Protein AF-A0A8J5QBY0-F1 (afdb_monomer)

Foldseek 3Di:
DDDDDDDDDDDDDDDDPALFDQALAWDKDWDDLDFQKDFLPLADDPVLVVLLVLLLVFLQVLLLVLCVLLPQPPDDSVVLVVLDDDGAAEEEWFFAQACLRQLLVLLQQLQCDLPNPPHFSNHSNQQNHQAYEYFANGLLNLLQCQQQLNDRSCCQQPPPAFHFAFFAFLQQLQAFDFLVVLVVQVVVVVVVCCVVDDDDDDDDDDDDFVLVVLVVSLPVDDDDDDDDDDDDDDDDDDDDPVVVSVLVVSVVRSVDDPDDPPPPDDDPVVVVVSVVVSLVLLVVLLVRNVNNVVSPDDAFLLSSSLLSSLVGRHTPSLNRSLRALQSSCVRRPCSVSSRGRWYKYKWWFDDPVDDDDALLLIFIWIDTSFWTDGCWLLQSMIGGLQQFQAQDAQSHGPAADVPNSIGMGIGSVRRSSSSSSQQNLSCLSVLLVVVVNLCPDPDPVVVSVQVSCVSNVNHPPLVPPPPVPDDSSFSKRAQQSLANHDRPPDDHVSNPDRIITIHHSCSSPLRMPPPVQLRLSSVHAEYEYEAQDCGPLSWDLCPNVVSVLVSQQDCPDPNTHHDWDAQFPDRWIWGLRWDDDHSCLCVVVVVALAKAKACLDVVPGTGTHDDPPDDDPPDDGARRYIYTYHIQDDDQADSSRHSSNRHDDSVRSVRSSVSSSCRSCVNSDSLVSSQVSLSSCSSVVVCCVRPDPVSVVVVVVDDDDDDRSVSNVLSNLARYPPPPPDDPDSNLVVLPVVPVPPPDDDDDDDDDDDDDDDDDDDDDDDDDDDDDDDDDDDDDDDPPVVVVVVVVVVVVVPPDDDDDDDDDDDDDDDDDPPDDDLVVVVVVQCVVALKEWEAAPPDVQRVLQVVVCVQKDKVVDYHYHHLNPDPCSVVNLVVLCVQAVDSDPGFMHHAPHSHTCDTRVSLVVCVVVVNNQVVRCVSNSSVMHMGGDDDPPDD

InterPro domains:
  IPR002109 Glutaredoxin [PF00462] (836-897)
  IPR002642 Lysophospholipase, catalytic domain [PF01735] (90-172)
  IPR002642 Lysophospholipase, catalytic domain [PF01735] (248-698)
  IPR002642 Lysophospholipase, catalytic domain [PS51210] (30-726)
  IPR002642 Lysophospholipase, catalytic domain [SM00022] (11-720)

pLDDT: mean 74.06, std 25.49, range [21.33, 98.94]

Secondary structure (DSSP, 8-state):
----SSS-SS--S-----SSBS-S--EEEEPPSS-S-EE-SS---HHHHHHHHHHHHHHHHHHHHHHHHH--TT--HHHHHHH--S---EEEEE---HHHHHHHHHHHHHHH-TTSTT--TTTTHHHHEEEEEE-THHHHHHHHHHHTTT--HHHHHH-TTTS---SS-SSTTPPP--HHHHHHHHHHHHHHHHTT----PPPP-----HHHHHHHHH-TT---------S---------THHHHHHHHHHHHTT---S-TT-----HHHHHHHHHHHHHHHHHHHHHHHHHHHTT----HHHHHHHHHHHHHS-TTTTSTB-BHHHHHHH-HHHHTT-SPEEEEEEEE--TTSPPPPTTT--EEEE-SSEEEE-STTT-EEEEGGGTT--EETTEES-B-SSTT-BEEEES--BHHHHHHHHTGGGHHHHHHHHHHHTT--STHHHHHHHHHHHHT--S-TTTSS-TT--TTSEEESS-TTTT--BTTB--HHHH-SSEEEE-TTTTS--S--HHHH-GGG--SEEEEEE----BTTB--SHHHHHHHHHHT-TT-SS-PPPEEEPTTSS-EEEEEEP---HHHHHHTT-TTS-EEE--STTTSEEE------SPPPS--PPPPEEEEEE---SSS-----TT-----HHHHHHHHHHHHHHHHTTT-SSHHHHHHHHHTHHHHHHHHH--HHHHHHHTTT-S-----HHHHHHHHHHBS-TTSS-S-HHHHTTTTTTTT-S---------------------------------------TTHHHHHHHHHHHHTTSS-----------PPPP------HHHHHHHHHHS-SEEEEE-TT-HHHHHHHHHHHTEEEESPPEEEETTTSTTHHHHHHHHHHHHS--SSSEEEESS--SB---HHHHHHHHHHSTHHHHHHHHTTTS-EEEEPPPPS--

Structure (mmCIF, N/CA/C/O backbone):
data_AF-A0A8J5QBY0-F1
#
_entry.id   AF-A0A8J5QBY0-F1
#
loop_
_atom_site.group_PDB
_atom_site.id
_atom_site.type_symbol
_atom_site.label_atom_id
_atom_site.label_alt_id
_atom_site.label_comp_id
_atom_site.label_asym_id
_atom_site.label_entity_id
_atom_site.label_seq_id
_atom_site.pdbx_PDB_ins_code
_atom_site.Cartn_x
_atom_site.Cartn_y
_atom_site.Cartn_z
_atom_site.occupancy
_atom_site.B_iso_or_equiv
_atom_site.auth_seq_id
_atom_site.auth_comp_id
_atom_site.auth_asym_id
_atom_site.auth_atom_id
_atom_site.pdbx_PDB_model_num
ATOM 1 N N . MET A 1 1 ? 16.305 -6.462 -42.717 1.00 32.78 1 MET A N 1
ATOM 2 C CA . MET A 1 1 ? 15.071 -7.269 -42.782 1.00 32.78 1 MET A CA 1
ATOM 3 C C . MET A 1 1 ? 15.470 -8.733 -42.757 1.00 32.78 1 MET A C 1
ATOM 5 O O . MET A 1 1 ? 16.159 -9.149 -43.674 1.00 32.78 1 MET A O 1
ATOM 9 N N . ASP A 1 2 ? 15.058 -9.485 -41.743 1.00 26.70 2 ASP A N 1
ATOM 10 C CA . ASP A 1 2 ? 14.794 -10.922 -41.882 1.00 26.70 2 ASP A CA 1
ATOM 11 C C . ASP A 1 2 ? 13.621 -11.232 -40.949 1.00 26.70 2 ASP A C 1
ATOM 13 O O . ASP A 1 2 ? 13.721 -11.092 -39.730 1.00 26.70 2 ASP A O 1
ATOM 17 N N . SER A 1 3 ? 12.453 -11.460 -41.541 1.00 28.11 3 SER A N 1
ATOM 18 C CA . SER A 1 3 ? 11.158 -11.377 -40.865 1.00 28.11 3 SER A CA 1
ATOM 19 C C . SER A 1 3 ? 10.381 -12.679 -41.019 1.00 28.11 3 SER A C 1
ATOM 21 O O . SER A 1 3 ? 9.292 -12.692 -41.590 1.00 28.11 3 SER A O 1
ATOM 23 N N . ASN A 1 4 ? 10.955 -13.784 -40.539 1.00 34.72 4 ASN A N 1
ATOM 24 C CA . ASN A 1 4 ? 10.260 -15.056 -40.333 1.00 34.72 4 ASN A CA 1
ATOM 25 C C . ASN A 1 4 ? 11.012 -15.951 -39.329 1.00 34.72 4 ASN A C 1
ATOM 27 O O . ASN A 1 4 ? 12.237 -15.954 -39.311 1.00 34.72 4 ASN A O 1
ATOM 31 N N . LYS A 1 5 ? 10.262 -16.783 -38.582 1.00 30.09 5 LYS A N 1
ATOM 32 C CA . LYS A 1 5 ? 10.716 -17.683 -37.486 1.00 30.09 5 LYS A CA 1
ATOM 33 C C . LYS A 1 5 ? 11.131 -16.930 -36.196 1.00 30.09 5 LYS A C 1
ATOM 35 O O . LYS A 1 5 ? 12.073 -16.155 -36.205 1.00 30.09 5 LYS A O 1
ATOM 40 N N . LEU A 1 6 ? 10.518 -17.140 -35.026 1.00 28.95 6 LEU A N 1
ATOM 41 C CA . LEU A 1 6 ? 9.356 -17.969 -34.678 1.00 28.95 6 LEU A CA 1
ATOM 42 C C . LEU A 1 6 ? 8.364 -17.170 -33.824 1.00 28.95 6 LEU A C 1
ATOM 44 O O . LEU A 1 6 ? 8.704 -16.761 -32.720 1.00 28.95 6 LEU A O 1
ATOM 48 N N . LEU A 1 7 ? 7.128 -17.046 -34.305 1.00 31.98 7 LEU A N 1
ATOM 49 C CA . LEU A 1 7 ? 5.912 -16.831 -33.517 1.00 31.98 7 LEU A CA 1
ATOM 50 C C . LEU A 1 7 ? 4.707 -17.233 -34.393 1.00 31.98 7 LEU A C 1
ATOM 52 O O . LEU A 1 7 ? 4.798 -17.168 -35.615 1.00 31.98 7 LEU A O 1
ATOM 56 N N . TYR A 1 8 ? 3.607 -17.648 -33.760 1.00 32.75 8 TYR A N 1
ATOM 57 C CA . TYR A 1 8 ? 2.308 -18.007 -34.358 1.00 32.75 8 TYR A CA 1
ATOM 58 C C . TYR A 1 8 ? 2.266 -19.082 -35.469 1.00 32.75 8 TYR A C 1
ATOM 60 O O . TYR A 1 8 ? 2.533 -18.844 -36.645 1.00 32.75 8 TYR A O 1
ATOM 68 N N . LYS A 1 9 ? 1.680 -20.231 -35.115 1.00 27.77 9 LYS A N 1
ATOM 69 C CA . LYS A 1 9 ? 0.646 -20.871 -35.943 1.00 27.77 9 LYS A CA 1
ATOM 70 C C . LYS A 1 9 ? -0.600 -21.101 -35.083 1.00 27.77 9 LYS A C 1
ATOM 72 O O . LYS A 1 9 ? -0.477 -21.296 -33.880 1.00 27.77 9 LYS A O 1
ATOM 77 N N . ASN A 1 10 ? -1.765 -21.087 -35.726 1.00 29.48 10 ASN A N 1
ATOM 78 C CA . ASN A 1 10 ? -3.080 -21.416 -35.163 1.00 29.48 10 ASN A CA 1
ATOM 79 C C . ASN A 1 10 ? -3.596 -20.497 -34.033 1.00 29.48 10 ASN A C 1
ATOM 81 O O . ASN A 1 10 ? -3.929 -20.966 -32.953 1.00 29.48 10 ASN A O 1
ATOM 85 N N . PHE A 1 11 ? -3.773 -19.207 -34.334 1.00 30.73 11 PHE A N 1
ATOM 86 C CA . PHE A 1 11 ? -4.904 -18.424 -33.807 1.00 30.73 11 PHE A CA 1
ATOM 87 C C . PHE A 1 11 ? -5.360 -17.446 -34.894 1.00 30.73 11 PHE A C 1
ATOM 89 O O . PHE A 1 11 ? -4.693 -16.449 -35.159 1.00 30.73 11 PHE A O 1
ATOM 96 N N . SER A 1 12 ? -6.446 -17.783 -35.594 1.00 30.92 12 SER A N 1
ATOM 97 C CA . SER A 1 12 ? -6.879 -17.058 -36.796 1.00 30.92 12 SER A CA 1
ATOM 98 C C . SER A 1 12 ? -8.390 -17.139 -37.039 1.00 30.92 12 SER A C 1
ATOM 100 O O . SER A 1 12 ? -8.824 -17.632 -38.077 1.00 30.92 12 SER A O 1
ATOM 102 N N . GLN A 1 13 ? -9.178 -16.652 -36.080 1.00 31.64 13 GLN A N 1
ATOM 103 C CA . GLN A 1 13 ? -10.506 -16.050 -36.272 1.00 31.64 13 GLN A CA 1
ATOM 104 C C . GLN A 1 13 ? -10.929 -15.373 -34.957 1.00 31.64 13 GLN A C 1
ATOM 106 O O . GLN A 1 13 ? -10.466 -15.782 -33.898 1.00 31.64 13 GLN A O 1
ATOM 111 N N . GLN A 1 14 ? -11.749 -14.318 -35.052 1.00 29.19 14 GLN A N 1
ATOM 112 C CA . GLN A 1 14 ? -12.166 -13.444 -33.939 1.00 29.19 14 GLN A CA 1
ATOM 113 C C . GLN A 1 14 ? -10.996 -12.829 -33.142 1.00 29.19 14 GLN A C 1
ATOM 115 O O . GLN A 1 14 ? -10.608 -13.294 -32.075 1.00 29.19 14 GLN A O 1
ATOM 120 N N . ILE A 1 15 ? -10.451 -11.725 -33.667 1.00 35.03 15 ILE A N 1
ATOM 121 C CA . ILE A 1 15 ? -9.625 -10.798 -32.884 1.00 35.03 15 ILE A CA 1
ATOM 122 C C . ILE A 1 15 ? -10.565 -9.743 -32.298 1.00 35.03 15 ILE A C 1
ATOM 124 O O . ILE A 1 15 ? -10.946 -8.804 -32.995 1.00 35.03 15 ILE A O 1
ATOM 128 N N . GLU A 1 16 ? -10.935 -9.895 -31.029 1.00 35.34 16 GLU A N 1
ATOM 129 C CA . GLU A 1 16 ? -11.402 -8.751 -30.241 1.00 35.34 16 GLU A CA 1
ATOM 130 C C . GLU A 1 16 ? -10.248 -7.747 -30.056 1.00 35.34 16 GLU A C 1
ATOM 132 O O . GLU A 1 16 ? -9.076 -8.156 -30.038 1.00 35.34 16 GLU A O 1
ATOM 137 N N . PRO A 1 17 ? -10.528 -6.433 -29.946 1.00 43.00 17 PRO A N 1
ATOM 138 C CA . PRO A 1 17 ? -9.491 -5.438 -29.696 1.00 43.00 17 PRO A CA 1
ATOM 139 C C . PRO A 1 17 ? -8.785 -5.757 -28.373 1.00 43.00 17 PRO A C 1
ATOM 141 O O . PRO A 1 17 ? -9.388 -5.722 -27.303 1.00 43.00 17 PRO A O 1
ATOM 144 N N . ARG A 1 18 ? -7.496 -6.107 -28.446 1.00 57.19 18 ARG A N 1
ATOM 145 C CA . ARG A 1 18 ? -6.724 -6.502 -27.263 1.00 57.19 18 ARG A CA 1
ATOM 146 C C . ARG A 1 18 ? -6.590 -5.324 -26.302 1.00 57.19 18 ARG A C 1
ATOM 148 O O . ARG A 1 18 ? -5.951 -4.333 -26.638 1.00 57.19 18 ARG A O 1
ATOM 155 N N . MET A 1 19 ? -7.117 -5.508 -25.093 1.00 67.88 19 MET A N 1
ATOM 156 C CA . MET A 1 19 ? -7.011 -4.588 -23.953 1.00 67.88 19 MET A CA 1
ATOM 157 C C . MET A 1 19 ? -5.556 -4.206 -23.615 1.00 67.88 19 MET A C 1
ATOM 159 O O . MET A 1 19 ? -5.296 -3.104 -23.146 1.00 67.88 19 MET A O 1
ATOM 163 N N . TRP A 1 20 ? -4.600 -5.103 -23.890 1.00 81.50 20 TRP A N 1
ATOM 164 C CA . TRP A 1 20 ? -3.197 -4.972 -23.493 1.00 81.50 20 TRP A CA 1
ATOM 165 C C . TRP A 1 20 ? -2.232 -5.091 -24.679 1.00 81.50 20 TRP A C 1
ATOM 167 O O . TRP A 1 20 ? -2.435 -5.904 -25.588 1.00 81.50 20 TRP A O 1
ATOM 177 N N . ASN A 1 21 ? -1.123 -4.343 -24.631 1.00 79.12 21 ASN A N 1
ATOM 178 C CA . ASN A 1 21 ? 0.013 -4.560 -25.528 1.00 79.12 21 ASN A CA 1
ATOM 179 C C . ASN A 1 21 ? 0.681 -5.909 -25.194 1.00 79.12 21 ASN A C 1
ATOM 181 O O . ASN A 1 21 ? 0.800 -6.284 -24.029 1.00 79.12 21 ASN A O 1
ATOM 185 N N . LEU A 1 22 ? 1.133 -6.652 -26.209 1.00 84.31 22 LEU A N 1
ATOM 186 C CA . LEU A 1 22 ? 1.823 -7.929 -26.003 1.00 84.31 22 LEU A CA 1
ATOM 187 C C . LEU A 1 22 ? 3.312 -7.784 -25.661 1.00 84.31 22 LEU A C 1
ATOM 189 O O . LEU A 1 22 ? 3.857 -8.689 -25.034 1.00 84.31 22 LEU A O 1
ATOM 193 N N . SER A 1 23 ? 3.982 -6.715 -26.099 1.00 90.44 23 SER A N 1
ATOM 194 C CA . SER A 1 23 ? 5.431 -6.561 -25.907 1.00 90.44 23 SER A CA 1
ATOM 195 C C . SER A 1 23 ? 5.757 -5.775 -24.638 1.00 90.44 23 SER A C 1
ATOM 197 O O . SER A 1 23 ? 5.051 -4.838 -24.279 1.00 90.44 23 SER A O 1
ATOM 199 N N . TYR A 1 24 ? 6.861 -6.145 -23.988 1.00 92.81 24 TYR A N 1
ATOM 200 C CA . TYR A 1 24 ? 7.440 -5.428 -22.847 1.00 92.81 24 TYR A CA 1
ATOM 201 C C . TYR A 1 24 ? 8.222 -4.163 -23.268 1.00 92.81 24 TYR A C 1
ATOM 203 O O . TYR A 1 24 ? 8.752 -3.452 -22.420 1.00 92.81 24 TYR A O 1
ATOM 211 N N . ALA A 1 25 ? 8.342 -3.889 -24.574 1.00 93.88 25 ALA A N 1
ATOM 212 C CA . ALA A 1 25 ? 8.976 -2.676 -25.081 1.00 93.88 25 ALA A CA 1
ATOM 213 C C . ALA A 1 25 ? 8.123 -1.419 -24.808 1.00 93.88 25 ALA A C 1
ATOM 215 O O . ALA A 1 25 ? 6.973 -1.362 -25.259 1.00 93.88 25 ALA A O 1
ATOM 216 N N . PRO A 1 26 ? 8.697 -0.374 -24.181 1.00 94.81 26 PRO A N 1
ATOM 217 C CA . PRO A 1 26 ? 8.164 0.979 -24.279 1.00 94.81 26 PRO A CA 1
ATOM 218 C C . PRO A 1 26 ? 8.187 1.461 -25.738 1.00 94.81 26 PRO A C 1
ATOM 220 O O . PRO A 1 26 ? 8.983 0.988 -26.554 1.00 94.81 26 PRO A O 1
ATOM 223 N N . TYR A 1 27 ? 7.312 2.405 -26.074 1.00 93.44 27 TYR A N 1
ATOM 224 C CA . TYR A 1 27 ? 7.093 2.889 -27.437 1.00 93.44 27 TYR A CA 1
ATOM 225 C C . TYR A 1 27 ? 6.978 4.416 -27.486 1.00 93.44 27 TYR A C 1
ATOM 227 O O . TYR A 1 27 ? 6.645 5.062 -26.495 1.00 93.44 27 TYR A O 1
ATOM 235 N N . SER A 1 28 ? 7.263 5.009 -28.646 1.00 94.62 28 SER A N 1
ATOM 236 C CA . SER A 1 28 ? 7.215 6.463 -28.825 1.00 94.62 28 SER A CA 1
ATOM 237 C C . SER A 1 28 ? 5.786 6.976 -29.030 1.00 94.62 28 SER A C 1
ATOM 239 O O . SER A 1 28 ? 5.012 6.412 -29.802 1.00 94.62 28 SER A O 1
ATOM 241 N N . VAL A 1 29 ? 5.472 8.098 -28.387 1.00 95.31 29 VAL A N 1
ATOM 242 C CA . VAL A 1 29 ? 4.241 8.885 -28.541 1.00 95.31 29 VAL A CA 1
ATOM 243 C C . VAL A 1 29 ? 4.592 10.359 -28.764 1.00 95.31 29 VAL A C 1
ATOM 245 O O . VAL A 1 29 ? 5.715 10.781 -28.485 1.00 95.31 29 VAL A O 1
ATOM 248 N N . LEU A 1 30 ? 3.651 11.170 -29.255 1.00 95.38 30 LEU A N 1
ATOM 249 C CA . LEU A 1 30 ? 3.826 12.627 -29.252 1.00 95.38 30 LEU A CA 1
ATOM 250 C C . LEU A 1 30 ? 3.775 13.149 -27.813 1.00 95.38 30 LEU A C 1
ATOM 252 O O . LEU A 1 30 ? 2.886 12.781 -27.046 1.00 95.38 30 LEU A O 1
ATOM 256 N N . CYS A 1 31 ? 4.722 14.011 -27.456 1.00 94.88 31 CYS A N 1
ATOM 257 C CA . CYS A 1 31 ? 4.795 14.609 -26.133 1.00 94.88 31 CYS A CA 1
ATOM 258 C C . CYS A 1 31 ? 3.935 15.885 -26.040 1.00 94.88 31 CYS A C 1
ATOM 260 O O . CYS A 1 31 ? 3.844 16.635 -27.020 1.00 94.88 31 CYS A O 1
ATOM 262 N N . PRO A 1 32 ? 3.334 16.184 -24.873 1.00 93.12 32 PRO A N 1
ATOM 263 C CA . PRO A 1 32 ? 2.763 17.495 -24.582 1.00 93.12 32 PRO A CA 1
ATOM 264 C C . PRO A 1 32 ? 3.751 18.653 -24.804 1.00 93.12 32 PRO A C 1
ATOM 266 O O . PRO A 1 32 ? 4.959 18.513 -24.638 1.00 93.12 32 PRO A O 1
ATOM 269 N N . SER A 1 33 ? 3.221 19.830 -25.144 1.00 87.75 33 SER A N 1
ATOM 270 C CA . SER A 1 33 ? 4.009 21.047 -25.409 1.00 87.75 33 SER A CA 1
ATOM 271 C C . SER A 1 33 ? 4.456 21.810 -24.151 1.00 87.75 33 SER A C 1
ATOM 273 O O . SER A 1 33 ? 5.240 22.757 -24.247 1.00 87.75 33 SER A O 1
ATOM 275 N N . HIS A 1 34 ? 3.958 21.424 -22.975 1.00 90.12 34 HIS A N 1
ATOM 276 C CA . HIS A 1 34 ? 4.326 21.982 -21.671 1.00 90.12 34 HIS A CA 1
ATOM 277 C C . HIS A 1 34 ? 5.367 21.103 -20.954 1.00 90.12 34 HIS A C 1
ATOM 279 O O . HIS A 1 34 ? 5.698 20.016 -21.422 1.00 90.12 34 HIS A O 1
ATOM 285 N N . SER A 1 35 ? 5.913 21.580 -19.829 1.00 93.31 35 SER A N 1
ATOM 286 C CA . SER A 1 35 ? 6.755 20.731 -18.971 1.00 93.31 35 SER A CA 1
ATOM 287 C C . SER A 1 35 ? 5.921 19.591 -18.393 1.00 93.31 35 SER A C 1
ATOM 289 O O . SER A 1 35 ? 4.808 19.827 -17.927 1.00 93.31 35 SER A O 1
ATOM 291 N N . LEU A 1 36 ? 6.473 18.381 -18.392 1.00 95.81 36 LEU A N 1
ATOM 292 C CA . LEU A 1 36 ? 5.872 17.217 -17.751 1.00 95.81 36 LEU A CA 1
ATOM 293 C C . LEU A 1 36 ? 6.058 17.202 -16.231 1.00 95.81 36 LEU A C 1
ATOM 295 O O . LEU A 1 36 ? 5.431 16.380 -15.577 1.00 95.81 36 LEU A O 1
ATOM 299 N N . ILE A 1 37 ? 6.901 18.068 -15.657 1.00 95.19 37 ILE A N 1
ATOM 300 C CA . ILE A 1 37 ? 7.111 18.088 -14.204 1.00 95.19 37 ILE A CA 1
ATOM 301 C C . ILE A 1 37 ? 6.149 19.073 -13.534 1.00 95.19 37 ILE A C 1
ATOM 303 O O . ILE A 1 37 ? 6.124 20.265 -13.853 1.00 95.19 37 ILE A O 1
ATOM 307 N N . ARG A 1 38 ? 5.397 18.562 -12.557 1.00 93.88 38 ARG A N 1
ATOM 308 C CA . ARG A 1 38 ? 4.517 19.303 -11.650 1.00 93.88 38 ARG A CA 1
ATOM 309 C C . ARG A 1 38 ? 5.172 19.393 -10.271 1.00 93.88 38 ARG A C 1
ATOM 311 O O . ARG A 1 38 ? 5.549 18.372 -9.709 1.00 93.88 38 ARG A O 1
ATOM 318 N N . GLN A 1 39 ? 5.263 20.589 -9.690 1.00 91.25 39 GLN A N 1
ATOM 319 C CA . GLN A 1 39 ? 5.693 20.740 -8.291 1.00 91.25 39 GLN A CA 1
ATOM 320 C C . GLN A 1 39 ? 4.625 20.214 -7.315 1.00 91.25 39 GLN A C 1
ATOM 322 O O . GLN A 1 39 ? 3.424 20.405 -7.522 1.00 91.25 39 GLN A O 1
ATOM 327 N N . ALA A 1 40 ? 5.065 19.589 -6.224 1.00 88.00 40 ALA A N 1
ATOM 328 C CA . ALA A 1 40 ? 4.232 18.931 -5.217 1.00 88.00 40 ALA A CA 1
ATOM 329 C C . ALA A 1 40 ? 3.704 19.896 -4.132 1.00 88.00 40 ALA A C 1
ATOM 331 O O . ALA A 1 40 ? 3.562 19.530 -2.968 1.00 88.00 40 ALA A O 1
ATOM 332 N N . ASN A 1 41 ? 3.386 21.136 -4.520 1.00 84.38 41 ASN A N 1
ATOM 333 C CA . ASN A 1 41 ? 3.007 22.236 -3.625 1.00 84.38 41 ASN A CA 1
ATOM 334 C C . ASN A 1 41 ? 1.569 22.057 -3.082 1.00 84.38 41 ASN A C 1
ATOM 336 O O . ASN A 1 41 ? 0.650 22.749 -3.519 1.00 84.38 41 ASN A O 1
ATOM 340 N N . GLU A 1 42 ? 1.360 21.070 -2.203 1.00 83.19 42 GLU A N 1
ATOM 341 C CA . GLU A 1 42 ? 0.080 20.678 -1.576 1.00 83.19 42 GLU A CA 1
ATOM 342 C C . GLU A 1 42 ? -1.126 20.571 -2.525 1.00 83.19 42 GLU A C 1
ATOM 344 O O . GLU A 1 42 ? -2.277 20.799 -2.153 1.00 83.19 42 GLU A O 1
ATOM 349 N N . THR A 1 43 ? -0.871 20.171 -3.769 1.00 89.50 43 THR A N 1
ATOM 350 C CA . THR A 1 43 ? -1.888 20.002 -4.811 1.00 89.50 43 THR A CA 1
ATOM 351 C C . THR A 1 43 ? -1.720 18.657 -5.509 1.00 89.50 43 THR A C 1
ATOM 353 O O . THR A 1 43 ? -0.603 18.224 -5.785 1.00 89.50 43 THR A O 1
ATOM 356 N N . LEU A 1 44 ? -2.840 17.985 -5.782 1.00 95.38 44 LEU A N 1
ATOM 357 C CA . LEU A 1 44 ? -2.902 16.752 -6.578 1.00 95.38 44 LEU A CA 1
ATOM 358 C C . LEU A 1 44 ? -2.990 17.101 -8.074 1.00 95.38 44 LEU A C 1
ATOM 360 O O . LEU A 1 44 ? -3.446 18.198 -8.413 1.00 95.38 44 LEU A O 1
ATOM 364 N N . CYS A 1 45 ? -2.647 16.179 -8.978 1.00 96.50 45 CYS A N 1
ATOM 365 C CA . CYS A 1 45 ? -2.993 16.337 -10.396 1.00 96.50 45 CYS A CA 1
ATOM 366 C C . CYS A 1 45 ? -4.512 16.415 -10.612 1.00 96.50 45 CYS A C 1
ATOM 368 O O . CYS A 1 45 ? -5.315 15.958 -9.793 1.00 96.50 45 CYS A O 1
ATOM 370 N N . LYS A 1 46 ? -4.923 17.008 -11.736 1.00 96.75 46 LYS A N 1
ATOM 371 C CA . LYS A 1 46 ? -6.338 17.211 -12.076 1.00 96.75 46 LYS A CA 1
ATOM 372 C C . LYS A 1 46 ? -7.073 15.877 -12.235 1.00 96.75 46 LYS A C 1
ATOM 374 O O . LYS A 1 46 ? -8.258 15.773 -11.926 1.00 96.75 46 LYS A O 1
ATOM 379 N N . GLU A 1 47 ? -6.357 14.869 -12.702 1.00 98.12 47 GLU A N 1
ATOM 380 C CA . GLU A 1 47 ? -6.803 13.512 -12.964 1.00 98.12 47 GLU A CA 1
ATOM 381 C C . GLU A 1 47 ? -7.151 12.807 -11.642 1.00 98.12 47 GLU A C 1
ATOM 383 O O . GLU A 1 47 ? -8.264 12.297 -11.498 1.00 98.12 47 GLU A O 1
ATOM 388 N N . GLU A 1 48 ? -6.274 12.889 -10.630 1.00 98.44 48 GLU A N 1
ATOM 389 C CA . GLU A 1 48 ? -6.560 12.409 -9.270 1.00 98.44 48 GLU A CA 1
ATOM 390 C C . GLU A 1 48 ? -7.705 13.215 -8.635 1.00 98.44 48 GLU A C 1
ATOM 392 O O . GLU A 1 48 ? -8.679 12.617 -8.183 1.00 98.44 48 GLU A O 1
ATOM 397 N N . GLN A 1 49 ? -7.685 14.556 -8.697 1.00 97.75 49 GLN A N 1
ATOM 398 C CA . GLN A 1 49 ? -8.800 15.385 -8.200 1.00 97.75 49 GLN A CA 1
ATOM 399 C C . GLN A 1 49 ? -10.150 14.971 -8.811 1.00 97.75 49 GLN A C 1
ATOM 401 O O . GLN A 1 49 ? -11.153 14.890 -8.099 1.00 97.75 49 GLN A O 1
ATOM 406 N N . THR A 1 50 ? -10.186 14.679 -10.114 1.00 98.50 50 THR A N 1
ATOM 407 C CA . THR A 1 50 ? -11.409 14.287 -10.833 1.00 98.50 50 THR A CA 1
ATOM 408 C C . THR A 1 50 ? -11.858 12.880 -10.437 1.00 98.50 50 THR A C 1
ATOM 410 O O . THR A 1 50 ? -13.034 12.679 -10.130 1.00 98.50 50 THR A O 1
ATOM 413 N N . TYR A 1 51 ? -10.930 11.917 -10.383 1.00 98.69 51 TYR A N 1
ATOM 414 C CA . TYR A 1 51 ? -11.218 10.544 -9.964 1.00 98.69 51 TYR A CA 1
ATOM 415 C C . TYR A 1 51 ? -11.772 10.502 -8.539 1.00 98.69 51 TYR A C 1
ATOM 417 O O . TYR A 1 51 ? -12.823 9.914 -8.303 1.00 98.69 51 TYR A O 1
ATOM 425 N N . ILE A 1 52 ? -11.104 11.176 -7.600 1.00 98.44 52 ILE A N 1
ATOM 426 C CA . ILE A 1 52 ? -11.490 11.231 -6.188 1.00 98.44 52 ILE A CA 1
ATOM 427 C C . ILE A 1 52 ? -12.835 11.947 -6.009 1.00 98.44 52 ILE A C 1
ATOM 429 O O . ILE A 1 52 ? -13.680 11.472 -5.251 1.00 98.44 52 ILE A O 1
ATOM 433 N N . SER A 1 53 ? -13.093 13.029 -6.754 1.00 97.81 53 SER A N 1
ATOM 434 C CA . SER A 1 53 ? -14.396 13.714 -6.725 1.00 97.81 53 SER A CA 1
ATOM 435 C C . SER A 1 53 ? -15.541 12.796 -7.157 1.00 97.81 53 SER A C 1
ATOM 437 O O . SER A 1 53 ? -16.549 12.709 -6.456 1.00 97.81 53 SER A O 1
ATOM 439 N N . ASN A 1 54 ? -15.377 12.067 -8.266 1.00 98.50 54 ASN A N 1
ATOM 440 C CA . ASN A 1 54 ? -16.400 11.146 -8.767 1.00 98.50 54 ASN A CA 1
ATOM 441 C C . ASN A 1 54 ? -16.525 9.886 -7.896 1.00 98.50 54 ASN A C 1
ATOM 443 O O . ASN A 1 54 ? -17.638 9.436 -7.620 1.00 98.50 54 ASN A O 1
ATOM 447 N N . ARG A 1 55 ? -15.407 9.350 -7.391 1.00 98.19 55 ARG A N 1
ATOM 448 C CA . ARG A 1 55 ? -15.399 8.235 -6.437 1.00 98.19 55 ARG A CA 1
ATOM 449 C C . ARG A 1 55 ? -16.140 8.585 -5.152 1.00 98.19 55 ARG A C 1
ATOM 451 O O . ARG A 1 55 ? -16.881 7.749 -4.642 1.00 98.19 55 ARG A O 1
ATOM 458 N N . ASN A 1 56 ? -16.000 9.802 -4.637 1.00 97.56 56 ASN A N 1
ATOM 459 C CA . ASN A 1 56 ? -16.670 10.180 -3.396 1.00 97.56 56 ASN A CA 1
ATOM 460 C C . ASN A 1 56 ? -18.211 10.227 -3.519 1.00 97.56 56 ASN A C 1
ATOM 462 O O . ASN A 1 56 ? -18.909 10.108 -2.515 1.00 97.56 56 ASN A O 1
ATOM 466 N N . LEU A 1 57 ? -18.761 10.291 -4.742 1.00 97.19 57 LEU A N 1
ATOM 467 C CA . LEU A 1 57 ? -20.195 10.079 -4.998 1.00 97.19 57 LEU A CA 1
ATOM 468 C C . LEU A 1 57 ? -20.623 8.607 -4.824 1.00 97.19 57 LEU A C 1
ATOM 470 O O . LEU A 1 57 ? -21.803 8.335 -4.605 1.00 97.19 57 LEU A O 1
ATOM 474 N N . LYS A 1 58 ? -19.680 7.658 -4.917 1.00 97.56 58 LYS A N 1
ATOM 475 C CA . LYS A 1 58 ? -19.875 6.225 -4.644 1.00 97.56 58 LYS A CA 1
ATOM 476 C C . LYS A 1 58 ? -19.623 5.899 -3.166 1.00 97.56 58 LYS A C 1
ATOM 478 O O . LYS A 1 58 ? -20.425 5.180 -2.579 1.00 97.56 58 LYS A O 1
ATOM 483 N N . THR A 1 59 ? -18.550 6.421 -2.556 1.00 98.38 59 THR A N 1
ATOM 484 C CA . THR A 1 59 ? -18.150 6.051 -1.180 1.00 98.38 59 THR A CA 1
ATOM 485 C C . THR A 1 59 ? -19.175 6.469 -0.125 1.00 98.38 59 THR A C 1
ATOM 487 O O . THR A 1 59 ? -19.486 5.681 0.767 1.00 98.38 59 THR A O 1
ATOM 490 N N . GLU A 1 60 ? -19.746 7.672 -0.237 1.00 96.19 60 GLU A N 1
ATOM 491 C CA . GLU A 1 60 ? -20.693 8.224 0.740 1.00 96.19 60 GLU A CA 1
ATOM 492 C C . GLU A 1 60 ? -21.968 7.365 0.918 1.00 96.19 60 GLU A C 1
ATOM 494 O O . GLU A 1 60 ? -22.307 7.055 2.065 1.00 96.19 60 GLU A O 1
ATOM 499 N N . PRO A 1 61 ? -22.647 6.890 -0.150 1.00 97.12 61 PRO A N 1
ATOM 500 C CA . PRO A 1 61 ? -23.702 5.877 -0.043 1.00 97.12 61 PRO A CA 1
ATOM 501 C C . PRO A 1 61 ? -23.298 4.598 0.707 1.00 97.12 61 PRO A C 1
ATOM 503 O O . PRO A 1 61 ? -24.059 4.128 1.557 1.00 97.12 61 PRO A O 1
ATOM 506 N N . PHE A 1 62 ? -22.110 4.041 0.440 1.00 97.94 62 PHE A N 1
ATOM 507 C CA . PHE A 1 62 ? -21.640 2.830 1.126 1.00 97.94 62 PHE A CA 1
ATOM 508 C C . PHE A 1 62 ? -21.323 3.090 2.602 1.00 97.94 62 PHE A C 1
ATOM 510 O O . PHE A 1 62 ? -21.732 2.300 3.453 1.00 97.94 62 PHE A O 1
ATOM 517 N N . LEU A 1 63 ? -20.704 4.228 2.932 1.00 97.75 63 LEU A N 1
ATOM 518 C CA . LEU A 1 63 ? -20.488 4.657 4.315 1.00 97.75 63 LEU A CA 1
ATOM 519 C C . LEU A 1 63 ? -21.820 4.835 5.063 1.00 97.75 63 LEU A C 1
ATOM 521 O O . LEU A 1 63 ? -21.960 4.372 6.195 1.00 97.75 63 LEU A O 1
ATOM 525 N N . LYS A 1 64 ? -22.833 5.441 4.428 1.00 96.81 64 LYS A N 1
ATOM 526 C CA . LYS A 1 64 ? -24.176 5.576 5.015 1.00 96.81 64 LYS A CA 1
ATOM 527 C C . LYS A 1 64 ? -24.821 4.210 5.273 1.00 96.81 64 LYS A C 1
ATOM 529 O O . LYS A 1 64 ? -25.400 4.001 6.338 1.00 96.81 64 LYS A O 1
ATOM 534 N N . SER A 1 65 ? -24.677 3.267 4.340 1.00 96.31 65 SER A N 1
ATOM 535 C CA . SER A 1 65 ? -25.168 1.890 4.490 1.00 96.31 65 SER A CA 1
ATOM 536 C C . SER A 1 65 ? -24.472 1.139 5.634 1.00 96.31 65 SER A C 1
ATOM 538 O O . SER A 1 65 ? -25.141 0.508 6.450 1.00 96.31 65 SER A O 1
ATOM 540 N N . LEU A 1 66 ? -23.145 1.252 5.748 1.00 95.75 66 LEU A N 1
ATOM 541 C CA . LEU A 1 66 ? -22.346 0.669 6.834 1.00 95.75 66 LEU A CA 1
ATOM 542 C C . LEU A 1 66 ? -22.756 1.225 8.211 1.00 95.75 66 LEU A C 1
ATOM 544 O O . LEU A 1 66 ? -22.871 0.483 9.190 1.00 95.75 66 LEU A O 1
ATOM 548 N N . LEU A 1 67 ? -23.024 2.532 8.287 1.00 95.38 67 LEU A N 1
ATOM 549 C CA . LEU A 1 67 ? -23.514 3.190 9.501 1.00 95.38 67 LEU A CA 1
ATOM 550 C C . LEU A 1 67 ? -24.914 2.696 9.895 1.00 95.38 67 LEU A C 1
ATOM 552 O O . LEU A 1 67 ? -25.158 2.451 11.079 1.00 95.38 67 LEU A O 1
ATOM 556 N N . TYR A 1 68 ? -25.797 2.460 8.919 1.00 94.81 68 TYR A N 1
ATOM 557 C CA . TYR A 1 68 ? -27.110 1.847 9.149 1.00 94.81 68 TYR A CA 1
ATOM 558 C C . TYR A 1 68 ? -27.062 0.368 9.537 1.00 94.81 68 TYR A C 1
ATOM 560 O O . TYR A 1 68 ? -27.963 -0.094 10.243 1.00 94.81 68 TYR A O 1
ATOM 568 N N . HIS A 1 69 ? -26.045 -0.370 9.089 1.00 92.75 69 HIS A N 1
ATOM 569 C CA . HIS A 1 69 ? -25.876 -1.780 9.423 1.00 92.75 69 HIS A CA 1
ATOM 570 C C . HIS A 1 69 ? -25.483 -1.950 10.899 1.00 92.75 69 HIS A C 1
ATOM 572 O O . HIS A 1 69 ? -26.231 -2.563 11.662 1.00 92.75 69 HIS A O 1
ATOM 578 N N . ASN A 1 70 ? -24.380 -1.318 11.323 1.00 93.12 70 ASN A N 1
ATOM 579 C CA . ASN A 1 70 ? -23.818 -1.512 12.669 1.00 93.12 70 ASN A CA 1
ATOM 580 C C . ASN A 1 70 ? -24.475 -0.646 13.760 1.00 93.12 70 ASN A C 1
ATOM 582 O O . ASN A 1 70 ? -24.400 -1.002 14.928 1.00 93.12 70 ASN A O 1
ATOM 586 N N . LYS A 1 71 ? -25.143 0.462 13.395 1.00 91.06 71 LYS A N 1
ATOM 587 C CA . LYS A 1 71 ? -25.979 1.312 14.274 1.00 91.06 71 LYS A CA 1
ATOM 588 C C . LYS A 1 71 ? -25.283 1.823 15.544 1.00 91.06 71 LYS A C 1
ATOM 590 O O . LYS A 1 71 ? -25.438 1.267 16.629 1.00 91.06 71 LYS A O 1
ATOM 595 N N . ILE A 1 72 ? -24.619 2.975 15.438 1.00 93.31 72 ILE A N 1
ATOM 596 C CA . ILE A 1 72 ? -24.142 3.715 16.619 1.00 93.31 72 ILE A CA 1
ATOM 597 C C . ILE A 1 72 ? -25.354 4.094 17.507 1.00 93.31 72 ILE A C 1
ATOM 599 O O . ILE A 1 72 ? -26.266 4.778 17.027 1.00 93.31 72 ILE A O 1
ATOM 603 N N . PRO A 1 73 ? -25.406 3.688 18.792 1.00 91.31 73 PRO A N 1
ATOM 604 C CA . PRO A 1 73 ? -26.533 4.001 19.669 1.00 91.31 73 PRO A CA 1
ATOM 605 C C . PRO A 1 73 ? -26.729 5.510 19.868 1.00 91.31 73 PRO A C 1
ATOM 607 O O . PRO A 1 73 ? -25.777 6.246 20.118 1.00 91.31 73 PRO A O 1
ATOM 610 N N . LYS A 1 74 ? -27.991 5.961 19.808 1.00 87.12 74 LYS A N 1
ATOM 611 C CA . LYS A 1 74 ? -28.408 7.373 19.955 1.00 87.12 74 LYS A CA 1
ATOM 612 C C . LYS A 1 74 ? -27.788 8.346 18.927 1.00 87.12 74 LYS A C 1
ATOM 614 O O . LYS A 1 74 ? -27.758 9.546 19.179 1.00 87.12 74 LYS A O 1
ATOM 619 N N . PHE A 1 75 ? -27.333 7.855 17.773 1.00 90.19 75 PHE A N 1
ATOM 620 C CA . PHE A 1 75 ? -26.793 8.674 16.685 1.00 90.19 75 PHE A CA 1
ATOM 621 C C . PHE A 1 75 ? -27.785 8.791 15.515 1.00 90.19 75 PHE A C 1
ATOM 623 O O . PHE A 1 75 ? -28.274 7.780 15.012 1.00 90.19 75 PHE A O 1
ATOM 630 N N . ASP A 1 76 ? -28.076 10.018 15.071 1.00 89.94 76 ASP A N 1
ATOM 631 C CA . ASP A 1 76 ? -28.957 10.286 13.926 1.00 89.94 76 ASP A CA 1
ATOM 632 C C . ASP A 1 76 ? -28.148 10.386 12.624 1.00 89.94 76 ASP A C 1
ATOM 634 O O . ASP A 1 76 ? -27.491 11.391 12.339 1.00 89.94 76 ASP A O 1
ATOM 638 N N . ILE A 1 77 ? -28.221 9.320 11.826 1.00 91.69 77 ILE A N 1
ATOM 639 C CA . ILE A 1 77 ? -27.520 9.190 10.545 1.00 91.69 77 ILE A CA 1
ATOM 640 C C . ILE A 1 77 ? -28.114 10.132 9.481 1.00 91.69 77 ILE A C 1
ATOM 642 O O . ILE A 1 77 ? -27.355 10.691 8.690 1.00 91.69 77 ILE A O 1
ATOM 646 N N . GLU A 1 78 ? -29.431 10.370 9.450 1.00 91.31 78 GLU A N 1
ATOM 647 C CA . GLU A 1 78 ? -30.014 11.297 8.467 1.00 91.31 78 GLU A CA 1
ATOM 648 C C . GLU A 1 78 ? -29.637 12.743 8.779 1.00 91.31 78 GLU A C 1
ATOM 650 O O . GLU A 1 78 ? -29.200 13.465 7.880 1.00 91.31 78 GLU A O 1
ATOM 655 N N . SER A 1 79 ? -29.733 13.168 10.043 1.00 87.00 79 SER A N 1
ATOM 656 C CA . SER A 1 79 ? -29.310 14.515 10.438 1.00 87.00 79 SER A CA 1
ATOM 657 C C . SER A 1 79 ? -27.810 14.723 10.222 1.00 87.00 79 SER A C 1
ATOM 659 O O . SER A 1 79 ? -27.415 15.817 9.824 1.00 87.00 79 SER A O 1
ATOM 661 N N . PHE A 1 80 ? -26.976 13.704 10.459 1.00 86.75 80 PHE A N 1
ATOM 662 C CA . PHE A 1 80 ? -25.539 13.787 10.207 1.00 86.75 80 PHE A CA 1
ATOM 663 C C . PHE A 1 80 ? -25.233 13.992 8.715 1.00 86.75 80 PHE A C 1
ATOM 665 O O . PHE A 1 80 ? -24.635 15.004 8.352 1.00 86.75 80 PHE A O 1
ATOM 672 N N . PHE A 1 81 ? -25.707 13.102 7.833 1.00 88.69 81 PHE A N 1
ATOM 673 C CA . PHE A 1 81 ? -25.462 13.230 6.388 1.00 88.69 81 PHE A CA 1
ATOM 674 C C . PHE A 1 81 ? -26.134 14.466 5.766 1.00 88.69 81 PHE A C 1
ATOM 676 O O . PHE A 1 81 ? -25.624 14.990 4.782 1.00 88.69 81 PHE A O 1
ATOM 683 N N . SER A 1 82 ? -27.229 14.974 6.344 1.00 86.50 82 SER A N 1
ATOM 684 C CA . SER A 1 82 ? -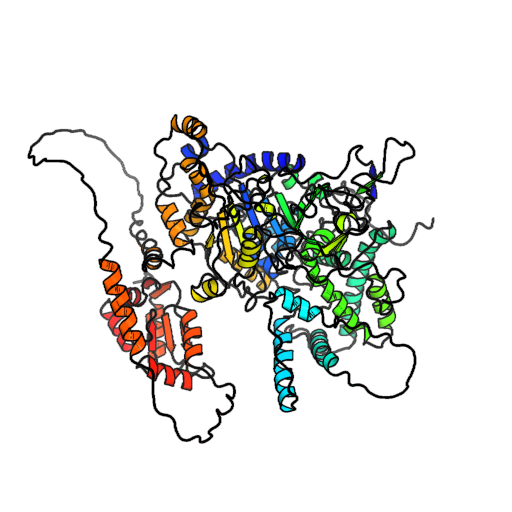27.880 16.215 5.888 1.00 86.50 82 SER A CA 1
ATOM 685 C C . SER A 1 82 ? -27.089 17.489 6.214 1.00 86.50 82 SER A C 1
ATOM 687 O O . SER A 1 82 ? -27.271 18.502 5.540 1.00 86.50 82 SER A O 1
ATOM 689 N N . ASN A 1 83 ? -26.240 17.458 7.248 1.00 77.81 83 ASN A N 1
ATOM 690 C CA . ASN A 1 83 ? -25.452 18.610 7.706 1.00 77.81 83 ASN A CA 1
ATOM 691 C C . ASN A 1 83 ? -23.968 18.530 7.287 1.00 77.81 83 ASN A C 1
ATOM 693 O O . ASN A 1 83 ? -23.256 19.533 7.353 1.00 77.81 83 ASN A O 1
ATOM 697 N N . LYS A 1 84 ? -23.503 17.350 6.861 1.00 81.94 84 LYS A N 1
ATOM 698 C CA . LYS A 1 84 ? -22.131 17.062 6.428 1.00 81.94 84 LYS A CA 1
ATOM 699 C C . LYS A 1 84 ? -21.722 17.916 5.219 1.00 81.94 84 LYS A C 1
ATOM 701 O O . LYS A 1 84 ? -22.426 17.966 4.213 1.00 81.94 84 LYS A O 1
ATOM 706 N N . SER A 1 85 ? -20.581 18.601 5.319 1.00 79.25 85 SER A N 1
ATOM 707 C CA . SER A 1 85 ? -20.140 19.608 4.337 1.00 79.25 85 SER A CA 1
ATOM 708 C C . SER A 1 85 ? -19.144 19.097 3.291 1.00 79.25 85 SER A C 1
ATOM 710 O O . SER A 1 85 ? -19.000 19.726 2.242 1.00 79.25 85 SER A O 1
ATOM 712 N N . LYS A 1 86 ? -18.469 17.972 3.555 1.00 88.62 86 LYS A N 1
ATOM 713 C CA . LYS A 1 86 ? -17.548 17.289 2.633 1.00 88.62 86 LYS A CA 1
ATOM 714 C C . LYS A 1 86 ? -17.633 15.761 2.805 1.00 88.62 86 LYS A C 1
ATOM 716 O O . LYS A 1 86 ? -18.055 15.319 3.871 1.00 88.62 86 LYS A O 1
ATOM 721 N N . PRO A 1 87 ? -17.230 14.947 1.813 1.00 93.88 87 PRO A N 1
ATOM 722 C CA . PRO A 1 87 ? -17.101 13.497 1.979 1.00 93.88 87 PRO A CA 1
ATOM 723 C C . PRO A 1 87 ? -16.106 13.114 3.084 1.00 93.88 87 PRO A C 1
ATOM 725 O O . PRO A 1 87 ? -15.164 13.862 3.348 1.00 93.88 87 PRO A O 1
ATOM 728 N N . THR A 1 88 ? -16.291 11.938 3.690 1.00 95.62 88 THR A N 1
ATOM 729 C CA . THR A 1 88 ? -15.324 11.357 4.635 1.00 95.62 88 THR A CA 1
ATOM 730 C C . THR A 1 88 ? -14.301 10.539 3.862 1.00 95.62 88 THR A C 1
ATOM 732 O O . THR A 1 88 ? -14.654 9.604 3.145 1.00 95.62 88 THR A O 1
ATOM 735 N N . ILE A 1 89 ? -13.028 10.883 4.018 1.00 97.94 89 ILE A N 1
ATOM 736 C CA . ILE A 1 89 ? -11.932 10.316 3.238 1.00 97.94 89 ILE A CA 1
ATOM 737 C C . ILE A 1 89 ? -11.258 9.195 4.033 1.00 97.94 89 ILE A C 1
ATOM 739 O O . ILE A 1 89 ? -10.437 9.444 4.920 1.00 97.94 89 ILE A O 1
ATOM 743 N N . ILE A 1 90 ? -11.608 7.954 3.699 1.00 98.81 90 ILE A N 1
ATOM 744 C CA . ILE A 1 90 ? -11.023 6.739 4.281 1.00 98.81 90 ILE A CA 1
ATOM 745 C C . ILE A 1 90 ? -9.866 6.258 3.392 1.00 98.81 90 ILE A C 1
ATOM 747 O O . ILE A 1 90 ? -10.029 6.125 2.176 1.00 98.81 90 ILE A O 1
ATOM 751 N N . ALA A 1 91 ? -8.713 5.966 3.997 1.00 98.81 91 ALA A N 1
ATOM 752 C CA . ALA A 1 91 ? -7.568 5.335 3.343 1.00 98.81 91 ALA A CA 1
ATOM 753 C C . ALA A 1 91 ? -7.246 3.979 3.991 1.00 98.81 91 ALA A C 1
ATOM 755 O O . ALA A 1 91 ? -7.211 3.870 5.216 1.00 98.81 91 ALA A O 1
ATOM 756 N N . LEU A 1 92 ? -6.974 2.955 3.179 1.00 98.94 92 LEU A N 1
ATOM 757 C CA . LEU A 1 92 ? -6.460 1.658 3.641 1.00 98.94 92 LEU A CA 1
ATOM 758 C C . LEU A 1 92 ? -4.952 1.574 3.365 1.00 98.94 92 LEU A C 1
ATOM 760 O O . LEU A 1 92 ? -4.531 1.910 2.261 1.00 98.94 92 LEU A O 1
ATOM 764 N N . ALA A 1 93 ? -4.141 1.102 4.314 1.00 98.81 93 ALA A N 1
ATOM 765 C CA . ALA A 1 93 ? -2.687 0.983 4.163 1.00 98.81 93 ALA A CA 1
ATOM 766 C C . ALA A 1 93 ? -2.197 -0.435 4.504 1.00 98.81 93 ALA A C 1
ATOM 768 O O . ALA A 1 93 ? -2.429 -0.919 5.610 1.00 98.81 93 ALA A O 1
ATOM 769 N N . PHE A 1 94 ? -1.491 -1.085 3.575 1.00 98.75 94 PHE A N 1
ATOM 770 C CA . PHE A 1 94 ? -0.963 -2.447 3.722 1.00 98.75 94 PHE A CA 1
ATOM 771 C C . PHE A 1 94 ? 0.571 -2.454 3.719 1.00 98.75 94 PHE A C 1
ATOM 773 O O . PHE A 1 94 ? 1.204 -1.923 2.800 1.00 98.75 94 PHE A O 1
ATOM 780 N N . SER A 1 95 ? 1.168 -3.071 4.741 1.00 98.12 95 SER A N 1
ATOM 781 C CA . SER A 1 95 ? 2.622 -3.120 4.922 1.00 98.12 95 SER A CA 1
ATOM 782 C C . SER A 1 95 ? 3.358 -3.986 3.893 1.00 98.12 95 SER A C 1
ATOM 784 O O . SER A 1 95 ? 2.772 -4.837 3.218 1.00 98.12 95 SER A O 1
ATOM 786 N N . GLY A 1 96 ? 4.688 -3.893 3.873 1.00 95.44 96 GLY A N 1
ATOM 787 C CA . GLY A 1 96 ? 5.528 -4.930 3.273 1.00 95.44 96 GLY A CA 1
ATOM 788 C C . GLY A 1 96 ? 5.527 -6.243 4.064 1.00 95.44 96 GLY A C 1
ATOM 789 O O . GLY A 1 96 ? 5.095 -6.286 5.217 1.00 95.44 96 GLY A O 1
ATOM 790 N N . GLY A 1 97 ? 6.017 -7.324 3.444 1.00 91.88 97 GLY A N 1
ATOM 791 C CA . GLY A 1 97 ? 6.039 -8.667 4.051 1.00 91.88 97 GLY A CA 1
ATOM 792 C C . GLY A 1 97 ? 5.822 -9.850 3.096 1.00 91.88 97 GLY A C 1
ATOM 793 O O . GLY A 1 97 ? 5.356 -10.898 3.536 1.00 91.88 97 GLY A O 1
ATOM 794 N N . GLY A 1 98 ? 6.104 -9.702 1.796 1.00 93.69 98 GLY A N 1
ATOM 795 C CA . GLY A 1 98 ? 5.904 -10.760 0.794 1.00 93.69 98 GLY A CA 1
ATOM 796 C C . GLY A 1 98 ? 4.482 -11.347 0.774 1.00 93.69 98 GLY A C 1
ATOM 797 O O . GLY A 1 98 ? 3.501 -10.645 1.038 1.00 93.69 98 GLY A O 1
ATOM 798 N N . TYR A 1 99 ? 4.363 -12.654 0.516 1.00 96.19 99 TYR A N 1
ATOM 799 C CA . TYR A 1 99 ? 3.063 -13.338 0.493 1.00 96.19 99 TYR A CA 1
ATOM 800 C C . TYR A 1 99 ? 2.335 -13.339 1.847 1.00 96.19 99 TYR A C 1
ATOM 802 O O . TYR A 1 99 ? 1.108 -13.393 1.841 1.00 96.19 99 TYR A O 1
ATOM 810 N N . ARG A 1 100 ? 3.035 -13.211 2.988 1.00 96.50 100 ARG A N 1
ATOM 811 C CA . ARG A 1 100 ? 2.386 -13.046 4.305 1.00 96.50 100 ARG A CA 1
ATOM 812 C C . ARG A 1 100 ? 1.510 -11.792 4.313 1.00 96.50 100 ARG A C 1
ATOM 814 O O . ARG A 1 100 ? 0.336 -11.870 4.664 1.00 96.50 100 ARG A O 1
ATOM 821 N N . SER A 1 101 ? 2.058 -10.661 3.856 1.00 97.75 101 SER A N 1
ATOM 822 C CA . SER A 1 101 ? 1.289 -9.419 3.709 1.00 97.75 101 SER A CA 1
ATOM 823 C C . SER A 1 101 ? 0.168 -9.563 2.680 1.00 97.75 101 SER A C 1
ATOM 825 O O . SER A 1 101 ? -0.981 -9.237 2.975 1.00 97.75 101 SER A O 1
ATOM 827 N N . MET A 1 102 ? 0.464 -10.145 1.511 1.00 98.12 102 MET A N 1
ATOM 828 C CA . MET A 1 102 ? -0.534 -10.316 0.453 1.00 98.12 102 MET A CA 1
ATOM 829 C C . MET A 1 102 ? -1.736 -11.166 0.901 1.00 98.12 102 MET A C 1
ATOM 831 O O . MET A 1 102 ? -2.872 -10.802 0.615 1.00 98.12 102 MET A O 1
ATOM 835 N N . LEU A 1 103 ? -1.511 -12.280 1.607 1.00 98.31 103 LEU A N 1
ATOM 836 C CA . LEU A 1 103 ? -2.564 -13.227 1.993 1.00 98.31 103 LEU A CA 1
ATOM 837 C C . LEU A 1 103 ? -3.339 -12.799 3.247 1.00 98.31 103 LEU A C 1
ATOM 839 O O . LEU A 1 103 ? -4.569 -12.860 3.229 1.00 98.31 103 LEU A O 1
ATOM 843 N N . SER A 1 104 ? -2.669 -12.299 4.295 1.00 98.19 104 SER A N 1
ATOM 844 C CA . SER A 1 104 ? -3.376 -11.680 5.430 1.00 98.19 104 SER A CA 1
ATOM 845 C C . SER A 1 104 ? -4.180 -10.462 4.951 1.00 98.19 104 SER A C 1
ATOM 847 O O . SER A 1 104 ? -5.357 -10.324 5.278 1.00 98.19 104 SER A O 1
ATOM 849 N N . GLY A 1 105 ? -3.593 -9.622 4.091 1.00 98.31 105 GLY A N 1
ATOM 850 C CA . GLY A 1 105 ? -4.273 -8.486 3.469 1.00 98.31 105 GLY A CA 1
ATOM 851 C C . GLY A 1 105 ? -5.447 -8.887 2.567 1.00 98.31 105 GLY A C 1
ATOM 852 O O . GLY A 1 105 ? -6.465 -8.202 2.551 1.00 98.31 105 GLY A O 1
ATOM 853 N N . ALA A 1 106 ? -5.365 -10.019 1.866 1.00 98.31 106 ALA A N 1
ATOM 854 C CA . ALA A 1 106 ? -6.481 -10.567 1.096 1.00 98.31 106 ALA A CA 1
ATOM 855 C C . ALA A 1 106 ? -7.651 -10.995 2.000 1.00 98.31 106 ALA A C 1
ATOM 857 O O . ALA A 1 106 ? -8.807 -10.716 1.687 1.00 98.31 106 ALA A O 1
ATOM 858 N N . GLY A 1 107 ? -7.354 -11.603 3.152 1.00 98.19 107 GLY A N 1
ATOM 859 C CA . GLY A 1 107 ? -8.338 -11.875 4.201 1.00 98.19 107 GLY A CA 1
ATOM 860 C C . GLY A 1 107 ? -9.031 -10.613 4.708 1.00 98.19 107 GLY A C 1
ATOM 861 O O . GLY A 1 107 ? -10.260 -10.547 4.731 1.00 98.19 107 GLY A O 1
ATOM 862 N N . ILE A 1 108 ? -8.232 -9.591 5.030 1.00 98.44 108 ILE A N 1
ATOM 863 C CA . ILE A 1 108 ? -8.702 -8.259 5.428 1.00 98.44 108 ILE A CA 1
ATOM 864 C C . ILE A 1 108 ? -9.629 -7.676 4.348 1.00 98.44 108 ILE A C 1
ATOM 866 O O . ILE A 1 108 ? -10.782 -7.366 4.628 1.00 98.44 108 ILE A O 1
ATOM 870 N N . LEU A 1 109 ? -9.187 -7.575 3.088 1.00 98.19 109 LEU A N 1
ATOM 871 C CA . LEU A 1 109 ? -10.019 -7.027 2.009 1.00 98.19 109 LEU A CA 1
ATOM 872 C C . LEU A 1 109 ? -11.322 -7.816 1.819 1.00 98.19 109 LEU A C 1
ATOM 874 O O . LEU A 1 109 ? -12.364 -7.202 1.605 1.00 98.19 109 LEU A O 1
ATOM 878 N N . SER A 1 110 ? -11.302 -9.145 1.965 1.00 97.81 110 SER A N 1
ATOM 879 C CA . SER A 1 110 ? -12.513 -9.968 1.860 1.00 97.81 110 SER A CA 1
ATOM 880 C C . SER A 1 110 ? -13.507 -9.755 3.011 1.00 97.81 110 SER A C 1
ATOM 882 O O . SER A 1 110 ? -14.692 -10.024 2.824 1.00 97.81 110 SER A O 1
ATOM 884 N N . SER A 1 111 ? -13.085 -9.259 4.181 1.00 97.56 111 SER A N 1
ATOM 885 C CA . SER A 1 111 ? -14.023 -8.868 5.246 1.00 97.56 111 SER A CA 1
ATOM 886 C C . SER A 1 111 ? -14.596 -7.463 5.040 1.00 97.56 111 SER A C 1
ATOM 888 O O . SER A 1 111 ? -15.721 -7.202 5.466 1.00 97.56 111 SER A O 1
ATOM 890 N N . LEU A 1 112 ? -13.837 -6.561 4.405 1.00 98.38 112 LEU A N 1
ATOM 891 C CA . LEU A 1 112 ? -14.230 -5.172 4.128 1.00 98.38 112 LEU A CA 1
ATOM 892 C C . LEU A 1 112 ? -15.080 -5.018 2.848 1.00 98.38 112 LEU A C 1
ATOM 894 O O . LEU A 1 112 ? -15.683 -3.963 2.641 1.00 98.38 112 LEU A O 1
ATOM 898 N N . ASP A 1 113 ? -15.129 -6.034 1.983 1.00 98.00 113 ASP A N 1
ATOM 899 C CA . ASP A 1 113 ? -15.840 -6.034 0.697 1.00 98.00 113 ASP A CA 1
ATOM 900 C C . ASP A 1 113 ? -17.291 -6.540 0.833 1.00 98.00 113 ASP A C 1
ATOM 902 O O . ASP A 1 113 ? -17.521 -7.729 1.055 1.00 98.00 113 ASP A O 1
ATOM 906 N N . CYS A 1 114 ? -18.290 -5.669 0.630 1.00 96.44 114 CYS A N 1
ATOM 907 C CA . CYS A 1 114 ? -19.711 -6.064 0.677 1.00 96.44 114 CYS A CA 1
ATOM 908 C C . CYS A 1 114 ? -20.164 -6.975 -0.483 1.00 96.44 114 CYS A C 1
ATOM 910 O O . CYS A 1 114 ? -21.317 -7.402 -0.512 1.00 96.44 114 CYS A O 1
ATOM 912 N N . ARG A 1 115 ? -19.284 -7.265 -1.451 1.00 96.06 115 ARG A N 1
ATOM 913 C CA . ARG A 1 115 ? -19.527 -8.208 -2.556 1.00 96.06 115 ARG A CA 1
ATOM 914 C C . ARG A 1 115 ? -19.114 -9.639 -2.199 1.00 96.06 115 ARG A C 1
ATOM 916 O O . ARG A 1 115 ? -19.307 -10.541 -3.011 1.00 96.06 115 ARG A O 1
ATOM 923 N N . ASN A 1 116 ? -18.517 -9.859 -1.027 1.00 93.88 116 ASN A N 1
ATOM 924 C CA . ASN A 1 116 ? -18.254 -11.195 -0.503 1.00 93.88 116 ASN A CA 1
ATOM 925 C C . ASN A 1 116 ? -19.591 -11.879 -0.127 1.00 93.88 116 ASN A C 1
ATOM 927 O O . ASN A 1 116 ? -20.362 -11.262 0.607 1.00 93.88 116 ASN A O 1
ATOM 931 N N . PRO A 1 117 ? -19.894 -13.114 -0.588 1.00 88.00 117 PRO A N 1
ATOM 932 C CA . PRO A 1 117 ? -21.094 -13.844 -0.169 1.00 88.00 117 PRO A CA 1
ATOM 933 C C . PRO A 1 117 ? -21.227 -13.946 1.354 1.00 88.00 117 PRO A C 1
ATOM 935 O O . PRO A 1 117 ? -22.294 -13.678 1.899 1.00 88.00 117 PRO A O 1
ATOM 938 N N . ASP A 1 118 ? -20.112 -14.223 2.031 1.00 85.44 118 ASP A N 1
ATOM 939 C CA . ASP A 1 118 ? -19.993 -14.224 3.489 1.00 85.44 118 ASP A CA 1
ATOM 940 C C . ASP A 1 118 ? -19.549 -12.830 3.981 1.00 85.44 118 ASP A C 1
ATOM 942 O O . ASP A 1 118 ? -18.482 -12.652 4.574 1.00 85.44 118 ASP A O 1
ATOM 946 N N . SER A 1 119 ? -20.332 -11.796 3.647 1.00 83.19 119 SER A N 1
ATOM 947 C CA . SER A 1 119 ? -20.030 -10.404 4.010 1.00 83.19 119 SER A CA 1
ATOM 948 C C . SER A 1 119 ? -20.042 -10.214 5.527 1.00 83.19 119 SER A C 1
ATOM 950 O O . SER A 1 119 ? -21.062 -10.422 6.184 1.00 83.19 119 SER A O 1
ATOM 952 N N . SER A 1 120 ? -18.931 -9.719 6.074 1.00 92.75 120 SER A N 1
ATOM 953 C CA . SER A 1 120 ? -18.844 -9.357 7.491 1.00 92.75 120 SER A CA 1
ATOM 954 C C . SER A 1 120 ? -19.653 -8.084 7.814 1.00 92.75 120 SER A C 1
ATOM 956 O O . SER A 1 120 ? -20.010 -7.339 6.895 1.00 92.75 120 SER A O 1
ATOM 958 N N . PRO A 1 121 ? -19.859 -7.738 9.103 1.00 92.44 121 PRO A N 1
ATOM 959 C CA . PRO A 1 121 ? -20.395 -6.432 9.514 1.00 92.44 121 PRO A CA 1
ATOM 960 C C . PRO A 1 121 ? -19.509 -5.225 9.133 1.00 92.44 121 PRO A C 1
ATOM 962 O O . PRO A 1 121 ? -19.925 -4.074 9.261 1.00 92.44 121 PRO A O 1
ATOM 965 N N . LEU A 1 122 ? -18.274 -5.468 8.676 1.00 96.56 122 LEU A N 1
ATOM 966 C CA . LEU A 1 122 ? -17.370 -4.463 8.104 1.00 96.56 122 LEU A CA 1
ATOM 967 C C . LEU A 1 122 ? -17.496 -4.355 6.570 1.00 96.56 122 LEU A C 1
ATOM 969 O O . LEU A 1 122 ? -16.845 -3.511 5.949 1.00 96.56 122 LEU A O 1
ATOM 973 N N . GLY A 1 123 ? -18.321 -5.207 5.954 1.00 96.75 123 GLY A N 1
ATOM 974 C CA . GLY A 1 123 ? -18.566 -5.237 4.519 1.00 96.75 123 GLY A CA 1
ATOM 975 C C . GLY A 1 123 ? -19.127 -3.907 4.025 1.00 96.75 123 GLY A C 1
ATOM 976 O O . GLY A 1 123 ? -20.168 -3.436 4.480 1.00 96.75 123 GLY A O 1
ATOM 977 N N . GLY A 1 124 ? -18.425 -3.293 3.076 1.00 97.19 124 GLY A N 1
ATOM 978 C CA . GLY A 1 124 ? -18.720 -1.959 2.560 1.00 97.19 124 GLY A CA 1
ATOM 979 C C . GLY A 1 124 ? -17.654 -0.926 2.918 1.00 97.19 124 GLY A C 1
ATOM 980 O O . GLY A 1 124 ? -17.607 0.112 2.264 1.00 97.19 124 GLY A O 1
ATOM 981 N N . ILE A 1 125 ? -16.750 -1.202 3.872 1.00 98.44 125 ILE A N 1
ATOM 982 C CA . ILE A 1 125 ? -15.589 -0.331 4.132 1.00 98.44 125 ILE A CA 1
ATOM 983 C C . ILE A 1 125 ? -14.697 -0.235 2.892 1.00 98.44 125 ILE A C 1
ATOM 985 O O . ILE A 1 125 ? -14.231 0.857 2.578 1.00 98.44 125 ILE A O 1
ATOM 989 N N . LEU A 1 126 ? -14.499 -1.316 2.129 1.00 98.50 126 LEU A N 1
ATOM 990 C CA . LEU A 1 126 ? -13.703 -1.261 0.899 1.00 98.50 126 LEU A CA 1
ATOM 991 C C . LEU A 1 126 ? -14.364 -0.356 -0.156 1.00 98.50 126 LEU A C 1
ATOM 993 O O . LEU A 1 126 ? -13.703 0.469 -0.785 1.00 98.50 126 LEU A O 1
ATOM 997 N N . GLN A 1 127 ? -15.685 -0.448 -0.300 1.00 98.31 127 GLN A N 1
ATOM 998 C CA . GLN A 1 127 ? -16.461 0.413 -1.190 1.00 98.31 127 GLN A CA 1
ATOM 999 C C . GLN A 1 127 ? -16.536 1.873 -0.706 1.00 98.31 127 GLN A C 1
ATOM 1001 O O . GLN A 1 127 ? -16.599 2.777 -1.535 1.00 98.31 127 GLN A O 1
ATOM 1006 N N . ALA A 1 128 ? -16.481 2.111 0.607 1.00 98.50 128 ALA A N 1
ATOM 1007 C CA . ALA A 1 128 ? -16.398 3.436 1.222 1.00 98.50 128 ALA A CA 1
ATOM 1008 C C . ALA A 1 128 ? -14.967 4.020 1.245 1.00 98.50 128 ALA A C 1
ATOM 1010 O O . ALA A 1 128 ? -14.792 5.200 1.537 1.00 98.50 128 ALA A O 1
ATOM 1011 N N . SER A 1 129 ? -13.940 3.222 0.935 1.00 98.75 129 SER A N 1
ATOM 1012 C CA . SER A 1 129 ? -12.539 3.652 0.987 1.00 98.75 129 SER A CA 1
ATOM 1013 C C . SER A 1 129 ? -12.168 4.482 -0.237 1.00 98.75 129 SER A C 1
ATOM 1015 O O . SER A 1 129 ? -12.200 3.987 -1.364 1.00 98.75 129 SER A O 1
ATOM 1017 N N . THR A 1 130 ? -11.801 5.746 -0.038 1.00 98.81 130 THR A N 1
ATOM 1018 C CA . THR A 1 130 ? -11.373 6.661 -1.105 1.00 98.81 130 THR A CA 1
ATOM 1019 C C . THR A 1 130 ? -10.028 6.225 -1.699 1.00 98.81 130 THR A C 1
ATOM 1021 O O . THR A 1 130 ? -9.902 6.170 -2.922 1.00 98.81 130 THR A O 1
ATOM 1024 N N . TYR A 1 131 ? -9.066 5.839 -0.852 1.00 98.88 131 TYR A N 1
ATOM 1025 C CA . TYR A 1 131 ? -7.714 5.425 -1.250 1.00 98.88 131 TYR A CA 1
ATOM 1026 C C . TYR A 1 131 ? -7.338 4.027 -0.733 1.00 98.88 131 TYR A C 1
ATOM 1028 O O . TYR A 1 131 ? -7.825 3.587 0.311 1.00 98.88 131 TYR A O 1
ATOM 1036 N N . ILE A 1 132 ? -6.406 3.363 -1.422 1.00 98.94 132 ILE A N 1
ATOM 1037 C CA . ILE A 1 132 ? -5.733 2.142 -0.957 1.00 98.94 132 ILE A CA 1
ATOM 1038 C C . ILE A 1 132 ? -4.227 2.221 -1.249 1.00 98.94 132 ILE A C 1
ATOM 1040 O O . ILE A 1 132 ? -3.819 2.571 -2.350 1.00 98.94 132 ILE A O 1
ATOM 1044 N N . GLY A 1 133 ? -3.391 1.912 -0.261 1.00 98.81 133 GLY A N 1
ATOM 1045 C CA . GLY A 1 133 ? -1.936 2.030 -0.334 1.00 98.81 133 GLY A CA 1
ATOM 1046 C C . GLY A 1 133 ? -1.243 0.720 0.004 1.00 98.81 133 GLY A C 1
ATOM 1047 O O . GLY A 1 133 ? -1.641 0.037 0.948 1.00 98.81 133 GLY A O 1
ATOM 1048 N N . GLY A 1 134 ? -0.194 0.373 -0.738 1.00 98.56 134 GLY A N 1
ATOM 1049 C CA . GLY A 1 134 ? 0.586 -0.838 -0.493 1.00 98.56 134 GLY A CA 1
ATOM 1050 C C . GLY A 1 134 ? 2.064 -0.664 -0.815 1.00 98.56 134 GLY A C 1
ATOM 1051 O O . GLY A 1 134 ? 2.420 0.002 -1.786 1.00 98.56 134 GLY A O 1
ATOM 1052 N N . ILE A 1 135 ? 2.923 -1.304 -0.023 1.00 96.94 135 ILE A N 1
ATOM 1053 C CA . ILE A 1 135 ? 4.356 -1.437 -0.324 1.00 96.94 135 ILE A CA 1
ATOM 1054 C C . ILE A 1 135 ? 4.792 -2.896 -0.253 1.00 96.94 135 ILE A C 1
ATOM 1056 O O . ILE A 1 135 ? 4.183 -3.685 0.467 1.00 96.94 135 ILE A O 1
ATOM 1060 N N . SER A 1 136 ? 5.829 -3.274 -0.999 1.00 96.06 136 SER A N 1
ATOM 1061 C CA . SER A 1 136 ? 6.390 -4.629 -1.017 1.00 96.06 136 SER A CA 1
ATOM 1062 C C . SER A 1 136 ? 5.296 -5.705 -1.134 1.00 96.06 136 SER A C 1
ATOM 1064 O O . SER A 1 136 ? 4.484 -5.632 -2.053 1.00 96.06 136 SER A O 1
ATOM 1066 N N . GLY A 1 137 ? 5.187 -6.658 -0.206 1.00 97.06 137 GLY A N 1
ATOM 1067 C CA . GLY A 1 137 ? 4.092 -7.647 -0.185 1.00 97.06 137 GLY A CA 1
ATOM 1068 C C . GLY A 1 137 ? 2.663 -7.067 -0.196 1.00 97.06 137 GLY A C 1
ATOM 1069 O O . GLY A 1 137 ? 1.765 -7.658 -0.793 1.00 97.06 137 GLY A O 1
ATOM 1070 N N . GLY A 1 138 ? 2.446 -5.888 0.393 1.00 98.38 138 GLY A N 1
ATOM 1071 C CA . GLY A 1 138 ? 1.182 -5.152 0.308 1.00 98.38 138 GLY A CA 1
ATOM 1072 C C . GLY A 1 138 ? 0.947 -4.539 -1.077 1.00 98.38 138 GLY A C 1
ATOM 1073 O O . GLY A 1 138 ? -0.186 -4.518 -1.552 1.00 98.38 138 GLY A O 1
ATOM 1074 N N . SER A 1 139 ? 2.005 -4.122 -1.785 1.00 98.38 139 SER A N 1
ATOM 1075 C CA . SER A 1 139 ? 1.893 -3.653 -3.179 1.00 98.38 139 SER A CA 1
ATOM 1076 C C . SER A 1 139 ? 1.397 -4.754 -4.120 1.00 98.38 139 SER A C 1
ATOM 1078 O O . SER A 1 139 ? 0.661 -4.464 -5.061 1.00 98.38 139 SER A O 1
ATOM 1080 N N . TRP A 1 140 ? 1.726 -6.022 -3.837 1.00 98.00 140 TRP A N 1
ATOM 1081 C CA . TRP A 1 140 ? 1.265 -7.176 -4.616 1.00 98.00 140 TRP A CA 1
ATOM 1082 C C . TRP A 1 140 ? -0.258 -7.295 -4.549 1.00 98.00 140 TRP A C 1
ATOM 1084 O O . TRP A 1 140 ? -0.915 -7.461 -5.576 1.00 98.00 140 TRP A O 1
ATOM 1094 N N . LEU A 1 141 ? -0.824 -7.141 -3.347 1.00 98.38 141 LEU A N 1
ATOM 1095 C CA . LEU A 1 141 ? -2.266 -7.149 -3.123 1.00 98.38 141 LEU A CA 1
ATOM 1096 C C . LEU A 1 141 ? -2.947 -5.952 -3.792 1.00 98.38 141 LEU A C 1
ATOM 1098 O O . LEU A 1 141 ? -3.938 -6.136 -4.495 1.00 98.38 141 LEU A O 1
ATOM 1102 N N . VAL A 1 142 ? -2.411 -4.743 -3.599 1.00 98.56 142 VAL A N 1
ATOM 1103 C CA . VAL A 1 142 ? -3.002 -3.509 -4.138 1.00 98.56 142 VAL A CA 1
ATOM 1104 C C . VAL A 1 142 ? -2.961 -3.491 -5.665 1.00 98.56 142 VAL A C 1
ATOM 1106 O O . VAL A 1 142 ? -3.992 -3.245 -6.290 1.00 98.56 142 VAL A O 1
ATOM 1109 N N . MET A 1 143 ? -1.831 -3.848 -6.285 1.00 98.06 143 MET A N 1
ATOM 1110 C CA . MET A 1 143 ? -1.760 -3.976 -7.742 1.00 98.06 143 MET A CA 1
ATOM 1111 C C . MET A 1 143 ? -2.668 -5.102 -8.244 1.00 98.06 143 MET A C 1
ATOM 1113 O O . MET A 1 143 ? -3.380 -4.907 -9.221 1.00 98.06 143 MET A O 1
ATOM 1117 N N . SER A 1 144 ? -2.710 -6.258 -7.569 1.00 96.50 144 SER A N 1
ATOM 1118 C CA . SER A 1 144 ? -3.609 -7.360 -7.941 1.00 96.50 144 SER A CA 1
ATOM 1119 C C . SER A 1 144 ? -5.090 -6.987 -7.810 1.00 96.50 144 SER A C 1
ATOM 1121 O O . SER A 1 144 ? -5.912 -7.514 -8.555 1.00 96.50 144 SER A O 1
ATOM 1123 N N . ASN A 1 145 ? -5.464 -6.108 -6.881 1.00 95.56 145 ASN A N 1
ATOM 1124 C CA . ASN A 1 145 ? -6.829 -5.597 -6.780 1.00 95.56 145 ASN A CA 1
ATOM 1125 C C . ASN A 1 145 ? -7.126 -4.572 -7.891 1.00 95.56 145 ASN A C 1
ATOM 1127 O O . ASN A 1 145 ? -8.208 -4.622 -8.469 1.00 95.56 145 ASN A O 1
ATOM 1131 N N . PHE A 1 146 ? -6.150 -3.730 -8.251 1.00 97.56 146 PHE A N 1
ATOM 1132 C CA . PHE A 1 146 ? -6.258 -2.775 -9.358 1.00 97.56 146 PHE A CA 1
ATOM 1133 C C . PHE A 1 146 ? -6.374 -3.467 -10.726 1.00 97.56 146 PHE A C 1
ATOM 1135 O O . PHE A 1 146 ? -7.407 -3.352 -11.383 1.00 97.56 146 PHE A O 1
ATOM 1142 N N . VAL A 1 147 ? -5.350 -4.223 -11.148 1.00 95.50 147 VAL A N 1
ATOM 1143 C CA . VAL A 1 147 ? -5.205 -4.703 -12.541 1.00 95.50 147 VAL A CA 1
ATOM 1144 C C . VAL A 1 147 ? -6.130 -5.858 -12.920 1.00 95.50 147 VAL A C 1
ATOM 1146 O O . VAL A 1 147 ? -6.324 -6.119 -14.103 1.00 95.50 147 VAL A O 1
ATOM 1149 N N . ASN A 1 148 ? -6.717 -6.546 -11.938 1.00 94.00 148 ASN A N 1
ATOM 1150 C CA . ASN A 1 148 ? -7.714 -7.597 -12.162 1.00 94.00 148 ASN A CA 1
ATOM 1151 C C . ASN A 1 148 ? -9.149 -7.038 -12.059 1.00 94.00 148 ASN A C 1
ATOM 1153 O O . ASN A 1 148 ? -10.013 -7.665 -11.450 1.00 94.00 148 ASN A O 1
ATOM 1157 N N . ASP A 1 149 ? -9.366 -5.828 -12.587 1.00 94.50 149 ASP A N 1
ATOM 1158 C CA . ASP A 1 149 ? -10.637 -5.081 -12.627 1.00 94.50 149 ASP A CA 1
ATOM 1159 C C . ASP A 1 149 ? -11.468 -5.145 -11.325 1.00 94.50 149 ASP A C 1
ATOM 1161 O O . ASP A 1 149 ? -12.678 -5.374 -11.339 1.00 94.50 149 ASP A O 1
ATOM 1165 N N . PHE A 1 150 ? -10.803 -4.980 -10.172 1.00 95.50 150 PHE A N 1
ATOM 1166 C CA . PHE A 1 150 ? -11.425 -4.955 -8.841 1.00 95.50 150 PHE A CA 1
ATOM 1167 C C . PHE A 1 150 ? -12.231 -6.213 -8.466 1.00 95.50 150 PHE A C 1
ATOM 1169 O O . PHE A 1 150 ? -13.100 -6.155 -7.588 1.00 95.50 150 PHE A O 1
ATOM 1176 N N . VAL A 1 151 ? -11.945 -7.364 -9.087 1.00 94.12 151 VAL A N 1
ATOM 1177 C CA . VAL A 1 151 ? -12.578 -8.656 -8.771 1.00 94.12 151 VAL A CA 1
ATOM 1178 C C . VAL A 1 151 ? -12.406 -9.000 -7.275 1.00 94.12 151 VAL A C 1
ATOM 1180 O O . VAL A 1 151 ? -11.291 -8.897 -6.752 1.00 94.12 151 VAL A O 1
ATOM 1183 N N . PRO A 1 152 ? -13.478 -9.417 -6.565 1.00 95.75 152 PRO A N 1
ATOM 1184 C CA . PRO A 1 152 ? -13.396 -9.839 -5.167 1.00 95.75 152 PRO A CA 1
ATOM 1185 C C . PRO A 1 152 ? -12.392 -10.974 -4.927 1.00 95.75 152 PRO A C 1
ATOM 1187 O O . PRO A 1 152 ? -12.233 -11.875 -5.754 1.00 95.75 152 PRO A O 1
ATOM 1190 N N . ILE A 1 153 ? -11.775 -10.984 -3.742 1.00 95.75 153 ILE A N 1
ATOM 1191 C CA . ILE A 1 153 ? -10.720 -11.939 -3.357 1.00 95.75 153 ILE A CA 1
ATOM 1192 C C . ILE A 1 153 ? -11.148 -13.403 -3.552 1.00 95.75 153 ILE A C 1
ATOM 1194 O O . ILE A 1 153 ? -10.395 -14.194 -4.120 1.00 95.75 153 ILE A O 1
ATOM 1198 N N . HIS A 1 154 ? -12.376 -13.768 -3.170 1.00 93.19 154 HIS A N 1
ATOM 1199 C CA . HIS A 1 154 ? -12.886 -15.131 -3.362 1.00 93.19 154 HIS A CA 1
ATOM 1200 C C . HIS A 1 154 ? -12.949 -15.548 -4.847 1.00 93.19 154 HIS A C 1
ATOM 1202 O O . HIS A 1 154 ? -12.833 -16.734 -5.148 1.00 93.19 154 HIS A O 1
ATOM 1208 N N . GLY A 1 155 ? -13.095 -14.605 -5.786 1.00 92.75 155 GLY A N 1
ATOM 1209 C CA . GLY A 1 155 ? -13.036 -14.869 -7.227 1.00 92.75 155 GLY A CA 1
ATOM 1210 C C . GLY A 1 155 ? -11.609 -15.150 -7.704 1.00 92.75 155 GLY A C 1
ATOM 1211 O O . GLY A 1 155 ? -11.379 -16.118 -8.432 1.00 92.75 155 GLY A O 1
ATOM 1212 N N . LEU A 1 156 ? -10.639 -14.362 -7.225 1.00 92.44 156 LEU A N 1
ATOM 1213 C CA . LEU A 1 156 ? -9.211 -14.538 -7.525 1.00 92.44 156 LEU A CA 1
ATOM 1214 C C . LEU A 1 156 ? -8.635 -15.843 -6.949 1.00 92.44 156 LEU A C 1
ATOM 1216 O O . LEU A 1 156 ? -7.740 -16.428 -7.553 1.00 92.44 156 LEU A O 1
ATOM 1220 N N . VAL A 1 157 ? -9.154 -16.322 -5.814 1.00 91.75 157 VAL A N 1
ATOM 1221 C CA . VAL A 1 157 ? -8.691 -17.559 -5.156 1.00 91.75 157 VAL A CA 1
ATOM 1222 C C . VAL A 1 157 ? -9.363 -18.814 -5.725 1.00 91.75 157 VAL A C 1
ATOM 1224 O O . VAL A 1 157 ? -8.699 -19.831 -5.922 1.00 91.75 157 VAL A O 1
ATOM 1227 N N . ASN A 1 158 ? -10.667 -18.770 -6.028 1.00 86.56 158 ASN A N 1
ATOM 1228 C CA . ASN A 1 158 ? -11.402 -19.952 -6.501 1.00 86.56 158 ASN A CA 1
ATOM 1229 C C . ASN A 1 158 ? -11.288 -20.204 -8.019 1.00 86.56 158 ASN A C 1
ATOM 1231 O O . ASN A 1 158 ? -11.621 -21.299 -8.487 1.00 86.56 158 ASN A O 1
ATOM 1235 N N . SER A 1 159 ? -10.816 -19.231 -8.808 1.00 83.31 159 SER A N 1
ATOM 1236 C CA . SER A 1 159 ? -10.656 -19.391 -10.258 1.00 83.31 159 SER A CA 1
ATOM 1237 C C . SER A 1 159 ? -9.497 -20.334 -10.612 1.00 83.31 159 SER A C 1
ATOM 1239 O O . SER A 1 159 ? -8.324 -19.968 -10.566 1.00 83.31 159 SER A O 1
ATOM 1241 N N . ARG A 1 160 ? -9.837 -21.563 -11.027 1.00 68.25 160 ARG A N 1
ATOM 1242 C CA . ARG A 1 160 ? -8.875 -22.656 -11.284 1.00 68.25 160 ARG A CA 1
ATOM 1243 C C . ARG A 1 160 ? -7.801 -22.353 -12.337 1.00 68.25 160 ARG A C 1
ATOM 1245 O O . ARG A 1 160 ? -6.720 -22.922 -12.245 1.00 68.25 160 ARG A O 1
ATOM 1252 N N . ASN A 1 161 ? -8.117 -21.517 -13.329 1.00 71.25 161 ASN A N 1
ATOM 1253 C CA . ASN A 1 161 ? -7.255 -21.264 -14.493 1.00 71.25 161 ASN A CA 1
ATOM 1254 C C . ASN A 1 161 ? -6.869 -19.783 -14.660 1.00 71.25 161 ASN A C 1
ATOM 1256 O O . ASN A 1 161 ? -5.884 -19.491 -15.335 1.00 71.25 161 ASN A O 1
ATOM 1260 N N . ASP A 1 162 ? -7.638 -18.863 -14.070 1.00 82.50 162 ASP A N 1
ATOM 1261 C CA . ASP A 1 162 ? -7.503 -17.411 -14.267 1.00 82.50 162 ASP A CA 1
ATOM 1262 C C . ASP A 1 162 ? -7.250 -16.652 -12.948 1.00 82.50 162 ASP A C 1
ATOM 1264 O O . ASP A 1 162 ? -7.070 -15.441 -12.945 1.00 82.50 162 ASP A O 1
ATOM 1268 N N . GLY A 1 163 ? -7.225 -17.364 -11.818 1.00 86.38 163 GLY A N 1
ATOM 1269 C CA . GLY A 1 163 ? -6.926 -16.827 -10.492 1.00 86.38 163 GLY A CA 1
ATOM 1270 C C . GLY A 1 163 ? -5.437 -16.834 -10.144 1.00 86.38 163 GLY A C 1
ATOM 1271 O O . GLY A 1 163 ? -4.574 -17.096 -10.990 1.00 86.38 163 GLY A O 1
ATOM 1272 N N . TRP A 1 164 ? -5.131 -16.574 -8.873 1.00 93.06 164 TRP A N 1
ATOM 1273 C CA . TRP A 1 164 ? -3.770 -16.631 -8.335 1.00 93.06 164 TRP A CA 1
ATOM 1274 C C . TRP A 1 164 ? -3.179 -18.046 -8.414 1.00 93.06 164 TRP A C 1
ATOM 1276 O O . TRP A 1 164 ? -3.780 -19.012 -7.949 1.00 93.06 164 TRP A O 1
ATOM 1286 N N . ASN A 1 165 ? -1.957 -18.165 -8.938 1.00 91.44 165 ASN A N 1
ATOM 1287 C CA . ASN A 1 165 ? -1.169 -19.396 -8.868 1.00 91.44 165 ASN A CA 1
ATOM 1288 C C . ASN A 1 165 ? -0.081 -19.222 -7.804 1.00 91.44 165 ASN A C 1
ATOM 1290 O O . ASN A 1 165 ? 0.953 -18.618 -8.076 1.00 91.44 165 ASN A O 1
ATOM 1294 N N . LEU A 1 166 ? -0.338 -19.743 -6.602 1.00 92.56 166 LEU A N 1
ATOM 1295 C CA . LEU A 1 166 ? 0.557 -19.625 -5.440 1.00 92.56 166 LEU A CA 1
ATOM 1296 C C . LEU A 1 166 ? 1.203 -20.962 -5.042 1.00 92.56 166 LEU A C 1
ATOM 1298 O O . LEU A 1 166 ? 2.074 -20.990 -4.177 1.00 92.56 166 LEU A O 1
ATOM 1302 N N . GLN A 1 167 ? 0.768 -22.066 -5.659 1.00 89.44 167 GLN A N 1
ATOM 1303 C CA . GLN A 1 167 ? 1.263 -23.415 -5.371 1.00 89.44 167 GLN A CA 1
ATOM 1304 C C . GLN A 1 167 ? 2.608 -23.675 -6.057 1.00 89.44 167 GLN A C 1
ATOM 1306 O O . GLN A 1 167 ? 3.477 -24.330 -5.483 1.00 89.44 167 GLN A O 1
ATOM 1311 N N . ASP A 1 168 ? 2.801 -23.132 -7.260 1.00 88.06 168 ASP A N 1
ATOM 1312 C CA . ASP A 1 168 ? 4.122 -23.055 -7.870 1.00 88.06 168 ASP A CA 1
ATOM 1313 C C . ASP A 1 168 ? 4.985 -22.006 -7.148 1.00 88.06 168 ASP A C 1
ATOM 1315 O O . ASP A 1 168 ? 4.507 -20.913 -6.837 1.00 88.06 168 ASP A O 1
ATOM 1319 N N . SER A 1 169 ? 6.288 -22.268 -6.989 1.00 86.88 169 SER A N 1
ATOM 1320 C CA . SER A 1 169 ? 7.213 -21.251 -6.468 1.00 86.88 169 SER A CA 1
ATOM 1321 C C . SER A 1 169 ? 7.255 -20.005 -7.358 1.00 86.88 169 SER A C 1
ATOM 1323 O O . SER A 1 169 ? 7.337 -20.076 -8.593 1.00 86.88 169 SER A O 1
ATOM 1325 N N . LEU A 1 170 ? 7.238 -18.845 -6.702 1.00 87.75 170 LEU A N 1
ATOM 1326 C CA . LEU A 1 170 ? 7.420 -17.523 -7.292 1.00 87.75 170 LEU A CA 1
ATOM 1327 C C . LEU A 1 170 ? 8.742 -17.415 -8.076 1.00 87.75 170 LEU A C 1
ATOM 1329 O O . LEU A 1 170 ? 8.782 -16.762 -9.116 1.00 87.75 170 LEU A O 1
ATOM 1333 N N . LEU A 1 171 ? 9.786 -18.134 -7.645 1.00 83.44 171 LEU A N 1
ATOM 1334 C CA . LEU A 1 171 ? 11.046 -18.299 -8.374 1.00 83.44 171 LEU A CA 1
ATOM 1335 C C . LEU A 1 171 ? 11.336 -19.795 -8.560 1.00 83.44 171 LEU A C 1
ATOM 1337 O O . LEU A 1 171 ? 11.685 -20.500 -7.614 1.00 83.44 171 LEU A O 1
ATOM 1341 N N . SER A 1 172 ? 11.168 -20.296 -9.786 1.00 81.06 172 SER A N 1
ATOM 1342 C CA . SER A 1 172 ? 11.226 -21.737 -10.075 1.00 81.06 172 SER A CA 1
ATOM 1343 C C . SER A 1 172 ? 12.580 -22.355 -9.714 1.00 81.06 172 SER A C 1
ATOM 1345 O O . SER A 1 172 ? 13.609 -21.994 -10.278 1.00 81.06 172 SER A O 1
ATOM 1347 N N . GLY A 1 173 ? 12.562 -23.315 -8.787 1.00 70.06 173 GLY A N 1
ATOM 1348 C CA . GLY A 1 173 ? 13.754 -23.979 -8.256 1.00 70.06 173 GLY A CA 1
ATOM 1349 C C . GLY A 1 173 ? 14.315 -23.365 -6.971 1.00 70.06 173 GLY A C 1
ATOM 1350 O O . GLY A 1 173 ? 15.124 -24.020 -6.319 1.00 70.06 173 GLY A O 1
ATOM 1351 N N . VAL A 1 174 ? 13.862 -22.174 -6.562 1.00 73.25 174 VAL A N 1
ATOM 1352 C CA . VAL A 1 174 ? 14.177 -21.593 -5.248 1.00 73.25 174 VAL A CA 1
ATOM 1353 C C . VAL A 1 174 ? 13.176 -22.123 -4.207 1.00 73.25 174 VAL A C 1
ATOM 1355 O O . VAL A 1 174 ? 11.965 -21.977 -4.414 1.00 73.25 174 VAL A O 1
ATOM 1358 N N . PRO A 1 175 ? 13.643 -22.747 -3.108 1.00 69.00 175 PRO A N 1
ATOM 1359 C CA . PRO A 1 175 ? 12.780 -23.222 -2.030 1.00 69.00 175 PRO A CA 1
ATOM 1360 C C . PRO A 1 175 ? 12.358 -22.087 -1.085 1.00 69.00 175 PRO A C 1
ATOM 1362 O O . PRO A 1 175 ? 12.990 -21.034 -1.031 1.00 69.00 175 PRO A O 1
ATOM 1365 N N . ASN A 1 176 ? 11.314 -22.339 -0.294 1.00 79.38 176 ASN A N 1
ATOM 1366 C CA . ASN A 1 176 ? 10.937 -21.492 0.841 1.00 79.38 176 ASN A CA 1
ATOM 1367 C C . ASN A 1 176 ? 12.048 -21.532 1.912 1.00 79.38 176 ASN A C 1
ATOM 1369 O O . ASN A 1 176 ? 12.598 -22.604 2.175 1.00 79.38 176 ASN A O 1
ATOM 1373 N N . PHE A 1 177 ? 12.359 -20.400 2.550 1.00 71.62 177 PHE A N 1
ATOM 1374 C CA . PHE A 1 177 ? 13.331 -20.329 3.651 1.00 71.62 177 PHE A CA 1
ATOM 1375 C C . PHE A 1 177 ? 13.012 -19.204 4.646 1.00 71.62 177 PHE A C 1
ATOM 1377 O O . PHE A 1 177 ? 12.212 -18.322 4.337 1.00 71.62 177 PHE A O 1
ATOM 1384 N N . ASP A 1 178 ? 13.667 -19.217 5.812 1.00 71.69 178 ASP A N 1
ATOM 1385 C CA . ASP A 1 178 ? 13.636 -18.121 6.787 1.00 71.69 178 ASP A CA 1
ATOM 1386 C C . ASP A 1 178 ? 15.063 -17.605 7.095 1.00 71.69 178 ASP A C 1
ATOM 1388 O O . ASP A 1 178 ? 15.939 -18.415 7.415 1.00 71.69 178 ASP A O 1
ATOM 1392 N N . PRO A 1 179 ? 15.344 -16.287 6.998 1.00 61.81 179 PRO A N 1
ATOM 1393 C CA . PRO A 1 179 ? 16.645 -15.708 7.356 1.00 61.81 179 PRO A CA 1
ATOM 1394 C C . PRO A 1 179 ? 17.038 -15.902 8.833 1.00 61.81 179 PRO A C 1
ATOM 1396 O O . PRO A 1 179 ? 18.222 -16.025 9.151 1.00 61.81 179 PRO A O 1
ATOM 1399 N N . GLY A 1 180 ? 16.061 -15.951 9.741 1.00 60.47 180 GLY A N 1
ATOM 1400 C CA . GLY A 1 180 ? 16.263 -16.151 11.174 1.00 60.47 180 GLY A CA 1
ATOM 1401 C C . GLY A 1 180 ? 16.819 -17.535 11.506 1.00 60.47 180 GLY A C 1
ATOM 1402 O O . GLY A 1 180 ? 17.687 -17.645 12.370 1.00 60.47 180 GLY A O 1
ATOM 1403 N N . ASP A 1 181 ? 16.414 -18.575 10.771 1.00 56.94 181 ASP A N 1
ATOM 1404 C CA . ASP A 1 181 ? 16.990 -19.923 10.902 1.00 56.94 181 ASP A CA 1
ATOM 1405 C C . ASP A 1 181 ? 18.491 -19.931 10.579 1.00 56.94 181 ASP A C 1
ATOM 1407 O O . ASP A 1 181 ? 19.269 -20.638 11.221 1.00 56.94 181 ASP A O 1
ATOM 1411 N N . VAL A 1 182 ? 18.921 -19.109 9.618 1.00 49.97 182 VAL A N 1
ATOM 1412 C CA . VAL A 1 182 ? 20.339 -18.984 9.246 1.00 49.97 182 VAL A CA 1
ATOM 1413 C C . VAL A 1 182 ? 21.108 -18.186 10.279 1.00 49.97 182 VAL A C 1
ATOM 1415 O O . VAL A 1 182 ? 22.220 -18.568 10.629 1.00 49.97 182 VAL A O 1
ATOM 1418 N N . GLN A 1 183 ? 20.515 -17.109 10.800 1.00 50.16 183 GLN A N 1
ATOM 1419 C CA . GLN A 1 183 ? 21.131 -16.325 11.863 1.00 50.16 183 GLN A CA 1
ATOM 1420 C C . GLN A 1 183 ? 21.325 -17.172 13.128 1.00 50.16 183 GLN A C 1
ATOM 1422 O O . GLN A 1 183 ? 22.407 -17.122 13.709 1.00 50.16 183 GLN A O 1
ATOM 1427 N N . ARG A 1 184 ? 20.346 -18.014 13.501 1.00 55.03 184 ARG A N 1
ATOM 1428 C CA . ARG A 1 184 ? 20.513 -19.014 14.571 1.00 55.03 184 ARG A CA 1
ATOM 1429 C C . ARG A 1 184 ? 21.631 -20.002 14.234 1.00 55.03 184 ARG A C 1
ATOM 1431 O O . ARG A 1 184 ? 22.554 -20.132 15.028 1.00 55.03 184 ARG A O 1
ATOM 1438 N N . HIS A 1 185 ? 21.649 -20.584 13.032 1.00 49.06 185 HIS A N 1
ATOM 1439 C CA . HIS A 1 185 ? 22.684 -21.552 12.643 1.00 49.06 185 HIS A CA 1
ATOM 1440 C C . HIS A 1 185 ? 24.115 -20.976 12.586 1.00 49.06 185 HIS A C 1
ATOM 1442 O O . HIS A 1 185 ? 25.089 -21.688 12.846 1.00 49.06 185 HIS A O 1
ATOM 1448 N N . ILE A 1 186 ? 24.256 -19.690 12.251 1.00 46.09 186 ILE A N 1
ATOM 1449 C CA . ILE A 1 186 ? 25.524 -18.952 12.314 1.00 46.09 186 ILE A CA 1
ATOM 1450 C C . ILE A 1 186 ? 25.900 -18.691 13.777 1.00 46.09 186 ILE A C 1
ATOM 1452 O O . ILE A 1 186 ? 27.029 -18.981 14.167 1.00 46.09 186 ILE A O 1
ATOM 1456 N N . SER A 1 187 ? 24.965 -18.210 14.602 1.00 45.62 187 SER A N 1
ATOM 1457 C CA . SER A 1 187 ? 25.201 -17.960 16.027 1.00 45.62 187 SER A CA 1
ATOM 1458 C C . SER A 1 187 ? 25.590 -19.235 16.785 1.00 45.62 187 SER A C 1
ATOM 1460 O O . SER A 1 187 ? 26.640 -19.242 17.421 1.00 45.62 187 SER A O 1
ATOM 1462 N N . GLU A 1 188 ? 24.836 -20.329 16.638 1.00 47.94 188 GLU A N 1
ATOM 1463 C CA . GLU A 1 188 ? 25.128 -21.663 17.193 1.00 47.94 188 GLU A CA 1
ATOM 1464 C C . GLU A 1 188 ? 26.570 -22.104 16.900 1.00 47.94 188 GLU A C 1
ATOM 1466 O O . GLU A 1 188 ? 27.307 -22.505 17.801 1.00 47.94 188 GLU A O 1
ATOM 1471 N N . LYS A 1 189 ? 27.007 -21.983 15.641 1.00 47.19 189 LYS A N 1
ATOM 1472 C CA . LYS A 1 189 ? 28.363 -22.372 15.235 1.00 47.19 189 LYS A CA 1
ATOM 1473 C C . LYS A 1 189 ? 29.440 -21.388 15.667 1.00 47.19 189 LYS A C 1
ATOM 1475 O O . LYS A 1 189 ? 30.535 -21.833 15.988 1.00 47.19 189 LYS A O 1
ATOM 1480 N N . SER A 1 190 ? 29.134 -20.094 15.740 1.00 42.16 190 SER A N 1
ATOM 1481 C CA . SER A 1 190 ? 30.056 -19.106 16.306 1.00 42.16 190 SER A CA 1
ATOM 1482 C C . SER A 1 190 ? 30.281 -19.326 17.807 1.00 42.16 190 SER A C 1
ATOM 1484 O O . SER A 1 190 ? 31.374 -19.074 18.306 1.00 42.16 190 SER A O 1
ATOM 1486 N N . THR A 1 191 ? 29.294 -19.863 18.533 1.00 39.88 191 THR A N 1
ATOM 1487 C CA . THR A 1 191 ? 29.478 -20.313 19.920 1.00 39.88 191 THR A CA 1
ATOM 1488 C C . THR A 1 191 ? 30.415 -21.522 19.975 1.00 39.88 191 THR A C 1
ATOM 1490 O O . THR A 1 191 ? 31.362 -21.507 20.755 1.00 39.88 191 THR A O 1
ATOM 1493 N N . ILE A 1 192 ? 30.233 -22.510 19.088 1.00 41.22 192 ILE A N 1
ATOM 1494 C CA . ILE A 1 192 ? 31.105 -23.698 18.995 1.00 41.22 192 ILE A CA 1
ATOM 1495 C C . ILE A 1 192 ? 32.560 -23.322 18.644 1.00 41.22 192 ILE A C 1
ATOM 1497 O O . ILE A 1 192 ? 33.488 -23.854 19.244 1.00 41.22 192 ILE A O 1
ATOM 1501 N N . SER A 1 193 ? 32.797 -22.380 17.724 1.00 35.44 193 SER A N 1
ATOM 1502 C CA . SER A 1 193 ? 34.164 -21.949 17.372 1.00 35.44 193 SER A CA 1
ATOM 1503 C C . SER A 1 193 ? 34.839 -21.089 18.450 1.00 35.44 193 SER A C 1
ATOM 1505 O O . SER A 1 193 ? 36.068 -20.992 18.485 1.00 35.44 193 SER A O 1
ATOM 1507 N N . ASN A 1 194 ? 34.066 -20.458 19.342 1.00 34.75 194 ASN A N 1
ATOM 1508 C CA . ASN A 1 194 ? 34.603 -19.604 20.404 1.00 34.75 194 ASN A CA 1
ATOM 1509 C C . ASN A 1 194 ? 35.209 -20.384 21.585 1.00 34.75 194 ASN A C 1
ATOM 1511 O O . ASN A 1 194 ? 36.001 -19.801 22.330 1.00 34.75 194 ASN A O 1
ATOM 1515 N N . GLU A 1 195 ? 34.959 -21.693 21.717 1.00 39.28 195 GLU A N 1
ATOM 1516 C CA . GLU A 1 195 ? 35.721 -22.547 22.649 1.00 39.28 195 GLU A CA 1
ATOM 1517 C C . GLU A 1 195 ? 37.214 -22.642 22.267 1.00 39.28 195 GLU A C 1
ATOM 1519 O O . GLU A 1 195 ? 38.063 -22.883 23.124 1.00 39.28 195 GLU A O 1
ATOM 1524 N N . THR A 1 196 ? 37.561 -22.346 21.006 1.00 35.94 196 THR A N 1
ATOM 1525 C CA . THR A 1 196 ? 38.944 -22.235 20.500 1.00 35.94 196 THR A CA 1
ATOM 1526 C C . THR A 1 196 ? 39.443 -20.789 20.323 1.00 35.94 196 THR A C 1
ATOM 1528 O O . THR A 1 196 ? 40.350 -20.528 19.542 1.00 35.94 196 THR A O 1
ATOM 1531 N N . GLY A 1 197 ? 38.880 -19.853 21.094 1.00 34.31 197 GLY A N 1
ATOM 1532 C CA . GLY A 1 197 ? 39.528 -18.651 21.640 1.00 34.31 197 GLY A CA 1
ATOM 1533 C C . GLY A 1 197 ? 40.376 -17.717 20.753 1.00 34.31 197 GLY A C 1
ATOM 1534 O O . GLY A 1 197 ? 41.552 -17.965 20.519 1.00 34.31 197 GLY A O 1
ATOM 1535 N N . ILE A 1 198 ? 39.873 -16.493 20.536 1.00 32.34 198 ILE A N 1
ATOM 1536 C CA . ILE A 1 198 ? 40.658 -15.240 20.631 1.00 32.34 198 ILE A CA 1
ATOM 1537 C C . ILE A 1 198 ? 39.722 -14.079 21.014 1.00 32.34 198 ILE A C 1
ATOM 1539 O O . ILE A 1 198 ? 38.619 -13.948 20.491 1.00 32.34 198 ILE A O 1
ATOM 1543 N N . LYS A 1 199 ? 40.153 -13.199 21.929 1.00 35.62 199 LYS A N 1
ATOM 1544 C CA . LYS A 1 199 ? 39.346 -12.040 22.360 1.00 35.62 199 LYS A CA 1
ATOM 1545 C C . LYS A 1 199 ? 39.352 -10.929 21.301 1.00 35.62 199 LYS A C 1
ATOM 1547 O O . LYS A 1 199 ? 40.415 -10.405 20.968 1.00 35.62 199 LYS A O 1
ATOM 1552 N N . ARG A 1 200 ? 38.172 -10.470 20.868 1.00 29.03 200 ARG A N 1
ATOM 1553 C CA . ARG A 1 200 ? 37.984 -9.181 20.171 1.00 29.03 200 ARG A CA 1
ATOM 1554 C C . ARG A 1 200 ? 37.023 -8.263 20.932 1.00 29.03 200 ARG A C 1
ATOM 1556 O O . ARG A 1 200 ? 36.285 -8.706 21.804 1.00 29.03 200 ARG A O 1
ATOM 1563 N N . LYS A 1 201 ? 37.142 -6.959 20.666 1.00 27.83 201 LYS A N 1
ATOM 1564 C CA . LYS A 1 201 ? 36.495 -5.883 21.432 1.00 27.83 201 LYS A CA 1
ATOM 1565 C C . LYS A 1 201 ? 35.016 -5.732 21.085 1.00 27.83 201 LYS A C 1
ATOM 1567 O O . LYS A 1 201 ? 34.625 -5.928 19.938 1.00 27.83 201 LYS A O 1
ATOM 1572 N N . GLU A 1 202 ? 34.252 -5.268 22.066 1.00 27.84 202 GLU A N 1
ATOM 1573 C CA . GLU A 1 202 ? 32.870 -4.818 21.913 1.00 27.84 202 GLU A CA 1
ATOM 1574 C C . GLU A 1 202 ? 32.753 -3.752 20.810 1.00 27.84 202 GLU A C 1
ATOM 1576 O O . GLU A 1 202 ? 33.412 -2.709 20.856 1.00 27.84 202 GLU A O 1
ATOM 1581 N N . GLN A 1 203 ? 31.874 -3.986 19.836 1.00 25.17 203 GLN A N 1
ATOM 1582 C CA . GLN A 1 203 ? 31.305 -2.920 19.015 1.00 25.17 203 GLN A CA 1
ATOM 1583 C C . GLN A 1 203 ? 29.933 -2.562 19.584 1.00 25.17 203 GLN A C 1
ATOM 1585 O O . GLN A 1 203 ? 29.110 -3.442 19.832 1.00 25.17 203 GLN A O 1
ATOM 1590 N N . LYS A 1 204 ? 29.675 -1.265 19.784 1.00 25.55 204 LYS A N 1
ATOM 1591 C CA . LYS A 1 204 ? 28.358 -0.785 20.218 1.00 25.55 204 LYS A CA 1
ATOM 1592 C C . LYS A 1 204 ? 27.314 -1.143 19.161 1.00 25.55 204 LYS A C 1
ATOM 1594 O O . LYS A 1 204 ? 27.400 -0.667 18.030 1.00 25.55 204 LYS A O 1
ATOM 1599 N N . GLN A 1 205 ? 26.313 -1.934 19.538 1.00 28.52 205 GLN A N 1
ATOM 1600 C CA . GLN A 1 205 ? 25.161 -2.197 18.682 1.00 28.52 205 GLN A CA 1
ATOM 1601 C C . GLN A 1 205 ? 24.345 -0.909 18.505 1.00 28.52 205 GLN A C 1
ATOM 1603 O O . GLN A 1 205 ? 23.607 -0.501 19.398 1.00 28.52 205 GLN A O 1
ATOM 1608 N N . GLN A 1 206 ? 24.446 -0.277 17.336 1.00 27.59 206 GLN A N 1
ATOM 1609 C CA . GLN A 1 206 ? 23.365 0.583 16.857 1.00 27.59 206 GLN A CA 1
ATOM 1610 C C . GLN A 1 206 ? 22.194 -0.312 16.435 1.00 27.59 206 GLN A C 1
ATOM 1612 O O . GLN A 1 206 ? 22.382 -1.272 15.678 1.00 27.59 206 GLN A O 1
ATOM 1617 N N . GLN A 1 207 ? 20.995 0.002 16.932 1.00 30.89 207 GLN A N 1
ATOM 1618 C CA . GLN A 1 207 ? 19.757 -0.730 16.657 1.00 30.89 207 GLN A CA 1
ATOM 1619 C C . GLN A 1 207 ? 19.291 -0.505 15.208 1.00 30.89 207 GLN A C 1
ATOM 1621 O O . GLN A 1 207 ? 18.385 0.275 14.926 1.00 30.89 207 GLN A O 1
ATOM 1626 N N . GLY A 1 208 ? 19.919 -1.214 14.270 1.00 31.92 208 GLY A N 1
ATOM 1627 C CA . GLY A 1 208 ? 19.355 -1.420 12.941 1.00 31.92 208 GLY A CA 1
ATOM 1628 C C . GLY A 1 208 ? 18.082 -2.262 13.049 1.00 31.92 208 GLY A C 1
ATOM 1629 O O . GLY A 1 208 ? 18.098 -3.324 13.674 1.00 31.92 208 GLY A O 1
ATOM 1630 N N . GLY A 1 209 ? 16.987 -1.788 12.446 1.00 34.31 209 GLY A N 1
ATOM 1631 C CA . GLY A 1 209 ? 15.725 -2.535 12.383 1.00 34.31 209 GLY A CA 1
ATOM 1632 C C . GLY A 1 209 ? 15.885 -3.874 11.652 1.00 34.31 209 GLY A C 1
ATOM 1633 O O . GLY A 1 209 ? 16.862 -4.087 10.938 1.00 34.31 209 GLY A O 1
ATOM 1634 N N . ILE A 1 210 ? 14.925 -4.788 11.805 1.00 38.91 210 ILE A N 1
ATOM 1635 C CA . ILE A 1 210 ? 15.113 -6.189 11.384 1.00 38.91 210 ILE A CA 1
ATOM 1636 C C . ILE A 1 210 ? 15.221 -6.352 9.855 1.00 38.91 210 ILE A C 1
ATOM 1638 O O . ILE A 1 210 ? 16.011 -7.178 9.405 1.00 38.91 210 ILE A O 1
ATOM 1642 N N . PHE A 1 211 ? 14.606 -5.473 9.054 1.00 38.19 211 PHE A N 1
ATOM 1643 C CA . PHE A 1 211 ? 14.918 -5.351 7.618 1.00 38.19 211 PHE A CA 1
ATOM 1644 C C . PHE A 1 211 ? 16.401 -5.034 7.355 1.00 38.19 211 PHE A C 1
ATOM 1646 O O . PHE A 1 211 ? 17.005 -5.658 6.493 1.00 38.19 211 PHE A O 1
ATOM 1653 N N . GLY A 1 212 ? 17.030 -4.176 8.162 1.00 40.84 212 GLY A N 1
ATOM 1654 C CA . GLY A 1 212 ? 18.477 -3.925 8.141 1.00 40.84 212 GLY A CA 1
ATOM 1655 C C . GLY A 1 212 ? 19.322 -5.146 8.531 1.00 40.84 212 GLY A C 1
ATOM 1656 O O . GLY A 1 212 ? 20.445 -5.295 8.059 1.00 40.84 212 GLY A O 1
ATOM 1657 N N . ASN A 1 213 ? 18.792 -6.068 9.341 1.00 39.72 213 ASN A N 1
ATOM 1658 C CA . ASN A 1 213 ? 19.463 -7.340 9.638 1.00 39.72 213 ASN A CA 1
ATOM 1659 C C . ASN A 1 213 ? 19.265 -8.380 8.517 1.00 39.72 213 ASN A C 1
ATOM 1661 O O . ASN A 1 213 ? 20.184 -9.145 8.236 1.00 39.72 213 ASN A O 1
ATOM 1665 N N . ILE A 1 214 ? 18.131 -8.354 7.807 1.00 40.88 214 ILE A N 1
ATOM 1666 C CA . ILE A 1 214 ? 17.914 -9.112 6.561 1.00 40.88 214 ILE A CA 1
ATOM 1667 C C . ILE A 1 214 ? 18.816 -8.566 5.435 1.00 40.88 214 ILE A C 1
ATOM 1669 O O . ILE A 1 214 ? 19.441 -9.340 4.715 1.00 40.88 214 ILE A O 1
ATOM 1673 N N . LEU A 1 215 ? 18.976 -7.245 5.333 1.00 39.41 215 LEU A N 1
ATOM 1674 C CA . LEU A 1 215 ? 19.945 -6.597 4.447 1.00 39.41 215 LEU A CA 1
ATOM 1675 C C . LEU A 1 215 ? 21.382 -6.978 4.814 1.00 39.41 215 LEU A C 1
ATOM 1677 O O . LEU A 1 215 ? 22.125 -7.359 3.921 1.00 39.41 215 LEU A O 1
ATOM 1681 N N . ARG A 1 216 ? 21.771 -6.985 6.101 1.00 41.69 216 ARG A N 1
ATOM 1682 C CA . ARG A 1 216 ? 23.079 -7.513 6.558 1.00 41.69 216 ARG A CA 1
ATOM 1683 C C . ARG A 1 216 ? 23.291 -8.972 6.160 1.00 41.69 216 ARG A C 1
ATOM 1685 O O . ARG A 1 216 ? 24.360 -9.316 5.665 1.00 41.69 216 ARG A O 1
ATOM 1692 N N . PHE A 1 217 ? 22.271 -9.815 6.312 1.00 42.19 217 PHE A N 1
ATOM 1693 C CA . PHE A 1 217 ? 22.298 -11.203 5.851 1.00 42.19 217 PHE A CA 1
ATOM 1694 C C . PHE A 1 217 ? 22.529 -11.314 4.328 1.00 42.19 217 PHE A C 1
ATOM 1696 O O . PHE A 1 217 ? 23.258 -12.199 3.874 1.00 42.19 217 PHE A O 1
ATOM 1703 N N . PHE A 1 218 ? 21.997 -10.374 3.540 1.00 39.31 218 PHE A N 1
ATOM 1704 C CA . PHE A 1 218 ? 22.208 -10.294 2.091 1.00 39.31 218 PHE A CA 1
ATOM 1705 C C . PHE A 1 218 ? 23.398 -9.416 1.634 1.00 39.31 218 PHE A C 1
ATOM 1707 O O . PHE A 1 218 ? 23.707 -9.403 0.440 1.00 39.31 218 PHE A O 1
ATOM 1714 N N . SER A 1 219 ? 24.101 -8.719 2.540 1.00 35.84 219 SER A N 1
ATOM 1715 C CA . SER A 1 219 ? 25.181 -7.761 2.225 1.00 35.84 219 SER A CA 1
ATOM 1716 C C . SER A 1 219 ? 26.583 -8.190 2.684 1.00 35.84 219 SER A C 1
ATOM 1718 O O . SER A 1 219 ? 27.527 -7.393 2.642 1.00 35.84 219 SER A O 1
ATOM 1720 N N . PHE A 1 220 ? 26.761 -9.477 3.013 1.00 31.19 220 PHE A N 1
ATOM 1721 C CA . PHE A 1 220 ? 28.070 -10.137 3.136 1.00 31.19 220 PHE A CA 1
ATOM 1722 C C . PHE A 1 220 ? 28.899 -9.957 1.843 1.00 31.19 220 PHE A C 1
ATOM 1724 O O . PHE A 1 220 ? 28.791 -10.730 0.883 1.00 31.19 220 PHE A O 1
ATOM 1731 N N . GLY A 1 221 ? 29.705 -8.889 1.816 1.00 29.31 221 GLY A N 1
ATOM 1732 C CA . GLY A 1 221 ? 30.470 -8.445 0.646 1.00 29.31 221 GLY A CA 1
ATOM 1733 C C . GLY A 1 221 ? 30.970 -6.988 0.653 1.00 29.31 221 GLY A C 1
ATOM 1734 O O . GLY A 1 221 ? 31.780 -6.655 -0.207 1.00 29.31 221 GLY A O 1
ATOM 1735 N N . LYS A 1 222 ? 30.546 -6.117 1.588 1.00 28.92 222 LYS A N 1
ATOM 1736 C CA . LYS A 1 222 ? 31.025 -4.715 1.689 1.00 28.92 222 LYS A CA 1
ATOM 1737 C C . LYS A 1 222 ? 31.806 -4.410 2.983 1.00 28.92 222 LYS A C 1
ATOM 1739 O O . LYS A 1 222 ? 31.370 -3.625 3.820 1.00 28.92 222 LYS A O 1
ATOM 1744 N N . THR A 1 223 ? 33.006 -4.973 3.131 1.00 24.17 223 THR A N 1
ATOM 1745 C CA . THR A 1 223 ? 34.016 -4.435 4.067 1.00 24.17 223 THR A CA 1
ATOM 1746 C C . THR A 1 223 ? 34.836 -3.346 3.374 1.00 24.17 223 THR A C 1
ATOM 1748 O O . THR A 1 223 ? 35.661 -3.647 2.510 1.00 24.17 223 THR A O 1
ATOM 1751 N N . ASN A 1 224 ? 34.635 -2.080 3.749 1.00 25.89 224 ASN A N 1
ATOM 1752 C CA . ASN A 1 224 ? 35.358 -0.949 3.159 1.00 25.89 224 ASN A CA 1
ATOM 1753 C C . ASN A 1 224 ? 36.864 -0.994 3.475 1.00 25.89 224 ASN A C 1
ATOM 1755 O O . ASN A 1 224 ? 37.291 -0.590 4.554 1.00 25.89 224 ASN A O 1
ATOM 1759 N N . SER A 1 225 ? 37.679 -1.407 2.502 1.00 23.67 225 SER A N 1
ATOM 1760 C CA . SER A 1 225 ? 39.100 -1.047 2.448 1.00 23.67 225 SER A CA 1
ATOM 1761 C C . SER A 1 225 ? 39.611 -1.017 1.004 1.00 23.67 225 SER A C 1
ATOM 1763 O O . SER A 1 225 ? 39.733 -2.038 0.332 1.00 23.67 225 SER A O 1
ATOM 1765 N N . THR A 1 226 ? 39.924 0.181 0.511 1.00 26.02 226 THR A N 1
ATOM 1766 C CA . THR A 1 226 ? 40.684 0.363 -0.730 1.00 26.02 226 THR A CA 1
ATOM 1767 C C . THR A 1 226 ? 42.150 0.026 -0.473 1.00 26.02 226 THR A C 1
ATOM 1769 O O . THR A 1 226 ? 42.908 0.877 -0.008 1.00 26.02 226 THR A O 1
ATOM 1772 N N . ILE A 1 227 ? 42.556 -1.207 -0.778 1.00 21.33 227 ILE A N 1
ATOM 1773 C CA . ILE A 1 227 ? 43.967 -1.609 -0.807 1.00 21.33 227 ILE A CA 1
ATOM 1774 C C . ILE A 1 227 ? 44.405 -1.712 -2.277 1.00 21.33 227 ILE A C 1
ATOM 1776 O O . ILE A 1 227 ? 43.858 -2.540 -3.010 1.00 21.33 227 ILE A O 1
ATOM 1780 N N . PRO A 1 228 ? 45.365 -0.892 -2.745 1.00 23.48 228 PRO A N 1
ATOM 1781 C CA . PRO A 1 228 ? 45.900 -1.011 -4.094 1.00 23.48 228 PRO A CA 1
ATOM 1782 C C . PRO A 1 228 ? 46.851 -2.211 -4.166 1.00 23.48 228 PRO A C 1
ATOM 1784 O O . PRO A 1 228 ? 47.997 -2.133 -3.730 1.00 23.48 228 PRO A O 1
ATOM 1787 N N . ILE A 1 229 ? 46.383 -3.327 -4.727 1.00 23.39 229 ILE A N 1
ATOM 1788 C CA . ILE A 1 229 ? 47.236 -4.493 -4.992 1.00 23.39 229 ILE A CA 1
ATOM 1789 C C . ILE A 1 229 ? 47.882 -4.326 -6.370 1.00 23.39 229 ILE A C 1
ATOM 1791 O O . ILE A 1 229 ? 47.331 -4.720 -7.399 1.00 23.39 229 ILE A O 1
ATOM 1795 N N . SER A 1 230 ? 49.064 -3.711 -6.368 1.00 24.05 230 SER A N 1
ATOM 1796 C CA . SER A 1 230 ? 50.082 -3.937 -7.394 1.00 24.05 230 SER A CA 1
ATOM 1797 C C . SER A 1 230 ? 50.601 -5.379 -7.326 1.00 24.05 230 SER A C 1
ATOM 1799 O O . SER A 1 230 ? 50.443 -6.060 -6.315 1.00 24.05 230 SER A O 1
ATOM 1801 N N . GLU A 1 231 ? 51.250 -5.838 -8.392 1.00 28.33 231 GLU A N 1
ATOM 1802 C CA . GLU A 1 231 ? 51.806 -7.190 -8.510 1.00 28.33 231 GLU A CA 1
ATOM 1803 C C . GLU A 1 231 ? 52.739 -7.577 -7.343 1.00 28.33 231 GLU A C 1
ATOM 1805 O O . GLU A 1 231 ? 53.647 -6.814 -7.013 1.00 28.33 231 GLU A O 1
ATOM 1810 N N . GLN A 1 232 ? 52.585 -8.793 -6.796 1.00 24.27 232 GLN A N 1
ATOM 1811 C CA . GLN A 1 232 ? 53.590 -9.885 -6.763 1.00 24.27 232 GLN A CA 1
ATOM 1812 C C . GLN A 1 232 ? 53.229 -10.979 -5.729 1.00 24.27 232 GLN A C 1
ATOM 1814 O O . GLN A 1 232 ? 52.344 -10.781 -4.906 1.00 24.27 232 GLN A O 1
ATOM 1819 N N . VAL A 1 233 ? 53.976 -12.102 -5.761 1.00 23.05 233 VAL A N 1
ATOM 1820 C CA . VAL A 1 233 ? 53.894 -13.286 -4.862 1.00 23.05 233 VAL A CA 1
ATOM 1821 C C . VAL A 1 233 ? 52.624 -14.131 -5.122 1.00 23.05 233 VAL A C 1
ATOM 1823 O O . VAL A 1 233 ? 51.516 -13.655 -4.934 1.00 23.05 233 VAL A O 1
ATOM 1826 N N . LYS A 1 234 ? 52.691 -15.295 -5.794 1.00 24.70 234 LYS A N 1
ATOM 1827 C CA . LYS A 1 234 ? 53.311 -16.609 -5.456 1.00 24.70 234 LYS A CA 1
ATOM 1828 C C . LYS A 1 234 ? 52.573 -17.389 -4.359 1.00 24.70 234 LYS A C 1
ATOM 1830 O O . LYS A 1 234 ? 51.973 -16.797 -3.475 1.00 24.70 234 LYS A O 1
ATOM 1835 N N . ASP A 1 235 ? 52.663 -18.719 -4.444 1.00 34.41 235 ASP A N 1
ATOM 1836 C CA . ASP A 1 235 ? 51.984 -19.681 -3.571 1.00 34.41 235 ASP A CA 1
ATOM 1837 C C . ASP A 1 235 ? 52.153 -19.389 -2.072 1.00 34.41 235 ASP A C 1
ATOM 1839 O O . ASP A 1 235 ? 53.267 -19.291 -1.554 1.00 34.41 235 ASP A O 1
ATOM 1843 N N . GLY A 1 236 ? 51.020 -19.310 -1.377 1.00 25.81 236 GLY A N 1
ATOM 1844 C CA . GLY A 1 236 ? 50.918 -19.127 0.066 1.00 25.81 236 GLY A CA 1
ATOM 1845 C C . GLY A 1 236 ? 49.444 -19.075 0.456 1.00 25.81 236 GLY A C 1
ATOM 1846 O O . GLY A 1 236 ? 48.726 -18.177 0.026 1.00 25.81 236 GLY A O 1
ATOM 1847 N N . GLY A 1 237 ? 48.972 -20.069 1.210 1.00 35.91 237 GLY A N 1
ATOM 1848 C CA . GLY A 1 237 ? 47.565 -20.157 1.599 1.00 35.91 237 GLY A CA 1
ATOM 1849 C C . GLY A 1 237 ? 47.163 -19.063 2.590 1.00 35.91 237 GLY A C 1
ATOM 1850 O O . GLY A 1 237 ? 47.896 -18.781 3.535 1.00 35.91 237 GLY A O 1
ATOM 1851 N N . ILE A 1 238 ? 45.977 -18.491 2.385 1.00 24.88 238 ILE A N 1
ATOM 1852 C CA . ILE A 1 238 ? 45.237 -17.690 3.366 1.00 24.88 238 ILE A CA 1
ATOM 1853 C C . ILE A 1 238 ? 43.840 -18.315 3.445 1.00 24.88 238 ILE A C 1
ATOM 1855 O O . ILE A 1 238 ? 43.267 -18.666 2.414 1.00 24.88 238 ILE A O 1
ATOM 1859 N N . GLU A 1 239 ? 43.337 -18.535 4.656 1.00 27.22 239 GLU A N 1
ATOM 1860 C CA . GLU A 1 239 ? 42.188 -19.412 4.910 1.00 27.22 239 GLU A CA 1
ATOM 1861 C C . GLU A 1 239 ? 40.837 -18.754 4.557 1.00 27.22 239 GLU A C 1
ATOM 1863 O O . GLU A 1 239 ? 40.633 -17.556 4.750 1.00 27.22 239 GLU A O 1
ATOM 1868 N N . GLU A 1 240 ? 39.908 -19.550 4.014 1.00 31.95 240 GLU A N 1
ATOM 1869 C CA . GLU A 1 240 ? 38.666 -19.089 3.357 1.00 31.95 240 GLU A CA 1
ATOM 1870 C C . GLU A 1 240 ? 37.390 -19.395 4.188 1.00 31.95 240 GLU A C 1
ATOM 1872 O O . GLU A 1 240 ? 36.285 -19.525 3.651 1.00 31.95 240 GLU A O 1
ATOM 1877 N N . GLU A 1 241 ? 37.529 -19.560 5.511 1.00 32.44 241 GLU A N 1
ATOM 1878 C CA . GLU A 1 241 ? 36.537 -20.248 6.359 1.00 32.44 241 GLU A CA 1
ATOM 1879 C C . GLU A 1 241 ? 35.141 -19.599 6.413 1.00 32.44 241 GLU A C 1
ATOM 1881 O O . GLU A 1 241 ? 34.143 -20.309 6.244 1.00 32.44 241 GLU A O 1
ATOM 1886 N N . ASP A 1 242 ? 35.034 -18.275 6.581 1.00 34.31 242 ASP A N 1
ATOM 1887 C CA . ASP A 1 242 ? 33.739 -17.575 6.741 1.00 34.31 242 ASP A CA 1
ATOM 1888 C C . ASP A 1 242 ? 32.795 -17.739 5.529 1.00 34.31 242 ASP A C 1
ATOM 1890 O O . ASP A 1 242 ? 31.571 -17.649 5.655 1.00 34.31 242 ASP A O 1
ATOM 1894 N N . SER A 1 243 ? 33.336 -18.036 4.342 1.00 40.00 243 SER A N 1
ATOM 1895 C CA . SER A 1 243 ? 32.535 -18.282 3.135 1.00 40.00 243 SER A CA 1
ATOM 1896 C C . SER A 1 243 ? 31.715 -19.582 3.209 1.00 40.00 243 SER A C 1
ATOM 1898 O O . SER A 1 243 ? 30.660 -19.714 2.575 1.00 40.00 243 SER A O 1
ATOM 1900 N N . THR A 1 244 ? 32.187 -20.556 3.993 1.00 47.19 244 THR A N 1
ATOM 1901 C CA . THR A 1 244 ? 31.763 -21.957 3.899 1.00 47.19 244 THR A CA 1
ATOM 1902 C C . THR A 1 244 ? 30.405 -22.228 4.542 1.00 47.19 244 THR A C 1
ATOM 1904 O O . THR A 1 244 ? 29.663 -23.095 4.069 1.00 47.19 244 THR A O 1
ATOM 1907 N N . LEU A 1 245 ? 30.043 -21.494 5.600 1.00 41.66 245 LEU A N 1
ATOM 1908 C CA . LEU A 1 245 ? 28.866 -21.787 6.424 1.00 41.66 245 LEU A CA 1
ATOM 1909 C C . LEU A 1 245 ? 27.554 -21.430 5.723 1.00 41.66 245 LEU A C 1
ATOM 1911 O O . LEU A 1 245 ? 26.683 -22.294 5.575 1.00 41.66 245 LEU A O 1
ATOM 1915 N N . LEU A 1 246 ? 27.439 -20.194 5.230 1.00 42.09 246 LEU A N 1
ATOM 1916 C CA . LEU A 1 246 ? 26.278 -19.753 4.455 1.00 42.09 246 LEU A CA 1
ATOM 1917 C C . LEU A 1 246 ? 26.146 -20.580 3.169 1.00 42.09 246 LEU A C 1
ATOM 1919 O O . LEU A 1 246 ? 25.064 -21.077 2.862 1.00 42.09 246 LEU A O 1
ATOM 1923 N N . TYR A 1 247 ? 27.259 -20.811 2.465 1.00 48.56 247 TYR A N 1
ATOM 1924 C CA . TYR A 1 247 ? 27.298 -21.666 1.277 1.00 48.56 247 TYR A CA 1
ATOM 1925 C C . TYR A 1 247 ? 26.802 -23.091 1.567 1.00 48.56 247 TYR A C 1
ATOM 1927 O O . TYR A 1 247 ? 25.990 -23.622 0.810 1.00 48.56 247 TYR A O 1
ATOM 1935 N N . THR A 1 248 ? 27.211 -23.694 2.687 1.00 48.03 248 THR A N 1
ATOM 1936 C CA . THR A 1 248 ? 26.760 -25.032 3.099 1.00 48.03 248 THR A CA 1
ATOM 1937 C C . THR A 1 248 ? 25.270 -25.056 3.439 1.00 48.03 248 THR A C 1
ATOM 1939 O O . THR A 1 248 ? 24.571 -25.986 3.032 1.00 48.03 248 THR A O 1
ATOM 1942 N N . TRP A 1 249 ? 24.746 -24.046 4.140 1.00 47.84 249 TRP A N 1
ATOM 1943 C CA . TRP A 1 249 ? 23.315 -23.962 4.450 1.00 47.84 249 TRP A CA 1
ATOM 1944 C C . TRP A 1 249 ? 22.460 -23.768 3.184 1.00 47.84 249 TRP A C 1
ATOM 1946 O O . TRP A 1 249 ? 21.532 -24.546 2.956 1.00 47.84 249 TRP A O 1
ATOM 1956 N N . VAL A 1 250 ? 22.826 -22.838 2.291 1.00 45.78 250 VAL A N 1
ATOM 1957 C CA . VAL A 1 250 ? 22.104 -22.637 1.020 1.00 45.78 250 VAL A CA 1
ATOM 1958 C C . VAL A 1 250 ? 22.221 -23.882 0.124 1.00 45.78 250 VAL A C 1
ATOM 1960 O O . VAL A 1 250 ? 21.223 -24.347 -0.422 1.00 45.78 250 VAL A O 1
ATOM 1963 N N . ARG A 1 251 ? 23.394 -24.523 0.031 1.00 51.00 251 ARG A N 1
ATOM 1964 C CA . ARG A 1 251 ? 23.561 -25.808 -0.679 1.00 51.00 251 ARG A CA 1
ATOM 1965 C C . ARG A 1 251 ? 22.641 -26.902 -0.122 1.00 51.00 251 ARG A C 1
ATOM 1967 O O . ARG A 1 251 ? 22.134 -27.716 -0.895 1.00 51.00 251 ARG A O 1
ATOM 1974 N N . ASN A 1 252 ? 22.401 -26.924 1.190 1.00 49.34 252 ASN A N 1
ATOM 1975 C CA . ASN A 1 252 ? 21.477 -27.865 1.828 1.00 49.34 252 ASN A CA 1
ATOM 1976 C C . ASN A 1 252 ? 19.999 -27.566 1.511 1.00 49.34 252 ASN A C 1
ATOM 1978 O O . ASN A 1 252 ? 19.243 -28.520 1.333 1.00 49.34 252 ASN A O 1
ATOM 1982 N N . LEU A 1 253 ? 19.594 -26.296 1.362 1.00 46.06 253 LEU A N 1
ATOM 1983 C CA . LEU A 1 253 ? 18.250 -25.932 0.883 1.00 46.06 253 LEU A CA 1
ATOM 1984 C C . LEU A 1 253 ? 17.975 -26.505 -0.516 1.00 46.06 253 LEU A C 1
ATOM 1986 O O . LEU A 1 253 ? 17.030 -27.269 -0.707 1.00 46.06 253 LEU A O 1
ATOM 1990 N N . PHE A 1 254 ? 18.839 -26.203 -1.491 1.00 48.28 254 PHE A N 1
ATOM 1991 C CA . PHE A 1 254 ? 18.666 -26.644 -2.884 1.00 48.28 254 PHE A CA 1
ATOM 1992 C C . PHE A 1 254 ? 18.875 -28.161 -3.092 1.00 48.28 254 PHE A C 1
ATOM 1994 O O . PHE A 1 254 ? 18.690 -28.660 -4.202 1.00 48.28 254 PHE A O 1
ATOM 2001 N N . SER A 1 255 ? 19.241 -28.917 -2.047 1.00 42.03 255 SER A N 1
ATOM 2002 C CA . SER A 1 255 ? 19.424 -30.376 -2.105 1.00 42.03 255 SER A CA 1
ATOM 2003 C C . SER A 1 255 ? 18.474 -31.192 -1.214 1.00 42.03 255 SER A C 1
ATOM 2005 O O . SER A 1 255 ? 18.569 -32.422 -1.220 1.00 42.03 255 SER A O 1
ATOM 2007 N N . LYS A 1 256 ? 17.523 -30.565 -0.496 1.00 33.41 256 LYS A N 1
ATOM 2008 C CA . LYS A 1 256 ? 16.540 -31.267 0.356 1.00 33.41 256 LYS A CA 1
ATOM 2009 C C . LYS A 1 256 ? 15.112 -30.696 0.278 1.00 33.41 256 LYS A C 1
ATOM 2011 O O . LYS A 1 256 ? 14.762 -29.827 1.076 1.00 33.41 256 LYS A O 1
ATOM 2016 N N . PRO A 1 257 ? 14.219 -31.278 -0.541 1.00 35.91 257 PRO A N 1
ATOM 2017 C CA . PRO A 1 257 ? 12.781 -31.119 -0.352 1.00 35.91 257 PRO A CA 1
ATOM 2018 C C . PRO A 1 257 ? 12.298 -32.021 0.799 1.00 35.91 257 PRO A C 1
ATOM 2020 O O . PRO A 1 257 ? 11.933 -33.179 0.592 1.00 35.91 257 PRO A O 1
ATOM 2023 N N . LYS A 1 258 ? 12.279 -31.505 2.036 1.00 33.00 258 LYS A N 1
ATOM 2024 C CA . LYS A 1 258 ? 11.486 -32.118 3.118 1.00 33.00 258 LYS A CA 1
ATOM 2025 C C . LYS A 1 258 ? 10.008 -31.766 2.900 1.00 33.00 258 LYS A C 1
ATOM 2027 O O . LYS A 1 258 ? 9.677 -30.589 2.875 1.00 33.00 258 LYS A O 1
ATOM 2032 N N . GLY A 1 259 ? 9.132 -32.767 2.789 1.00 31.75 259 GLY A N 1
ATOM 2033 C CA . GLY A 1 259 ? 7.674 -32.580 2.896 1.00 31.75 259 GLY A CA 1
ATOM 2034 C C . GLY A 1 259 ? 6.829 -33.147 1.752 1.00 31.75 259 GLY A C 1
ATOM 2035 O O . GLY A 1 259 ? 5.704 -33.568 1.999 1.00 31.75 259 GLY A O 1
ATOM 2036 N N . SER A 1 260 ? 7.340 -33.247 0.517 1.00 30.80 260 SER A N 1
ATOM 2037 C CA . SER A 1 260 ? 6.552 -33.854 -0.569 1.00 30.80 260 SER A CA 1
ATOM 2038 C C . SER A 1 260 ? 6.640 -35.384 -0.529 1.00 30.80 260 SER A C 1
ATOM 2040 O O . SER A 1 260 ? 7.724 -35.944 -0.712 1.00 30.80 260 SER A O 1
ATOM 2042 N N . ALA A 1 261 ? 5.501 -36.069 -0.395 1.00 31.80 261 ALA A N 1
ATOM 2043 C CA . ALA A 1 261 ? 5.409 -37.536 -0.397 1.00 31.80 261 ALA A CA 1
ATOM 2044 C C . ALA A 1 261 ? 5.761 -38.206 -1.752 1.00 31.80 261 ALA A C 1
ATOM 2046 O O . ALA A 1 261 ? 5.664 -39.423 -1.887 1.00 31.80 261 ALA A O 1
ATOM 2047 N N . ALA A 1 262 ? 6.184 -37.424 -2.752 1.00 32.94 262 ALA A N 1
ATOM 2048 C CA . ALA A 1 262 ? 6.593 -37.885 -4.079 1.00 32.94 262 ALA A CA 1
ATOM 2049 C C . ALA A 1 262 ? 8.125 -37.955 -4.282 1.00 32.94 262 ALA A C 1
ATOM 2051 O O . ALA A 1 262 ? 8.574 -38.474 -5.301 1.00 32.94 262 ALA A O 1
ATOM 2052 N N . TRP A 1 263 ? 8.945 -37.463 -3.342 1.00 34.50 263 TRP A N 1
ATOM 2053 C CA . TRP A 1 263 ? 10.412 -37.378 -3.499 1.00 34.50 263 TRP A CA 1
ATOM 2054 C C . TRP A 1 263 ? 11.192 -38.594 -2.964 1.00 34.50 263 TRP A C 1
ATOM 2056 O O . TRP A 1 263 ? 12.290 -38.464 -2.421 1.00 34.50 263 TRP A O 1
ATOM 2066 N N . ASN A 1 264 ? 10.665 -39.805 -3.173 1.00 33.00 264 ASN A N 1
ATOM 2067 C CA . ASN A 1 264 ? 11.460 -41.025 -3.002 1.00 33.00 264 ASN A CA 1
ATOM 2068 C C . ASN A 1 264 ? 12.494 -41.127 -4.135 1.00 33.00 264 ASN A C 1
ATOM 2070 O O . ASN A 1 264 ? 12.155 -41.322 -5.303 1.00 33.00 264 ASN A O 1
ATOM 2074 N N . ALA A 1 265 ? 13.768 -40.952 -3.785 1.00 45.25 265 ALA A N 1
ATOM 2075 C CA . ALA A 1 265 ? 14.847 -40.724 -4.739 1.00 45.25 265 ALA A CA 1
ATOM 2076 C C . ALA A 1 265 ? 15.193 -41.967 -5.582 1.00 45.25 265 ALA A C 1
ATOM 2078 O O . ALA A 1 265 ? 16.014 -42.794 -5.193 1.00 45.25 265 ALA A O 1
ATOM 2079 N N . THR A 1 266 ? 14.635 -42.038 -6.792 1.00 37.84 266 THR A N 1
ATOM 2080 C CA . THR A 1 266 ? 15.114 -42.905 -7.879 1.00 37.84 266 THR A CA 1
ATOM 2081 C C . THR A 1 266 ? 15.195 -42.121 -9.195 1.00 37.84 266 THR A C 1
ATOM 2083 O O . THR A 1 266 ? 14.393 -41.225 -9.449 1.00 37.84 266 THR A O 1
ATOM 2086 N N . ASN A 1 267 ? 16.187 -42.478 -10.018 1.00 46.69 267 ASN A N 1
ATOM 2087 C CA . ASN A 1 267 ? 16.489 -41.975 -11.368 1.00 46.69 267 ASN A CA 1
ATOM 2088 C C . ASN A 1 267 ? 16.944 -40.502 -11.509 1.00 46.69 267 ASN A C 1
ATOM 2090 O O . ASN A 1 267 ? 16.241 -39.546 -11.181 1.00 46.69 267 ASN A O 1
ATOM 2094 N N . ASN A 1 268 ? 18.119 -40.315 -12.130 1.00 53.62 268 ASN A N 1
ATOM 2095 C CA . ASN A 1 268 ? 18.670 -38.995 -12.479 1.00 53.62 268 ASN A CA 1
ATOM 2096 C C . ASN A 1 268 ? 17.793 -38.214 -13.476 1.00 53.62 268 ASN A C 1
ATOM 2098 O O . ASN A 1 268 ? 17.793 -36.984 -13.438 1.00 53.62 268 ASN A O 1
ATOM 2102 N N . SER A 1 269 ? 17.000 -38.910 -14.301 1.00 51.28 269 SER A N 1
ATOM 2103 C CA . SER A 1 269 ? 16.047 -38.315 -15.251 1.00 51.28 269 SER A CA 1
ATOM 2104 C C . SER A 1 269 ? 15.136 -37.274 -14.603 1.00 51.28 269 SER A C 1
ATOM 2106 O O . SER A 1 269 ? 14.869 -36.231 -15.189 1.00 51.28 269 SER A O 1
ATOM 2108 N N . ASN A 1 270 ? 14.689 -37.519 -13.371 1.00 54.41 270 ASN A N 1
ATOM 2109 C CA . ASN A 1 270 ? 13.717 -36.657 -12.701 1.00 54.41 270 ASN A CA 1
ATOM 2110 C C . ASN A 1 270 ? 14.360 -35.332 -12.252 1.00 54.41 270 ASN A C 1
ATOM 2112 O O . ASN A 1 270 ? 13.720 -34.283 -12.308 1.00 54.41 270 ASN A O 1
ATOM 2116 N N . LYS A 1 271 ? 15.653 -35.358 -11.893 1.00 56.44 271 LYS A N 1
ATOM 2117 C CA . LYS A 1 271 ? 16.445 -34.149 -11.615 1.00 56.44 271 LYS A CA 1
ATOM 2118 C C . LYS A 1 271 ? 16.720 -33.357 -12.893 1.00 56.44 271 LYS A C 1
ATOM 2120 O O . LYS A 1 271 ? 16.630 -32.134 -12.886 1.00 56.44 271 LYS A O 1
ATOM 2125 N N . GLU A 1 272 ? 17.012 -34.051 -13.991 1.00 59.25 272 GLU A N 1
ATOM 2126 C CA . GLU A 1 272 ? 17.245 -33.440 -15.303 1.00 59.25 272 GLU A CA 1
ATOM 2127 C C . GLU A 1 272 ? 15.976 -32.766 -15.860 1.00 59.25 272 GLU A C 1
ATOM 2129 O O . GLU A 1 272 ? 16.045 -31.658 -16.387 1.00 59.25 272 GLU A O 1
ATOM 2134 N N . ILE A 1 273 ? 14.806 -33.394 -15.691 1.00 62.12 273 ILE A N 1
ATOM 2135 C CA . ILE A 1 273 ? 13.496 -32.827 -16.055 1.00 62.12 273 ILE A CA 1
ATOM 2136 C C . ILE A 1 273 ? 13.188 -31.579 -15.215 1.00 62.12 273 ILE A C 1
ATOM 2138 O O . ILE A 1 273 ? 12.845 -30.543 -15.783 1.00 62.12 273 ILE A O 1
ATOM 2142 N N . ALA A 1 274 ? 13.367 -31.638 -13.890 1.00 65.56 274 ALA A N 1
ATOM 2143 C CA . ALA A 1 274 ? 13.157 -30.480 -13.018 1.00 65.56 274 ALA A CA 1
ATOM 2144 C C . ALA A 1 274 ? 14.073 -29.301 -13.400 1.00 65.56 274 ALA A C 1
ATOM 2146 O O . ALA A 1 274 ? 13.605 -28.174 -13.551 1.00 65.56 274 ALA A O 1
ATOM 2147 N N . LEU A 1 275 ? 15.360 -29.569 -13.652 1.00 66.44 275 LEU A N 1
ATOM 2148 C CA . LEU A 1 275 ? 16.315 -28.552 -14.092 1.00 66.44 275 LEU A CA 1
ATOM 2149 C C . LEU A 1 275 ? 15.936 -27.946 -15.454 1.00 66.44 275 LEU A C 1
ATOM 2151 O O . LEU A 1 275 ? 16.044 -26.734 -15.629 1.00 66.44 275 LEU A O 1
ATOM 2155 N N . LYS A 1 276 ? 15.435 -28.747 -16.404 1.00 69.12 276 LYS A N 1
ATOM 2156 C CA . LYS A 1 276 ? 14.935 -28.254 -17.700 1.00 69.12 276 LYS A CA 1
ATOM 2157 C C . LYS A 1 276 ? 13.745 -27.304 -17.546 1.00 69.12 276 LYS A C 1
ATOM 2159 O O . LYS A 1 276 ? 13.720 -26.276 -18.220 1.00 69.12 276 LYS A O 1
ATOM 2164 N N . GLU A 1 277 ? 12.805 -27.593 -16.648 1.00 74.12 277 GLU A N 1
ATOM 2165 C CA . GLU A 1 277 ? 11.673 -26.699 -16.364 1.00 74.12 277 GLU A CA 1
ATOM 2166 C C . GLU A 1 277 ? 12.108 -25.410 -15.638 1.00 74.12 277 GLU A C 1
ATOM 2168 O O . GLU A 1 277 ? 11.642 -24.326 -15.992 1.00 74.12 277 GLU A O 1
ATOM 2173 N N . TYR A 1 278 ? 13.080 -25.469 -14.719 1.00 76.44 278 TYR A N 1
ATOM 2174 C CA . TYR A 1 278 ? 13.652 -24.260 -14.104 1.00 76.44 278 TYR A CA 1
ATOM 2175 C C . TYR A 1 278 ? 14.365 -23.377 -15.145 1.00 76.44 278 TYR A C 1
ATOM 2177 O O . TYR A 1 278 ? 14.115 -22.173 -15.225 1.00 76.44 278 TYR A O 1
ATOM 2185 N N . LEU A 1 279 ? 15.206 -23.968 -16.002 1.00 73.19 279 LEU A N 1
ATOM 2186 C CA . LEU A 1 279 ? 15.893 -23.253 -17.086 1.00 73.19 279 LEU A CA 1
ATOM 2187 C C . LEU A 1 279 ? 14.908 -22.636 -18.086 1.00 73.19 279 LEU A C 1
ATOM 2189 O O . LEU A 1 279 ? 15.131 -21.524 -18.562 1.00 73.19 279 LEU A O 1
ATOM 2193 N N . LYS A 1 280 ? 13.809 -23.333 -18.386 1.00 80.75 280 LYS A N 1
ATOM 2194 C CA . LYS A 1 280 ? 12.709 -22.837 -19.219 1.00 80.75 280 LYS A CA 1
ATOM 2195 C C . LYS A 1 280 ? 12.034 -21.616 -18.591 1.00 80.75 280 LYS A C 1
ATOM 2197 O O . LYS A 1 280 ? 11.918 -20.609 -19.280 1.00 80.75 280 LYS A O 1
ATOM 2202 N N . PHE A 1 281 ? 11.694 -21.646 -17.299 1.00 85.06 281 PHE A N 1
ATOM 2203 C CA . PHE A 1 281 ? 11.132 -20.489 -16.586 1.00 85.06 281 PHE A CA 1
ATOM 2204 C C . PHE A 1 281 ? 12.024 -19.241 -16.711 1.00 85.06 281 PHE A C 1
ATOM 2206 O O . PHE A 1 281 ? 11.568 -18.205 -17.193 1.00 85.06 281 PHE A O 1
ATOM 2213 N N . TYR A 1 282 ? 13.315 -19.340 -16.370 1.00 81.31 282 TYR A N 1
ATOM 2214 C CA . TYR A 1 282 ? 14.236 -18.199 -16.473 1.00 81.31 282 TYR A CA 1
ATOM 2215 C C . TYR A 1 282 ? 14.478 -17.750 -17.926 1.00 81.31 282 TYR A C 1
ATOM 2217 O O . TYR A 1 282 ? 14.573 -16.552 -18.196 1.00 81.31 282 TYR A O 1
ATOM 2225 N N . LYS A 1 283 ? 14.512 -18.685 -18.884 1.00 81.81 283 LYS A N 1
ATOM 2226 C CA . LYS A 1 283 ? 14.597 -18.383 -20.322 1.00 81.81 283 LYS A CA 1
ATOM 2227 C C . LYS A 1 283 ? 13.361 -17.642 -20.839 1.00 81.81 283 LYS A C 1
ATOM 2229 O O . LYS A 1 283 ? 13.500 -16.779 -21.701 1.00 81.81 283 LYS A O 1
ATOM 2234 N N . GLU A 1 284 ? 12.168 -17.955 -20.345 1.00 87.62 284 GLU A N 1
ATOM 2235 C CA . GLU A 1 284 ? 10.947 -17.233 -20.708 1.00 87.62 284 GLU A CA 1
ATOM 2236 C C . GLU A 1 284 ? 10.934 -15.811 -20.130 1.00 87.62 284 GLU A C 1
ATOM 2238 O O . GLU A 1 284 ? 10.639 -14.878 -20.872 1.00 87.62 284 GLU A O 1
ATOM 2243 N N . LEU A 1 285 ? 11.350 -15.617 -18.868 1.00 88.00 285 LEU A N 1
ATOM 2244 C CA . LEU A 1 285 ? 11.521 -14.274 -18.284 1.00 88.00 285 LEU A CA 1
ATOM 2245 C C . LEU A 1 285 ? 12.499 -13.418 -19.110 1.00 88.00 285 LEU A C 1
ATOM 2247 O O . LEU A 1 285 ? 12.223 -12.250 -19.380 1.00 88.00 285 LEU A O 1
ATOM 2251 N N . LEU A 1 286 ? 13.611 -14.008 -19.571 1.00 84.56 286 LEU A N 1
ATOM 2252 C CA . LEU A 1 286 ? 14.524 -13.348 -20.511 1.00 84.56 286 LEU A CA 1
ATOM 2253 C C . LEU A 1 286 ? 13.839 -12.977 -21.826 1.00 84.56 286 LEU A C 1
ATOM 2255 O O . LEU A 1 286 ? 14.071 -11.883 -22.326 1.00 84.56 286 LEU A O 1
ATOM 2259 N N . ILE A 1 287 ? 13.027 -13.866 -22.408 1.00 86.50 287 ILE A N 1
ATOM 2260 C CA . ILE A 1 287 ? 12.325 -13.605 -23.674 1.00 86.50 287 ILE A CA 1
ATOM 2261 C C . ILE A 1 287 ? 11.317 -12.459 -23.523 1.00 86.50 287 ILE A C 1
ATOM 2263 O O . ILE A 1 287 ? 11.262 -11.613 -24.411 1.00 86.50 287 ILE A O 1
ATOM 2267 N N . GLU A 1 288 ? 10.577 -12.399 -22.412 1.00 90.31 288 GLU A N 1
ATOM 2268 C CA . GLU A 1 288 ? 9.635 -11.309 -22.125 1.00 90.31 288 GLU A CA 1
ATOM 2269 C C . GLU A 1 288 ? 10.359 -9.959 -21.985 1.00 90.31 288 GLU A C 1
ATOM 2271 O O . GLU A 1 288 ? 10.024 -9.005 -22.683 1.00 90.31 288 GLU A O 1
ATOM 2276 N N . VAL A 1 289 ? 11.396 -9.878 -21.143 1.00 90.56 289 VAL A N 1
ATOM 2277 C CA . VAL A 1 289 ? 12.096 -8.611 -20.845 1.00 90.56 289 VAL A CA 1
ATOM 2278 C C . VAL A 1 289 ? 12.991 -8.127 -21.999 1.00 90.56 289 VAL A C 1
ATOM 2280 O O . VAL A 1 289 ? 13.245 -6.927 -22.135 1.00 90.56 289 VAL A O 1
ATOM 2283 N N . LYS A 1 290 ? 13.439 -9.032 -22.884 1.00 87.69 290 LYS A N 1
ATOM 2284 C CA . LYS A 1 290 ? 14.340 -8.739 -24.018 1.00 87.69 290 LYS A CA 1
ATOM 2285 C C . LYS A 1 290 ? 13.866 -7.597 -24.914 1.00 87.69 290 LYS A C 1
ATOM 2287 O O . LYS A 1 290 ? 14.707 -6.909 -25.493 1.00 87.69 290 LYS A O 1
ATOM 2292 N N . ASP A 1 291 ? 12.561 -7.390 -25.047 1.00 89.75 291 ASP A N 1
ATOM 2293 C CA . ASP A 1 291 ? 12.025 -6.356 -25.930 1.00 89.75 291 ASP A CA 1
ATOM 2294 C C . ASP A 1 291 ? 12.241 -4.927 -25.385 1.00 89.75 291 ASP A C 1
ATOM 2296 O O . ASP A 1 291 ? 12.599 -4.052 -26.172 1.00 89.75 291 ASP A O 1
ATOM 2300 N N . LYS A 1 292 ? 12.201 -4.695 -24.060 1.00 90.75 292 LYS A N 1
ATOM 2301 C CA . LYS A 1 292 ? 12.610 -3.407 -23.442 1.00 90.75 292 LYS A CA 1
ATOM 2302 C C . LYS A 1 292 ? 14.073 -3.080 -23.763 1.00 90.75 292 LYS A C 1
ATOM 2304 O O . LYS A 1 292 ? 14.380 -1.979 -24.212 1.00 90.75 292 LYS A O 1
ATOM 2309 N N . LYS A 1 293 ? 14.954 -4.084 -23.658 1.00 86.00 293 LYS A N 1
ATOM 2310 C CA . LYS A 1 293 ? 16.383 -3.972 -24.005 1.00 86.00 293 LYS A CA 1
ATOM 2311 C C . LYS A 1 293 ? 16.632 -3.761 -25.505 1.00 86.00 293 LYS A C 1
ATOM 2313 O O . LYS A 1 293 ? 17.584 -3.086 -25.881 1.00 86.00 293 LYS A O 1
ATOM 2318 N N . ARG A 1 294 ? 15.782 -4.315 -26.378 1.00 87.69 294 ARG A N 1
ATOM 2319 C CA . ARG A 1 294 ? 15.817 -4.076 -27.837 1.00 87.69 294 ARG A CA 1
ATOM 2320 C C . ARG A 1 294 ? 15.333 -2.683 -28.229 1.00 87.69 294 ARG A C 1
ATOM 2322 O O . ARG A 1 294 ? 15.825 -2.152 -29.217 1.00 87.69 294 ARG A O 1
ATOM 2329 N N . ALA A 1 295 ? 14.397 -2.114 -27.473 1.00 88.19 295 ALA A N 1
ATOM 2330 C CA . ALA A 1 295 ? 13.910 -0.749 -27.658 1.00 88.19 295 ALA A CA 1
ATOM 2331 C C . ALA A 1 295 ? 14.902 0.326 -27.159 1.00 88.19 295 ALA A C 1
ATOM 2333 O O . ALA A 1 295 ? 14.633 1.511 -27.310 1.00 88.19 295 ALA A O 1
ATOM 2334 N N . GLY A 1 296 ? 16.057 -0.077 -26.612 1.00 86.06 296 GLY A N 1
ATOM 2335 C CA . GLY A 1 296 ? 17.150 0.814 -26.205 1.00 86.06 296 GLY A CA 1
ATOM 2336 C C . GLY A 1 296 ? 17.218 1.112 -24.705 1.00 86.06 296 GLY A C 1
ATOM 2337 O O . GLY A 1 296 ? 18.186 1.722 -24.263 1.00 86.06 296 GLY A O 1
ATOM 2338 N N . TYR A 1 297 ? 16.245 0.655 -23.914 1.00 88.81 297 TYR A N 1
ATOM 2339 C CA . TYR A 1 297 ? 16.185 0.931 -22.478 1.00 88.81 297 TYR A CA 1
ATOM 2340 C C . TYR A 1 297 ? 17.032 -0.046 -21.659 1.00 88.81 297 TYR A C 1
ATOM 2342 O O . TYR A 1 297 ? 17.162 -1.230 -21.988 1.00 88.81 297 TYR A O 1
ATOM 2350 N N . HIS A 1 298 ? 17.558 0.438 -20.535 1.00 86.06 298 HIS A N 1
ATOM 2351 C CA . HIS A 1 298 ? 18.222 -0.411 -19.552 1.00 86.06 298 HIS A CA 1
ATOM 2352 C C . HIS A 1 298 ? 17.221 -1.341 -18.843 1.00 86.06 298 HIS A C 1
ATOM 2354 O O . HIS A 1 298 ? 16.024 -1.063 -18.757 1.00 86.06 298 HIS A O 1
ATOM 2360 N N . THR A 1 299 ? 17.725 -2.470 -18.344 1.00 85.81 299 THR A N 1
ATOM 2361 C CA . THR A 1 299 ? 16.947 -3.500 -17.634 1.00 85.81 299 THR A CA 1
ATOM 2362 C C . THR A 1 299 ? 17.684 -3.914 -16.368 1.00 85.81 299 THR A C 1
ATOM 2364 O O . THR A 1 299 ? 18.890 -4.166 -16.452 1.00 85.81 299 THR A O 1
ATOM 2367 N N . SER A 1 300 ? 16.985 -4.053 -15.245 1.00 85.06 300 SER A N 1
ATOM 2368 C CA . SER A 1 300 ? 17.557 -4.481 -13.961 1.00 85.06 300 SER A CA 1
ATOM 2369 C C . SER A 1 300 ? 16.937 -5.796 -13.467 1.00 85.06 300 SER A C 1
ATOM 2371 O O . SER A 1 300 ? 16.042 -6.349 -14.112 1.00 85.06 300 SER A O 1
ATOM 2373 N N . LEU A 1 301 ? 17.399 -6.331 -12.330 1.00 83.94 301 LEU A N 1
ATOM 2374 C CA . LEU A 1 301 ? 16.808 -7.529 -11.714 1.00 83.94 301 LEU A CA 1
ATOM 2375 C C . LEU A 1 301 ? 15.304 -7.350 -11.439 1.00 83.94 301 LEU A C 1
ATOM 2377 O O . LEU A 1 301 ? 14.532 -8.296 -11.613 1.00 83.94 301 LEU A O 1
ATOM 2381 N N . THR A 1 302 ? 14.882 -6.117 -11.140 1.00 90.75 302 THR A N 1
ATOM 2382 C CA . THR A 1 302 ? 13.485 -5.727 -10.912 1.00 90.75 302 THR A CA 1
ATOM 2383 C C . THR A 1 302 ? 12.574 -6.006 -12.113 1.00 90.75 302 THR A C 1
ATOM 2385 O O . THR A 1 302 ? 11.407 -6.338 -11.916 1.00 90.75 302 THR A O 1
ATOM 2388 N N . ASP A 1 303 ? 13.072 -5.937 -13.356 1.00 92.31 303 ASP A N 1
ATOM 2389 C CA . ASP A 1 303 ? 12.286 -6.319 -14.540 1.00 92.31 303 ASP A CA 1
ATOM 2390 C C . ASP A 1 303 ? 11.908 -7.806 -14.488 1.00 92.31 303 ASP A C 1
ATOM 2392 O O . ASP A 1 303 ? 10.734 -8.171 -14.561 1.00 92.31 303 ASP A O 1
ATOM 2396 N N . TYR A 1 304 ? 12.897 -8.680 -14.298 1.00 90.25 304 TYR A N 1
ATOM 2397 C CA . TYR A 1 304 ? 12.693 -10.131 -14.262 1.00 90.25 304 TYR A CA 1
ATOM 2398 C C . TYR A 1 304 ? 11.894 -10.570 -13.028 1.00 90.25 304 TYR A C 1
ATOM 2400 O O . TYR A 1 304 ? 11.053 -11.465 -13.124 1.00 90.25 304 TYR A O 1
ATOM 2408 N N . TRP A 1 305 ? 12.108 -9.903 -11.892 1.00 90.94 305 TRP A N 1
ATOM 2409 C CA . TRP A 1 305 ? 11.318 -10.056 -10.672 1.00 90.94 305 TRP A CA 1
ATOM 2410 C C . TRP A 1 305 ? 9.849 -9.658 -10.877 1.00 90.94 305 TRP A C 1
ATOM 2412 O O . TRP A 1 305 ? 8.948 -10.445 -10.589 1.00 90.94 305 TRP A O 1
ATOM 2422 N N . GLY A 1 306 ? 9.592 -8.491 -11.474 1.00 94.75 306 GLY A N 1
ATOM 2423 C CA . GLY A 1 306 ? 8.247 -8.020 -11.805 1.00 94.75 306 GLY A CA 1
ATOM 2424 C C . GLY A 1 306 ? 7.496 -8.944 -12.769 1.00 94.75 306 GLY A C 1
ATOM 2425 O O . GLY A 1 306 ? 6.292 -9.165 -12.619 1.00 94.75 306 GLY A O 1
ATOM 2426 N N . ARG A 1 307 ? 8.206 -9.556 -13.726 1.00 93.69 307 ARG A N 1
ATOM 2427 C CA . ARG A 1 307 ? 7.647 -10.593 -14.609 1.00 93.69 307 ARG A CA 1
ATOM 2428 C C . ARG A 1 307 ? 7.387 -11.922 -13.887 1.00 93.69 307 ARG A C 1
ATOM 2430 O O . ARG A 1 307 ? 6.376 -12.567 -14.170 1.00 93.69 307 ARG A O 1
ATOM 2437 N N . ALA A 1 308 ? 8.230 -12.313 -12.929 1.00 92.81 308 ALA A N 1
ATOM 2438 C CA . ALA A 1 308 ? 7.999 -13.485 -12.081 1.00 92.81 308 ALA A CA 1
ATOM 2439 C C . ALA A 1 308 ? 6.763 -13.309 -11.175 1.00 92.81 308 ALA A C 1
ATOM 2441 O O . ALA A 1 308 ? 5.924 -14.208 -11.121 1.00 92.81 308 ALA A O 1
ATOM 2442 N N . LEU A 1 309 ? 6.600 -12.133 -10.554 1.00 93.81 309 LEU A N 1
ATOM 2443 C CA . LEU A 1 309 ? 5.401 -11.744 -9.802 1.00 93.81 309 LEU A CA 1
ATOM 2444 C C . LEU A 1 309 ? 4.142 -11.822 -10.668 1.00 93.81 309 LEU A C 1
ATOM 2446 O O . LEU A 1 309 ? 3.214 -12.560 -10.331 1.00 93.81 309 LEU A O 1
ATOM 2450 N N . ALA A 1 310 ? 4.123 -11.129 -11.813 1.00 93.81 310 ALA A N 1
ATOM 2451 C CA . ALA A 1 310 ? 2.952 -11.058 -12.690 1.00 93.81 310 ALA A CA 1
ATOM 2452 C C . ALA A 1 310 ? 2.394 -12.448 -13.053 1.00 93.81 310 ALA A C 1
ATOM 2454 O O . ALA A 1 310 ? 1.184 -12.670 -12.997 1.00 93.81 310 ALA A O 1
ATOM 2455 N N . ARG A 1 311 ? 3.284 -13.413 -13.339 1.00 91.38 311 ARG A N 1
ATOM 2456 C CA . ARG A 1 311 ? 2.964 -14.822 -13.643 1.00 91.38 311 ARG A CA 1
ATOM 2457 C C . ARG A 1 311 ? 2.233 -15.576 -12.517 1.00 91.38 311 ARG A C 1
ATOM 2459 O O . ARG A 1 311 ? 1.646 -16.620 -12.800 1.00 91.38 311 ARG A O 1
ATOM 2466 N N . ARG A 1 312 ? 2.262 -15.083 -11.273 1.00 91.75 312 ARG A N 1
ATOM 2467 C CA . ARG A 1 312 ? 1.630 -15.702 -10.092 1.00 91.75 312 ARG A CA 1
ATOM 2468 C C . ARG A 1 312 ? 0.403 -14.936 -9.591 1.00 91.75 312 ARG A C 1
ATOM 2470 O O . ARG A 1 312 ? -0.636 -15.559 -9.372 1.00 91.75 312 ARG A O 1
ATOM 2477 N N . ILE A 1 313 ? 0.504 -13.610 -9.444 1.00 92.75 313 ILE A N 1
ATOM 2478 C CA . ILE A 1 313 ? -0.486 -12.791 -8.709 1.00 92.75 313 ILE A CA 1
ATOM 2479 C C . ILE A 1 313 ? -1.515 -12.056 -9.586 1.00 92.75 313 ILE A C 1
ATOM 2481 O O . ILE A 1 313 ? -2.477 -11.508 -9.058 1.00 92.75 313 ILE A O 1
ATOM 2485 N N . PHE A 1 314 ? -1.368 -12.043 -10.913 1.00 92.00 314 PHE A N 1
ATOM 2486 C CA . PHE A 1 314 ? -2.357 -11.437 -11.822 1.00 92.00 314 PHE A CA 1
ATOM 2487 C C . PHE A 1 314 ? -3.162 -12.499 -12.584 1.00 92.00 314 PHE A C 1
ATOM 2489 O O . PHE A 1 314 ? -2.732 -13.651 -12.672 1.00 92.00 314 PHE A O 1
ATOM 2496 N N . THR A 1 315 ? -4.316 -12.117 -13.136 1.00 88.12 315 THR A N 1
ATOM 2497 C CA . THR A 1 315 ? -5.147 -12.923 -14.057 1.00 88.12 315 THR A CA 1
ATOM 2498 C C . THR A 1 315 ? -4.417 -13.230 -15.369 1.00 88.12 315 THR A C 1
ATOM 2500 O O . THR A 1 315 ? -3.401 -12.615 -15.688 1.00 88.12 315 THR A O 1
ATOM 2503 N N . SER A 1 316 ? -4.923 -14.162 -16.180 1.00 83.38 316 SER A N 1
ATOM 2504 C CA . SER A 1 316 ? -4.349 -14.490 -17.496 1.00 83.38 316 SER A CA 1
ATOM 2505 C C . SER A 1 316 ? -4.273 -13.290 -18.446 1.00 83.38 316 SER A C 1
ATOM 2507 O O . SER A 1 316 ? -3.325 -13.199 -19.224 1.00 83.38 316 SER A O 1
ATOM 2509 N N . GLN A 1 317 ? -5.207 -12.341 -18.338 1.00 78.25 317 GLN A N 1
ATOM 2510 C CA . GLN A 1 317 ? -5.203 -11.109 -19.127 1.00 78.25 317 GLN A CA 1
ATOM 2511 C C . GLN A 1 317 ? -4.088 -10.160 -18.655 1.00 78.25 317 GLN A C 1
ATOM 2513 O O . GLN A 1 317 ? -3.194 -9.814 -19.435 1.00 78.25 317 GLN A O 1
ATOM 2518 N N . ALA A 1 318 ? -4.079 -9.822 -17.360 1.00 85.25 318 ALA A N 1
ATOM 2519 C CA . ALA A 1 318 ? -3.099 -8.922 -16.747 1.00 85.25 318 ALA A CA 1
ATOM 2520 C C . ALA A 1 318 ? -1.684 -9.536 -16.586 1.00 85.25 318 ALA A C 1
ATOM 2522 O O . ALA A 1 318 ? -0.721 -8.830 -16.289 1.00 85.25 318 ALA A O 1
ATOM 2523 N N . ARG A 1 319 ? -1.513 -10.840 -16.854 1.00 87.81 319 ARG A N 1
ATOM 2524 C CA . ARG A 1 319 ? -0.205 -11.511 -17.007 1.00 87.81 319 ARG A CA 1
ATOM 2525 C C . ARG A 1 319 ? 0.572 -11.088 -18.249 1.00 87.81 319 ARG A C 1
ATOM 2527 O O . ARG A 1 319 ? 1.766 -11.376 -18.319 1.00 87.81 319 ARG A O 1
ATOM 2534 N N . THR A 1 320 ? -0.062 -10.458 -19.236 1.00 88.25 320 THR A N 1
ATOM 2535 C CA . THR A 1 320 ? 0.577 -10.105 -20.516 1.00 88.25 320 THR A CA 1
ATOM 2536 C C . THR A 1 320 ? 1.831 -9.222 -20.298 1.00 88.25 320 THR A C 1
ATOM 2538 O O . THR A 1 320 ? 1.866 -8.447 -19.340 1.00 88.25 320 THR A O 1
ATOM 2541 N N . PRO A 1 321 ? 2.902 -9.323 -21.118 1.00 90.06 321 PRO A N 1
ATOM 2542 C CA . PRO A 1 321 ? 4.106 -8.521 -20.899 1.00 90.06 321 PRO A CA 1
ATOM 2543 C C . PRO A 1 321 ? 3.870 -7.010 -20.952 1.00 90.06 321 PRO A C 1
ATOM 2545 O O . PRO A 1 321 ? 4.336 -6.324 -20.053 1.00 90.06 321 PRO A O 1
ATOM 2548 N N . GLY A 1 322 ? 3.114 -6.489 -21.921 1.00 91.00 322 GLY A N 1
ATOM 2549 C CA . GLY A 1 322 ? 2.877 -5.048 -22.103 1.00 91.00 322 GLY A CA 1
ATOM 2550 C C . GLY A 1 322 ? 1.692 -4.456 -21.328 1.00 91.00 322 GLY A C 1
ATOM 2551 O O . GLY A 1 322 ? 1.026 -3.560 -21.844 1.00 91.00 322 GLY A O 1
ATOM 2552 N N . VAL A 1 323 ? 1.392 -4.956 -20.124 1.00 93.31 323 VAL A N 1
ATOM 2553 C CA . VAL A 1 323 ? 0.342 -4.398 -19.243 1.00 93.31 323 VAL A CA 1
ATOM 2554 C C . VAL A 1 323 ? 0.915 -3.232 -18.438 1.00 93.31 323 VAL A C 1
ATOM 2556 O O . VAL A 1 323 ? 1.928 -3.383 -17.751 1.00 93.31 323 VAL A O 1
ATOM 2559 N N . THR A 1 324 ? 0.272 -2.068 -18.512 1.00 96.00 324 THR A N 1
ATOM 2560 C CA . THR A 1 324 ? 0.777 -0.817 -17.925 1.00 96.00 324 THR A CA 1
ATOM 2561 C C . THR A 1 324 ? -0.302 -0.116 -17.108 1.00 96.00 324 THR A C 1
ATOM 2563 O O . THR A 1 324 ? -1.495 -0.318 -17.346 1.00 96.00 324 THR A O 1
ATOM 2566 N N . ILE A 1 325 ? 0.111 0.698 -16.134 1.00 96.81 325 ILE A N 1
ATOM 2567 C CA . ILE A 1 325 ? -0.818 1.439 -15.269 1.00 96.81 325 ILE A CA 1
ATOM 2568 C C . ILE A 1 325 ? -1.668 2.402 -16.106 1.00 96.81 325 ILE A C 1
ATOM 2570 O O . ILE A 1 325 ? -2.887 2.436 -15.951 1.00 96.81 325 ILE A O 1
ATOM 2574 N N . THR A 1 326 ? -1.058 3.093 -17.071 1.00 95.38 326 THR A N 1
ATOM 2575 C CA . THR A 1 326 ? -1.756 3.968 -18.021 1.00 95.38 326 THR A CA 1
ATOM 2576 C C . THR A 1 326 ? -2.862 3.220 -18.761 1.00 95.38 326 THR A C 1
ATOM 2578 O O . THR A 1 326 ? -4.015 3.646 -18.729 1.00 95.38 326 THR A O 1
ATOM 2581 N N . ALA A 1 327 ? -2.537 2.081 -19.387 1.00 94.06 327 ALA A N 1
ATOM 2582 C CA . ALA A 1 327 ? -3.515 1.294 -20.134 1.00 94.06 327 ALA A CA 1
ATOM 2583 C C . ALA A 1 327 ? -4.656 0.802 -19.229 1.00 94.06 327 ALA A C 1
ATOM 2585 O O . ALA A 1 327 ? -5.805 0.759 -19.663 1.00 94.06 327 ALA A O 1
ATOM 2586 N N . ALA A 1 328 ? -4.366 0.488 -17.963 1.00 94.81 328 ALA A N 1
ATOM 2587 C CA . ALA A 1 328 ? -5.378 0.093 -16.991 1.00 94.81 328 ALA A CA 1
ATOM 2588 C C . ALA A 1 328 ? -6.361 1.236 -16.671 1.00 94.81 328 ALA A C 1
ATOM 2590 O O . ALA A 1 328 ? -7.567 0.993 -16.620 1.00 94.81 328 ALA A O 1
ATOM 2591 N N . THR A 1 329 ? -5.897 2.489 -16.561 1.00 95.44 329 THR A N 1
ATOM 2592 C CA . THR A 1 329 ? -6.809 3.640 -16.375 1.00 95.44 329 THR A CA 1
ATOM 2593 C C . THR A 1 329 ? -7.728 3.897 -17.570 1.00 95.44 329 THR A C 1
ATOM 2595 O O . THR A 1 329 ? -8.833 4.401 -17.394 1.00 95.44 329 THR A O 1
ATOM 2598 N N . GLU A 1 330 ? -7.289 3.523 -18.775 1.00 93.25 330 GLU A N 1
ATOM 2599 C CA . GLU A 1 330 ? -8.018 3.722 -20.033 1.00 93.25 330 GLU A CA 1
ATOM 2600 C C . GLU A 1 330 ? -8.933 2.535 -20.409 1.00 93.25 330 GLU A C 1
ATOM 2602 O O . GLU A 1 330 ? -9.699 2.650 -21.366 1.00 93.25 330 GLU A O 1
ATOM 2607 N N . SER A 1 331 ? -8.883 1.405 -19.682 1.00 92.06 331 SER A N 1
ATOM 2608 C CA . SER A 1 331 ? -9.569 0.159 -20.084 1.00 92.06 331 SER A CA 1
ATOM 2609 C C . SER A 1 331 ? -10.324 -0.613 -18.994 1.00 92.06 331 SER A C 1
ATOM 2611 O O . SER A 1 331 ? -11.255 -1.343 -19.335 1.00 92.06 331 SER A O 1
ATOM 2613 N N . LEU A 1 332 ? -9.978 -0.475 -17.709 1.00 95.00 332 LEU A N 1
ATOM 2614 C CA . LEU A 1 332 ? -10.626 -1.243 -16.638 1.00 95.00 332 LEU A CA 1
ATOM 2615 C C . LEU A 1 332 ? -12.005 -0.673 -16.291 1.00 95.00 332 LEU A C 1
ATOM 2617 O O . LEU A 1 332 ? -12.136 0.498 -15.922 1.00 95.00 332 LEU A O 1
ATOM 2621 N N . GLY A 1 333 ? -13.042 -1.509 -16.371 1.00 96.12 333 GLY A N 1
ATOM 2622 C CA . GLY A 1 333 ? -14.431 -1.078 -16.241 1.00 96.12 333 GLY A CA 1
ATOM 2623 C C . GLY A 1 333 ? -14.743 -0.503 -14.861 1.00 96.12 333 GLY A C 1
ATOM 2624 O O . GLY A 1 333 ? -15.390 0.539 -14.756 1.00 96.12 333 GLY A O 1
ATOM 2625 N N . SER A 1 334 ? -14.242 -1.124 -13.796 1.00 97.31 334 SER A N 1
ATOM 2626 C CA . SER A 1 334 ? -14.444 -0.657 -12.420 1.00 97.31 334 SER A CA 1
ATOM 2627 C C . SER A 1 334 ? -13.641 0.609 -12.091 1.00 97.31 334 SER A C 1
ATOM 2629 O O . SER A 1 334 ? -14.071 1.393 -11.245 1.00 97.31 334 SER A O 1
ATOM 2631 N N . PHE A 1 335 ? -12.519 0.868 -12.775 1.00 97.94 335 PHE A N 1
ATOM 2632 C CA . PHE A 1 335 ? -11.767 2.120 -12.620 1.00 97.94 335 PHE A CA 1
ATOM 2633 C C . PHE A 1 335 ? -12.460 3.269 -13.365 1.00 97.94 335 PHE A C 1
ATOM 2635 O O . PHE A 1 335 ? -12.731 4.312 -12.774 1.00 97.94 335 PHE A O 1
ATOM 2642 N N . LEU A 1 336 ? -12.865 3.051 -14.621 1.00 97.19 336 LEU A N 1
ATOM 2643 C CA . LEU A 1 336 ? -13.635 4.022 -15.411 1.00 97.19 336 LEU A CA 1
ATOM 2644 C C . LEU A 1 336 ? -14.979 4.398 -14.753 1.00 97.19 336 LEU A C 1
ATOM 2646 O O . LEU A 1 336 ? -15.443 5.526 -14.903 1.00 97.19 336 LEU A O 1
ATOM 2650 N N . ASN A 1 337 ? -15.584 3.482 -13.987 1.00 98.19 337 ASN A N 1
ATOM 2651 C CA . ASN A 1 337 ? -16.802 3.721 -13.201 1.00 98.19 337 ASN A CA 1
ATOM 2652 C C . ASN A 1 337 ? -16.546 4.216 -11.755 1.00 98.19 337 ASN A C 1
ATOM 2654 O O . ASN A 1 337 ? -17.500 4.338 -10.981 1.00 98.19 337 ASN A O 1
ATOM 2658 N N . TYR A 1 338 ? -15.294 4.529 -11.391 1.00 98.38 338 TYR A N 1
ATOM 2659 C CA . TYR A 1 338 ? -14.854 5.052 -10.082 1.00 98.38 338 TYR A CA 1
ATOM 2660 C C . TYR A 1 338 ? -15.109 4.123 -8.878 1.00 98.38 338 TYR A C 1
ATOM 2662 O O . TYR A 1 338 ? -15.228 4.572 -7.734 1.00 98.38 338 TYR A O 1
ATOM 2670 N N . GLU A 1 339 ? -15.215 2.817 -9.121 1.00 98.12 339 GLU A N 1
ATOM 2671 C CA . GLU A 1 339 ? -15.625 1.802 -8.142 1.00 98.12 339 GLU A CA 1
ATOM 2672 C C . GLU A 1 339 ? -14.461 1.278 -7.301 1.00 98.12 339 GLU A C 1
ATOM 2674 O O . GLU A 1 339 ? -14.674 0.912 -6.142 1.00 98.12 339 GLU A O 1
ATOM 2679 N N . GLN A 1 340 ? -13.234 1.347 -7.823 1.00 97.75 340 GLN A N 1
ATOM 2680 C CA . GLN A 1 340 ? -12.020 1.002 -7.081 1.00 97.75 340 GLN A CA 1
ATOM 2681 C C . GLN A 1 340 ? -11.566 2.139 -6.146 1.00 97.75 340 GLN A C 1
ATOM 2683 O O . GLN A 1 340 ? -11.603 3.304 -6.563 1.00 97.75 340 GLN A O 1
ATOM 2688 N N . PRO A 1 341 ? -11.061 1.854 -4.930 1.00 98.69 341 PRO A N 1
ATOM 2689 C CA . PRO A 1 341 ? -10.236 2.802 -4.182 1.00 98.69 341 PRO A CA 1
ATOM 2690 C C . PRO A 1 341 ? -9.028 3.215 -5.022 1.00 98.69 341 PRO A C 1
ATOM 2692 O O . PRO A 1 341 ? -8.451 2.379 -5.711 1.00 98.69 341 PRO A O 1
ATOM 2695 N N . PHE A 1 342 ? -8.641 4.490 -4.981 1.00 98.81 342 PHE A N 1
ATOM 2696 C CA . PHE A 1 342 ? -7.511 4.980 -5.772 1.00 98.81 342 PHE A CA 1
ATOM 2697 C C . PHE A 1 342 ? -6.202 4.347 -5.258 1.00 98.81 342 PHE A C 1
ATOM 2699 O O . PHE A 1 342 ? -5.866 4.564 -4.086 1.00 98.81 342 PHE A O 1
ATOM 2706 N N . PRO A 1 343 ? -5.498 3.533 -6.070 1.00 98.69 343 PRO A N 1
ATOM 2707 C CA . PRO A 1 343 ? -4.339 2.780 -5.613 1.00 98.69 343 PRO A CA 1
ATOM 2708 C C . PRO A 1 343 ? -3.083 3.653 -5.564 1.00 98.69 343 PRO A C 1
ATOM 2710 O O . PRO A 1 343 ? -2.839 4.465 -6.453 1.00 98.69 343 PRO A O 1
ATOM 2713 N N . ILE A 1 344 ? -2.260 3.447 -4.539 1.00 98.88 344 ILE A N 1
ATOM 2714 C CA . ILE A 1 344 ? -0.961 4.103 -4.377 1.00 98.88 344 ILE A CA 1
ATOM 2715 C C . ILE A 1 344 ? 0.083 3.045 -4.016 1.00 98.88 344 ILE A C 1
ATOM 2717 O O . ILE A 1 344 ? -0.093 2.279 -3.065 1.00 98.88 344 ILE A O 1
ATOM 2721 N N . ILE A 1 345 ? 1.180 2.999 -4.769 1.00 98.75 345 ILE A N 1
ATOM 2722 C CA . ILE A 1 345 ? 2.293 2.075 -4.533 1.00 98.75 345 ILE A CA 1
ATOM 2723 C C . ILE A 1 345 ? 3.509 2.872 -4.060 1.00 98.75 345 ILE A C 1
ATOM 2725 O O . ILE A 1 345 ? 3.975 3.751 -4.778 1.00 98.75 345 ILE A O 1
ATOM 2729 N N . GLY A 1 346 ? 4.022 2.573 -2.865 1.00 97.88 346 GLY A N 1
ATOM 2730 C CA . GLY A 1 346 ? 5.192 3.260 -2.296 1.00 97.88 346 GLY A CA 1
ATOM 2731 C C . GLY A 1 346 ? 6.526 2.571 -2.612 1.00 97.88 346 GLY A C 1
ATOM 2732 O O . GLY A 1 346 ? 6.588 1.349 -2.766 1.00 97.88 346 GLY A O 1
ATOM 2733 N N . THR A 1 347 ? 7.601 3.351 -2.692 1.00 96.75 347 THR A N 1
ATOM 2734 C CA . THR A 1 347 ? 8.993 2.910 -2.904 1.00 96.75 347 THR A CA 1
ATOM 2735 C C . THR A 1 347 ? 9.945 3.941 -2.280 1.00 96.75 347 THR A C 1
ATOM 2737 O O . THR A 1 347 ? 9.525 5.061 -1.984 1.00 96.75 347 THR A O 1
ATOM 2740 N N . VAL A 1 348 ? 11.211 3.588 -2.060 1.00 92.44 348 VAL A N 1
ATOM 2741 C CA . VAL A 1 348 ? 12.233 4.503 -1.515 1.00 92.44 348 VAL A CA 1
ATOM 2742 C C . VAL A 1 348 ? 13.348 4.677 -2.549 1.00 92.44 348 VAL A C 1
ATOM 2744 O O . VAL A 1 348 ? 13.652 3.746 -3.291 1.00 92.44 348 VAL A O 1
ATOM 2747 N N . GLU A 1 349 ? 13.930 5.870 -2.647 1.00 90.69 349 GLU A N 1
ATOM 2748 C CA . GLU A 1 349 ? 15.070 6.150 -3.534 1.00 90.69 349 GLU A CA 1
ATOM 2749 C C . GLU A 1 349 ? 16.416 5.778 -2.882 1.00 90.69 349 GLU A C 1
ATOM 2751 O O . GLU A 1 349 ? 16.532 5.709 -1.656 1.00 90.69 349 GLU A O 1
ATOM 2756 N N . LYS A 1 350 ? 17.420 5.446 -3.704 1.00 85.06 350 LYS A N 1
ATOM 2757 C CA . LYS A 1 350 ? 18.688 4.863 -3.251 1.00 85.06 350 LYS A CA 1
ATOM 2758 C C . LYS A 1 350 ? 19.894 5.356 -4.061 1.00 85.06 350 LYS A C 1
ATOM 2760 O O . LYS A 1 350 ? 20.356 4.649 -4.957 1.00 85.06 350 LYS A O 1
ATOM 2765 N N . ASP A 1 351 ? 20.446 6.512 -3.696 1.00 79.38 351 ASP A N 1
ATOM 2766 C CA . ASP A 1 351 ? 21.702 7.035 -4.253 1.00 79.38 351 ASP A CA 1
ATOM 2767 C C . ASP A 1 351 ? 22.844 6.005 -4.067 1.00 79.38 351 ASP A C 1
ATOM 2769 O O . ASP A 1 351 ? 23.272 5.758 -2.932 1.00 79.38 351 ASP A O 1
ATOM 2773 N N . PRO A 1 352 ? 23.369 5.380 -5.144 1.00 72.31 352 PRO A N 1
ATOM 2774 C CA . PRO A 1 352 ? 24.385 4.334 -5.014 1.00 72.31 352 PRO A CA 1
ATOM 2775 C C . PRO A 1 352 ? 25.772 4.863 -4.621 1.00 72.31 352 PRO A C 1
ATOM 2777 O O . PRO A 1 352 ? 26.653 4.069 -4.278 1.00 72.31 352 PRO A O 1
ATOM 2780 N N . GLY A 1 353 ? 25.986 6.182 -4.703 1.00 66.81 353 GLY A N 1
ATOM 2781 C CA . GLY A 1 353 ? 27.219 6.859 -4.310 1.00 66.81 353 GLY A CA 1
ATOM 2782 C C . GLY A 1 353 ? 27.295 7.185 -2.817 1.00 66.81 353 GLY A C 1
ATOM 2783 O O . GLY A 1 353 ? 28.386 7.471 -2.321 1.00 66.81 353 GLY A O 1
ATOM 2784 N N . GLN A 1 354 ? 26.173 7.117 -2.094 1.00 65.81 354 GLN A N 1
ATOM 2785 C CA . GLN A 1 354 ? 26.092 7.417 -0.664 1.00 65.81 354 GLN A CA 1
ATOM 2786 C C . GLN A 1 354 ? 26.095 6.151 0.208 1.00 65.81 354 GLN A C 1
ATOM 2788 O O . GLN A 1 354 ? 25.757 5.045 -0.217 1.00 65.81 354 GLN A O 1
ATOM 2793 N N . SER A 1 355 ? 26.479 6.311 1.477 1.00 59.09 355 SER A N 1
ATOM 2794 C CA . SER A 1 355 ? 26.204 5.304 2.510 1.00 59.09 355 SER A CA 1
ATOM 2795 C C . SER A 1 355 ? 24.713 5.272 2.856 1.00 59.09 355 SER A C 1
ATOM 2797 O O . SER A 1 355 ? 24.035 6.283 2.700 1.00 59.09 355 SER A O 1
ATOM 2799 N N . GLU A 1 356 ? 24.223 4.143 3.380 1.00 57.69 356 GLU A N 1
ATOM 2800 C CA . GLU A 1 356 ? 22.814 3.956 3.763 1.00 57.69 356 GLU A CA 1
ATOM 2801 C C . GLU A 1 356 ? 22.259 5.148 4.565 1.00 57.69 356 GLU A C 1
ATOM 2803 O O . GLU A 1 356 ? 22.726 5.451 5.666 1.00 57.69 356 GLU A O 1
ATOM 2808 N N . THR A 1 357 ? 21.261 5.826 3.994 1.00 57.12 357 THR A N 1
ATOM 2809 C CA . THR A 1 357 ? 20.548 6.942 4.620 1.00 57.12 357 THR A CA 1
ATOM 2810 C C . THR A 1 357 ? 19.763 6.471 5.839 1.00 57.12 357 THR A C 1
ATOM 2812 O O . THR A 1 357 ? 19.293 5.332 5.901 1.00 57.12 357 THR A O 1
ATOM 2815 N N . SER A 1 358 ? 19.577 7.353 6.824 1.00 61.88 358 SER A N 1
ATOM 2816 C CA . SER A 1 358 ? 18.715 7.024 7.958 1.00 61.88 358 SER A CA 1
ATOM 2817 C C . SER A 1 358 ? 17.250 6.928 7.510 1.00 61.88 358 SER A C 1
ATOM 2819 O O . SER A 1 358 ? 16.829 7.570 6.542 1.00 61.88 358 SER A O 1
ATOM 2821 N N . SER A 1 359 ? 16.429 6.182 8.254 1.00 63.88 359 SER A N 1
ATOM 2822 C CA . SER A 1 359 ? 14.985 6.076 7.983 1.00 63.88 359 SER A CA 1
ATOM 2823 C C . SER A 1 359 ? 14.204 7.375 8.208 1.00 63.88 359 SER A C 1
ATOM 2825 O O . SER A 1 359 ? 12.993 7.416 8.027 1.00 63.88 359 SER A O 1
ATOM 2827 N N . LEU A 1 360 ? 14.883 8.421 8.674 1.00 68.69 360 LEU A N 1
ATOM 2828 C CA . LEU A 1 360 ? 14.327 9.745 8.922 1.00 68.69 360 LEU A CA 1
ATOM 2829 C C . LEU A 1 360 ? 14.537 10.621 7.680 1.00 68.69 360 LEU A C 1
ATOM 2831 O O . LEU A 1 360 ? 13.614 11.315 7.267 1.00 68.69 360 LEU A O 1
ATOM 2835 N N . ASP A 1 361 ? 15.701 10.485 7.036 1.00 73.88 361 ASP A N 1
ATOM 2836 C CA . ASP A 1 361 ? 16.120 11.221 5.834 1.00 73.88 361 ASP A CA 1
ATOM 2837 C C . ASP A 1 361 ? 15.679 10.558 4.518 1.00 73.88 361 ASP A C 1
ATOM 2839 O O . ASP A 1 361 ? 15.794 11.159 3.459 1.00 73.88 361 ASP A O 1
ATOM 2843 N N . SER A 1 362 ? 15.184 9.317 4.565 1.00 78.06 362 SER A N 1
ATOM 2844 C CA . SER A 1 362 ? 14.861 8.526 3.368 1.00 78.06 362 SER A CA 1
ATOM 2845 C C . SER A 1 362 ? 13.833 9.219 2.460 1.00 78.06 362 SER A C 1
ATOM 2847 O O . SER A 1 362 ? 12.790 9.682 2.933 1.00 78.06 362 SER A O 1
ATOM 2849 N N . HIS A 1 363 ? 14.115 9.281 1.157 1.00 88.00 363 HIS A N 1
ATOM 2850 C CA . HIS A 1 363 ? 13.257 9.937 0.170 1.00 88.00 363 HIS A CA 1
ATOM 2851 C C . HIS A 1 363 ? 12.178 8.955 -0.312 1.00 88.00 363 HIS A C 1
ATOM 2853 O O . HIS A 1 363 ? 12.469 7.981 -1.012 1.00 88.00 363 HIS A O 1
ATOM 2859 N N . VAL A 1 364 ? 10.926 9.189 0.082 1.00 91.62 364 VAL A N 1
ATOM 2860 C CA . VAL A 1 364 ? 9.795 8.296 -0.193 1.00 91.62 364 VAL A CA 1
ATOM 2861 C C . VAL A 1 364 ? 9.081 8.753 -1.462 1.00 91.62 364 VAL A C 1
ATOM 2863 O O . VAL A 1 364 ? 8.665 9.909 -1.590 1.00 91.62 364 VAL A O 1
ATOM 2866 N N . PHE A 1 365 ? 8.927 7.822 -2.396 1.00 96.06 365 PHE A N 1
ATOM 2867 C CA . PHE A 1 365 ? 8.274 8.005 -3.686 1.00 96.06 365 PHE A CA 1
ATOM 2868 C C . PHE A 1 365 ? 6.965 7.218 -3.752 1.00 96.06 365 PHE A C 1
ATOM 2870 O O . PHE A 1 365 ? 6.825 6.148 -3.153 1.00 96.06 365 PHE A O 1
ATOM 2877 N N . GLU A 1 366 ? 6.020 7.719 -4.542 1.00 97.75 366 GLU A N 1
ATOM 2878 C CA . GLU A 1 366 ? 4.764 7.037 -4.838 1.00 97.75 366 GLU A CA 1
ATOM 2879 C C . GLU A 1 366 ? 4.512 6.927 -6.349 1.00 97.75 366 GLU A C 1
ATOM 2881 O O . GLU A 1 366 ? 4.825 7.832 -7.127 1.00 97.75 366 GLU A O 1
ATOM 2886 N N . PHE A 1 367 ? 3.908 5.808 -6.751 1.00 98.75 367 PHE A N 1
ATOM 2887 C CA . PHE A 1 367 ? 3.245 5.635 -8.039 1.00 98.75 367 PHE A CA 1
ATOM 2888 C C . PHE A 1 367 ? 1.733 5.686 -7.819 1.00 98.75 367 PHE A C 1
ATOM 2890 O O . PHE A 1 367 ? 1.195 4.936 -6.998 1.00 98.75 367 PHE A O 1
ATOM 2897 N N . THR A 1 368 ? 1.046 6.518 -8.592 1.00 98.62 368 THR A N 1
ATOM 2898 C CA . THR A 1 368 ? -0.416 6.557 -8.697 1.00 98.62 368 THR A CA 1
ATOM 2899 C C . THR A 1 368 ? -0.841 6.160 -10.120 1.00 98.62 368 THR A C 1
ATOM 2901 O O . THR A 1 368 ? -0.004 6.109 -11.024 1.00 98.62 368 THR A O 1
ATOM 2904 N N . PRO A 1 369 ? -2.139 5.910 -10.374 1.00 98.44 369 PRO A N 1
ATOM 2905 C CA . PRO A 1 369 ? -2.703 5.761 -11.715 1.00 98.44 369 PRO A CA 1
ATOM 2906 C C . PRO A 1 369 ? -2.294 6.816 -12.752 1.00 98.44 369 PRO A C 1
ATOM 2908 O O . PRO A 1 369 ? -2.357 6.539 -13.948 1.00 98.44 369 PRO A O 1
ATOM 2911 N N . TYR A 1 370 ? -1.896 8.016 -12.317 1.00 98.38 370 TYR A N 1
ATOM 2912 C CA . TYR A 1 370 ? -1.660 9.156 -13.203 1.00 98.38 370 TYR A CA 1
ATOM 2913 C C . TYR A 1 370 ? -0.246 9.733 -13.114 1.00 98.38 370 TYR A C 1
ATOM 2915 O O . TYR A 1 370 ? 0.257 10.224 -14.123 1.00 98.38 370 TYR A O 1
ATOM 2923 N N . GLU A 1 371 ? 0.417 9.664 -11.958 1.00 98.00 371 GLU A N 1
ATOM 2924 C CA . GLU A 1 371 ? 1.715 10.301 -11.713 1.00 98.00 371 GLU A CA 1
ATOM 2925 C C . GLU A 1 371 ? 2.684 9.405 -10.930 1.00 98.00 371 GLU A C 1
ATOM 2927 O O . GLU A 1 371 ? 2.293 8.501 -10.195 1.00 98.00 371 GLU A O 1
ATOM 2932 N N . PHE A 1 372 ? 3.972 9.699 -11.075 1.00 98.44 372 PHE A N 1
ATOM 2933 C CA . PHE A 1 372 ? 5.065 9.178 -10.262 1.00 98.44 372 PHE A CA 1
ATOM 2934 C C . PHE A 1 372 ? 5.877 10.351 -9.701 1.00 98.44 372 PHE A C 1
ATOM 2936 O O . PHE A 1 372 ? 6.094 11.335 -10.410 1.00 98.44 372 PHE A O 1
ATOM 2943 N N . GLY A 1 373 ? 6.335 10.270 -8.453 1.00 96.56 373 GLY A N 1
ATOM 2944 C CA . GLY A 1 373 ? 7.147 11.330 -7.851 1.00 96.56 373 GLY A CA 1
ATOM 2945 C C . GLY A 1 373 ? 7.260 11.242 -6.337 1.00 96.56 373 GLY A C 1
ATOM 2946 O O . GLY A 1 373 ? 6.954 10.208 -5.743 1.00 96.56 373 GLY A O 1
ATOM 2947 N N . SER A 1 374 ? 7.709 12.335 -5.719 1.00 93.81 374 SER A N 1
ATOM 2948 C CA . SER A 1 374 ? 7.867 12.438 -4.268 1.00 93.81 374 SER A CA 1
ATOM 2949 C C . SER A 1 374 ? 7.303 13.743 -3.711 1.00 93.81 374 SER A C 1
ATOM 2951 O O . SER A 1 374 ? 7.478 14.834 -4.263 1.00 93.81 374 SER A O 1
ATOM 2953 N N . TRP A 1 375 ? 6.654 13.592 -2.560 1.00 90.38 375 TRP A N 1
ATOM 2954 C CA . TRP A 1 375 ? 6.121 14.647 -1.707 1.00 90.38 375 TRP A CA 1
ATOM 2955 C C . TRP A 1 375 ? 7.153 15.231 -0.720 1.00 90.38 375 TRP A C 1
ATOM 2957 O O . TRP A 1 375 ? 6.850 16.206 -0.025 1.00 90.38 375 TRP A O 1
ATOM 2967 N N . ASP A 1 376 ? 8.338 14.629 -0.596 1.00 86.94 376 ASP A N 1
ATOM 2968 C CA . ASP A 1 376 ? 9.392 15.103 0.306 1.00 86.94 376 ASP A CA 1
ATOM 2969 C C . ASP A 1 376 ? 10.141 16.295 -0.316 1.00 86.94 376 ASP A C 1
ATOM 2971 O O . ASP A 1 376 ? 10.357 16.337 -1.529 1.00 86.94 376 ASP A O 1
ATOM 2975 N N . SER A 1 377 ? 10.580 17.255 0.509 1.00 81.31 377 SER A N 1
ATOM 2976 C CA . SER A 1 377 ? 11.207 18.513 0.051 1.00 81.31 377 SER A CA 1
ATOM 2977 C C . SER A 1 377 ? 12.441 18.332 -0.837 1.00 81.31 377 SER A C 1
ATOM 2979 O O . SER A 1 377 ? 12.755 19.221 -1.620 1.00 81.31 377 SER A O 1
ATOM 2981 N N . TYR A 1 378 ? 13.116 17.186 -0.726 1.00 78.88 378 TYR A N 1
ATOM 2982 C CA . TYR A 1 378 ? 14.303 16.818 -1.496 1.00 78.88 378 TYR A CA 1
ATOM 2983 C C . TYR A 1 378 ? 14.076 16.785 -3.024 1.00 78.88 378 TYR A C 1
ATOM 2985 O O . TYR A 1 378 ? 14.997 17.020 -3.808 1.00 78.88 378 TYR A O 1
ATOM 2993 N N . LEU A 1 379 ? 12.836 16.522 -3.455 1.00 87.44 379 LEU A N 1
ATOM 2994 C CA . LEU A 1 379 ? 12.416 16.610 -4.858 1.00 87.44 379 LEU A CA 1
ATOM 2995 C C . LEU A 1 379 ? 11.184 17.512 -5.018 1.00 87.44 379 LEU A C 1
ATOM 2997 O O . LEU A 1 379 ? 11.166 18.393 -5.882 1.00 87.44 379 LEU A O 1
ATOM 3001 N N . ASN A 1 380 ? 10.165 17.310 -4.175 1.00 89.31 380 ASN A N 1
ATOM 3002 C CA . ASN A 1 380 ? 8.910 18.061 -4.167 1.00 89.31 380 ASN A CA 1
ATOM 3003 C C . ASN A 1 380 ? 8.265 18.155 -5.568 1.00 89.31 380 ASN A C 1
ATOM 3005 O O . ASN A 1 380 ? 7.858 19.234 -6.010 1.00 89.31 380 ASN A O 1
ATOM 3009 N N . ALA A 1 381 ? 8.217 17.039 -6.306 1.00 93.81 381 ALA A N 1
ATOM 3010 C CA . ALA A 1 381 ? 7.775 17.023 -7.700 1.00 93.81 381 ALA A CA 1
ATOM 3011 C C . ALA A 1 381 ? 7.268 15.660 -8.197 1.00 93.81 381 ALA A C 1
ATOM 3013 O O . ALA A 1 381 ? 7.637 14.601 -7.688 1.00 93.81 381 ALA A O 1
ATOM 3014 N N . PHE A 1 382 ? 6.439 15.729 -9.241 1.00 97.25 382 PHE A N 1
ATOM 3015 C CA . PHE A 1 382 ? 5.761 14.624 -9.914 1.00 97.25 382 PHE A CA 1
ATOM 3016 C C . PHE A 1 382 ? 5.871 14.734 -11.438 1.00 97.25 382 PHE A C 1
ATOM 3018 O O . PHE A 1 382 ? 6.009 15.827 -11.986 1.00 97.25 382 PHE A O 1
ATOM 3025 N N . VAL A 1 383 ? 5.774 13.592 -12.118 1.00 97.69 383 VAL A N 1
ATOM 3026 C CA . VAL A 1 383 ? 5.707 13.445 -13.578 1.00 97.69 383 VAL A CA 1
ATOM 3027 C C . VAL A 1 383 ? 4.540 12.512 -13.942 1.00 97.69 383 VAL A C 1
ATOM 3029 O O . VAL A 1 383 ? 4.342 11.516 -13.242 1.00 97.69 383 VAL A O 1
ATOM 3032 N N . PRO A 1 384 ? 3.765 12.757 -15.018 1.00 98.12 384 PRO A N 1
ATOM 3033 C CA . PRO A 1 384 ? 2.735 11.824 -15.453 1.00 98.12 384 PRO A CA 1
ATOM 3034 C C . PRO A 1 384 ? 3.322 10.453 -15.794 1.00 98.12 384 PRO A C 1
ATOM 3036 O O . PRO A 1 384 ? 4.226 10.336 -16.626 1.00 98.12 384 PRO A O 1
ATOM 3039 N N . ILE A 1 385 ? 2.781 9.404 -15.173 1.00 97.19 385 ILE A N 1
ATOM 3040 C CA . ILE A 1 385 ? 3.338 8.045 -15.206 1.00 97.19 385 ILE A CA 1
ATOM 3041 C C . ILE A 1 385 ? 3.387 7.477 -16.636 1.00 97.19 385 ILE A C 1
ATOM 3043 O O . ILE A 1 385 ? 4.326 6.774 -17.011 1.00 97.19 385 ILE A O 1
ATOM 3047 N N . LYS A 1 386 ? 2.443 7.924 -17.476 1.00 96.75 386 LYS A N 1
ATOM 3048 C CA . LYS A 1 386 ? 2.345 7.683 -18.922 1.00 96.75 386 LYS A CA 1
ATOM 3049 C C . LYS A 1 386 ? 3.609 8.012 -19.717 1.00 96.75 386 LYS A C 1
ATOM 3051 O O . LYS A 1 386 ? 3.780 7.447 -20.797 1.00 96.75 386 LYS A O 1
ATOM 3056 N N . TYR A 1 387 ? 4.471 8.900 -19.214 1.00 97.75 387 TYR A N 1
ATOM 3057 C CA . TYR A 1 387 ? 5.680 9.360 -19.904 1.00 97.75 387 TYR A CA 1
ATOM 3058 C C . TYR A 1 387 ? 6.997 8.901 -19.257 1.00 97.75 387 TYR A C 1
ATOM 3060 O O . TYR A 1 387 ? 8.064 9.416 -19.611 1.00 97.75 387 TYR A O 1
ATOM 3068 N N . LEU A 1 388 ? 6.964 7.931 -18.334 1.00 97.44 388 LEU A N 1
ATOM 3069 C CA . LEU A 1 388 ? 8.187 7.334 -17.786 1.00 97.44 388 LEU A CA 1
ATOM 3070 C C . LEU A 1 388 ? 9.084 6.743 -18.889 1.00 97.44 388 LEU A C 1
ATOM 3072 O O . LEU A 1 388 ? 8.618 6.303 -19.941 1.00 97.44 388 LEU A O 1
ATOM 3076 N N . GLY A 1 389 ? 10.397 6.776 -18.654 1.00 95.44 389 GLY A N 1
ATOM 3077 C CA . GLY A 1 389 ? 11.406 6.420 -19.654 1.00 95.44 389 GLY A CA 1
ATOM 3078 C C . GLY A 1 389 ? 11.577 7.452 -20.778 1.00 95.44 389 GLY A C 1
ATOM 3079 O O . GLY A 1 389 ? 12.250 7.165 -21.764 1.00 95.44 389 GLY A O 1
ATOM 3080 N N . SER A 1 390 ? 10.971 8.641 -20.700 1.00 96.88 390 SER A N 1
ATOM 3081 C CA . SER A 1 390 ? 11.266 9.740 -21.634 1.00 96.88 390 SER A CA 1
ATOM 3082 C C . SER A 1 390 ? 12.596 10.403 -21.280 1.00 96.88 390 SER A C 1
ATOM 3084 O O . SER A 1 390 ? 12.825 10.720 -20.117 1.00 96.88 390 SER A O 1
ATOM 3086 N N . HIS A 1 391 ? 13.452 10.684 -22.267 1.00 94.62 391 HIS A N 1
ATOM 3087 C CA . HIS A 1 391 ? 14.642 11.510 -22.039 1.00 94.62 391 HIS A CA 1
ATOM 3088 C C . HIS A 1 391 ? 14.220 12.975 -21.861 1.00 94.62 391 HIS A C 1
ATOM 3090 O O . HIS A 1 391 ? 14.005 13.702 -22.837 1.00 94.62 391 HIS A O 1
ATOM 3096 N N . LEU A 1 392 ? 14.060 13.385 -20.604 1.00 95.38 392 LEU A N 1
ATOM 3097 C CA . LEU A 1 392 ? 13.692 14.742 -20.218 1.00 95.38 392 LEU A CA 1
ATOM 3098 C C . LEU A 1 392 ? 14.928 15.536 -19.774 1.00 95.38 392 LEU A C 1
ATOM 3100 O O . LEU A 1 392 ? 15.877 14.991 -19.219 1.00 95.38 392 LEU A O 1
ATOM 3104 N N . ASN A 1 393 ? 14.892 16.843 -20.005 1.00 93.94 393 ASN A N 1
ATOM 3105 C CA . ASN A 1 393 ? 15.767 17.827 -19.380 1.00 93.94 393 ASN A CA 1
ATOM 3106 C C . ASN A 1 393 ? 14.859 18.928 -18.818 1.00 93.94 393 ASN A C 1
ATOM 3108 O O . ASN A 1 393 ? 14.073 19.517 -19.567 1.00 93.94 393 ASN A O 1
ATOM 3112 N N . ASN A 1 394 ? 14.892 19.129 -17.497 1.00 93.00 394 ASN A N 1
ATOM 3113 C CA . ASN A 1 394 ? 14.003 20.041 -16.769 1.00 93.00 394 ASN A CA 1
ATOM 3114 C C . ASN A 1 394 ? 12.520 19.868 -17.183 1.00 93.00 394 ASN A C 1
ATOM 3116 O O . ASN A 1 394 ? 11.820 20.808 -17.570 1.00 93.00 394 ASN A O 1
ATOM 3120 N N . GLY A 1 395 ? 12.077 18.605 -17.207 1.00 93.94 395 GLY A N 1
ATOM 3121 C CA . GLY A 1 395 ? 10.708 18.197 -17.536 1.00 93.94 395 GLY A CA 1
ATOM 3122 C C . GLY A 1 395 ? 10.288 18.297 -19.008 1.00 93.94 395 GLY A C 1
ATOM 3123 O O . GLY A 1 395 ? 9.131 18.019 -19.315 1.00 93.94 395 GLY A O 1
ATOM 3124 N N . LYS A 1 396 ? 11.180 18.658 -19.940 1.00 94.38 396 LYS A N 1
ATOM 3125 C CA . LYS A 1 396 ? 10.881 18.726 -21.385 1.00 94.38 396 LYS A CA 1
ATOM 3126 C C . LYS A 1 396 ? 11.672 17.682 -22.167 1.00 94.38 396 LYS A C 1
ATOM 3128 O O . LYS A 1 396 ? 12.856 17.494 -21.910 1.00 94.38 396 LYS A O 1
ATOM 3133 N N . SER A 1 397 ? 11.040 17.029 -23.144 1.00 95.12 397 SER A N 1
ATOM 3134 C CA . SER A 1 397 ? 11.734 16.049 -23.992 1.00 95.12 397 SER A CA 1
ATOM 3135 C C . SER A 1 397 ? 12.781 16.693 -24.896 1.00 95.12 397 SER A C 1
ATOM 3137 O O . SER A 1 397 ? 12.514 17.701 -25.558 1.00 95.12 397 SER A O 1
ATOM 3139 N N . ILE A 1 398 ? 13.951 16.054 -24.959 1.00 93.69 398 ILE A N 1
ATOM 3140 C CA . ILE A 1 398 ? 15.057 16.429 -25.849 1.00 93.69 398 ILE A CA 1
ATOM 3141 C C . ILE A 1 398 ? 14.880 15.898 -27.284 1.00 93.69 398 ILE A C 1
ATOM 3143 O O . ILE A 1 398 ? 15.546 16.373 -28.202 1.00 93.69 398 ILE A O 1
ATOM 3147 N N . HIS A 1 399 ? 13.977 14.937 -27.509 1.00 92.50 399 HIS A N 1
ATOM 3148 C CA . HIS A 1 399 ? 13.767 14.315 -28.820 1.00 92.50 399 HIS A CA 1
ATOM 3149 C C . HIS A 1 399 ? 12.720 15.078 -29.635 1.00 92.50 399 HIS A C 1
ATOM 3151 O O . HIS A 1 399 ? 11.520 14.852 -29.496 1.00 92.50 399 HIS A O 1
ATOM 3157 N N . LYS A 1 400 ? 13.167 15.989 -30.500 1.00 90.31 400 LYS A N 1
ATOM 3158 C CA . LYS A 1 400 ? 12.297 16.722 -31.433 1.00 90.31 400 LYS A CA 1
ATOM 3159 C C . LYS A 1 400 ? 11.760 15.837 -32.564 1.00 90.31 400 LYS A C 1
ATOM 3161 O O . LYS A 1 400 ? 12.366 14.828 -32.916 1.00 90.31 400 LYS A O 1
ATOM 3166 N N . THR A 1 401 ? 10.620 16.237 -33.128 1.00 90.94 401 THR A N 1
ATOM 3167 C CA . THR A 1 401 ? 10.144 15.733 -34.431 1.00 90.94 401 THR A CA 1
ATOM 3168 C C . THR A 1 401 ? 10.682 16.612 -35.567 1.00 90.94 401 THR A C 1
ATOM 3170 O O . THR A 1 401 ? 11.208 17.691 -35.299 1.00 90.94 401 THR A O 1
ATOM 3173 N N . ASP A 1 402 ? 10.468 16.215 -36.826 1.00 91.12 402 ASP A N 1
ATOM 3174 C CA . ASP A 1 402 ? 10.785 17.036 -38.013 1.00 91.12 402 ASP A CA 1
ATOM 3175 C C . ASP A 1 402 ? 10.087 18.415 -38.004 1.00 91.12 402 ASP A C 1
ATOM 3177 O O . ASP A 1 402 ? 10.519 19.350 -38.674 1.00 91.12 402 ASP A O 1
ATOM 3181 N N . ASN A 1 403 ? 9.009 18.558 -37.225 1.00 87.69 403 ASN A N 1
ATOM 3182 C CA . ASN A 1 403 ? 8.417 19.840 -36.865 1.00 87.69 403 ASN A CA 1
ATOM 3183 C C . ASN A 1 403 ? 8.893 20.245 -35.458 1.00 87.69 403 ASN A C 1
ATOM 3185 O O . ASN A 1 403 ? 8.505 19.632 -34.459 1.00 87.69 403 ASN A O 1
ATOM 3189 N N . GLU A 1 404 ? 9.689 21.313 -35.376 1.00 80.81 404 GLU A N 1
ATOM 3190 C CA . GLU A 1 404 ? 10.339 21.793 -34.143 1.00 80.81 404 GLU A CA 1
ATOM 3191 C C . GLU A 1 404 ? 9.365 22.111 -32.993 1.00 80.81 404 GLU A C 1
ATOM 3193 O O . GLU A 1 404 ? 9.757 22.094 -31.821 1.00 80.81 404 GLU A O 1
ATOM 3198 N N . ASN A 1 405 ? 8.090 22.370 -33.302 1.00 85.31 405 ASN A N 1
ATOM 3199 C CA . ASN A 1 405 ? 7.038 22.630 -32.315 1.00 85.31 405 ASN A CA 1
ATOM 3200 C C . ASN A 1 405 ? 6.660 21.387 -31.491 1.00 85.31 405 ASN A C 1
ATOM 3202 O O . ASN A 1 405 ? 6.088 21.529 -30.411 1.00 85.31 405 ASN A O 1
ATOM 3206 N N . TYR A 1 406 ? 6.992 20.184 -31.969 1.00 90.00 406 TYR A N 1
ATOM 3207 C CA . TYR A 1 406 ? 6.653 18.915 -31.329 1.00 90.00 406 TYR A CA 1
ATOM 3208 C C . TYR A 1 406 ? 7.902 18.125 -30.922 1.00 90.00 406 TYR A C 1
ATOM 3210 O O . TYR A 1 406 ? 8.994 18.274 -31.479 1.00 90.00 406 TYR A O 1
ATOM 3218 N N . SER A 1 407 ? 7.724 17.240 -29.948 1.00 94.81 407 SER A N 1
ATOM 3219 C CA . SER A 1 407 ? 8.719 16.268 -29.498 1.00 94.81 407 SER A CA 1
ATOM 3220 C C . SER A 1 407 ? 8.079 14.896 -29.304 1.00 94.81 407 SER A C 1
ATOM 3222 O O . SER A 1 407 ? 6.862 14.777 -29.148 1.00 94.81 407 SER A O 1
ATOM 3224 N N . TYR A 1 408 ? 8.904 13.855 -29.314 1.00 95.75 408 TYR A N 1
ATOM 3225 C CA . TYR A 1 408 ? 8.516 12.506 -28.927 1.00 95.75 408 TYR A CA 1
ATOM 3226 C C . TYR A 1 408 ? 8.775 12.284 -27.435 1.00 95.75 408 TYR A C 1
ATOM 3228 O O . TYR A 1 408 ? 9.769 12.762 -26.889 1.00 95.75 408 TYR A O 1
ATOM 3236 N N . CYS A 1 409 ? 7.897 11.528 -26.787 1.00 97.06 409 CYS A N 1
ATOM 3237 C CA . CYS A 1 409 ? 8.093 10.983 -25.448 1.00 97.06 409 CYS A CA 1
ATOM 3238 C C . CYS A 1 409 ? 7.903 9.464 -25.474 1.00 97.06 409 CYS A C 1
ATOM 3240 O O . CYS A 1 409 ? 7.331 8.910 -26.414 1.00 97.06 409 CYS A O 1
ATOM 3242 N N . THR A 1 410 ? 8.424 8.785 -24.461 1.00 96.31 410 THR A N 1
ATOM 3243 C CA . THR A 1 410 ? 8.218 7.351 -24.244 1.00 96.31 410 THR A CA 1
ATOM 3244 C C . THR A 1 410 ? 6.839 7.129 -23.627 1.00 96.31 410 THR A C 1
ATOM 3246 O O . THR A 1 410 ? 6.346 7.984 -22.897 1.00 96.31 410 THR A O 1
ATOM 3249 N N . SER A 1 411 ? 6.220 5.982 -23.884 1.00 95.56 411 SER A N 1
ATOM 3250 C CA . SER A 1 411 ? 5.098 5.467 -23.102 1.00 95.56 411 SER A CA 1
ATOM 3251 C C . SER A 1 411 ? 5.187 3.947 -22.962 1.00 95.56 411 SER A C 1
ATOM 3253 O O . SER A 1 411 ? 5.893 3.279 -23.720 1.00 95.56 411 SER A O 1
ATOM 3255 N N . GLY A 1 412 ? 4.510 3.389 -21.960 1.00 94.12 412 GLY A N 1
ATOM 3256 C CA . GLY A 1 412 ? 4.519 1.958 -21.662 1.00 94.12 412 GLY A CA 1
ATOM 3257 C C . GLY A 1 412 ? 5.719 1.448 -20.854 1.00 94.12 412 GLY A C 1
ATOM 3258 O O . GLY A 1 412 ? 5.875 0.240 -20.691 1.00 94.12 412 GLY A O 1
ATOM 3259 N N . PHE A 1 413 ? 6.556 2.347 -20.325 1.00 96.50 413 PHE A N 1
ATOM 3260 C CA . PHE A 1 413 ? 7.580 2.015 -19.321 1.00 96.50 413 PHE A CA 1
ATOM 3261 C C . PHE A 1 413 ? 6.952 1.714 -17.944 1.00 96.50 413 PHE A C 1
ATOM 3263 O O . PHE A 1 413 ? 7.529 0.993 -17.131 1.00 96.50 413 PHE A O 1
ATOM 3270 N N . ASP A 1 414 ? 5.743 2.228 -17.703 1.00 96.50 414 ASP A N 1
ATOM 3271 C CA . ASP A 1 414 ? 4.907 2.118 -16.504 1.00 96.50 414 ASP A CA 1
ATOM 3272 C C . ASP A 1 414 ? 4.273 0.723 -16.322 1.00 96.50 414 ASP A C 1
ATOM 3274 O O . ASP A 1 414 ? 3.076 0.563 -16.074 1.00 96.50 414 ASP A O 1
ATOM 3278 N N . ASN A 1 415 ? 5.086 -0.319 -16.488 1.00 96.69 415 ASN A N 1
ATOM 3279 C CA . ASN A 1 415 ? 4.653 -1.705 -16.459 1.00 96.69 415 ASN A CA 1
ATOM 3280 C C . ASN A 1 415 ? 4.187 -2.134 -15.059 1.00 96.69 415 ASN A C 1
ATOM 3282 O O . ASN A 1 415 ? 4.920 -1.983 -14.079 1.00 96.69 415 ASN A O 1
ATOM 3286 N N . VAL A 1 416 ? 3.007 -2.755 -14.971 1.00 96.06 416 VAL A N 1
ATOM 3287 C CA . VAL A 1 416 ? 2.405 -3.138 -13.678 1.00 96.06 416 VAL A CA 1
ATOM 3288 C C . VAL A 1 416 ? 3.267 -4.144 -12.910 1.00 96.06 416 VAL A C 1
ATOM 3290 O O . VAL A 1 416 ? 3.369 -4.067 -11.685 1.00 96.06 416 VAL A O 1
ATOM 3293 N N . GLY A 1 417 ? 3.956 -5.044 -13.621 1.00 95.75 417 GLY A N 1
ATOM 3294 C CA . GLY A 1 417 ? 4.909 -5.982 -13.032 1.00 95.75 417 GLY A CA 1
ATOM 3295 C C . GLY A 1 417 ? 6.161 -5.273 -12.523 1.00 95.75 417 GLY A C 1
ATOM 3296 O O . GLY A 1 417 ? 6.557 -5.492 -11.383 1.00 95.75 417 GLY A O 1
ATOM 3297 N N . PHE A 1 418 ? 6.756 -4.386 -13.327 1.00 97.25 418 PHE A N 1
ATOM 3298 C CA . PHE A 1 418 ? 7.963 -3.635 -12.952 1.00 97.25 418 PHE A CA 1
ATOM 3299 C C . PHE A 1 418 ? 7.741 -2.724 -11.740 1.00 97.25 418 PHE A C 1
ATOM 3301 O O . PHE A 1 418 ? 8.589 -2.681 -10.853 1.00 97.25 418 PHE A O 1
ATOM 3308 N N . ILE A 1 419 ? 6.595 -2.044 -11.650 1.00 97.81 419 ILE A N 1
ATOM 3309 C CA . ILE A 1 419 ? 6.274 -1.145 -10.528 1.00 97.81 419 ILE A CA 1
ATOM 3310 C C . ILE A 1 419 ? 5.989 -1.940 -9.243 1.00 97.81 419 ILE A C 1
ATOM 3312 O O . ILE A 1 419 ? 6.519 -1.615 -8.181 1.00 97.81 419 ILE A O 1
ATOM 3316 N N . THR A 1 420 ? 5.257 -3.055 -9.341 1.00 97.06 420 THR A N 1
ATOM 3317 C CA . THR A 1 420 ? 5.070 -3.988 -8.210 1.00 97.06 420 THR A CA 1
ATOM 3318 C C . THR A 1 420 ? 6.403 -4.596 -7.757 1.00 97.06 420 THR A C 1
ATOM 3320 O O . THR A 1 420 ? 6.684 -4.697 -6.563 1.00 97.06 420 THR A O 1
ATOM 3323 N N . GLY A 1 421 ? 7.266 -4.956 -8.712 1.00 95.62 421 GLY A N 1
ATOM 3324 C CA . GLY A 1 421 ? 8.627 -5.423 -8.459 1.00 95.62 421 GLY A CA 1
ATOM 3325 C C . GLY A 1 421 ? 9.512 -4.348 -7.824 1.00 95.62 421 GLY A C 1
ATOM 3326 O O . GLY A 1 421 ? 10.296 -4.668 -6.940 1.00 95.62 421 GLY A O 1
ATOM 3327 N N . THR A 1 422 ? 9.356 -3.080 -8.220 1.00 97.00 422 THR A N 1
ATOM 3328 C CA . THR A 1 422 ? 10.089 -1.920 -7.673 1.00 97.00 422 THR A CA 1
ATOM 3329 C C . THR A 1 422 ? 9.803 -1.768 -6.186 1.00 97.00 422 THR A C 1
ATOM 3331 O O . THR A 1 422 ? 10.716 -1.818 -5.369 1.00 97.00 422 THR A O 1
ATOM 3334 N N . SER A 1 423 ? 8.518 -1.715 -5.829 1.00 96.62 423 SER A N 1
ATOM 3335 C CA . SER A 1 423 ? 8.063 -1.637 -4.439 1.00 96.62 423 SER A CA 1
ATOM 3336 C C . SER A 1 423 ? 8.475 -2.845 -3.585 1.00 96.62 423 SER A C 1
ATOM 3338 O O . SER A 1 423 ? 8.444 -2.754 -2.361 1.00 96.62 423 SER A O 1
ATOM 3340 N N . SER A 1 424 ? 8.875 -3.960 -4.211 1.00 93.06 424 SER A N 1
ATOM 3341 C CA . SER A 1 424 ? 9.290 -5.213 -3.566 1.00 93.06 424 SER A CA 1
ATOM 3342 C C . SER A 1 424 ? 10.708 -5.671 -3.946 1.00 93.06 424 SER A C 1
ATOM 3344 O O . SER A 1 424 ? 10.979 -6.874 -4.001 1.00 93.06 424 SER A O 1
ATOM 3346 N N . SER A 1 425 ? 11.629 -4.747 -4.250 1.00 82.81 425 SER A N 1
ATOM 3347 C CA . SER A 1 425 ? 12.933 -5.099 -4.839 1.00 82.81 425 SER A CA 1
ATOM 3348 C C . SER A 1 425 ? 13.876 -5.876 -3.908 1.00 82.81 425 SER A C 1
ATOM 3350 O O . SER A 1 425 ? 14.905 -6.362 -4.370 1.00 82.81 425 SER A O 1
ATOM 3352 N N . LEU A 1 426 ? 13.542 -6.044 -2.622 1.00 70.75 426 LEU A N 1
ATOM 3353 C CA . LEU A 1 426 ? 14.304 -6.833 -1.642 1.00 70.75 426 LEU A CA 1
ATOM 3354 C C . LEU A 1 426 ? 14.583 -8.269 -2.134 1.00 70.75 426 LEU A C 1
ATOM 3356 O O . LEU A 1 426 ? 15.613 -8.868 -1.826 1.00 70.75 426 LEU A O 1
ATOM 3360 N N . PHE A 1 427 ? 13.690 -8.818 -2.958 1.00 63.56 427 PHE A N 1
ATOM 3361 C CA . PHE A 1 427 ? 13.829 -10.152 -3.542 1.00 63.56 427 PHE A CA 1
ATOM 3362 C C . PHE A 1 427 ? 14.863 -10.214 -4.688 1.00 63.56 427 PHE A C 1
ATOM 3364 O O . PHE A 1 427 ? 15.288 -11.313 -5.052 1.00 63.56 427 PHE A O 1
ATOM 3371 N N . ASN A 1 428 ? 15.354 -9.078 -5.210 1.00 63.88 428 ASN A N 1
ATOM 3372 C CA . ASN A 1 428 ? 16.433 -9.040 -6.209 1.00 63.88 428 ASN A CA 1
ATOM 3373 C C . ASN A 1 428 ? 17.709 -9.728 -5.697 1.00 63.88 428 ASN A C 1
ATOM 3375 O O . ASN A 1 428 ? 18.383 -10.420 -6.463 1.00 63.88 428 ASN A O 1
ATOM 3379 N N . HIS A 1 429 ? 18.003 -9.628 -4.393 1.00 62.50 429 HIS A N 1
ATOM 3380 C CA . HIS A 1 429 ? 19.139 -10.318 -3.778 1.00 62.50 429 HIS A CA 1
ATOM 3381 C C . HIS A 1 429 ? 19.104 -11.836 -4.028 1.00 62.50 429 HIS A C 1
ATOM 3383 O O . HIS A 1 429 ? 20.154 -12.433 -4.264 1.00 62.50 429 HIS A O 1
ATOM 3389 N N . ILE A 1 430 ? 17.924 -12.468 -4.086 1.00 64.81 430 ILE A N 1
ATOM 3390 C CA . ILE A 1 430 ? 17.791 -13.916 -4.329 1.00 64.81 430 ILE A CA 1
ATOM 3391 C C . ILE A 1 430 ? 18.452 -14.319 -5.653 1.00 64.81 430 ILE A C 1
ATOM 3393 O O . ILE A 1 430 ? 19.140 -15.338 -5.701 1.00 64.81 430 ILE A O 1
ATOM 3397 N N . PHE A 1 431 ? 18.328 -13.510 -6.711 1.00 63.53 431 PHE A N 1
ATOM 3398 C CA . PHE A 1 431 ? 18.977 -13.787 -7.998 1.00 63.53 431 PHE A CA 1
ATOM 3399 C C . PHE A 1 431 ? 20.514 -13.777 -7.881 1.00 63.53 431 PHE A C 1
ATOM 3401 O O . PHE A 1 431 ? 21.180 -14.610 -8.497 1.00 63.53 431 PHE A O 1
ATOM 3408 N N . VAL A 1 432 ? 21.081 -12.910 -7.032 1.00 59.25 432 VAL A N 1
ATOM 3409 C CA . VAL A 1 432 ? 22.527 -12.859 -6.733 1.00 59.25 432 VAL A CA 1
ATOM 3410 C C . VAL A 1 432 ? 22.987 -14.106 -5.961 1.00 59.25 432 VAL A C 1
ATOM 3412 O O . VAL A 1 432 ? 24.068 -14.636 -6.223 1.00 59.25 432 VAL A O 1
ATOM 3415 N N . TYR A 1 433 ? 22.173 -14.628 -5.039 1.00 55.28 433 TYR A N 1
ATOM 3416 C CA . TYR A 1 433 ? 22.492 -15.866 -4.313 1.00 55.28 433 TYR A CA 1
ATOM 3417 C C . TYR A 1 433 ? 22.334 -17.120 -5.183 1.00 55.28 433 TYR A C 1
ATOM 3419 O O . TYR A 1 433 ? 23.192 -18.004 -5.140 1.00 55.28 433 TYR A O 1
ATOM 3427 N N . VAL A 1 434 ? 21.308 -17.169 -6.038 1.00 56.00 434 VAL A N 1
ATOM 3428 C CA . VAL A 1 434 ? 21.140 -18.215 -7.060 1.00 56.00 434 VAL A CA 1
ATOM 3429 C C . VAL A 1 434 ? 22.323 -18.210 -8.037 1.00 56.00 434 VAL A C 1
ATOM 3431 O O . VAL A 1 434 ? 22.853 -19.279 -8.332 1.00 56.00 434 VAL A O 1
ATOM 3434 N N . TYR A 1 435 ? 22.811 -17.036 -8.462 1.00 57.03 435 TYR A N 1
ATOM 3435 C CA . TYR A 1 435 ? 24.042 -16.918 -9.255 1.00 57.03 435 TYR A CA 1
ATOM 3436 C C . TYR A 1 435 ? 25.247 -17.571 -8.561 1.00 57.03 435 TYR A C 1
ATOM 3438 O O . TYR A 1 435 ? 25.868 -18.475 -9.124 1.00 57.03 435 TYR A O 1
ATOM 3446 N N . LYS A 1 436 ? 25.552 -17.147 -7.323 1.00 51.97 436 LYS A N 1
ATOM 3447 C CA . LYS A 1 436 ? 26.701 -17.650 -6.547 1.00 51.97 436 LYS A CA 1
ATOM 3448 C C . LYS A 1 436 ? 26.654 -19.172 -6.367 1.00 51.97 436 LYS A C 1
ATOM 3450 O O . LYS A 1 436 ? 27.689 -19.825 -6.455 1.00 51.97 436 LYS A O 1
ATOM 3455 N N . LEU A 1 437 ? 25.467 -19.745 -6.148 1.00 50.72 437 LEU A N 1
ATOM 3456 C CA . LEU A 1 437 ? 25.290 -21.193 -6.011 1.00 50.72 437 LEU A CA 1
ATOM 3457 C C . LEU A 1 437 ? 25.475 -21.940 -7.340 1.00 50.72 437 LEU A C 1
ATOM 3459 O O . LEU A 1 437 ? 26.130 -22.982 -7.365 1.00 50.72 437 LEU A O 1
ATOM 3463 N N . LEU A 1 438 ? 24.912 -21.430 -8.439 1.00 50.53 438 LEU A N 1
ATOM 3464 C CA . LEU A 1 438 ? 24.945 -22.104 -9.740 1.00 50.53 438 LEU A CA 1
ATOM 3465 C C . LEU A 1 438 ? 26.327 -22.070 -10.409 1.00 50.53 438 LEU A C 1
ATOM 3467 O O . LEU A 1 438 ? 26.690 -23.029 -11.089 1.00 50.53 438 LEU A O 1
ATOM 3471 N N . ASN A 1 439 ? 27.118 -21.019 -10.175 1.00 50.66 439 ASN A N 1
ATOM 3472 C CA . ASN A 1 439 ? 28.479 -20.881 -10.707 1.00 50.66 439 ASN A CA 1
ATOM 3473 C C . ASN A 1 439 ? 29.415 -22.046 -10.305 1.00 50.66 439 ASN A C 1
ATOM 3475 O O . ASN A 1 439 ? 30.365 -22.354 -11.020 1.00 50.66 439 ASN A O 1
ATOM 3479 N N . ASN A 1 440 ? 29.124 -22.736 -9.197 1.00 48.78 440 ASN A N 1
ATOM 3480 C CA . ASN A 1 440 ? 29.966 -23.809 -8.659 1.00 48.78 440 ASN A CA 1
ATOM 3481 C C . ASN A 1 440 ? 29.631 -25.219 -9.209 1.00 48.78 440 ASN A C 1
ATOM 3483 O O . ASN A 1 440 ? 30.246 -26.201 -8.791 1.00 48.78 440 ASN A O 1
ATOM 3487 N N . PHE A 1 441 ? 28.678 -25.358 -10.142 1.00 49.19 441 PHE A N 1
ATOM 3488 C CA . PHE A 1 441 ? 28.262 -26.651 -10.716 1.00 49.19 441 PHE A CA 1
ATOM 3489 C C . PHE A 1 441 ? 28.971 -26.983 -12.043 1.00 49.19 441 PHE A C 1
ATOM 3491 O O . PHE A 1 441 ? 28.354 -26.926 -13.104 1.00 49.19 441 PHE A O 1
ATOM 3498 N N . GLN A 1 442 ? 30.246 -27.389 -11.998 1.00 47.25 442 GLN A N 1
ATOM 3499 C CA . GLN A 1 442 ? 31.044 -27.777 -13.180 1.00 47.25 442 GLN A CA 1
ATOM 3500 C C . GLN A 1 442 ? 30.373 -28.871 -14.052 1.00 47.25 442 GLN A C 1
ATOM 3502 O O . GLN A 1 442 ? 30.521 -30.066 -13.813 1.00 47.25 442 GLN A O 1
ATOM 3507 N N . SER A 1 443 ? 29.632 -28.457 -15.081 1.00 51.41 443 SER A N 1
ATOM 3508 C CA . SER A 1 443 ? 28.992 -29.300 -16.104 1.00 51.41 443 SER A CA 1
ATOM 3509 C C . SER A 1 443 ? 28.655 -28.436 -17.321 1.00 51.41 443 SER A C 1
ATOM 3511 O O . SER A 1 443 ? 28.510 -27.230 -17.165 1.00 51.41 443 SER A O 1
ATOM 3513 N N . GLU A 1 444 ? 28.450 -29.011 -18.510 1.00 47.97 444 GLU A N 1
ATOM 3514 C CA . GLU A 1 444 ? 28.121 -28.245 -19.735 1.00 47.97 444 GLU A CA 1
ATOM 3515 C C . GLU A 1 444 ? 26.896 -27.318 -19.578 1.00 47.97 444 GLU A C 1
ATOM 3517 O O . GLU A 1 444 ? 26.790 -26.283 -20.239 1.00 47.97 444 GLU A O 1
ATOM 3522 N N . THR A 1 445 ? 25.999 -27.641 -18.639 1.00 50.28 445 THR A N 1
ATOM 3523 C CA . THR A 1 445 ? 24.865 -26.804 -18.230 1.00 50.28 445 THR A CA 1
ATOM 3524 C C . THR A 1 445 ? 25.266 -25.391 -17.790 1.00 50.28 445 THR A C 1
ATOM 3526 O O . THR A 1 445 ? 24.456 -24.473 -17.946 1.00 50.28 445 THR A O 1
ATOM 3529 N N . THR A 1 446 ? 26.486 -25.176 -17.271 1.00 52.12 446 THR A N 1
ATOM 3530 C CA . THR A 1 446 ? 26.939 -23.834 -16.875 1.00 52.12 446 THR A CA 1
ATOM 3531 C C . THR A 1 446 ? 26.976 -22.877 -18.045 1.00 52.12 446 THR A C 1
ATOM 3533 O O . THR A 1 446 ? 26.616 -21.735 -17.839 1.00 52.12 446 THR A O 1
ATOM 3536 N N . LEU A 1 447 ? 27.283 -23.294 -19.276 1.00 54.97 447 LEU A N 1
ATOM 3537 C CA . LEU A 1 447 ? 27.322 -22.358 -20.409 1.00 54.97 447 LEU A CA 1
ATOM 3538 C C . LEU A 1 447 ? 25.940 -21.749 -20.706 1.00 54.97 447 LEU A C 1
ATOM 3540 O O . LEU A 1 447 ? 25.824 -20.560 -21.001 1.00 54.97 447 LEU A O 1
ATOM 3544 N N . ALA A 1 448 ? 24.869 -22.538 -20.567 1.00 55.25 448 ALA A N 1
ATOM 3545 C CA . ALA A 1 448 ? 23.500 -22.040 -20.696 1.00 55.25 448 ALA A CA 1
ATOM 3546 C C . ALA A 1 448 ? 23.096 -21.159 -19.501 1.00 55.25 448 ALA A C 1
ATOM 3548 O O . ALA A 1 448 ? 22.486 -20.106 -19.681 1.00 55.25 448 ALA A O 1
ATOM 3549 N N . ILE A 1 449 ? 23.459 -21.577 -18.287 1.00 52.78 449 ILE A N 1
ATOM 3550 C CA . ILE A 1 449 ? 23.153 -20.889 -17.026 1.00 52.78 449 ILE A CA 1
ATOM 3551 C C . ILE A 1 449 ? 23.902 -19.551 -16.918 1.00 52.78 449 ILE A C 1
ATOM 3553 O O . ILE A 1 449 ? 23.293 -18.519 -16.658 1.00 52.78 449 ILE A O 1
ATOM 3557 N N . GLU A 1 450 ? 25.201 -19.539 -17.192 1.00 55.22 450 GLU A N 1
ATOM 3558 C CA . GLU A 1 450 ? 26.069 -18.364 -17.257 1.00 55.22 450 GLU A CA 1
ATOM 3559 C C . GLU A 1 450 ? 25.605 -17.405 -18.356 1.00 55.22 450 GLU A C 1
ATOM 3561 O O . GLU A 1 450 ? 25.572 -16.205 -18.122 1.00 55.22 450 GLU A O 1
ATOM 3566 N N . SER A 1 451 ? 25.158 -17.895 -19.520 1.00 59.94 451 SER A N 1
ATOM 3567 C CA . SER A 1 451 ? 24.568 -17.046 -20.568 1.00 59.94 451 SER A CA 1
ATOM 3568 C C . SER A 1 451 ? 23.248 -16.391 -20.124 1.00 59.94 451 SER A C 1
ATOM 3570 O O . SER A 1 451 ? 23.029 -15.199 -20.367 1.00 59.94 451 SER A O 1
ATOM 3572 N N . ILE A 1 452 ? 22.393 -17.133 -19.410 1.00 60.47 452 ILE A N 1
ATOM 3573 C CA . ILE A 1 452 ? 21.169 -16.623 -18.768 1.00 60.47 452 ILE A CA 1
ATOM 3574 C C . ILE A 1 452 ? 21.517 -15.542 -17.728 1.00 60.47 452 ILE A C 1
ATOM 3576 O O . ILE A 1 452 ? 20.953 -14.450 -17.755 1.00 60.47 452 ILE A O 1
ATOM 3580 N N . LEU A 1 453 ? 22.502 -15.794 -16.867 1.00 57.22 453 LEU A N 1
ATOM 3581 C CA . LEU A 1 453 ? 22.891 -14.899 -15.773 1.00 57.22 453 LEU A CA 1
ATOM 3582 C C . LEU A 1 453 ? 23.683 -13.669 -16.262 1.00 57.22 453 LEU A C 1
ATOM 3584 O O . LEU A 1 453 ? 23.438 -12.562 -15.786 1.00 57.22 453 LEU A O 1
ATOM 3588 N N . LYS A 1 454 ? 24.536 -13.812 -17.287 1.00 62.75 454 LYS A N 1
ATOM 3589 C CA . LYS A 1 454 ? 25.129 -12.703 -18.064 1.00 62.75 454 LYS A CA 1
ATOM 3590 C C . LYS A 1 454 ? 24.041 -11.826 -18.687 1.00 62.75 454 LYS A C 1
ATOM 3592 O O . LYS A 1 454 ? 24.178 -10.606 -18.709 1.00 62.75 454 LYS A O 1
ATOM 3597 N N . SER A 1 455 ? 22.929 -12.418 -19.128 1.00 61.06 455 SER A N 1
ATOM 3598 C CA . SER A 1 455 ? 21.783 -11.667 -19.659 1.00 61.06 455 SER A CA 1
ATOM 3599 C C . SER A 1 455 ? 20.986 -10.928 -18.572 1.00 61.06 455 SER A C 1
ATOM 3601 O O . SER A 1 455 ? 20.508 -9.825 -18.841 1.00 61.06 455 SER A O 1
ATOM 3603 N N . PHE A 1 456 ? 20.916 -11.473 -17.348 1.00 60.22 456 PHE A N 1
ATOM 3604 C CA . PHE A 1 456 ? 20.399 -10.789 -16.148 1.00 60.22 456 PHE A CA 1
ATOM 3605 C C . PHE A 1 456 ? 21.362 -9.730 -15.561 1.00 60.22 456 PHE A C 1
ATOM 3607 O O . PHE A 1 456 ? 20.957 -8.983 -14.678 1.00 60.22 456 PHE A O 1
ATOM 3614 N N . GLY A 1 457 ? 22.611 -9.637 -16.038 1.00 55.75 457 GLY A N 1
ATOM 3615 C CA . GLY A 1 457 ? 23.614 -8.670 -15.557 1.00 55.75 457 GLY A CA 1
ATOM 3616 C C . GLY A 1 457 ? 24.486 -9.148 -14.385 1.00 55.75 457 GLY A C 1
ATOM 3617 O O . GLY A 1 457 ? 25.183 -8.344 -13.780 1.00 55.75 457 GLY A O 1
ATOM 3618 N N . LEU A 1 458 ? 24.478 -10.447 -14.069 1.00 53.59 458 LEU A N 1
ATOM 3619 C CA . LEU A 1 458 ? 25.107 -11.033 -12.873 1.00 53.59 458 LEU A CA 1
ATOM 3620 C C . LEU A 1 458 ? 26.521 -11.603 -13.111 1.00 53.59 458 LEU A C 1
ATOM 3622 O O . LEU A 1 458 ? 26.976 -12.464 -12.369 1.00 53.59 458 LEU A O 1
ATOM 3626 N N . SER A 1 459 ? 27.218 -11.184 -14.166 1.00 48.00 459 SER A N 1
ATOM 3627 C CA . SER A 1 459 ? 28.475 -11.811 -14.597 1.00 48.00 459 SER A CA 1
ATOM 3628 C C . SER A 1 459 ? 29.645 -11.633 -13.623 1.00 48.00 459 SER A C 1
ATOM 3630 O O . SER A 1 459 ? 29.875 -10.532 -13.125 1.00 48.00 459 SER A O 1
ATOM 3632 N N . SER A 1 460 ? 30.486 -12.665 -13.496 1.00 38.34 460 SER A N 1
ATOM 3633 C CA . SER A 1 460 ? 31.810 -12.616 -12.843 1.00 38.34 460 SER A CA 1
ATOM 3634 C C . SER A 1 460 ? 32.711 -11.484 -13.361 1.00 38.34 460 SER A C 1
ATOM 3636 O O . SER A 1 460 ? 33.521 -10.933 -12.618 1.00 38.34 460 SER A O 1
ATOM 3638 N N . GLU A 1 461 ? 32.519 -11.072 -14.613 1.00 43.31 461 GLU A N 1
ATOM 3639 C CA . GLU A 1 461 ? 33.171 -9.931 -15.259 1.00 43.31 461 GLU A CA 1
ATOM 3640 C C . GLU A 1 461 ? 32.579 -8.566 -14.833 1.00 43.31 461 GLU A C 1
ATOM 3642 O O . GLU A 1 461 ? 32.492 -7.639 -15.635 1.00 43.31 461 GLU A O 1
ATOM 3647 N N . TRP A 1 462 ? 32.229 -8.389 -13.550 1.00 40.62 462 TRP A N 1
ATOM 3648 C CA . TRP A 1 462 ? 31.766 -7.109 -12.971 1.00 40.62 462 TRP A CA 1
ATOM 3649 C C . TRP A 1 462 ? 32.748 -5.941 -13.221 1.00 40.62 462 TRP A C 1
ATOM 3651 O O . TRP A 1 462 ? 32.364 -4.777 -13.216 1.00 40.62 462 TRP A O 1
ATOM 3661 N N . LYS A 1 463 ? 34.024 -6.249 -13.497 1.00 34.50 463 LYS A N 1
ATOM 3662 C CA . LYS A 1 463 ? 35.070 -5.285 -13.882 1.00 34.50 463 LYS A CA 1
ATOM 3663 C C . LYS A 1 463 ? 35.153 -4.969 -15.392 1.00 34.50 463 LYS A C 1
ATOM 3665 O O . LYS A 1 463 ? 35.980 -4.137 -15.756 1.00 34.50 463 LYS A O 1
ATOM 3670 N N . SER A 1 464 ? 34.385 -5.625 -16.275 1.00 33.97 464 SER A N 1
ATOM 3671 C CA . SER A 1 464 ? 34.506 -5.469 -17.745 1.00 33.97 464 SER A CA 1
ATOM 3672 C C . SER A 1 464 ? 33.306 -4.807 -18.443 1.00 33.97 464 SER A C 1
ATOM 3674 O O . SER A 1 464 ? 33.426 -4.386 -19.598 1.00 33.97 464 SER A O 1
ATOM 3676 N N . LEU A 1 465 ? 32.198 -4.561 -17.730 1.00 38.72 465 LEU A N 1
ATOM 3677 C CA . LEU A 1 465 ? 31.265 -3.498 -18.117 1.00 38.72 465 LEU A CA 1
ATOM 3678 C C . LEU A 1 465 ? 31.987 -2.147 -17.992 1.00 38.72 465 LEU A C 1
ATOM 3680 O O . LEU A 1 465 ? 32.360 -1.731 -16.899 1.00 38.72 465 LEU A O 1
ATOM 3684 N N . LYS A 1 466 ? 32.173 -1.440 -19.115 1.00 35.44 466 LYS A N 1
ATOM 3685 C CA . LYS A 1 466 ? 32.917 -0.161 -19.196 1.00 35.44 466 LYS A CA 1
ATOM 3686 C C . LYS A 1 466 ? 32.192 1.057 -18.585 1.00 35.44 466 LYS A C 1
ATOM 3688 O O . LYS A 1 466 ? 32.521 2.192 -18.912 1.00 35.44 466 LYS A O 1
ATOM 3693 N N . SER A 1 467 ? 31.254 0.810 -17.675 1.00 39.47 467 SER A N 1
ATOM 3694 C CA . SER A 1 467 ? 30.536 1.806 -16.880 1.00 39.47 467 SER A CA 1
ATOM 3695 C C . SER A 1 467 ? 30.350 1.254 -15.461 1.00 39.47 467 SER A C 1
ATOM 3697 O O . SER A 1 467 ? 29.339 0.599 -15.202 1.00 39.47 467 SER A O 1
ATOM 3699 N N . PRO A 1 468 ? 31.284 1.501 -14.521 1.00 43.44 468 PRO A N 1
ATOM 3700 C CA . PRO A 1 468 ? 31.128 1.158 -13.101 1.00 43.44 468 PRO A CA 1
ATOM 3701 C C . PRO A 1 468 ? 30.162 2.139 -12.398 1.00 43.44 468 PRO A C 1
ATOM 3703 O O . PRO A 1 468 ? 30.482 2.703 -11.359 1.00 43.44 468 PRO A O 1
ATOM 3706 N N . GLN A 1 469 ? 29.021 2.409 -13.037 1.00 54.62 469 GLN A N 1
ATOM 3707 C CA . GLN A 1 469 ? 28.086 3.502 -12.737 1.00 54.62 469 GLN A CA 1
ATOM 3708 C C . GLN A 1 469 ? 26.622 3.044 -12.669 1.00 54.62 469 GLN A C 1
ATOM 3710 O O . GLN A 1 469 ? 25.789 3.783 -12.157 1.00 54.62 469 GLN A O 1
ATOM 3715 N N . LEU A 1 470 ? 26.295 1.858 -13.202 1.00 62.94 470 LEU A N 1
ATOM 3716 C CA . LEU A 1 470 ? 24.930 1.328 -13.250 1.00 62.94 470 LEU A CA 1
ATOM 3717 C C . LEU A 1 470 ? 24.748 0.199 -12.234 1.00 62.94 470 LEU A C 1
ATOM 3719 O O . LEU A 1 470 ? 25.524 -0.757 -12.225 1.00 62.94 470 LEU A O 1
ATOM 3723 N N . HIS A 1 471 ? 23.685 0.295 -11.437 1.00 70.25 471 HIS A N 1
ATOM 3724 C CA . HIS A 1 471 ? 23.328 -0.652 -10.377 1.00 70.25 471 HIS A CA 1
ATOM 3725 C C . HIS A 1 471 ? 22.108 -1.508 -10.775 1.00 70.25 471 HIS A C 1
ATOM 3727 O O . HIS A 1 471 ? 20.965 -1.104 -10.546 1.00 70.25 471 HIS A O 1
ATOM 3733 N N . PRO A 1 472 ? 22.308 -2.680 -11.420 1.00 68.69 472 PRO A N 1
ATOM 3734 C CA . PRO A 1 472 ? 21.218 -3.551 -11.871 1.00 68.69 472 PRO A CA 1
ATOM 3735 C C . PRO A 1 472 ? 20.531 -4.317 -10.727 1.00 68.69 472 PRO A C 1
ATOM 3737 O O . PRO A 1 472 ? 19.546 -5.014 -10.964 1.00 68.69 472 PRO A O 1
ATOM 3740 N N . ASP A 1 473 ? 21.048 -4.217 -9.505 1.00 70.25 473 ASP A N 1
ATOM 3741 C CA . ASP A 1 473 ? 20.467 -4.738 -8.270 1.00 70.25 473 ASP A CA 1
ATOM 3742 C C . ASP A 1 473 ? 19.273 -3.908 -7.761 1.00 70.25 473 ASP A C 1
ATOM 3744 O O . ASP A 1 473 ? 18.382 -4.464 -7.115 1.00 70.25 473 ASP A O 1
ATOM 3748 N N . TYR A 1 474 ? 19.188 -2.626 -8.127 1.00 82.88 474 TYR A N 1
ATOM 3749 C CA . TYR A 1 474 ? 18.060 -1.740 -7.816 1.00 82.88 474 TYR A CA 1
ATOM 3750 C C . TYR A 1 474 ? 17.023 -1.689 -8.954 1.00 82.88 474 TYR A C 1
ATOM 3752 O O . TYR A 1 474 ? 17.239 -2.200 -10.057 1.00 82.88 474 TYR A O 1
ATOM 3760 N N . ALA A 1 475 ? 15.864 -1.073 -8.716 1.00 90.88 475 ALA A N 1
ATOM 3761 C CA . ALA A 1 475 ? 14.914 -0.750 -9.776 1.00 90.88 475 ALA A CA 1
ATOM 3762 C C . ALA A 1 475 ? 15.405 0.479 -10.555 1.00 90.88 475 ALA A C 1
ATOM 3764 O O . ALA A 1 475 ? 15.479 1.577 -10.007 1.00 90.88 475 ALA A O 1
ATOM 3765 N N . LEU A 1 476 ? 15.765 0.276 -11.825 1.00 90.44 476 LEU A N 1
ATOM 3766 C CA . LEU A 1 476 ? 16.432 1.287 -12.645 1.00 90.44 476 LEU A CA 1
ATOM 3767 C C . LEU A 1 476 ? 15.440 2.054 -13.530 1.00 90.44 476 LEU A C 1
ATOM 3769 O O . LEU A 1 476 ? 14.912 1.523 -14.511 1.00 90.44 476 LEU A O 1
ATOM 3773 N N . TYR A 1 477 ? 15.242 3.328 -13.205 1.00 94.62 477 TYR A N 1
ATOM 3774 C CA . TYR A 1 477 ? 14.457 4.293 -13.968 1.00 94.62 477 TYR A CA 1
ATOM 3775 C C . TYR A 1 477 ? 15.426 5.139 -14.799 1.00 94.62 477 TYR A C 1
ATOM 3777 O O . TYR A 1 477 ? 15.855 6.223 -14.407 1.00 94.62 477 TYR A O 1
ATOM 3785 N N . SER A 1 478 ? 15.812 4.561 -15.939 1.00 90.75 478 SER A N 1
ATOM 3786 C CA . SER A 1 478 ? 16.747 5.122 -16.914 1.00 90.75 478 SER A CA 1
ATOM 3787 C C . SER A 1 478 ? 16.035 5.304 -18.264 1.00 90.75 478 SER A C 1
ATOM 3789 O O . SER A 1 478 ? 15.545 4.309 -18.819 1.00 90.75 478 SER A O 1
ATOM 3791 N N . PRO A 1 479 ? 15.944 6.534 -18.805 1.00 93.81 479 PRO A N 1
ATOM 3792 C CA . PRO A 1 479 ? 16.375 7.803 -18.203 1.00 93.81 479 PRO A CA 1
ATOM 3793 C C . PRO A 1 479 ? 15.544 8.229 -16.979 1.00 93.81 479 PRO A C 1
ATOM 3795 O O . PRO A 1 479 ? 14.350 7.932 -16.879 1.00 93.81 479 PRO A O 1
ATOM 3798 N N . ASN A 1 480 ? 16.178 8.994 -16.092 1.00 94.88 480 ASN A N 1
ATOM 3799 C CA . ASN A 1 480 ? 15.548 9.669 -14.961 1.00 94.88 480 ASN A CA 1
ATOM 3800 C C . ASN A 1 480 ? 14.595 10.791 -15.439 1.00 94.88 480 ASN A C 1
ATOM 3802 O O . ASN A 1 480 ? 15.044 11.713 -16.127 1.00 94.88 480 ASN A O 1
ATOM 3806 N N . PRO A 1 481 ? 13.301 10.785 -15.059 1.00 96.25 481 PRO A N 1
ATOM 3807 C CA . PRO A 1 481 ? 12.359 11.825 -15.476 1.00 96.25 481 PRO A CA 1
ATOM 3808 C C . PRO A 1 481 ? 12.602 13.196 -14.819 1.00 96.25 481 PRO A C 1
ATOM 3810 O O . PRO A 1 481 ? 12.115 14.200 -15.337 1.00 96.25 481 PRO A O 1
ATOM 3813 N N . PHE A 1 482 ? 13.347 13.260 -13.710 1.00 95.50 482 PHE A N 1
ATOM 3814 C CA . PHE A 1 482 ? 13.640 14.492 -12.964 1.00 95.50 482 PHE A CA 1
ATOM 3815 C C . PHE A 1 482 ? 15.012 15.102 -13.300 1.00 95.50 482 PHE A C 1
ATOM 3817 O O . PHE A 1 482 ? 15.448 16.051 -12.649 1.00 95.50 482 PHE A O 1
ATOM 3824 N N . TYR A 1 483 ? 15.696 14.599 -14.332 1.00 94.31 483 TYR A N 1
ATOM 3825 C CA . TYR A 1 483 ? 17.017 15.093 -14.716 1.00 94.31 483 TYR A CA 1
ATOM 3826 C C . TYR A 1 483 ? 17.003 16.596 -15.061 1.00 94.31 483 TYR A C 1
ATOM 3828 O O . TYR A 1 483 ? 16.191 17.078 -15.862 1.00 94.31 483 TYR A O 1
ATOM 3836 N N . GLN A 1 484 ? 17.925 17.341 -14.445 1.00 92.69 484 GLN A N 1
ATOM 3837 C CA . GLN A 1 484 ? 18.070 18.802 -14.520 1.00 92.69 484 GLN A CA 1
ATOM 3838 C C . GLN A 1 484 ? 16.839 19.603 -14.045 1.00 92.69 484 GLN A C 1
ATOM 3840 O O . GLN A 1 484 ? 16.676 20.769 -14.411 1.00 92.69 484 GLN A O 1
ATOM 3845 N N . PHE A 1 485 ? 15.963 19.009 -13.230 1.00 90.12 485 PHE A N 1
ATOM 3846 C CA . PHE A 1 485 ? 14.883 19.730 -12.557 1.00 90.12 485 PHE A CA 1
ATOM 3847 C C . PHE A 1 485 ? 15.368 20.344 -11.237 1.00 90.12 485 PHE A C 1
ATOM 3849 O O . PHE A 1 485 ? 15.844 19.632 -10.360 1.00 90.12 485 PHE A O 1
ATOM 3856 N N . ILE A 1 486 ? 15.215 21.661 -11.078 1.00 81.12 486 ILE A N 1
ATOM 3857 C CA . ILE A 1 486 ? 15.618 22.392 -9.867 1.00 81.12 486 ILE A CA 1
ATOM 3858 C C . ILE A 1 486 ? 14.362 22.811 -9.095 1.00 81.12 486 ILE A C 1
ATOM 3860 O O . ILE A 1 486 ? 13.434 23.387 -9.671 1.00 81.12 486 ILE A O 1
ATOM 3864 N N . SER A 1 487 ? 14.339 22.523 -7.791 1.00 69.69 487 SER A N 1
ATOM 3865 C CA . SER A 1 487 ? 13.192 22.730 -6.902 1.00 69.69 487 SER A CA 1
ATOM 3866 C C . SER A 1 487 ? 13.596 23.671 -5.762 1.00 69.69 487 SER A C 1
ATOM 3868 O O . SER A 1 487 ? 14.301 23.276 -4.839 1.00 69.69 487 SER A O 1
ATOM 3870 N N . GLY A 1 488 ? 13.189 24.941 -5.843 1.00 65.44 488 GLY A N 1
ATOM 3871 C CA . GLY A 1 488 ? 13.656 25.974 -4.911 1.00 65.44 488 GLY A CA 1
ATOM 3872 C C . GLY A 1 488 ? 15.114 26.380 -5.161 1.00 65.44 488 GLY A C 1
ATOM 3873 O O . GLY A 1 488 ? 15.541 26.468 -6.311 1.00 65.44 488 GLY A O 1
ATOM 3874 N N . ASP A 1 489 ? 15.856 26.643 -4.083 1.00 49.53 489 ASP A N 1
ATOM 3875 C CA . ASP A 1 489 ? 17.200 27.243 -4.129 1.00 49.53 489 ASP A CA 1
ATOM 3876 C C . ASP A 1 489 ? 18.360 26.223 -4.202 1.00 49.53 489 ASP A C 1
ATOM 3878 O O . ASP A 1 489 ? 19.524 26.626 -4.246 1.00 49.53 489 ASP A O 1
ATOM 3882 N N . SER A 1 490 ? 18.085 24.911 -4.224 1.00 54.09 490 SER A N 1
ATOM 3883 C CA . SER A 1 490 ? 19.120 23.864 -4.267 1.00 54.09 490 SER A CA 1
ATOM 3884 C C . SER A 1 490 ? 18.861 22.771 -5.307 1.00 54.09 490 SER A C 1
ATOM 3886 O O . SER A 1 490 ? 17.730 22.350 -5.542 1.00 54.09 490 SER A O 1
ATOM 3888 N N . SER A 1 491 ? 19.952 22.284 -5.900 1.00 60.38 491 SER A N 1
ATOM 3889 C CA . SER A 1 491 ? 19.986 21.051 -6.692 1.00 60.38 491 SER A CA 1
ATOM 3890 C C . SER A 1 491 ? 19.997 19.828 -5.765 1.00 60.38 491 SER A C 1
ATOM 3892 O O . SER A 1 491 ? 20.523 19.905 -4.654 1.00 60.38 491 SER A O 1
ATOM 3894 N N . SER A 1 492 ? 19.427 18.711 -6.214 1.00 73.38 492 SER A N 1
ATOM 3895 C CA . SER A 1 492 ? 19.478 17.411 -5.531 1.00 73.38 492 SER A CA 1
ATOM 3896 C C . SER A 1 492 ? 20.275 16.401 -6.364 1.00 73.38 492 SER A C 1
ATOM 3898 O O . SER A 1 492 ? 20.388 16.560 -7.581 1.00 73.38 492 SER A O 1
ATOM 3900 N N . THR A 1 493 ? 20.810 15.329 -5.762 1.00 79.31 493 THR A N 1
ATOM 3901 C CA . THR A 1 493 ? 21.587 14.333 -6.536 1.00 79.31 493 THR A CA 1
ATOM 3902 C C . THR A 1 493 ? 20.701 13.604 -7.555 1.00 79.31 493 THR A C 1
ATOM 3904 O O . THR A 1 493 ? 21.158 13.252 -8.642 1.00 79.31 493 THR A O 1
ATOM 3907 N N . ILE A 1 494 ? 19.390 13.526 -7.287 1.00 86.88 494 ILE A N 1
ATOM 3908 C CA . ILE A 1 494 ? 18.356 13.113 -8.250 1.00 86.88 494 ILE A CA 1
ATOM 3909 C C . ILE A 1 494 ? 18.268 14.063 -9.457 1.00 86.88 494 ILE A C 1
ATOM 3911 O O . ILE A 1 494 ? 18.048 13.592 -10.567 1.00 86.88 494 ILE A O 1
ATOM 3915 N N . ALA A 1 495 ? 18.445 15.378 -9.307 1.00 88.06 495 ALA A N 1
ATOM 3916 C CA . ALA A 1 495 ? 18.467 16.301 -10.449 1.00 88.06 495 ALA A CA 1
ATOM 3917 C C . ALA A 1 495 ? 19.761 16.182 -11.283 1.00 88.06 495 ALA A C 1
ATOM 3919 O O . ALA A 1 495 ? 19.765 16.442 -12.492 1.00 88.06 495 ALA A O 1
ATOM 3920 N N . GLU A 1 496 ? 20.860 15.783 -10.643 1.00 86.88 496 GLU A N 1
ATOM 3921 C CA . GLU A 1 496 ? 22.194 15.670 -11.242 1.00 86.88 496 GLU A CA 1
ATOM 3922 C C . GLU A 1 496 ? 22.443 14.315 -11.925 1.00 86.88 496 GLU A C 1
ATOM 3924 O O . GLU A 1 496 ? 23.195 14.256 -12.900 1.00 86.88 496 GLU A O 1
ATOM 3929 N N . SER A 1 497 ? 21.780 13.244 -11.479 1.00 87.50 497 SER A N 1
ATOM 3930 C CA . SER A 1 497 ? 21.894 11.903 -12.063 1.00 87.50 497 SER A CA 1
ATOM 3931 C C . SER A 1 497 ? 21.032 11.714 -13.318 1.00 87.50 497 SER A C 1
ATOM 3933 O O . SER A 1 497 ? 19.835 12.010 -13.326 1.00 87.50 497 SER A O 1
ATOM 3935 N N . SER A 1 498 ? 21.608 11.116 -14.365 1.00 89.25 498 SER A N 1
ATOM 3936 C CA . SER A 1 498 ? 20.885 10.638 -15.557 1.00 89.25 498 SER A CA 1
ATOM 3937 C C . SER A 1 498 ? 19.945 9.457 -15.283 1.00 89.25 498 SER A C 1
ATOM 3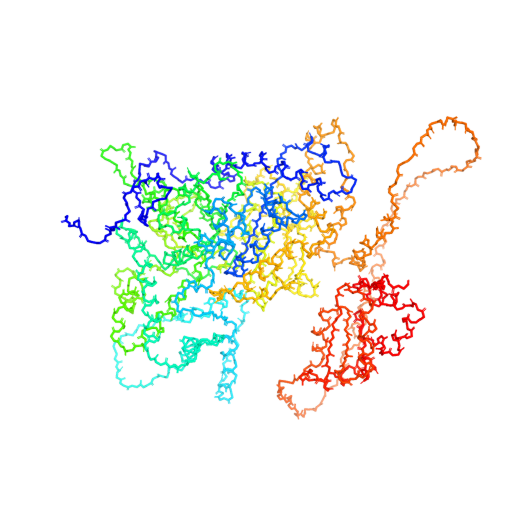939 O O . SER A 1 498 ? 19.072 9.162 -16.102 1.00 89.25 498 SER A O 1
ATOM 3941 N N . ASP A 1 499 ? 20.106 8.802 -14.133 1.00 89.81 499 ASP A N 1
ATOM 3942 C CA . ASP A 1 499 ? 19.511 7.516 -13.785 1.00 89.81 499 ASP A CA 1
ATOM 3943 C C . ASP A 1 499 ? 18.940 7.568 -12.363 1.00 89.81 499 ASP A C 1
ATOM 3945 O O . ASP A 1 499 ? 19.622 7.996 -11.429 1.00 89.81 499 ASP A O 1
ATOM 3949 N N . LEU A 1 500 ? 17.688 7.141 -12.190 1.00 92.38 500 LEU A N 1
ATOM 3950 C CA . LEU A 1 500 ? 17.020 7.094 -10.889 1.00 92.38 500 LEU A CA 1
ATOM 3951 C C . LEU A 1 500 ? 16.959 5.647 -10.381 1.00 92.38 500 LEU A C 1
ATOM 3953 O O . LEU A 1 500 ? 16.538 4.739 -11.104 1.00 92.38 500 LEU A O 1
ATOM 3957 N N . TYR A 1 501 ? 17.367 5.445 -9.129 1.00 90.44 501 TYR A N 1
ATOM 3958 C CA . TYR A 1 501 ? 17.469 4.140 -8.479 1.00 90.44 501 TYR A CA 1
ATOM 3959 C C . TYR A 1 501 ? 16.462 4.035 -7.339 1.00 90.44 501 TYR A C 1
ATOM 3961 O O . TYR A 1 501 ? 16.506 4.826 -6.400 1.00 90.44 501 TYR A O 1
ATOM 3969 N N . LEU A 1 502 ? 15.561 3.056 -7.414 1.00 93.31 502 LEU A N 1
ATOM 3970 C CA . LEU A 1 502 ? 14.517 2.837 -6.411 1.00 93.31 502 LEU A CA 1
ATOM 3971 C C . LEU A 1 502 ? 14.619 1.430 -5.803 1.00 93.31 502 LEU A C 1
ATOM 3973 O O . LEU A 1 502 ? 15.075 0.485 -6.458 1.00 93.31 502 LEU A O 1
ATOM 3977 N N . VAL A 1 503 ? 14.178 1.291 -4.556 1.00 90.50 503 VAL A N 1
ATOM 3978 C CA . VAL A 1 503 ? 14.206 0.051 -3.768 1.00 90.50 503 VAL A CA 1
ATOM 3979 C C . VAL A 1 503 ? 12.860 -0.243 -3.091 1.00 90.50 503 VAL A C 1
ATOM 3981 O O . VAL A 1 503 ? 11.924 0.563 -3.135 1.00 90.50 503 VAL A O 1
ATOM 3984 N N . ASP A 1 504 ? 12.760 -1.426 -2.478 1.00 91.75 504 ASP A N 1
ATOM 3985 C CA . ASP A 1 504 ? 11.613 -1.870 -1.682 1.00 91.75 504 ASP A CA 1
ATOM 3986 C C . ASP A 1 504 ? 11.101 -0.751 -0.756 1.00 91.75 504 ASP A C 1
ATOM 3988 O O . ASP A 1 504 ? 11.879 -0.073 -0.086 1.00 91.75 504 ASP A O 1
ATOM 3992 N N . GLY A 1 505 ? 9.782 -0.541 -0.723 1.00 89.94 505 GLY A N 1
ATOM 3993 C CA . GLY A 1 505 ? 9.191 0.549 0.059 1.00 89.94 505 GLY A CA 1
ATOM 3994 C C . GLY A 1 505 ? 9.416 0.437 1.572 1.00 89.94 505 GLY A C 1
ATOM 3995 O O . GLY A 1 505 ? 9.184 1.412 2.275 1.00 89.94 505 GLY A O 1
ATOM 3996 N N . GLY A 1 506 ? 9.842 -0.729 2.071 1.00 87.69 506 GLY A N 1
ATOM 3997 C CA . GLY A 1 506 ? 10.230 -0.965 3.460 1.00 87.69 506 GLY A CA 1
ATOM 3998 C C . GLY A 1 506 ? 11.744 -1.043 3.707 1.00 87.69 506 GLY A C 1
ATOM 3999 O O . GLY A 1 506 ? 12.127 -1.433 4.810 1.00 87.69 506 GLY A O 1
ATOM 4000 N N . ASP A 1 507 ? 12.606 -0.699 2.739 1.00 84.31 507 ASP A N 1
ATOM 4001 C CA . ASP A 1 507 ? 14.079 -0.736 2.882 1.00 84.31 507 ASP A CA 1
ATOM 4002 C C . ASP A 1 507 ? 14.574 0.196 4.007 1.00 84.31 507 ASP A C 1
ATOM 4004 O O . ASP A 1 507 ? 15.442 -0.162 4.805 1.00 84.31 507 ASP A O 1
ATOM 4008 N N . ASP A 1 508 ? 13.927 1.356 4.158 1.00 83.50 508 ASP A N 1
ATOM 4009 C CA . ASP A 1 508 ? 14.140 2.278 5.276 1.00 83.50 508 ASP A CA 1
ATOM 4010 C C . ASP A 1 508 ? 13.508 1.785 6.597 1.00 83.50 508 ASP A C 1
ATOM 4012 O O . ASP A 1 508 ? 13.818 2.281 7.681 1.00 83.50 508 ASP A O 1
ATOM 4016 N N . GLY A 1 509 ? 12.642 0.773 6.554 1.00 85.19 509 GLY A N 1
ATOM 4017 C CA . GLY A 1 509 ? 11.875 0.241 7.677 1.00 85.19 509 GLY A CA 1
ATOM 4018 C C . GLY A 1 509 ? 10.668 1.078 8.120 1.00 85.19 509 GLY A C 1
ATOM 4019 O O . GLY A 1 509 ? 10.092 0.756 9.158 1.00 85.19 509 GLY A O 1
ATOM 4020 N N . GLN A 1 510 ? 10.240 2.100 7.373 1.00 89.62 510 GLN A N 1
ATOM 4021 C CA . GLN A 1 510 ? 8.892 2.676 7.477 1.00 89.62 510 GLN A CA 1
ATOM 4022 C C . GLN A 1 510 ? 7.907 1.777 6.712 1.00 89.62 510 GLN A C 1
ATOM 4024 O O . GLN A 1 510 ? 7.251 2.190 5.762 1.00 89.62 510 GLN A O 1
ATOM 4029 N N . ASN A 1 511 ? 7.815 0.506 7.117 1.00 93.44 511 ASN A N 1
ATOM 4030 C CA . ASN A 1 511 ? 7.218 -0.567 6.319 1.00 93.44 511 ASN A CA 1
ATOM 4031 C C . ASN A 1 511 ? 5.672 -0.487 6.134 1.00 93.44 511 ASN A C 1
ATOM 4033 O O . ASN A 1 511 ? 5.057 -1.475 5.742 1.00 93.44 511 ASN A O 1
ATOM 4037 N N . ILE A 1 512 ? 5.028 0.664 6.371 1.00 97.25 512 ILE A N 1
ATOM 4038 C CA . ILE A 1 512 ? 3.617 0.967 6.062 1.00 97.25 512 ILE A CA 1
ATOM 4039 C C . ILE A 1 512 ? 3.555 2.309 5.301 1.00 97.25 512 ILE A C 1
ATOM 4041 O O . ILE A 1 512 ? 4.129 3.288 5.781 1.00 97.25 512 ILE A O 1
ATOM 4045 N N . PRO A 1 513 ? 2.811 2.423 4.178 1.00 96.69 513 PRO A N 1
ATOM 4046 C CA . PRO A 1 513 ? 2.706 3.664 3.401 1.00 96.69 513 PRO A CA 1
ATOM 4047 C C . PRO A 1 513 ? 1.829 4.731 4.083 1.00 96.69 513 PRO A C 1
ATOM 4049 O O . PRO A 1 513 ? 0.716 5.018 3.648 1.00 96.69 513 PRO A O 1
ATOM 4052 N N . PHE A 1 514 ? 2.328 5.348 5.155 1.00 96.50 514 PHE A N 1
ATOM 4053 C CA . PHE A 1 514 ? 1.657 6.466 5.826 1.00 96.50 514 PHE A CA 1
ATOM 4054 C C . PHE A 1 514 ? 1.843 7.807 5.092 1.00 96.50 514 PHE A C 1
ATOM 4056 O O . PHE A 1 514 ? 0.891 8.580 4.991 1.00 96.50 514 PHE A O 1
ATOM 4063 N N . GLN A 1 515 ? 3.039 8.080 4.552 1.00 92.88 515 GLN A N 1
ATOM 4064 C CA . GLN A 1 515 ? 3.400 9.372 3.941 1.00 92.88 515 GLN A CA 1
ATOM 4065 C C . GLN A 1 515 ? 2.430 9.843 2.828 1.00 92.88 515 GLN A C 1
ATOM 4067 O O . GLN A 1 515 ? 2.022 11.008 2.894 1.00 92.88 515 GLN A O 1
ATOM 4072 N N . PRO A 1 516 ? 1.939 8.979 1.910 1.00 94.75 516 PRO A N 1
ATOM 4073 C CA . PRO A 1 516 ? 0.905 9.344 0.934 1.00 94.75 516 PRO A CA 1
ATOM 4074 C C . PRO A 1 516 ? -0.395 9.888 1.535 1.00 94.75 516 PRO A C 1
ATOM 4076 O O . PRO A 1 516 ? -1.037 10.744 0.926 1.00 94.75 516 PRO A O 1
ATOM 4079 N N . PHE A 1 517 ? -0.800 9.400 2.713 1.00 96.44 517 PHE A N 1
ATOM 4080 C CA . PHE A 1 517 ? -2.091 9.704 3.344 1.00 96.44 517 PHE A CA 1
ATOM 4081 C C . PHE A 1 517 ? -2.034 10.837 4.366 1.00 96.44 517 PHE A C 1
ATOM 4083 O O . PHE A 1 517 ? -3.074 11.360 4.757 1.00 96.44 517 PHE A O 1
ATOM 4090 N N . LEU A 1 518 ? -0.833 11.244 4.773 1.00 93.25 518 LEU A N 1
ATOM 4091 C CA . LEU A 1 518 ? -0.629 12.369 5.684 1.00 93.25 518 LEU A CA 1
ATOM 4092 C C . LEU A 1 518 ? -0.573 13.727 4.962 1.00 93.25 518 LEU A C 1
ATOM 4094 O O . LEU A 1 518 ? -0.562 14.759 5.626 1.00 93.25 518 LEU A O 1
ATOM 4098 N N . ARG A 1 519 ? -0.553 13.754 3.619 1.00 90.81 519 ARG A N 1
ATOM 4099 C CA . ARG A 1 519 ? -0.524 15.004 2.839 1.00 90.81 519 ARG A CA 1
ATOM 4100 C C . ARG A 1 519 ? -1.849 15.753 2.931 1.00 90.81 519 ARG A C 1
ATOM 4102 O O . ARG A 1 519 ? -2.901 15.215 2.572 1.00 90.81 519 ARG A O 1
ATOM 4109 N N . SER A 1 520 ? -1.779 17.036 3.288 1.00 87.62 520 SER A N 1
ATOM 4110 C CA . SER A 1 520 ? -2.943 17.934 3.341 1.00 87.62 520 SER A CA 1
ATOM 4111 C C . SER A 1 520 ? -3.751 17.952 2.029 1.00 87.62 520 SER A C 1
ATOM 4113 O O . SER A 1 520 ? -4.983 17.996 2.055 1.00 87.62 520 SER A O 1
ATOM 4115 N N . ALA A 1 521 ? -3.066 17.792 0.889 1.00 91.12 521 ALA A N 1
ATOM 4116 C CA . ALA A 1 521 ? -3.646 17.680 -0.448 1.00 91.12 521 ALA A CA 1
ATOM 4117 C C . ALA A 1 521 ? -4.712 16.571 -0.592 1.00 91.12 521 ALA A C 1
ATOM 4119 O O . ALA A 1 521 ? -5.688 16.759 -1.320 1.00 91.12 521 ALA A O 1
ATOM 4120 N N . ARG A 1 522 ? -4.557 15.431 0.107 1.00 94.25 522 ARG A N 1
ATOM 4121 C CA . ARG A 1 522 ? -5.477 14.275 0.028 1.00 94.25 522 ARG A CA 1
ATOM 4122 C C . ARG A 1 522 ? -6.623 14.303 1.034 1.00 94.25 522 ARG A C 1
ATOM 4124 O O . ARG A 1 522 ? -7.579 13.550 0.854 1.00 94.25 522 ARG A O 1
ATOM 4131 N N . LYS A 1 523 ? -6.560 15.183 2.041 1.00 93.06 523 LYS A N 1
ATOM 4132 C CA . LYS A 1 523 ? -7.645 15.463 3.006 1.00 93.06 523 LYS A CA 1
ATOM 4133 C C . LYS A 1 523 ? -8.153 14.238 3.788 1.00 93.06 523 LYS A C 1
ATOM 4135 O O . LYS A 1 523 ? -9.333 14.190 4.138 1.00 93.06 523 LYS A O 1
ATOM 4140 N N . VAL A 1 524 ? -7.280 13.253 4.028 1.00 96.75 524 VAL A N 1
ATOM 4141 C CA . VAL A 1 524 ? -7.620 11.974 4.675 1.00 96.75 524 VAL A CA 1
ATOM 4142 C C . VAL A 1 524 ? -8.103 12.196 6.110 1.00 96.75 524 VAL A C 1
ATOM 4144 O O . VAL A 1 524 ? -7.483 12.924 6.879 1.00 96.75 524 VAL A O 1
ATOM 4147 N N . ASP A 1 525 ? -9.208 11.545 6.471 1.00 96.44 525 ASP A N 1
ATOM 4148 C CA . ASP A 1 525 ? -9.820 11.632 7.800 1.00 96.44 525 ASP A CA 1
ATOM 4149 C C . ASP A 1 525 ? -9.402 10.476 8.709 1.00 96.44 525 ASP A C 1
ATOM 4151 O O . ASP A 1 525 ? -9.241 10.656 9.918 1.00 96.44 525 ASP A O 1
ATOM 4155 N N . ILE A 1 526 ? -9.222 9.293 8.119 1.00 98.19 526 ILE A N 1
ATOM 4156 C CA . ILE A 1 526 ? -8.850 8.057 8.801 1.00 98.19 526 ILE A CA 1
ATOM 4157 C C . ILE A 1 526 ? -7.957 7.195 7.904 1.00 98.19 526 ILE A C 1
ATOM 4159 O O . ILE A 1 526 ? -8.287 6.926 6.747 1.00 98.19 526 ILE A O 1
ATOM 4163 N N . ILE A 1 527 ? -6.847 6.725 8.473 1.00 98.81 527 ILE A N 1
ATOM 4164 C CA . ILE A 1 527 ? -5.986 5.692 7.894 1.00 98.81 527 ILE A CA 1
ATOM 4165 C C . ILE A 1 527 ? -6.253 4.390 8.651 1.00 98.81 527 ILE A C 1
ATOM 4167 O O . ILE A 1 527 ? -6.061 4.323 9.865 1.00 98.81 527 ILE A O 1
ATOM 4171 N N . ILE A 1 528 ? -6.675 3.349 7.940 1.00 98.75 528 ILE A N 1
ATOM 4172 C CA . ILE A 1 528 ? -6.814 1.993 8.472 1.00 98.75 528 ILE A CA 1
ATOM 4173 C C . ILE A 1 528 ? -5.579 1.205 8.018 1.00 98.75 528 ILE A C 1
ATOM 4175 O O . ILE A 1 528 ? -5.460 0.839 6.849 1.00 98.75 528 ILE A O 1
ATOM 4179 N N . ALA A 1 529 ? -4.627 1.026 8.931 1.00 98.50 529 ALA A N 1
ATOM 4180 C CA . ALA A 1 529 ? -3.302 0.477 8.673 1.00 98.50 529 ALA A CA 1
ATOM 4181 C C . ALA A 1 529 ? -3.178 -0.970 9.166 1.00 98.50 529 ALA A C 1
ATOM 4183 O O . ALA A 1 529 ? -3.468 -1.276 10.324 1.00 98.50 529 ALA A O 1
ATOM 4184 N N . PHE A 1 530 ? -2.694 -1.842 8.287 1.00 98.31 530 PHE A N 1
ATOM 4185 C CA . PHE A 1 530 ? -2.503 -3.265 8.535 1.00 98.31 530 PHE A CA 1
ATOM 4186 C C . PHE A 1 530 ? -1.013 -3.604 8.453 1.00 98.31 530 PHE A C 1
ATOM 4188 O O . PHE A 1 530 ? -0.392 -3.479 7.391 1.00 98.31 530 PHE A O 1
ATOM 4195 N N . ASP A 1 531 ? -0.446 -4.01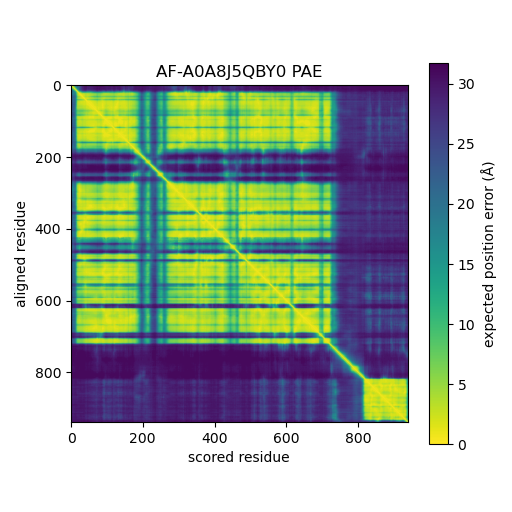0 9.589 1.00 97.25 531 ASP A N 1
ATOM 4196 C CA . ASP A 1 531 ? 0.969 -4.325 9.738 1.00 97.25 531 ASP A CA 1
ATOM 4197 C C . ASP A 1 531 ? 1.224 -5.837 9.708 1.00 97.25 531 ASP A C 1
ATOM 4199 O O . ASP A 1 531 ? 0.876 -6.567 10.632 1.00 97.25 531 ASP A O 1
ATOM 4203 N N . MET A 1 532 ? 1.869 -6.306 8.646 1.00 95.62 532 MET A N 1
ATOM 4204 C CA . MET A 1 532 ? 2.342 -7.675 8.430 1.00 95.62 532 MET A CA 1
ATOM 4205 C C . MET A 1 532 ? 3.886 -7.732 8.385 1.00 95.62 532 MET A C 1
ATOM 4207 O O . MET A 1 532 ? 4.467 -8.626 7.757 1.00 95.62 532 MET A O 1
ATOM 4211 N N . SER A 1 533 ? 4.565 -6.780 9.033 1.00 90.75 533 SER A N 1
ATOM 4212 C CA . SER A 1 533 ? 6.027 -6.653 9.063 1.00 90.75 533 SER A CA 1
ATOM 4213 C C . SER A 1 533 ? 6.747 -7.860 9.661 1.00 90.75 533 SER A C 1
ATOM 4215 O O . SER A 1 533 ? 6.227 -8.598 10.494 1.00 90.75 533 SER A O 1
ATOM 4217 N N . CYS A 1 534 ? 7.986 -8.045 9.210 1.00 86.75 534 CYS A N 1
ATOM 4218 C CA . CYS A 1 534 ? 8.887 -9.106 9.645 1.00 86.75 534 CYS A CA 1
ATOM 4219 C C . CYS A 1 534 ? 9.747 -8.602 10.817 1.00 86.75 534 CYS A C 1
ATOM 4221 O O . CYS A 1 534 ? 10.920 -8.286 10.620 1.00 86.75 534 CYS A O 1
ATOM 4223 N N . GLU A 1 535 ? 9.155 -8.432 12.004 1.00 83.12 535 GLU A N 1
ATOM 4224 C CA . GLU A 1 535 ? 9.873 -7.932 13.185 1.00 83.12 535 GLU A CA 1
ATOM 4225 C C . GLU A 1 535 ? 10.217 -9.087 14.145 1.00 83.12 535 GLU A C 1
ATOM 4227 O O . GLU A 1 535 ? 11.077 -9.908 13.823 1.00 83.12 535 GLU A O 1
ATOM 4232 N N . ARG A 1 536 ? 9.583 -9.180 15.318 1.00 82.50 536 ARG A N 1
ATOM 4233 C CA . ARG A 1 536 ? 9.868 -10.236 16.300 1.00 82.50 536 ARG A CA 1
ATOM 4234 C C . ARG A 1 536 ? 9.115 -11.517 15.939 1.00 82.50 536 ARG A C 1
ATOM 4236 O O . ARG A 1 536 ? 7.895 -11.499 15.839 1.00 82.50 536 ARG A O 1
ATOM 4243 N N . ASP A 1 537 ? 9.835 -12.629 15.784 1.00 81.69 537 ASP A N 1
ATOM 4244 C CA . ASP A 1 537 ? 9.259 -13.966 15.551 1.00 81.69 537 ASP A CA 1
ATOM 4245 C C . ASP A 1 537 ? 8.278 -14.016 14.349 1.00 81.69 537 ASP A C 1
ATOM 4247 O O . ASP A 1 537 ? 7.285 -14.746 14.352 1.00 81.69 537 ASP A O 1
ATOM 4251 N N . ASN A 1 538 ? 8.587 -13.216 13.312 1.00 84.62 538 ASN A N 1
ATOM 4252 C CA . ASN A 1 538 ? 7.785 -12.932 12.107 1.00 84.62 538 ASN A CA 1
ATOM 4253 C C . ASN A 1 538 ? 6.427 -12.222 12.346 1.00 84.62 538 ASN A C 1
ATOM 4255 O O . ASN A 1 538 ? 5.582 -12.180 11.447 1.00 84.62 538 ASN A O 1
ATOM 4259 N N . PHE A 1 539 ? 6.241 -11.602 13.515 1.00 89.56 539 PHE A N 1
ATOM 4260 C CA . PHE A 1 539 ? 5.157 -10.665 13.832 1.00 89.56 539 PHE A CA 1
ATOM 4261 C C . PHE A 1 539 ? 5.670 -9.215 13.964 1.00 89.56 539 PHE A C 1
ATOM 4263 O O . PHE A 1 539 ? 6.864 -9.009 14.201 1.00 89.56 539 PHE A O 1
ATOM 4270 N N . PRO A 1 540 ? 4.793 -8.196 13.879 1.00 91.44 540 PRO A N 1
ATOM 4271 C CA . PRO A 1 540 ? 5.131 -6.828 14.258 1.00 91.44 540 PRO A CA 1
ATOM 4272 C C . PRO A 1 540 ? 5.340 -6.677 15.775 1.00 91.44 540 PRO A C 1
ATOM 4274 O O . PRO A 1 540 ? 4.564 -7.196 16.577 1.00 91.44 540 PRO A O 1
ATOM 4277 N N . ASN A 1 541 ? 6.336 -5.883 16.165 1.00 88.12 541 ASN A N 1
ATOM 4278 C CA . ASN A 1 541 ? 6.491 -5.294 17.496 1.00 88.12 541 ASN A CA 1
ATOM 4279 C C . ASN A 1 541 ? 6.315 -3.759 17.487 1.00 88.12 541 ASN A C 1
ATOM 4281 O O . ASN A 1 541 ? 6.491 -3.118 18.522 1.00 88.12 541 ASN A O 1
ATOM 4285 N N . GLY A 1 542 ? 5.999 -3.158 16.334 1.00 88.88 542 GLY A N 1
ATOM 4286 C CA . GLY A 1 542 ? 5.719 -1.730 16.189 1.00 88.88 542 GLY A CA 1
ATOM 4287 C C . GLY A 1 542 ? 6.958 -0.845 16.042 1.00 88.88 542 GLY A C 1
ATOM 4288 O O . GLY A 1 542 ? 6.851 0.371 16.238 1.00 88.88 542 GLY A O 1
ATOM 4289 N N . THR A 1 543 ? 8.122 -1.395 15.674 1.00 89.50 543 THR A N 1
ATOM 4290 C CA . THR A 1 543 ? 9.291 -0.558 15.330 1.00 89.50 543 THR A CA 1
ATOM 4291 C C . THR A 1 543 ? 8.974 0.322 14.110 1.00 89.50 543 THR A C 1
ATOM 4293 O O . THR A 1 543 ? 9.375 1.485 14.071 1.00 89.50 543 THR A O 1
ATOM 4296 N N . VAL A 1 544 ? 8.161 -0.170 13.165 1.00 91.38 544 VAL A N 1
ATOM 4297 C CA . VAL A 1 544 ? 7.612 0.607 12.030 1.00 91.38 544 VAL A CA 1
ATOM 4298 C C . VAL A 1 544 ? 6.817 1.847 12.470 1.00 91.38 544 VAL A C 1
ATOM 4300 O O . VAL A 1 544 ? 7.042 2.944 11.945 1.00 91.38 544 VAL A O 1
ATOM 4303 N N . LEU A 1 545 ? 5.910 1.706 13.446 1.00 92.38 545 LEU A N 1
ATOM 4304 C CA . LEU A 1 545 ? 5.128 2.832 13.981 1.00 92.38 545 LEU A CA 1
ATOM 4305 C C . LEU A 1 545 ? 6.039 3.899 14.597 1.00 92.38 545 LEU A C 1
ATOM 4307 O O . LEU A 1 545 ? 5.864 5.090 14.334 1.00 92.38 545 LEU A O 1
ATOM 4311 N N . GLN A 1 546 ? 7.036 3.478 15.379 1.00 90.62 546 GLN A N 1
ATOM 4312 C CA . GLN A 1 546 ? 8.012 4.387 15.986 1.00 90.62 546 GLN A CA 1
ATOM 4313 C C . GLN A 1 546 ? 8.889 5.073 14.938 1.00 90.62 546 GLN A C 1
ATOM 4315 O O . GLN A 1 546 ? 9.115 6.273 15.050 1.00 90.62 546 GLN A O 1
ATOM 4320 N N . LYS A 1 547 ? 9.334 4.369 13.887 1.00 89.69 547 LYS A N 1
ATOM 4321 C CA . LYS A 1 547 ? 10.075 4.984 12.772 1.00 89.69 547 LYS A CA 1
ATOM 4322 C C . LYS A 1 547 ? 9.268 6.084 12.084 1.00 89.69 547 LYS A C 1
ATOM 4324 O O . LYS A 1 547 ? 9.784 7.187 11.920 1.00 89.69 547 LYS A O 1
ATOM 4329 N N . THR A 1 548 ? 8.001 5.810 11.774 1.00 91.31 548 THR A N 1
ATOM 4330 C CA . THR A 1 548 ? 7.091 6.795 11.165 1.00 91.31 548 THR A CA 1
ATOM 4331 C C . THR A 1 548 ? 6.872 7.996 12.095 1.00 91.31 548 THR A C 1
ATOM 4333 O O . THR A 1 548 ? 7.041 9.140 11.682 1.00 91.31 548 THR A O 1
ATOM 4336 N N . SER A 1 549 ? 6.571 7.752 13.375 1.00 90.81 549 SER A N 1
ATOM 4337 C CA . SER A 1 549 ? 6.411 8.805 14.390 1.00 90.81 549 SER A CA 1
ATOM 4338 C C . SER A 1 549 ? 7.667 9.673 14.524 1.00 90.81 549 SER A C 1
ATOM 4340 O O . SER A 1 549 ? 7.589 10.901 14.492 1.00 90.81 549 SER A O 1
ATOM 4342 N N . ASN A 1 550 ? 8.847 9.051 14.584 1.00 88.38 550 ASN A N 1
ATOM 4343 C CA . ASN A 1 550 ? 10.117 9.756 14.713 1.00 88.38 550 ASN A CA 1
ATOM 4344 C C . ASN A 1 550 ? 10.414 10.659 13.508 1.00 88.38 550 ASN A C 1
ATOM 4346 O O . ASN A 1 550 ? 10.923 11.756 13.720 1.00 88.38 550 ASN A O 1
ATOM 4350 N N . ARG A 1 551 ? 10.053 10.262 12.277 1.00 87.19 551 ARG A N 1
ATOM 4351 C CA . ARG A 1 551 ? 10.175 11.131 11.091 1.00 87.19 551 ARG A CA 1
ATOM 4352 C C . ARG A 1 551 ? 9.362 12.417 11.261 1.00 87.19 551 ARG A C 1
ATOM 4354 O O . ARG A 1 551 ? 9.903 13.505 11.106 1.00 87.19 551 ARG A O 1
ATOM 4361 N N . TYR A 1 552 ? 8.086 12.310 11.635 1.00 86.62 552 TYR A N 1
ATOM 4362 C CA . TYR A 1 552 ? 7.184 13.470 11.725 1.00 86.62 552 TYR A CA 1
ATOM 4363 C C . TYR A 1 552 ? 7.382 14.360 12.962 1.00 86.62 552 TYR A C 1
ATOM 4365 O O . TYR A 1 552 ? 6.851 15.468 12.999 1.00 86.62 552 TYR A O 1
ATOM 4373 N N . ASN A 1 553 ? 8.182 13.932 13.941 1.00 82.38 553 ASN A N 1
ATOM 4374 C CA . ASN A 1 553 ? 8.461 14.706 15.155 1.00 82.38 553 ASN A CA 1
ATOM 4375 C C . ASN A 1 553 ? 9.786 15.507 15.099 1.00 82.38 553 ASN A C 1
ATOM 4377 O O . ASN A 1 553 ? 10.123 16.193 16.063 1.00 82.38 553 ASN A O 1
ATOM 4381 N N . GLN A 1 554 ? 10.556 15.439 14.004 1.00 74.69 554 GLN A N 1
ATOM 4382 C CA . GLN A 1 554 ? 11.916 15.999 13.916 1.00 74.69 554 GLN A CA 1
ATOM 4383 C C . GLN A 1 554 ? 12.012 17.300 13.103 1.00 74.69 554 GLN A C 1
ATOM 4385 O O . GLN A 1 554 ? 12.553 17.315 12.002 1.00 74.69 554 GLN A O 1
ATOM 4390 N N . LEU A 1 555 ? 11.589 18.427 13.685 1.00 68.25 555 LEU A N 1
ATOM 4391 C CA . LEU A 1 555 ? 11.662 19.758 13.047 1.00 68.25 555 LEU A CA 1
ATOM 4392 C C . LEU A 1 555 ? 13.049 20.178 12.515 1.00 68.25 555 LEU A C 1
ATOM 4394 O O . LEU A 1 555 ? 13.126 21.051 11.657 1.00 68.25 555 LEU A O 1
ATOM 4398 N N . ASN A 1 556 ? 14.133 19.584 13.021 1.00 64.88 556 ASN A N 1
ATOM 4399 C CA . ASN A 1 556 ? 15.507 19.940 12.659 1.00 64.88 556 ASN A CA 1
ATOM 4400 C C . ASN A 1 556 ? 16.081 19.106 11.493 1.00 64.88 556 ASN A C 1
ATOM 4402 O O . ASN A 1 556 ? 17.291 19.146 11.272 1.00 64.88 556 ASN A O 1
ATOM 4406 N N . ASN A 1 557 ? 15.269 18.319 10.772 1.00 66.12 557 ASN A N 1
ATOM 4407 C CA . ASN A 1 557 ? 15.763 17.569 9.617 1.00 66.12 557 ASN A CA 1
ATOM 4408 C C . ASN A 1 557 ? 16.118 18.522 8.454 1.00 66.12 557 ASN A C 1
ATOM 4410 O O . ASN A 1 557 ? 15.282 19.291 7.983 1.00 66.12 557 ASN A O 1
ATOM 4414 N N . THR A 1 558 ? 17.372 18.472 7.997 1.00 59.94 558 THR A N 1
ATOM 4415 C CA . THR A 1 558 ? 17.922 19.350 6.948 1.00 59.94 558 THR A CA 1
ATOM 4416 C C . THR A 1 558 ? 17.717 18.839 5.520 1.00 59.94 558 THR A C 1
ATOM 4418 O O . THR A 1 558 ? 18.044 19.553 4.576 1.00 59.94 558 THR A O 1
ATOM 4421 N N . HIS A 1 559 ? 17.205 17.619 5.348 1.00 63.53 559 HIS A N 1
ATOM 4422 C CA . HIS A 1 559 ? 17.046 16.938 4.057 1.00 63.53 559 HIS A CA 1
ATOM 4423 C C . HIS A 1 559 ? 15.566 16.828 3.654 1.00 63.53 559 HIS A C 1
ATOM 4425 O O . HIS A 1 559 ? 15.203 17.069 2.500 1.00 63.53 559 HIS A O 1
ATOM 4431 N N . VAL A 1 560 ? 14.698 16.516 4.622 1.00 71.69 560 VAL A N 1
ATOM 4432 C CA . VAL A 1 560 ? 13.253 16.343 4.446 1.00 71.69 560 VAL A CA 1
ATOM 4433 C C . VAL A 1 560 ? 12.489 17.260 5.402 1.00 71.69 560 VAL A C 1
ATOM 4435 O O . VAL A 1 560 ? 12.457 17.032 6.606 1.00 71.69 560 VAL A O 1
ATOM 4438 N N . GLY A 1 561 ? 11.805 18.265 4.857 1.00 73.00 561 GLY A N 1
ATOM 4439 C CA . GLY A 1 561 ? 10.842 19.085 5.585 1.00 73.00 561 GLY A CA 1
ATOM 4440 C C . GLY A 1 561 ? 9.532 18.330 5.817 1.00 73.00 561 GLY A C 1
ATOM 4441 O O . GLY A 1 561 ? 8.818 17.998 4.869 1.00 73.00 561 GLY A O 1
ATOM 4442 N N . ILE A 1 562 ? 9.202 18.075 7.083 1.00 76.88 562 ILE A N 1
ATOM 4443 C CA . ILE A 1 562 ? 7.967 17.406 7.512 1.00 76.88 562 ILE A CA 1
ATOM 4444 C C . ILE A 1 562 ? 6.842 18.407 7.795 1.00 76.88 562 ILE A C 1
ATOM 4446 O O . ILE A 1 562 ? 7.072 19.520 8.266 1.00 76.88 562 ILE A O 1
ATOM 4450 N N . GLN A 1 563 ? 5.602 17.996 7.514 1.00 78.81 563 GLN A N 1
ATOM 4451 C CA . GLN A 1 563 ? 4.421 18.812 7.798 1.00 78.81 563 GLN A CA 1
ATOM 4452 C C . GLN A 1 563 ? 4.068 18.794 9.288 1.00 78.81 563 GLN A C 1
ATOM 4454 O O . GLN A 1 563 ? 4.270 17.805 9.993 1.00 78.81 563 GLN A O 1
ATOM 4459 N N . TYR A 1 564 ? 3.452 19.884 9.727 1.00 83.12 564 TYR A N 1
ATOM 4460 C CA . TYR A 1 564 ? 2.864 20.081 11.046 1.00 83.12 564 TYR A CA 1
ATOM 4461 C C . TYR A 1 564 ? 1.464 20.680 10.869 1.00 83.12 564 TYR A C 1
ATOM 4463 O O . TYR A 1 564 ? 1.193 21.319 9.853 1.00 83.12 564 TYR A O 1
ATOM 4471 N N . PHE A 1 565 ? 0.578 20.523 11.852 1.00 83.38 565 PHE A N 1
ATOM 4472 C CA . PHE A 1 565 ? -0.726 21.191 11.861 1.00 83.38 565 PHE A CA 1
ATOM 4473 C C . PHE A 1 565 ? -0.820 22.205 13.006 1.00 83.38 565 PHE A C 1
ATOM 4475 O O . PHE A 1 565 ? -0.220 22.029 14.067 1.00 83.38 565 PHE A O 1
ATOM 4482 N N . GLN A 1 566 ? -1.590 23.273 12.800 1.00 81.00 566 GLN A N 1
ATOM 4483 C CA . GLN A 1 566 ? -1.909 24.249 13.840 1.00 81.00 566 GLN A CA 1
ATOM 4484 C C . GLN A 1 566 ? -3.259 23.895 14.478 1.00 81.00 566 GLN A C 1
ATOM 4486 O O . GLN A 1 566 ? -4.255 23.698 13.780 1.00 81.00 566 GLN A O 1
ATOM 4491 N N . VAL A 1 567 ? -3.315 23.824 15.808 1.00 80.12 567 VAL A N 1
ATOM 4492 C CA . VAL A 1 567 ? -4.550 23.527 16.548 1.00 80.12 567 VAL A CA 1
ATOM 4493 C C . VAL A 1 567 ? -5.550 24.689 16.373 1.00 80.12 567 VAL A C 1
ATOM 4495 O O . VAL A 1 567 ? -5.201 25.832 16.700 1.00 80.12 567 VAL A O 1
ATOM 4498 N N . PRO A 1 568 ? -6.793 24.439 15.902 1.00 74.50 568 PRO A N 1
ATOM 4499 C CA . PRO A 1 568 ? -7.738 25.492 15.530 1.00 74.50 568 PRO A CA 1
ATOM 4500 C C . PRO A 1 568 ? -7.968 26.556 16.609 1.00 74.50 568 PRO A C 1
ATOM 4502 O O . PRO A 1 568 ? -8.328 26.246 17.743 1.00 74.50 568 PRO A O 1
ATOM 4505 N N . ASN A 1 569 ? -7.863 27.828 16.212 1.00 72.50 569 ASN A N 1
ATOM 4506 C CA . ASN A 1 569 ? -8.019 29.013 17.071 1.00 72.50 569 ASN A CA 1
ATOM 4507 C C . ASN A 1 569 ? -6.937 29.177 18.168 1.00 72.50 569 ASN A C 1
ATOM 4509 O O . ASN A 1 569 ? -7.141 29.944 19.107 1.00 72.50 569 ASN A O 1
ATOM 4513 N N . THR A 1 570 ? -5.787 28.503 18.056 1.00 76.50 570 THR A N 1
ATOM 4514 C CA . THR A 1 570 ? -4.647 28.642 18.986 1.00 76.50 570 THR A CA 1
ATOM 4515 C C . THR A 1 570 ? -3.331 28.864 18.232 1.00 76.50 570 THR A C 1
ATOM 4517 O O . THR A 1 570 ? -3.279 28.700 17.015 1.00 76.50 570 THR A O 1
ATOM 4520 N N . SER A 1 571 ? -2.249 29.195 18.940 1.00 79.38 571 SER A N 1
ATOM 4521 C CA . SER A 1 571 ? -0.880 29.217 18.399 1.00 79.38 571 SER A CA 1
ATOM 4522 C C . SER A 1 571 ? -0.135 27.879 18.536 1.00 79.38 571 SER A C 1
ATOM 4524 O O . SER A 1 571 ? 1.064 27.831 18.281 1.00 79.38 571 SER A O 1
ATOM 4526 N N . ILE A 1 572 ? -0.801 26.806 18.981 1.00 81.75 572 ILE A N 1
ATOM 4527 C CA . ILE A 1 572 ? -0.153 25.517 19.256 1.00 81.75 572 ILE A CA 1
ATOM 4528 C C . ILE A 1 572 ? 0.068 24.772 17.937 1.00 81.75 572 ILE A C 1
ATOM 4530 O O . ILE A 1 572 ? -0.891 24.479 17.218 1.00 81.75 572 ILE A O 1
ATOM 4534 N N . ILE A 1 573 ? 1.326 24.442 17.647 1.00 83.31 573 ILE A N 1
ATOM 4535 C CA . ILE A 1 573 ? 1.737 23.619 16.505 1.00 83.31 573 ILE A CA 1
ATOM 4536 C C . ILE A 1 573 ? 1.949 22.176 16.980 1.00 83.31 573 ILE A C 1
ATOM 4538 O O . ILE A 1 573 ? 2.443 21.939 18.086 1.00 83.31 573 ILE A O 1
ATOM 4542 N N . LYS A 1 574 ? 1.546 21.203 16.159 1.00 86.44 574 LYS A N 1
ATOM 4543 C CA . LYS A 1 574 ? 1.627 19.773 16.464 1.00 86.44 574 LYS A CA 1
ATOM 4544 C C . LYS A 1 574 ? 2.053 18.930 15.263 1.00 86.44 574 LYS A C 1
ATOM 4546 O O . LYS A 1 574 ? 1.828 19.308 14.113 1.00 86.44 574 LYS A O 1
ATOM 4551 N N . SER A 1 575 ? 2.638 17.770 15.548 1.00 89.00 575 SER A N 1
ATOM 4552 C CA . SER A 1 575 ? 2.981 16.752 14.547 1.00 89.00 575 SER A CA 1
ATOM 4553 C C . SER A 1 575 ? 1.733 16.253 13.819 1.00 89.00 575 SER A C 1
ATOM 4555 O O . SER A 1 575 ? 0.680 16.101 14.435 1.00 89.00 575 SER A O 1
ATOM 4557 N N . ILE A 1 576 ? 1.832 15.982 12.515 1.00 89.25 576 ILE A N 1
ATOM 4558 C CA . ILE A 1 576 ? 0.732 15.383 11.732 1.00 89.25 576 ILE A CA 1
ATOM 4559 C C . ILE A 1 576 ? 0.496 13.903 12.054 1.00 89.25 576 ILE A C 1
ATOM 4561 O O . ILE A 1 576 ? -0.564 13.373 11.726 1.00 89.25 576 ILE A O 1
ATOM 4565 N N . PHE A 1 577 ? 1.466 13.231 12.682 1.00 92.88 577 PHE A N 1
ATOM 4566 C CA . PHE A 1 577 ? 1.363 11.827 13.064 1.00 92.88 577 PHE A CA 1
ATOM 4567 C C . PHE A 1 577 ? 1.089 11.714 14.570 1.00 92.88 577 PHE A C 1
ATOM 4569 O O . PHE A 1 577 ? 1.674 12.468 15.354 1.00 92.88 577 PHE A O 1
ATOM 4576 N N . PRO A 1 578 ? 0.192 10.815 15.010 1.00 92.94 578 PRO A N 1
ATOM 4577 C CA . PRO A 1 578 ? -0.070 10.655 16.429 1.00 92.94 578 PRO A CA 1
ATOM 4578 C C . PRO A 1 578 ? 1.133 10.040 17.150 1.00 92.94 578 PRO A C 1
ATOM 4580 O O . PRO A 1 578 ? 1.938 9.310 16.570 1.00 92.94 578 PRO A O 1
ATOM 4583 N N . ARG A 1 579 ? 1.205 10.283 18.458 1.00 90.88 579 ARG A N 1
ATOM 4584 C CA . ARG A 1 579 ? 2.036 9.512 19.384 1.00 90.88 579 ARG A CA 1
ATOM 4585 C C . ARG A 1 579 ? 1.706 8.025 19.241 1.00 90.88 579 ARG A C 1
ATOM 4587 O O . ARG A 1 579 ? 0.554 7.652 19.012 1.00 90.88 579 ARG A O 1
ATOM 4594 N N . VAL A 1 580 ? 2.716 7.185 19.432 1.00 92.44 580 VAL A N 1
ATOM 4595 C CA . VAL A 1 580 ? 2.620 5.721 19.355 1.00 92.44 580 VAL A CA 1
ATOM 4596 C C . VAL A 1 580 ? 3.255 5.098 20.603 1.00 92.44 580 VAL A C 1
ATOM 4598 O O . VAL A 1 580 ? 4.172 5.710 21.156 1.00 92.44 580 VAL A O 1
ATOM 4601 N N . PRO A 1 581 ? 2.797 3.919 21.059 1.00 89.25 581 PRO A N 1
ATOM 4602 C CA . PRO A 1 581 ? 3.475 3.180 22.123 1.00 89.25 581 PRO A CA 1
ATOM 4603 C C . PRO A 1 581 ? 4.841 2.665 21.644 1.00 89.25 581 PRO A C 1
ATOM 4605 O O . PRO A 1 581 ? 5.032 2.429 20.445 1.00 89.25 581 PRO A O 1
ATOM 4608 N N . THR A 1 582 ? 5.791 2.475 22.565 1.00 89.19 582 THR A N 1
ATOM 4609 C CA . THR A 1 582 ? 7.090 1.862 22.217 1.00 89.19 582 THR A CA 1
ATOM 4610 C C . THR A 1 582 ? 6.953 0.357 21.965 1.00 89.19 582 THR A C 1
ATOM 4612 O O . THR A 1 582 ? 5.940 -0.252 22.313 1.00 89.19 582 THR A O 1
ATOM 4615 N N . SER A 1 583 ? 7.976 -0.284 21.392 1.00 87.06 583 SER A N 1
ATOM 4616 C CA . SER A 1 583 ? 7.955 -1.742 21.187 1.00 87.06 583 SER A CA 1
ATOM 4617 C C . SER A 1 583 ? 7.911 -2.524 22.500 1.00 87.06 583 SER A C 1
ATOM 4619 O O . SER A 1 583 ? 7.292 -3.585 22.571 1.00 87.06 583 SER A O 1
ATOM 4621 N N . GLU A 1 584 ? 8.516 -1.986 23.557 1.00 85.75 584 GLU A N 1
ATOM 4622 C CA . GLU A 1 584 ? 8.451 -2.531 24.910 1.00 85.75 584 GLU A CA 1
ATOM 4623 C C . GLU A 1 584 ? 7.036 -2.395 25.479 1.00 85.75 584 GLU A C 1
ATOM 4625 O O . GLU A 1 584 ? 6.535 -3.349 26.062 1.00 85.75 584 GLU A O 1
ATOM 4630 N N . GLU A 1 585 ? 6.364 -1.256 25.276 1.00 85.56 585 GLU A N 1
ATOM 4631 C CA . GLU A 1 585 ? 4.972 -1.053 25.703 1.00 85.56 585 GLU A CA 1
ATOM 4632 C C . GLU A 1 585 ? 4.004 -1.965 24.929 1.00 85.56 585 GLU A C 1
ATOM 4634 O O . GLU A 1 585 ? 3.157 -2.615 25.537 1.00 85.56 585 GLU A O 1
ATOM 4639 N N . ILE A 1 586 ? 4.178 -2.100 23.608 1.00 83.94 586 ILE A N 1
ATOM 4640 C CA . ILE A 1 586 ? 3.370 -2.983 22.750 1.00 83.94 586 ILE A CA 1
ATOM 4641 C C . ILE A 1 586 ? 3.442 -4.446 23.206 1.00 83.94 586 ILE A C 1
ATOM 4643 O O . ILE A 1 586 ? 2.415 -5.126 23.249 1.00 83.94 586 ILE A O 1
ATOM 4647 N N . VAL A 1 587 ? 4.642 -4.925 23.550 1.00 80.44 587 VAL A N 1
ATOM 4648 C CA . VAL A 1 587 ? 4.864 -6.300 24.019 1.00 80.44 587 VAL A CA 1
ATOM 4649 C C . VAL A 1 587 ? 4.408 -6.479 25.472 1.00 80.44 587 VAL A C 1
ATOM 4651 O O . VAL A 1 587 ? 3.732 -7.460 25.769 1.00 80.44 587 VAL A O 1
ATOM 4654 N N . ARG A 1 588 ? 4.735 -5.540 26.370 1.00 82.44 588 ARG A N 1
ATOM 4655 C CA . ARG A 1 588 ? 4.400 -5.597 27.807 1.00 82.44 588 ARG A CA 1
ATOM 4656 C C . ARG A 1 588 ? 2.895 -5.554 28.062 1.00 82.44 588 ARG A C 1
ATOM 4658 O O . ARG A 1 588 ? 2.403 -6.307 28.898 1.00 82.44 588 ARG A O 1
ATOM 4665 N N . ASP A 1 589 ? 2.178 -4.681 27.357 1.00 77.88 589 ASP A N 1
ATOM 4666 C CA . ASP A 1 589 ? 0.760 -4.405 27.615 1.00 77.88 589 ASP A CA 1
ATOM 4667 C C . ASP A 1 589 ? -0.183 -5.234 26.719 1.00 77.88 589 ASP A C 1
ATOM 4669 O O . ASP A 1 589 ? -1.397 -5.030 26.738 1.00 77.88 589 ASP A O 1
ATOM 4673 N N . GLY A 1 590 ? 0.354 -6.179 25.933 1.00 77.62 590 GLY A N 1
ATOM 4674 C CA . GLY A 1 590 ? -0.442 -7.069 25.081 1.00 77.62 590 GLY A CA 1
ATOM 4675 C C . GLY A 1 590 ? -1.181 -6.334 23.957 1.00 77.62 590 GLY A C 1
ATOM 4676 O O . GLY A 1 590 ? -2.344 -6.622 23.680 1.00 77.62 590 GLY A O 1
ATOM 4677 N N . LEU A 1 591 ? -0.531 -5.348 23.329 1.00 83.69 591 LEU A N 1
ATOM 4678 C CA . LEU A 1 591 ? -1.133 -4.538 22.260 1.00 83.69 591 LEU A CA 1
ATOM 4679 C C . LEU A 1 591 ? -1.026 -5.194 20.871 1.00 83.69 591 LEU A C 1
ATOM 4681 O O . LEU A 1 591 ? -1.666 -4.738 19.922 1.00 83.69 591 LEU A O 1
ATOM 4685 N N . VAL A 1 592 ? -0.242 -6.269 20.746 1.00 80.19 592 VAL A N 1
ATOM 4686 C CA . VAL A 1 592 ? -0.212 -7.137 19.558 1.00 80.19 592 VAL A CA 1
ATOM 4687 C C . VAL A 1 592 ? -1.493 -7.980 19.506 1.00 80.19 592 VAL A C 1
ATOM 4689 O O . VAL A 1 592 ? -1.980 -8.421 20.543 1.00 80.19 592 VAL A O 1
ATOM 4692 N N . GLY A 1 593 ? -2.054 -8.222 18.318 1.00 79.44 593 GLY A N 1
ATOM 4693 C CA . GLY A 1 593 ? -3.245 -9.075 18.179 1.00 79.44 593 GLY A CA 1
ATOM 4694 C C . GLY A 1 593 ? -4.559 -8.418 18.617 1.00 79.44 593 GLY A C 1
ATOM 4695 O O . GLY A 1 593 ? -5.539 -9.107 18.889 1.00 79.44 593 GLY A O 1
ATOM 4696 N N . ARG A 1 594 ? -4.604 -7.082 18.656 1.00 87.38 594 ARG A N 1
ATOM 4697 C CA . ARG A 1 594 ? -5.828 -6.284 18.818 1.00 87.38 594 ARG A CA 1
ATOM 4698 C C . ARG A 1 594 ? -5.773 -5.009 17.966 1.00 87.38 594 ARG A C 1
ATOM 4700 O O . ARG A 1 594 ? -4.676 -4.524 17.685 1.00 87.38 594 ARG A O 1
ATOM 4707 N N . PRO A 1 595 ? -6.923 -4.427 17.582 1.00 93.38 595 PRO A N 1
ATOM 4708 C CA . PRO A 1 595 ? -6.961 -3.079 17.029 1.00 93.38 595 PRO A CA 1
ATOM 4709 C C . PRO A 1 595 ? -6.461 -2.040 18.045 1.00 93.38 595 PRO A C 1
ATOM 4711 O O . PRO A 1 595 ? -6.729 -2.147 19.250 1.00 93.38 595 PRO A O 1
ATOM 4714 N N . LEU A 1 596 ? -5.783 -1.006 17.546 1.00 94.19 596 LEU A N 1
ATOM 4715 C CA . LEU A 1 596 ? -5.354 0.172 18.301 1.00 94.19 596 LEU A CA 1
ATOM 4716 C C . LEU A 1 596 ? -5.838 1.442 17.595 1.00 94.19 596 LEU A C 1
ATOM 4718 O O . LEU A 1 596 ? -5.669 1.583 16.384 1.00 94.19 596 LEU A O 1
ATOM 4722 N N . PHE A 1 597 ? -6.422 2.378 18.342 1.00 95.31 597 PHE A N 1
ATOM 4723 C CA . PHE A 1 597 ? -6.787 3.704 17.840 1.00 95.31 597 PHE A CA 1
ATOM 4724 C C . PHE A 1 597 ? -5.744 4.730 18.300 1.00 95.31 597 PHE A C 1
ATOM 4726 O O . PHE A 1 597 ? -5.489 4.891 19.495 1.00 95.31 597 PHE A O 1
ATOM 4733 N N . LEU A 1 598 ? -5.150 5.442 17.345 1.00 95.00 598 LEU A N 1
ATOM 4734 C CA . LEU A 1 598 ? -4.100 6.438 17.553 1.00 95.00 598 LEU A CA 1
ATOM 4735 C C . LEU A 1 598 ? -4.604 7.801 17.051 1.00 95.00 598 LEU A C 1
ATOM 4737 O O . LEU A 1 598 ? -5.254 7.887 16.006 1.00 95.00 598 LEU A O 1
ATOM 4741 N N . GLY A 1 599 ? -4.311 8.878 17.783 1.00 92.38 599 GLY A N 1
ATOM 4742 C CA . GLY A 1 599 ? -4.734 10.227 17.388 1.00 92.38 599 GLY A CA 1
ATOM 4743 C C . GLY A 1 599 ? -6.202 10.558 17.675 1.00 92.38 599 GLY A C 1
ATOM 4744 O O . GLY A 1 599 ? -6.752 11.467 17.049 1.00 92.38 599 GLY A O 1
ATOM 4745 N N . CYS A 1 600 ? -6.865 9.838 18.587 1.00 90.88 600 CYS A N 1
ATOM 4746 C CA . CYS A 1 600 ? -8.270 10.082 18.926 1.00 90.88 600 CYS A CA 1
ATOM 4747 C C . CYS A 1 600 ? -8.501 11.542 19.344 1.00 90.88 600 CYS A C 1
ATOM 4749 O O . CYS A 1 600 ? -9.387 12.204 18.807 1.00 90.88 600 CYS A O 1
ATOM 4751 N N . ASP A 1 601 ? -7.689 12.063 20.259 1.00 88.69 601 ASP A N 1
ATOM 4752 C CA . ASP A 1 601 ? -7.749 13.439 20.749 1.00 88.69 601 ASP A CA 1
ATOM 4753 C C . ASP A 1 601 ? -6.643 14.315 20.132 1.00 88.69 601 ASP A C 1
ATOM 4755 O O . ASP A 1 601 ? -5.455 14.007 20.204 1.00 88.69 601 ASP A O 1
ATOM 4759 N N . ILE A 1 602 ? -7.040 15.438 19.534 1.00 86.69 602 ILE A N 1
ATOM 4760 C CA . ILE A 1 602 ? -6.157 16.335 18.770 1.00 86.69 602 ILE A CA 1
ATOM 4761 C C . ILE A 1 602 ? -5.180 17.107 19.680 1.00 86.69 602 ILE A C 1
ATOM 4763 O O . ILE A 1 602 ? -4.102 17.508 19.242 1.00 86.69 602 ILE A O 1
ATOM 4767 N N . LEU A 1 603 ? -5.528 17.311 20.954 1.00 84.69 603 LEU A N 1
ATOM 4768 C CA . LEU A 1 603 ? -4.713 18.040 21.926 1.00 84.69 603 LEU A CA 1
ATOM 4769 C C . LEU A 1 603 ? -3.726 17.112 22.652 1.00 84.69 603 LEU A C 1
ATOM 4771 O O . LEU A 1 603 ? -2.568 17.489 22.857 1.00 84.69 603 LEU A O 1
ATOM 4775 N N . ARG A 1 604 ? -4.180 15.908 23.018 1.00 86.81 604 ARG A N 1
ATOM 4776 C CA . ARG A 1 604 ? -3.464 14.922 23.845 1.00 86.81 604 ARG A CA 1
ATOM 4777 C C . ARG A 1 604 ? -2.620 13.932 23.034 1.00 86.81 604 ARG A C 1
ATOM 4779 O O . ARG A 1 604 ? -1.517 13.594 23.466 1.00 86.81 604 ARG A O 1
ATOM 4786 N N . ASP A 1 605 ? -3.114 13.467 21.885 1.00 90.00 605 ASP A N 1
ATOM 4787 C CA . ASP A 1 605 ? -2.546 12.294 21.195 1.00 90.00 605 ASP A CA 1
ATOM 4788 C C . ASP A 1 605 ? -1.526 12.649 20.106 1.00 90.00 605 ASP A C 1
ATOM 4790 O O . ASP A 1 605 ? -0.856 11.755 19.602 1.00 90.00 605 ASP A O 1
ATOM 4794 N N . TYR A 1 606 ? -1.369 13.928 19.759 1.00 88.88 606 TYR A N 1
ATOM 4795 C CA . TYR A 1 606 ? -0.357 14.414 18.813 1.00 88.88 606 TYR A CA 1
ATOM 4796 C C . TYR A 1 606 ? 0.707 15.224 19.546 1.00 88.88 606 TYR A C 1
ATOM 4798 O O . TYR A 1 606 ? 0.383 16.017 20.437 1.00 88.88 606 TYR A O 1
ATOM 4806 N N . GLU A 1 607 ? 1.971 15.041 19.169 1.00 88.75 607 GLU A N 1
ATOM 4807 C CA . GLU A 1 607 ? 3.090 15.703 19.837 1.00 88.75 607 GLU A CA 1
ATOM 4808 C C . GLU A 1 607 ? 3.062 17.221 19.613 1.00 88.75 607 GLU A C 1
ATOM 4810 O O . GLU A 1 607 ? 2.746 17.672 18.512 1.00 88.75 607 GLU A O 1
ATOM 4815 N N . THR A 1 608 ? 3.356 18.009 20.652 1.00 87.62 608 THR A N 1
ATOM 4816 C CA . THR A 1 608 ? 3.492 19.471 20.520 1.00 87.62 608 THR A CA 1
ATOM 4817 C C . THR A 1 608 ? 4.881 19.794 19.994 1.00 87.62 608 THR A C 1
ATOM 4819 O O . THR A 1 608 ? 5.871 19.289 20.512 1.00 87.62 608 THR A O 1
ATOM 4822 N N . LEU A 1 609 ? 4.951 20.630 18.961 1.00 82.62 609 LEU A N 1
ATOM 4823 C CA . LEU A 1 609 ? 6.199 20.973 18.292 1.00 82.62 609 LEU A CA 1
ATOM 4824 C C . LEU A 1 609 ? 6.594 22.415 18.629 1.00 82.62 609 LEU A C 1
ATOM 4826 O O . LEU A 1 609 ? 5.837 23.350 18.360 1.00 82.62 609 LEU A O 1
ATOM 4830 N N . GLU A 1 610 ? 7.777 22.583 19.222 1.00 73.31 610 GLU A N 1
ATOM 4831 C CA . GLU A 1 610 ? 8.333 23.897 19.564 1.00 73.31 610 GLU A CA 1
ATOM 4832 C C . GLU A 1 610 ? 8.623 24.714 18.291 1.00 73.31 610 GLU A C 1
ATOM 4834 O O . GLU A 1 610 ? 9.233 24.190 17.358 1.00 73.31 610 GLU A O 1
ATOM 4839 N N . PRO A 1 611 ? 8.206 25.989 18.202 1.00 58.97 611 PRO A N 1
ATOM 4840 C CA . PRO A 1 611 ? 8.238 26.733 16.946 1.00 58.97 611 PRO A CA 1
ATOM 4841 C C . PRO A 1 611 ? 9.664 27.131 16.532 1.00 58.97 611 PRO A C 1
ATOM 4843 O O . PRO A 1 611 ? 10.190 28.162 16.953 1.00 58.97 611 PRO A O 1
ATOM 4846 N N . VAL A 1 612 ? 10.267 26.357 15.626 1.00 54.50 612 VAL A N 1
ATOM 4847 C CA . VAL A 1 612 ? 11.449 26.787 14.860 1.00 54.50 612 VAL A CA 1
ATOM 4848 C C . VAL A 1 612 ? 11.028 27.927 13.926 1.00 54.50 612 VAL A C 1
ATOM 4850 O O . VAL A 1 612 ? 10.227 27.741 13.011 1.00 54.50 612 VAL A O 1
ATOM 4853 N N . VAL A 1 613 ? 11.530 29.138 14.185 1.00 49.84 613 VAL A N 1
ATOM 4854 C CA . VAL A 1 613 ? 11.071 30.375 13.525 1.00 49.84 613 VAL A CA 1
ATOM 4855 C C . VAL A 1 613 ? 11.734 30.572 12.154 1.00 49.84 613 VAL A C 1
ATOM 4857 O O . VAL A 1 613 ? 12.552 31.471 11.966 1.00 49.84 613 VAL A O 1
ATOM 4860 N N . THR A 1 614 ? 11.349 29.758 11.170 1.00 42.75 614 THR A N 1
ATOM 4861 C CA . THR A 1 614 ? 11.675 29.961 9.748 1.00 42.75 614 THR A CA 1
ATOM 4862 C C . THR A 1 614 ? 10.542 29.487 8.831 1.00 42.75 614 THR A C 1
ATOM 4864 O O . THR A 1 614 ? 10.128 28.334 8.869 1.00 42.75 614 THR A O 1
ATOM 4867 N N . GLY A 1 615 ? 10.085 30.369 7.937 1.00 41.75 615 GLY A N 1
ATOM 4868 C CA . GLY A 1 615 ? 9.148 30.025 6.859 1.00 41.75 615 GLY A CA 1
ATOM 4869 C C . GLY A 1 615 ? 7.681 30.394 7.109 1.00 41.75 615 GLY A C 1
ATOM 4870 O O . GLY A 1 615 ? 7.234 30.634 8.228 1.00 41.75 615 GLY A O 1
ATOM 4871 N N . SER A 1 616 ? 6.924 30.495 6.018 1.00 40.00 616 SER A N 1
ATOM 4872 C CA . SER A 1 616 ? 5.512 30.885 6.020 1.00 40.00 616 SER A CA 1
ATOM 4873 C C . SER A 1 616 ? 4.606 29.774 6.555 1.00 40.00 616 SER A C 1
ATOM 4875 O O . SER A 1 616 ? 4.531 28.709 5.944 1.00 40.00 616 SER A O 1
ATOM 4877 N N . LEU A 1 617 ? 3.846 30.051 7.623 1.00 44.50 617 LEU A N 1
ATOM 4878 C CA . LEU A 1 617 ? 2.775 29.159 8.078 1.00 44.50 617 LEU A CA 1
ATOM 4879 C C . LEU A 1 617 ? 1.751 28.942 6.952 1.00 44.50 617 LEU A C 1
ATOM 4881 O O . LEU A 1 617 ? 1.122 29.897 6.482 1.00 44.50 617 LEU A O 1
ATOM 4885 N N . TYR A 1 618 ? 1.542 27.681 6.568 1.00 42.00 618 TYR A N 1
ATOM 4886 C CA . TYR A 1 618 ? 0.436 27.282 5.700 1.00 42.00 618 TYR A CA 1
ATOM 4887 C C . TYR A 1 618 ? -0.888 27.546 6.426 1.00 42.00 618 TYR A C 1
ATOM 4889 O O . TYR A 1 618 ? -1.123 27.060 7.530 1.00 42.00 618 TYR A O 1
ATOM 4897 N N . LYS A 1 619 ? -1.713 28.420 5.842 1.00 44.78 619 LYS A N 1
ATOM 4898 C CA . LYS A 1 619 ? -2.621 29.270 6.632 1.00 44.78 619 LYS A CA 1
ATOM 4899 C C . LYS A 1 619 ? -3.983 28.656 6.968 1.00 44.78 619 LYS A C 1
ATOM 4901 O O . LYS A 1 619 ? -4.676 29.172 7.839 1.00 44.78 619 LYS A O 1
ATOM 4906 N N . GLU A 1 620 ? -4.345 27.568 6.299 1.00 46.94 620 GLU A N 1
ATOM 4907 C CA . GLU A 1 620 ? -5.495 26.721 6.616 1.00 46.94 620 GLU A CA 1
ATOM 4908 C C . GLU A 1 620 ? -5.073 25.266 6.386 1.00 46.94 620 GLU A C 1
ATOM 4910 O O . GLU A 1 620 ? -4.836 24.867 5.247 1.00 46.94 620 GLU A O 1
ATOM 4915 N N . MET A 1 621 ? -4.958 24.475 7.456 1.00 51.22 621 MET A N 1
ATOM 4916 C CA . MET A 1 621 ? -4.728 23.032 7.355 1.00 51.22 621 MET A CA 1
ATOM 4917 C C . MET A 1 621 ? -5.870 22.279 8.029 1.00 51.22 621 MET A C 1
ATOM 4919 O O . MET A 1 621 ? -6.312 22.633 9.123 1.00 51.22 621 MET A O 1
ATOM 4923 N N . GLU A 1 622 ? -6.368 21.246 7.355 1.00 70.12 622 GLU A N 1
ATOM 4924 C CA . GLU A 1 622 ? -7.371 20.353 7.925 1.00 70.12 622 GLU A CA 1
ATOM 4925 C C . GLU A 1 622 ? -6.765 19.472 9.024 1.00 70.12 622 GLU A C 1
ATOM 4927 O O . GLU A 1 622 ? -5.561 19.228 9.068 1.00 70.12 622 GLU A O 1
ATOM 4932 N N . LEU A 1 623 ? -7.631 18.999 9.923 1.00 85.81 623 LEU A N 1
ATOM 4933 C CA . LEU A 1 623 ? -7.255 18.130 11.039 1.00 85.81 623 LEU A CA 1
ATOM 4934 C C . LEU A 1 623 ? -6.547 16.857 10.528 1.00 85.81 623 LEU A C 1
ATOM 4936 O O . LEU A 1 623 ? -7.050 16.263 9.571 1.00 85.81 623 LEU A O 1
ATOM 4940 N N . PRO A 1 624 ? -5.449 16.404 11.168 1.00 91.44 624 PRO A N 1
ATOM 4941 C CA . PRO A 1 624 ? -4.704 15.220 10.732 1.00 91.44 624 PRO A CA 1
ATOM 4942 C C . PRO A 1 624 ? -5.549 13.943 10.860 1.00 91.44 624 PRO A C 1
ATOM 4944 O O . PRO A 1 624 ? -6.390 13.865 11.765 1.00 91.44 624 PRO A O 1
ATOM 4947 N N . PRO A 1 625 ? -5.323 12.912 10.029 1.00 94.50 625 PRO A N 1
ATOM 4948 C CA . PRO A 1 625 ? -6.101 11.679 10.090 1.00 94.50 625 PRO A CA 1
ATOM 4949 C C . PRO A 1 625 ? -5.931 10.952 11.430 1.00 94.50 625 PRO A C 1
ATOM 4951 O O . PRO A 1 625 ? -4.830 10.904 11.984 1.00 94.50 625 PRO A O 1
ATOM 4954 N N . VAL A 1 626 ? -7.009 10.341 11.934 1.00 96.00 626 VAL A N 1
ATOM 4955 C CA . VAL A 1 626 ? -6.884 9.283 12.957 1.00 96.00 626 VAL A CA 1
ATOM 4956 C C . VAL A 1 626 ? -6.258 8.038 12.325 1.00 96.00 626 VAL A C 1
ATOM 4958 O O . VAL A 1 626 ? -6.451 7.784 11.134 1.00 96.00 626 VAL A O 1
ATOM 4961 N N . VAL A 1 627 ? -5.539 7.232 13.106 1.00 97.62 627 VAL A N 1
ATOM 4962 C CA . VAL A 1 627 ? -4.998 5.950 12.632 1.00 97.62 627 VAL A CA 1
ATOM 4963 C C . VAL A 1 627 ? -5.642 4.806 13.406 1.00 97.62 627 VAL A C 1
ATOM 4965 O O . VAL A 1 627 ? -5.590 4.771 14.634 1.00 97.62 627 VAL A O 1
ATOM 4968 N N . VAL A 1 628 ? -6.228 3.853 12.685 1.00 97.94 628 VAL A N 1
ATOM 4969 C CA . VAL A 1 628 ? -6.626 2.546 13.218 1.00 97.94 628 VAL A CA 1
ATOM 4970 C C . VAL A 1 628 ? -5.573 1.544 12.776 1.00 97.94 628 VAL A C 1
ATOM 4972 O O . VAL A 1 628 ? -5.468 1.249 11.590 1.00 97.94 628 VAL A O 1
ATOM 4975 N N . TYR A 1 629 ? -4.778 1.052 13.717 1.00 97.50 629 TYR A N 1
ATOM 4976 C CA . TYR A 1 629 ? -3.680 0.126 13.464 1.00 97.50 629 TYR A CA 1
ATOM 4977 C C . TYR A 1 629 ? -4.058 -1.298 13.884 1.00 97.50 629 TYR A C 1
ATOM 4979 O O . TYR A 1 629 ? -4.605 -1.508 14.969 1.00 97.50 629 TYR A O 1
ATOM 4987 N N . TYR A 1 630 ? -3.713 -2.271 13.044 1.00 96.19 630 TYR A N 1
ATOM 4988 C CA . TYR A 1 630 ? -3.765 -3.698 13.344 1.00 96.19 630 TYR A CA 1
ATOM 4989 C C . TYR A 1 630 ? -2.374 -4.303 13.159 1.00 96.19 630 TYR A C 1
ATOM 4991 O O . TYR A 1 630 ? -1.702 -4.019 12.169 1.00 96.19 630 TYR A O 1
ATOM 4999 N N . SER A 1 631 ? -1.987 -5.205 14.058 1.00 94.44 631 SER A N 1
ATOM 5000 C CA . SER A 1 631 ? -0.801 -6.052 13.908 1.00 94.44 631 SER A CA 1
ATOM 5001 C C . SER A 1 631 ? -1.195 -7.469 13.484 1.00 94.44 631 SER A C 1
ATOM 5003 O O . SER A 1 631 ? -2.155 -8.041 14.003 1.00 94.44 631 SER A O 1
ATOM 5005 N N . ASN A 1 632 ? -0.444 -8.044 12.544 1.00 94.69 632 ASN A N 1
ATOM 5006 C CA . ASN A 1 632 ? -0.543 -9.443 12.140 1.00 94.69 632 ASN A CA 1
ATOM 5007 C C . ASN A 1 632 ? -0.321 -10.347 13.352 1.00 94.69 632 ASN A C 1
ATOM 5009 O O . ASN A 1 632 ? 0.637 -10.164 14.100 1.00 94.69 632 ASN A O 1
ATOM 5013 N N . TYR A 1 633 ? -1.220 -11.308 13.538 1.00 93.00 633 TYR A N 1
ATOM 5014 C CA . TYR A 1 633 ? -1.257 -12.176 14.707 1.00 93.00 633 TYR A CA 1
ATOM 5015 C C . TYR A 1 633 ? -1.979 -13.487 14.379 1.00 93.00 633 TYR A C 1
ATOM 5017 O O . TYR A 1 633 ? -2.727 -13.552 13.400 1.00 93.00 633 TYR A O 1
ATOM 5025 N N . ASN A 1 634 ? -1.778 -14.523 15.193 1.00 94.56 634 ASN A N 1
ATOM 5026 C CA . ASN A 1 634 ? -2.433 -15.818 15.012 1.00 94.56 634 ASN A CA 1
ATOM 5027 C C . ASN A 1 634 ? -3.830 -15.799 15.651 1.00 94.56 634 ASN A C 1
ATOM 5029 O O . ASN A 1 634 ? -3.964 -15.901 16.866 1.00 94.56 634 ASN A O 1
ATOM 5033 N N . TYR A 1 635 ? -4.866 -15.697 14.819 1.00 91.00 635 TYR A N 1
ATOM 5034 C CA . TYR A 1 635 ? -6.277 -15.793 15.214 1.00 91.00 635 TYR A CA 1
ATOM 5035 C C . TYR A 1 635 ? -6.884 -17.160 14.872 1.00 91.00 635 TYR A C 1
ATOM 5037 O O . TYR A 1 635 ? -7.640 -17.730 15.651 1.00 91.00 635 TYR A O 1
ATOM 5045 N N . SER A 1 636 ? -6.571 -17.684 13.684 1.00 93.25 636 SER A N 1
ATOM 5046 C CA . SER A 1 636 ? -7.106 -18.960 13.173 1.00 93.25 636 SER A CA 1
ATOM 5047 C C . SER A 1 636 ? -6.132 -19.735 12.276 1.00 93.25 636 SER A C 1
ATOM 5049 O O . SER A 1 636 ? -6.443 -20.844 11.849 1.00 93.25 636 SER A O 1
ATOM 5051 N N . PHE A 1 637 ? -4.948 -19.179 12.005 1.00 96.19 637 PHE A N 1
ATOM 5052 C CA . PHE A 1 637 ? -3.852 -19.849 11.310 1.00 96.19 637 PHE A CA 1
ATOM 5053 C C . PHE A 1 637 ? -2.501 -19.313 11.814 1.00 96.19 637 PHE A C 1
ATOM 5055 O O . PHE A 1 637 ? -2.448 -18.254 12.443 1.00 96.19 637 PHE A O 1
ATOM 5062 N N . ALA A 1 638 ? -1.411 -20.031 11.536 1.00 94.62 638 ALA A N 1
ATOM 5063 C CA . ALA A 1 638 ? -0.052 -19.576 11.821 1.00 94.62 638 ALA A CA 1
ATOM 5064 C C . ALA A 1 638 ? 0.382 -18.521 10.787 1.00 94.62 638 ALA A C 1
ATOM 5066 O O . ALA A 1 638 ? 0.938 -18.845 9.743 1.00 94.62 638 ALA A O 1
ATOM 5067 N N . ALA A 1 639 ? 0.093 -17.250 11.065 1.00 93.19 639 ALA A N 1
ATOM 5068 C CA . ALA A 1 639 ? 0.312 -16.126 10.160 1.00 93.19 639 ALA A CA 1
ATOM 5069 C C . ALA A 1 639 ? 1.718 -15.509 10.239 1.00 93.19 639 ALA A C 1
ATOM 5071 O O . ALA A 1 639 ? 1.980 -14.501 9.584 1.00 93.19 639 ALA A O 1
ATOM 5072 N N . ASN A 1 640 ? 2.633 -16.098 11.010 1.00 92.31 640 ASN A N 1
ATOM 5073 C CA . ASN A 1 640 ? 4.045 -15.715 11.096 1.00 92.31 640 ASN A CA 1
ATOM 5074 C C . ASN A 1 640 ? 4.947 -16.505 10.120 1.00 92.31 640 ASN A C 1
ATOM 5076 O O . ASN A 1 640 ? 6.128 -16.751 10.369 1.00 92.31 640 ASN A O 1
ATOM 5080 N N . THR A 1 641 ? 4.384 -16.880 8.969 1.00 92.19 641 THR A N 1
ATOM 5081 C CA . THR A 1 641 ? 5.094 -17.431 7.806 1.00 92.19 641 THR A CA 1
ATOM 5082 C C . THR A 1 641 ? 6.207 -16.494 7.334 1.00 92.19 641 THR A C 1
ATOM 5084 O O . THR A 1 641 ? 6.029 -15.271 7.303 1.00 92.19 641 THR A O 1
ATOM 5087 N N . SER A 1 642 ? 7.352 -17.040 6.917 1.00 87.25 642 SER A N 1
ATOM 5088 C CA . SER A 1 642 ? 8.499 -16.204 6.546 1.00 87.25 642 SER A CA 1
ATOM 5089 C C . SER A 1 642 ? 8.222 -15.293 5.349 1.00 87.25 642 SER A C 1
ATOM 5091 O O . SER A 1 642 ? 7.473 -15.632 4.431 1.00 87.25 642 SER A O 1
ATOM 5093 N N . THR A 1 643 ? 8.903 -14.146 5.312 1.00 84.44 643 THR A N 1
ATOM 5094 C CA . THR A 1 643 ? 8.877 -13.225 4.160 1.00 84.44 643 THR A CA 1
ATOM 5095 C C . THR A 1 643 ? 9.414 -13.897 2.887 1.00 84.44 643 THR A C 1
ATOM 5097 O O . THR A 1 643 ? 8.984 -13.550 1.789 1.00 84.44 643 THR A O 1
ATOM 5100 N N . PHE A 1 644 ? 10.277 -14.912 3.032 1.00 83.31 644 PHE A N 1
ATOM 5101 C CA . PHE A 1 644 ? 10.820 -15.726 1.937 1.00 83.31 644 PHE A CA 1
ATOM 5102 C C . PHE A 1 644 ? 10.139 -17.100 1.790 1.00 83.31 644 PHE A C 1
ATOM 5104 O O . PHE A 1 644 ? 10.697 -18.031 1.205 1.00 83.31 644 PHE A O 1
ATOM 5111 N N . GLN A 1 645 ? 8.888 -17.227 2.248 1.00 89.38 645 GLN A N 1
ATOM 5112 C CA . GLN A 1 645 ? 7.998 -18.282 1.770 1.00 89.38 645 GLN A CA 1
ATOM 5113 C C . GLN A 1 645 ? 7.494 -17.907 0.364 1.00 89.38 645 GLN A C 1
ATOM 5115 O O . GLN A 1 645 ? 6.667 -17.012 0.204 1.00 89.38 645 GLN A O 1
ATOM 5120 N N . LEU A 1 646 ? 8.023 -18.577 -0.664 1.00 88.25 646 LEU A N 1
ATOM 5121 C CA . LEU A 1 646 ? 7.799 -18.294 -2.091 1.00 88.25 646 LEU A CA 1
ATOM 5122 C C . LEU A 1 646 ? 6.681 -19.142 -2.726 1.00 88.25 646 LEU A C 1
ATOM 5124 O O . LEU A 1 646 ? 6.405 -18.992 -3.916 1.00 88.25 646 LEU A O 1
ATOM 5128 N N . SER A 1 647 ? 6.057 -20.037 -1.957 1.00 91.75 647 SER A N 1
ATOM 5129 C CA . SER A 1 647 ? 4.949 -20.906 -2.375 1.00 91.75 647 SER A CA 1
ATOM 5130 C C . SER A 1 647 ? 4.048 -21.259 -1.187 1.00 91.75 647 SER A C 1
ATOM 5132 O O . SER A 1 647 ? 4.538 -21.443 -0.070 1.00 91.75 647 SER A O 1
ATOM 5134 N N . TYR A 1 648 ? 2.741 -21.341 -1.444 1.00 93.62 648 TYR A N 1
ATOM 5135 C CA . TYR A 1 648 ? 1.688 -21.669 -0.480 1.00 93.62 648 TYR A CA 1
ATOM 5136 C C . TYR A 1 648 ? 0.734 -22.699 -1.099 1.00 93.62 648 TYR A C 1
ATOM 5138 O O . TYR A 1 648 ? 0.145 -22.486 -2.169 1.00 93.62 648 TYR A O 1
ATOM 5146 N N . ASN A 1 649 ? 0.543 -23.822 -0.410 1.00 94.25 649 ASN A N 1
ATOM 5147 C CA . ASN A 1 649 ? -0.476 -24.799 -0.763 1.00 94.25 649 ASN A CA 1
ATOM 5148 C C . ASN A 1 649 ? -1.892 -24.247 -0.470 1.00 94.25 649 ASN A C 1
ATOM 5150 O O . ASN A 1 649 ? -2.053 -23.195 0.145 1.00 94.25 649 ASN A O 1
ATOM 5154 N N . LYS A 1 650 ? -2.944 -24.925 -0.942 1.00 92.75 650 LYS A N 1
ATOM 5155 C CA . LYS A 1 650 ? -4.323 -24.403 -0.856 1.00 92.75 650 LYS A CA 1
ATOM 5156 C C . LYS A 1 650 ? -4.847 -24.258 0.576 1.00 92.75 650 LYS A C 1
ATOM 5158 O O . LYS A 1 650 ? -5.631 -23.351 0.837 1.00 92.75 650 LYS A O 1
ATOM 5163 N N . GLU A 1 651 ? -4.412 -25.118 1.488 1.00 95.12 651 GLU A N 1
ATOM 5164 C CA . GLU A 1 651 ? -4.776 -25.061 2.906 1.00 95.12 651 GLU A CA 1
ATOM 5165 C C . GLU A 1 651 ? -4.069 -23.882 3.589 1.00 95.12 651 GLU A C 1
ATOM 5167 O O . GLU A 1 651 ? -4.708 -23.146 4.334 1.00 95.12 651 GLU A O 1
ATOM 5172 N N . GLU A 1 652 ? -2.800 -23.622 3.250 1.00 96.38 652 GLU A N 1
ATOM 5173 C CA . GLU A 1 652 ? -2.067 -22.433 3.714 1.00 96.38 652 GLU A CA 1
ATOM 5174 C C . GLU A 1 652 ? -2.679 -21.131 3.167 1.00 96.38 652 GLU A C 1
ATOM 5176 O O . GLU A 1 652 ? -2.889 -20.192 3.928 1.00 96.38 652 GLU A O 1
ATOM 5181 N N . VAL A 1 653 ? -3.023 -21.069 1.872 1.00 96.19 653 VAL A N 1
ATOM 5182 C CA . VAL A 1 653 ? -3.696 -19.900 1.266 1.00 96.19 653 VAL A CA 1
ATOM 5183 C C . VAL A 1 653 ? -5.018 -19.606 1.977 1.00 96.19 653 VAL A C 1
ATOM 5185 O O . VAL A 1 653 ? -5.245 -18.476 2.409 1.00 96.19 653 VAL A O 1
ATOM 5188 N N . ASN A 1 654 ? -5.872 -20.620 2.143 1.00 96.12 654 ASN A N 1
ATOM 5189 C CA . ASN A 1 654 ? -7.164 -20.458 2.807 1.00 96.12 654 ASN A CA 1
ATOM 5190 C C . ASN A 1 654 ? -7.004 -20.112 4.297 1.00 96.12 654 ASN A C 1
ATOM 5192 O O . ASN A 1 654 ? -7.742 -19.271 4.805 1.00 96.12 654 ASN A O 1
ATOM 5196 N N . GLY A 1 655 ? -6.026 -20.710 4.984 1.00 97.56 655 GLY A N 1
ATOM 5197 C CA . GLY A 1 655 ? -5.708 -20.424 6.381 1.00 97.56 655 GLY A CA 1
ATOM 5198 C C . GLY A 1 655 ? -5.263 -18.979 6.600 1.00 97.56 655 GLY A C 1
ATOM 5199 O O . GLY A 1 655 ? -5.827 -18.286 7.445 1.00 97.56 655 GLY A O 1
ATOM 5200 N N . MET A 1 656 ? -4.318 -18.487 5.794 1.00 98.00 656 MET A N 1
ATOM 5201 C CA . MET A 1 656 ? -3.849 -17.096 5.849 1.00 98.00 656 MET A CA 1
ATOM 5202 C C . MET A 1 656 ? -4.975 -16.088 5.573 1.00 98.00 656 MET A C 1
ATOM 5204 O O . MET A 1 656 ? -5.099 -15.091 6.284 1.00 98.00 656 MET A O 1
ATOM 5208 N N . ILE A 1 657 ? -5.835 -16.365 4.587 1.00 97.62 657 ILE A N 1
ATOM 5209 C CA . ILE A 1 657 ? -6.984 -15.512 4.247 1.00 97.62 657 ILE A CA 1
ATOM 5210 C C . ILE A 1 657 ? -8.029 -15.522 5.374 1.00 97.62 657 ILE A C 1
ATOM 5212 O O . ILE A 1 657 ? -8.483 -14.461 5.796 1.00 97.62 657 ILE A O 1
ATOM 5216 N N . ASN A 1 658 ? -8.364 -16.687 5.933 1.00 97.31 658 ASN A N 1
ATOM 5217 C CA . ASN A 1 658 ? -9.262 -16.784 7.089 1.00 97.31 658 ASN A CA 1
ATOM 5218 C C . ASN A 1 658 ? -8.691 -16.051 8.319 1.00 97.31 658 ASN A C 1
ATOM 5220 O O . ASN A 1 658 ? -9.417 -15.381 9.053 1.00 97.31 658 ASN A O 1
ATOM 5224 N N . ASN A 1 659 ? -7.371 -16.101 8.513 1.00 97.56 659 ASN A N 1
ATOM 5225 C CA . ASN A 1 659 ? -6.698 -15.378 9.583 1.00 97.56 659 ASN A CA 1
ATOM 5226 C C . ASN A 1 659 ? -6.748 -13.857 9.393 1.00 97.56 659 ASN A C 1
ATOM 5228 O O . ASN A 1 659 ? -7.053 -13.143 10.343 1.00 97.56 659 ASN A O 1
ATOM 5232 N N . GLY A 1 660 ? -6.518 -13.363 8.175 1.00 97.62 660 GLY A N 1
ATOM 5233 C CA . GLY A 1 660 ? -6.674 -11.946 7.839 1.00 97.62 660 GLY A CA 1
ATOM 5234 C C . GLY A 1 660 ? -8.109 -11.436 8.014 1.00 97.62 660 GLY A C 1
ATOM 5235 O O . GLY A 1 660 ? -8.322 -10.355 8.560 1.00 97.62 660 GLY A O 1
ATOM 5236 N N . TYR A 1 661 ? -9.101 -12.244 7.626 1.00 97.44 661 TYR A N 1
ATOM 5237 C CA . TYR A 1 661 ? -10.520 -11.947 7.843 1.00 97.44 661 TYR A CA 1
ATOM 5238 C C . TYR A 1 661 ? -10.845 -11.845 9.346 1.00 97.44 661 TYR A C 1
ATOM 5240 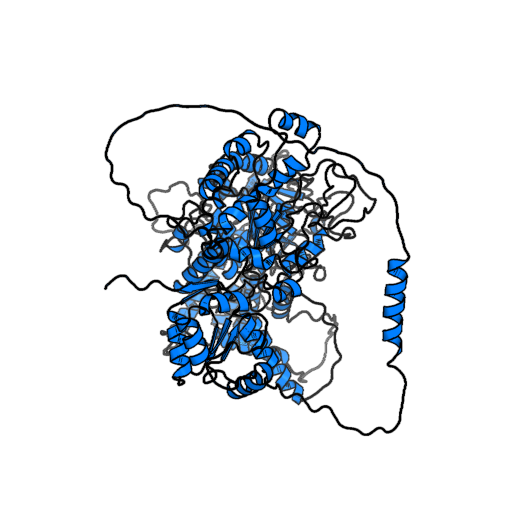O O . TYR A 1 661 ? -11.488 -10.892 9.794 1.00 97.44 661 TYR A O 1
ATOM 5248 N N . ASN A 1 662 ? -10.357 -12.794 10.151 1.00 96.25 662 ASN A N 1
ATOM 5249 C CA . ASN A 1 662 ? -10.554 -12.802 11.603 1.00 96.25 662 ASN A CA 1
ATOM 5250 C C . ASN A 1 662 ? -9.806 -11.663 12.318 1.00 96.25 662 ASN A C 1
ATOM 5252 O O . ASN A 1 662 ? -10.326 -11.109 13.284 1.00 96.25 662 ASN A O 1
ATOM 5256 N N . LEU A 1 663 ? -8.641 -11.257 11.810 1.00 95.69 663 LEU A N 1
ATOM 5257 C CA . LEU A 1 663 ? -7.895 -10.089 12.280 1.00 95.69 663 LEU A CA 1
ATOM 5258 C C . LEU A 1 663 ? -8.674 -8.788 12.053 1.00 95.69 663 LEU A C 1
ATOM 5260 O O . LEU A 1 663 ? -8.806 -7.990 12.979 1.00 95.69 663 LEU A O 1
ATOM 5264 N N . ALA A 1 664 ? -9.219 -8.584 10.851 1.00 96.00 664 ALA A N 1
ATOM 5265 C CA . ALA A 1 664 ? -9.985 -7.383 10.523 1.00 96.00 664 ALA A CA 1
ATOM 5266 C C . ALA A 1 664 ? -11.319 -7.314 11.282 1.00 96.00 664 ALA A C 1
ATOM 5268 O O . ALA A 1 664 ? -11.669 -6.276 11.835 1.00 96.00 664 ALA A O 1
ATOM 5269 N N . THR A 1 665 ? -12.057 -8.425 11.352 1.00 94.44 665 THR A N 1
ATOM 5270 C CA . THR A 1 665 ? -13.345 -8.501 12.070 1.00 94.44 665 THR A CA 1
ATOM 5271 C C . THR A 1 665 ? -13.208 -8.589 13.593 1.00 94.44 665 THR A C 1
ATOM 5273 O O . THR A 1 665 ? -14.223 -8.581 14.291 1.00 94.44 665 THR A O 1
ATOM 5276 N N . PHE A 1 666 ? -11.977 -8.695 14.110 1.00 93.44 666 PHE A N 1
ATOM 5277 C CA . PHE A 1 666 ? -11.667 -8.994 15.509 1.00 93.44 666 PHE A CA 1
ATOM 5278 C C . PHE A 1 666 ? -12.476 -10.205 16.019 1.00 93.44 666 PHE A C 1
ATOM 5280 O O . PHE A 1 666 ? -13.279 -10.100 16.944 1.00 93.44 666 PHE A O 1
ATOM 5287 N N . MET A 1 667 ? -12.306 -11.350 15.341 1.00 90.81 667 MET A N 1
ATOM 5288 C CA . MET A 1 667 ? -13.050 -12.608 15.539 1.00 90.81 667 MET A CA 1
ATOM 5289 C C . MET A 1 667 ? -14.579 -12.458 15.410 1.00 90.81 667 MET A C 1
ATOM 5291 O O . MET A 1 667 ? -15.333 -13.016 16.202 1.00 90.81 667 MET A O 1
ATOM 5295 N N . ASN A 1 668 ? -15.049 -11.709 14.404 1.00 86.81 668 ASN A N 1
ATOM 5296 C CA . ASN A 1 668 ? -16.467 -11.351 14.222 1.00 86.81 668 ASN A CA 1
ATOM 5297 C C . ASN A 1 668 ? -17.106 -10.710 15.475 1.00 86.81 668 ASN A C 1
ATOM 5299 O O . ASN A 1 668 ? -18.257 -10.991 15.815 1.00 86.81 668 ASN A O 1
ATOM 5303 N N . SER A 1 669 ? -16.363 -9.836 16.163 1.00 89.94 669 SER A N 1
ATOM 5304 C CA . SER A 1 669 ? -16.858 -9.096 17.329 1.00 89.94 669 SER A CA 1
ATOM 5305 C C . SER A 1 669 ? -18.137 -8.316 17.004 1.00 89.94 669 SER A C 1
ATOM 5307 O O . SER A 1 669 ? -18.237 -7.656 15.973 1.00 89.94 669 SER A O 1
ATOM 5309 N N . THR A 1 670 ? -19.109 -8.333 17.918 1.00 86.44 670 THR A N 1
ATOM 5310 C CA . THR A 1 670 ? -20.355 -7.554 17.804 1.00 86.44 670 THR A CA 1
ATOM 5311 C C . THR A 1 670 ? -20.175 -6.080 18.178 1.00 86.44 670 THR A C 1
ATOM 5313 O O . THR A 1 670 ? -20.907 -5.227 17.680 1.00 86.44 670 THR A O 1
ATOM 5316 N N . LEU A 1 671 ? -19.190 -5.763 19.028 1.00 88.50 671 LEU A N 1
ATOM 5317 C CA . LEU A 1 671 ? -18.882 -4.397 19.462 1.00 88.50 671 LEU A CA 1
ATOM 5318 C C . LEU A 1 671 ? -17.959 -3.674 18.473 1.00 88.50 671 LEU A C 1
ATOM 5320 O O . LEU A 1 671 ? -18.157 -2.489 18.195 1.00 88.50 671 LEU A O 1
ATOM 5324 N N . TYR A 1 672 ? -16.955 -4.368 17.929 1.00 93.75 672 TYR A N 1
ATOM 5325 C CA . TYR A 1 672 ? -15.924 -3.719 17.117 1.00 93.75 672 TYR A CA 1
ATOM 5326 C C . TYR A 1 672 ? -16.454 -2.968 15.874 1.00 93.75 672 TYR A C 1
ATOM 5328 O O . TYR A 1 672 ? -16.015 -1.838 15.662 1.00 93.75 672 TYR A O 1
ATOM 5336 N N . PRO A 1 673 ? -17.446 -3.469 15.108 1.00 95.56 673 PRO A N 1
ATOM 5337 C CA . PRO A 1 673 ? -18.047 -2.742 13.983 1.00 95.56 673 PRO A CA 1
ATOM 5338 C C . PRO A 1 673 ? -18.695 -1.405 14.377 1.00 95.56 673 PRO A C 1
ATOM 5340 O O . PRO A 1 673 ? -18.688 -0.453 13.596 1.00 95.56 673 PRO A O 1
ATOM 5343 N N . ILE A 1 674 ? -19.219 -1.298 15.604 1.00 95.56 674 ILE A N 1
ATOM 5344 C CA . ILE A 1 674 ? -19.760 -0.047 16.156 1.00 95.56 674 ILE A CA 1
ATOM 5345 C C . ILE A 1 674 ? -18.609 0.921 16.453 1.00 95.56 674 ILE A C 1
ATOM 5347 O O . ILE A 1 674 ? -18.662 2.091 16.074 1.00 95.56 674 ILE A O 1
ATOM 5351 N N . CYS A 1 675 ? -17.540 0.424 17.079 1.00 96.56 675 CYS A N 1
ATOM 5352 C CA . CYS A 1 675 ? -16.365 1.224 17.412 1.00 96.56 675 CYS A CA 1
ATOM 5353 C C . CYS A 1 675 ? -15.570 1.682 16.184 1.00 96.56 675 CYS A C 1
ATOM 5355 O O . CYS A 1 675 ? -15.101 2.822 16.164 1.00 96.56 675 CYS A O 1
ATOM 5357 N N . LEU A 1 676 ? -15.475 0.852 15.141 1.00 97.25 676 LEU A N 1
ATOM 5358 C CA . LEU A 1 676 ? -14.856 1.225 13.872 1.00 97.25 676 LEU A CA 1
ATOM 5359 C C . LEU A 1 676 ? -15.681 2.313 13.160 1.00 97.25 676 LEU A C 1
ATOM 5361 O O . LEU A 1 676 ? -15.128 3.313 12.710 1.00 97.25 676 LEU A O 1
ATOM 5365 N N . ASN A 1 677 ? -17.013 2.200 13.170 1.00 97.00 677 ASN A N 1
ATOM 5366 C CA . ASN A 1 677 ? -17.898 3.257 12.676 1.00 97.00 677 ASN A CA 1
ATOM 5367 C C . ASN A 1 677 ? -17.768 4.573 13.467 1.00 97.00 677 ASN A C 1
ATOM 5369 O O . ASN A 1 677 ? -17.794 5.647 12.869 1.00 97.00 677 ASN A O 1
ATOM 5373 N N . CYS A 1 678 ? -17.589 4.515 14.790 1.00 96.94 678 CYS A N 1
ATOM 5374 C CA . CYS A 1 678 ? -17.325 5.701 15.607 1.00 96.94 678 CYS A CA 1
ATOM 5375 C C . CYS A 1 678 ? -16.008 6.398 15.221 1.00 96.94 678 CYS A C 1
ATOM 5377 O O . CYS A 1 678 ? -16.008 7.606 14.988 1.00 96.94 678 CYS A O 1
ATOM 5379 N N . ILE A 1 679 ? -14.892 5.662 15.115 1.00 97.31 679 ILE A N 1
ATOM 5380 C CA . ILE A 1 679 ? -13.582 6.264 14.802 1.00 97.31 679 ILE A CA 1
ATOM 5381 C C . ILE A 1 679 ? -13.500 6.773 13.351 1.00 97.31 679 ILE A C 1
ATOM 5383 O O . ILE A 1 679 ? -12.907 7.826 13.132 1.00 97.31 679 ILE A O 1
ATOM 5387 N N . ILE A 1 680 ? -14.186 6.133 12.389 1.00 97.56 680 ILE A N 1
ATOM 5388 C CA . ILE A 1 680 ? -14.352 6.654 11.014 1.00 97.56 680 ILE A CA 1
ATOM 5389 C C . ILE A 1 680 ? -14.974 8.062 11.017 1.00 97.56 680 ILE A C 1
ATOM 5391 O O . ILE A 1 680 ? -14.563 8.924 10.242 1.00 97.56 680 ILE A O 1
ATOM 5395 N N . LEU A 1 681 ? -15.937 8.329 11.905 1.00 94.88 681 LEU A N 1
ATOM 5396 C CA . LEU A 1 681 ? -16.607 9.631 11.996 1.00 94.88 681 LEU A CA 1
ATOM 5397 C C . LEU A 1 681 ? -15.874 10.664 12.869 1.00 94.88 681 LEU A C 1
ATOM 5399 O O . LEU A 1 681 ? -16.288 11.827 12.914 1.00 94.88 681 LEU A O 1
ATOM 5403 N N . LYS A 1 682 ? -14.775 10.292 13.541 1.00 93.75 682 LYS A N 1
ATOM 5404 C CA . LYS A 1 682 ? -14.145 11.132 14.571 1.00 93.75 682 LYS A CA 1
ATOM 5405 C C . LYS A 1 682 ? -13.737 12.517 14.063 1.00 93.75 682 LYS A C 1
ATOM 5407 O O . LYS A 1 682 ? -13.967 13.499 14.765 1.00 93.75 682 LYS A O 1
ATOM 5412 N N . ARG A 1 683 ? -13.205 12.633 12.840 1.00 91.88 683 ARG A N 1
ATOM 5413 C CA . ARG A 1 683 ? -12.802 13.940 12.285 1.00 91.88 683 ARG A CA 1
ATOM 5414 C C . ARG A 1 683 ? -13.948 14.830 11.823 1.00 91.88 683 ARG A C 1
ATOM 5416 O O . ARG A 1 683 ? -13.791 16.047 11.851 1.00 91.88 683 ARG A O 1
ATOM 5423 N N . GLU A 1 684 ? -15.119 14.274 11.527 1.00 88.94 684 GLU A N 1
ATOM 5424 C CA . GLU A 1 684 ? -16.330 15.085 11.354 1.00 88.94 684 GLU A CA 1
ATOM 5425 C C . GLU A 1 684 ? -16.857 15.587 12.708 1.00 88.94 684 GLU A C 1
ATOM 5427 O O . GLU A 1 684 ? -17.210 16.761 12.831 1.00 88.94 684 GLU A O 1
ATOM 5432 N N . PHE A 1 685 ? -16.812 14.760 13.762 1.00 88.31 685 PHE A N 1
ATOM 5433 C CA . PHE A 1 685 ? -17.146 15.203 15.124 1.00 88.31 685 PHE A CA 1
ATOM 5434 C C . PHE A 1 685 ? -16.202 16.320 15.603 1.00 88.31 685 PHE A C 1
ATOM 5436 O O . PHE A 1 685 ? -16.662 17.339 16.120 1.00 88.31 685 PHE A O 1
ATOM 5443 N N . ASP A 1 686 ? -14.897 16.184 15.348 1.00 85.56 686 ASP A N 1
ATOM 5444 C CA . ASP A 1 686 ? -13.908 17.213 15.677 1.00 85.56 686 ASP A CA 1
ATOM 5445 C C . ASP A 1 686 ? -14.129 18.515 14.890 1.00 85.56 686 ASP A C 1
ATOM 5447 O O . ASP A 1 686 ? -13.962 19.601 15.443 1.00 85.56 686 ASP A O 1
ATOM 5451 N N . ARG A 1 687 ? -14.568 18.460 13.626 1.00 82.94 687 ARG A N 1
ATOM 5452 C CA . ARG A 1 687 ? -14.922 19.670 12.857 1.00 82.94 687 ARG A CA 1
ATOM 5453 C C . ARG A 1 687 ? -16.132 20.392 13.446 1.00 82.94 687 ARG A C 1
ATOM 5455 O O . ARG A 1 687 ? -16.097 21.616 13.575 1.00 82.94 687 ARG A O 1
ATOM 5462 N N . ILE A 1 688 ? -17.157 19.657 13.880 1.00 78.06 688 ILE A N 1
ATOM 5463 C CA . ILE A 1 688 ? -18.323 20.230 14.573 1.00 78.06 688 ILE A CA 1
ATOM 5464 C C . ILE A 1 688 ? -17.890 20.907 15.891 1.00 78.06 688 ILE A C 1
ATOM 5466 O O . ILE A 1 688 ? -18.293 22.039 16.173 1.00 78.06 688 ILE A O 1
ATOM 5470 N N . GLN A 1 689 ? -17.018 20.256 16.667 1.00 76.12 689 GLN A N 1
ATOM 5471 C CA . GLN A 1 689 ? -16.537 20.741 17.964 1.00 76.12 689 GLN A CA 1
ATOM 5472 C C . GLN A 1 689 ? -15.571 21.938 17.845 1.00 76.12 689 GLN A C 1
ATOM 5474 O O . GLN A 1 689 ? -15.770 22.973 18.490 1.00 76.12 689 GLN A O 1
ATOM 5479 N N . TYR A 1 690 ? -14.548 21.856 16.992 1.00 70.88 690 TYR A N 1
ATOM 5480 C CA . TYR A 1 690 ? -13.434 22.816 16.930 1.00 70.88 690 TYR A CA 1
ATOM 5481 C C . TYR A 1 690 ? -13.535 23.860 15.799 1.00 70.88 690 TYR A C 1
ATOM 5483 O O . TYR A 1 690 ? -12.837 24.871 15.872 1.00 70.88 690 TYR A O 1
ATOM 5491 N N . GLY A 1 691 ? -14.439 23.694 14.824 1.00 62.00 691 GLY A N 1
ATOM 5492 C CA . GLY A 1 691 ? -14.556 24.537 13.618 1.00 62.00 691 GLY A CA 1
ATOM 5493 C C . GLY A 1 691 ? -14.749 26.048 13.843 1.00 62.00 691 GLY A C 1
ATOM 5494 O O . GLY A 1 691 ? -15.032 26.510 14.955 1.00 62.00 691 GLY A O 1
ATOM 5495 N N . SER A 1 692 ? -14.598 26.831 12.772 1.00 51.16 692 SER A N 1
ATOM 5496 C CA . SER A 1 692 ? -14.561 28.302 12.810 1.00 51.16 692 SER A CA 1
ATOM 5497 C C . SER A 1 692 ? -15.890 28.931 13.252 1.00 51.16 692 SER A C 1
ATOM 5499 O O . SER A 1 692 ? -16.959 28.350 13.076 1.00 51.16 692 SER A O 1
ATOM 5501 N N . TYR A 1 693 ? -15.872 30.165 13.775 1.00 43.72 693 TYR A N 1
ATOM 5502 C CA . TYR A 1 693 ? -17.098 30.893 14.146 1.00 43.72 693 TYR A CA 1
ATOM 5503 C C . TYR A 1 693 ? -18.065 31.081 12.959 1.00 43.72 693 TYR A C 1
ATOM 5505 O O . TYR A 1 693 ? -19.281 31.072 13.152 1.00 43.72 693 TYR A O 1
ATOM 5513 N N . SER A 1 694 ? -17.560 31.213 11.726 1.00 44.34 694 SER A N 1
ATOM 5514 C CA . SER A 1 694 ? -18.390 31.333 10.516 1.00 44.34 694 SER A CA 1
ATOM 5515 C C . SER A 1 694 ? -19.059 30.007 10.128 1.00 44.34 694 SER A C 1
ATOM 5517 O O . SER A 1 694 ? -20.245 29.990 9.794 1.00 44.34 694 SER A O 1
ATOM 5519 N N . GLU A 1 695 ? -18.339 28.891 10.239 1.00 49.62 695 GLU A N 1
ATOM 5520 C CA . GLU A 1 695 ? -18.849 27.534 10.018 1.00 49.62 695 GLU A CA 1
ATOM 5521 C C . GLU A 1 695 ? -19.838 27.138 11.109 1.00 49.62 695 GLU A C 1
ATOM 5523 O O . GLU A 1 695 ? -20.970 26.757 10.815 1.00 49.62 695 GLU A O 1
ATOM 5528 N N . LYS A 1 696 ? -19.476 27.373 12.376 1.00 48.50 696 LYS A N 1
ATOM 5529 C CA . LYS A 1 696 ? -20.384 27.263 13.519 1.00 48.50 696 LYS A CA 1
ATOM 5530 C C . LYS A 1 696 ? -21.620 28.132 13.327 1.00 48.50 696 LYS A C 1
ATOM 5532 O O . LYS A 1 696 ? -22.688 27.702 13.727 1.00 48.50 696 LYS A O 1
ATOM 5537 N N . LYS A 1 697 ? -21.554 29.297 12.667 1.00 44.81 697 LYS A N 1
ATOM 5538 C CA . LYS A 1 697 ? -22.744 30.111 12.341 1.00 44.81 697 LYS A CA 1
ATOM 5539 C C . LYS A 1 697 ? -23.587 29.548 11.183 1.00 44.81 697 LYS A C 1
ATOM 5541 O O . LYS A 1 697 ? -24.793 29.790 11.172 1.00 44.81 697 LYS A O 1
ATOM 5546 N N . LYS A 1 698 ? -23.008 28.774 10.253 1.00 49.12 698 LYS A N 1
ATOM 5547 C CA . LYS A 1 698 ? -23.768 27.973 9.270 1.00 49.12 698 LYS A CA 1
ATOM 5548 C C . LYS A 1 698 ? -24.462 26.783 9.956 1.00 49.12 698 LYS A C 1
ATOM 5550 O O . LYS A 1 698 ? -25.675 26.649 9.829 1.00 49.12 698 LYS A O 1
ATOM 5555 N N . MET A 1 699 ? -23.729 26.000 10.755 1.00 47.94 699 MET A N 1
ATOM 5556 C CA . MET A 1 699 ? -24.238 24.829 11.494 1.00 47.94 699 MET A CA 1
ATOM 5557 C C . MET A 1 699 ? -25.288 25.196 12.566 1.00 47.94 699 MET A C 1
ATOM 5559 O O . MET A 1 699 ? -26.350 24.575 12.657 1.00 47.94 699 MET A O 1
ATOM 5563 N N . ARG A 1 700 ? -25.062 26.278 13.330 1.00 43.00 700 ARG A N 1
ATOM 5564 C CA . ARG A 1 700 ? -25.957 26.766 14.405 1.00 43.00 700 ARG A CA 1
ATOM 5565 C C . ARG A 1 700 ? -27.355 27.176 13.949 1.00 43.00 700 ARG A C 1
ATOM 5567 O O . ARG A 1 700 ? -28.195 27.436 14.803 1.00 43.00 700 ARG A O 1
ATOM 5574 N N . LYS A 1 701 ? -27.652 27.221 12.644 1.00 46.50 701 LYS A N 1
ATOM 5575 C CA . LYS A 1 701 ? -29.042 27.376 12.188 1.00 46.50 701 LYS A CA 1
ATOM 5576 C C . LYS A 1 701 ? -29.912 26.139 12.449 1.00 46.50 701 LYS A C 1
ATOM 5578 O O . LYS A 1 701 ? -31.129 26.270 12.347 1.00 46.50 701 LYS A O 1
ATOM 5583 N N . LYS A 1 702 ? -29.324 24.982 12.797 1.00 48.44 702 LYS A N 1
ATOM 5584 C CA . LYS A 1 702 ? -30.054 23.792 13.280 1.00 48.44 702 LYS A CA 1
ATOM 5585 C C . LYS A 1 702 ? -29.378 22.981 14.394 1.00 48.44 702 LYS A C 1
ATOM 5587 O O . LYS A 1 702 ? -30.081 22.208 15.033 1.00 48.44 702 LYS A O 1
ATOM 5592 N N . GLN A 1 703 ? -28.071 23.117 14.638 1.00 51.09 703 GLN A N 1
ATOM 5593 C CA . GLN A 1 703 ? -27.360 22.236 15.575 1.00 51.09 703 GLN A CA 1
ATOM 5594 C C . GLN A 1 703 ? -26.448 23.040 16.518 1.00 51.09 703 GLN A C 1
ATOM 5596 O O . GLN A 1 703 ? -25.362 23.473 16.135 1.00 51.09 703 GLN A O 1
ATOM 5601 N N . SER A 1 704 ? -26.920 23.288 17.744 1.00 46.66 704 SER A N 1
ATOM 5602 C CA . SER A 1 704 ? -26.154 23.924 18.830 1.00 46.66 704 SER A CA 1
ATOM 5603 C C . SER A 1 704 ? -25.587 22.924 19.842 1.00 46.66 704 SER A C 1
ATOM 5605 O O . SER A 1 704 ? -24.565 23.218 20.457 1.00 46.66 704 SER A O 1
ATOM 5607 N N . ASP A 1 705 ? -26.217 21.751 19.959 1.00 60.84 705 ASP A N 1
ATOM 5608 C CA . ASP A 1 705 ? -26.077 20.840 21.104 1.00 60.84 705 ASP A CA 1
ATOM 5609 C C . ASP A 1 705 ? -25.502 19.471 20.675 1.00 60.84 705 ASP A C 1
ATOM 5611 O O . ASP A 1 705 ? -25.908 18.423 21.176 1.00 60.84 705 ASP A O 1
ATOM 5615 N N . PHE A 1 706 ? -24.602 19.440 19.681 1.00 71.31 706 PHE A N 1
ATOM 5616 C CA . PHE A 1 706 ? -23.986 18.179 19.252 1.00 71.31 706 PHE A CA 1
ATOM 5617 C C . PHE A 1 706 ? -23.014 17.660 20.318 1.00 71.31 706 PHE A C 1
ATOM 5619 O O . PHE A 1 706 ? -22.008 18.302 20.618 1.00 71.31 706 PHE A O 1
ATOM 5626 N N . VAL A 1 707 ? -23.305 16.470 20.841 1.00 78.56 707 VAL A N 1
ATOM 5627 C CA . VAL A 1 707 ? -22.461 15.721 21.777 1.00 78.56 707 VAL A CA 1
ATOM 5628 C C . VAL A 1 707 ? -22.068 14.405 21.110 1.00 78.56 707 VAL A C 1
ATOM 5630 O O . VAL A 1 707 ? -22.897 13.766 20.458 1.00 78.56 707 VAL A O 1
ATOM 5633 N N . ILE A 1 708 ? -20.809 13.992 21.267 1.00 86.75 708 ILE A N 1
ATOM 5634 C CA . ILE A 1 708 ? -20.329 12.699 20.765 1.00 86.75 708 ILE A CA 1
ATOM 5635 C C . ILE A 1 708 ? -21.134 11.577 21.458 1.00 86.75 708 ILE A C 1
ATOM 5637 O O . ILE A 1 708 ? -21.283 11.608 22.680 1.00 86.75 708 ILE A O 1
ATOM 5641 N N . PRO A 1 709 ? -21.675 10.578 20.731 1.00 91.00 709 PRO A N 1
ATOM 5642 C CA . PRO A 1 709 ? -22.422 9.489 21.361 1.00 91.00 709 PRO A CA 1
ATOM 5643 C C . PRO A 1 709 ? -21.566 8.773 22.412 1.00 91.00 709 PRO A C 1
ATOM 5645 O O . PRO A 1 709 ? -20.434 8.401 22.110 1.00 91.00 709 PRO A O 1
ATOM 5648 N N . LYS A 1 710 ? -22.090 8.524 23.625 1.00 90.25 710 LYS A N 1
ATOM 5649 C CA . LYS A 1 710 ? -21.267 7.958 24.718 1.00 90.25 710 LYS A CA 1
ATOM 5650 C C . LYS A 1 710 ? -20.632 6.609 24.357 1.00 90.25 710 LYS A C 1
ATOM 5652 O O . LYS A 1 710 ? -19.496 6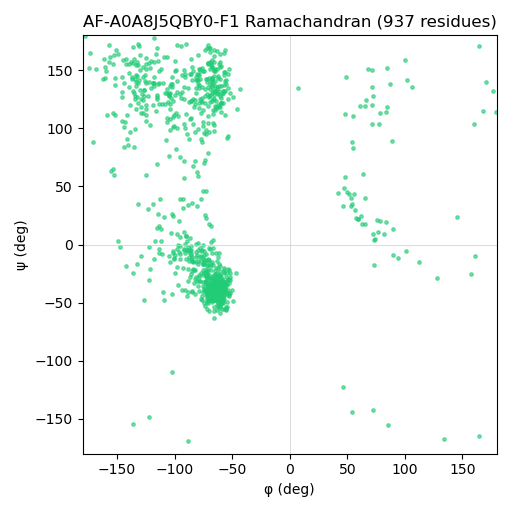.354 24.735 1.00 90.25 710 LYS A O 1
ATOM 5657 N N . THR A 1 711 ? -21.311 5.793 23.545 1.00 91.94 711 THR A N 1
ATOM 5658 C CA . THR A 1 711 ? -20.738 4.564 22.970 1.00 91.94 711 THR A CA 1
ATOM 5659 C C . THR A 1 711 ? -19.457 4.836 22.182 1.00 91.94 711 THR A C 1
ATOM 5661 O O . THR A 1 711 ? -18.513 4.069 22.299 1.00 91.94 711 THR A O 1
ATOM 5664 N N . CYS A 1 712 ? -19.382 5.938 21.430 1.00 93.81 712 CYS A N 1
ATOM 5665 C CA . CYS A 1 712 ? -18.173 6.322 20.711 1.00 93.81 712 CYS A CA 1
ATOM 5666 C C . CYS A 1 712 ? -17.051 6.787 21.644 1.00 93.81 712 CYS A C 1
ATOM 5668 O O . CYS A 1 712 ? -15.913 6.396 21.419 1.00 93.81 712 CYS A O 1
ATOM 5670 N N . GLU A 1 713 ? -17.345 7.549 22.705 1.00 89.81 713 GLU A N 1
ATOM 5671 C CA . GLU A 1 713 ? -16.324 7.894 23.710 1.00 89.81 713 GLU A CA 1
ATOM 5672 C C . GLU A 1 713 ? -15.737 6.631 24.353 1.00 89.81 713 GLU A C 1
ATOM 5674 O O . GLU A 1 713 ? -14.521 6.468 24.380 1.00 89.81 713 GLU A O 1
ATOM 5679 N N . THR A 1 714 ? -16.596 5.696 24.775 1.00 89.31 714 THR A N 1
ATOM 5680 C CA . THR A 1 714 ? -16.168 4.403 25.322 1.00 89.31 714 THR A CA 1
ATOM 5681 C C . THR A 1 714 ? -15.394 3.584 24.289 1.00 89.31 714 THR A C 1
ATOM 5683 O O . THR A 1 714 ? -14.349 3.041 24.615 1.00 89.31 714 THR A O 1
ATOM 5686 N N . CYS A 1 715 ? -15.808 3.552 23.021 1.00 92.31 715 CYS A N 1
ATOM 5687 C CA . CYS A 1 715 ? -15.023 2.931 21.952 1.00 92.31 715 CYS A CA 1
ATOM 5688 C C . CYS A 1 715 ? -13.627 3.558 21.783 1.00 92.31 715 CYS A C 1
ATOM 5690 O O . CYS A 1 715 ? -12.677 2.836 21.484 1.00 92.31 715 CYS A O 1
ATOM 5692 N N . TYR A 1 716 ? -13.471 4.870 21.984 1.00 90.25 716 TYR A N 1
ATOM 5693 C CA . TYR A 1 716 ? -12.145 5.490 22.001 1.00 90.25 716 TYR A CA 1
ATOM 5694 C C . TYR A 1 716 ? -11.362 5.040 23.239 1.00 90.25 716 TYR A C 1
ATOM 5696 O O . TYR A 1 716 ? -10.241 4.578 23.085 1.00 90.25 716 TYR A O 1
ATOM 5704 N N . GLU A 1 717 ? -11.952 5.081 24.438 1.00 84.56 717 GLU A N 1
ATOM 5705 C CA . GLU A 1 717 ? -11.333 4.610 25.692 1.00 84.56 717 GLU A CA 1
ATOM 5706 C C . GLU A 1 717 ? -10.876 3.133 25.619 1.00 84.56 717 GLU A C 1
ATOM 5708 O O . GLU A 1 717 ? -9.803 2.803 26.115 1.00 84.56 717 GLU A O 1
ATOM 5713 N N . VAL A 1 718 ? -11.647 2.257 24.959 1.00 84.69 718 VAL A N 1
ATOM 5714 C CA . VAL A 1 718 ? -11.367 0.816 24.775 1.00 84.69 718 VAL A CA 1
ATOM 5715 C C . VAL A 1 718 ? -10.139 0.565 23.891 1.00 84.69 718 VAL A C 1
ATOM 5717 O O . VAL A 1 718 ? -9.299 -0.287 24.203 1.00 84.69 718 VAL A O 1
ATOM 5720 N N . TYR A 1 719 ? -10.061 1.253 22.748 1.00 88.00 719 TYR A N 1
ATOM 5721 C CA . TYR A 1 719 ? -9.088 0.951 21.693 1.00 88.00 719 TYR A CA 1
ATOM 5722 C C . TYR A 1 719 ? -7.860 1.883 21.687 1.00 88.00 719 TYR A C 1
ATOM 5724 O O . TYR A 1 719 ? -6.867 1.566 21.034 1.00 88.00 719 TYR A O 1
ATOM 5732 N N . LEU A 1 720 ? -7.885 2.986 22.439 1.00 83.12 720 LEU A N 1
ATOM 5733 C CA . LEU A 1 720 ? -6.763 3.908 22.658 1.00 83.12 720 LEU A CA 1
ATOM 5734 C C . LEU A 1 720 ? -5.671 3.304 23.562 1.00 83.12 720 LEU A C 1
ATOM 5736 O O . LEU A 1 720 ? -5.967 2.708 24.592 1.00 83.12 720 LEU A O 1
ATOM 5740 N N . PHE A 1 721 ? -4.395 3.547 23.240 1.00 71.69 721 PHE A N 1
ATOM 5741 C CA . PHE A 1 721 ? -3.258 3.068 24.051 1.00 71.69 721 PHE A CA 1
ATOM 5742 C C . PHE A 1 721 ? -2.866 3.984 25.234 1.00 71.69 721 PHE A C 1
ATOM 5744 O O . PHE A 1 721 ? -2.250 3.536 26.195 1.00 71.69 721 PHE A O 1
ATOM 5751 N N . ILE A 1 722 ? -3.206 5.278 25.182 1.00 58.56 722 ILE A N 1
ATOM 5752 C CA . ILE A 1 722 ? -2.661 6.333 26.067 1.00 58.56 722 ILE A CA 1
ATOM 5753 C C . ILE A 1 722 ? -3.150 6.257 27.533 1.00 58.56 722 ILE A C 1
ATOM 5755 O O . ILE A 1 722 ? -2.564 6.887 28.415 1.00 58.56 722 ILE A O 1
ATOM 5759 N N . LEU A 1 723 ? -4.174 5.456 27.845 1.00 45.38 723 LEU A N 1
ATOM 5760 C CA . LEU A 1 723 ? -4.808 5.392 29.175 1.00 45.38 723 LEU A CA 1
ATOM 5761 C C . LEU A 1 723 ? -4.064 4.535 30.229 1.00 45.38 723 LEU A C 1
ATOM 5763 O O . LEU A 1 723 ? -4.689 3.977 31.127 1.00 45.38 723 LEU A O 1
ATOM 5767 N N . HIS A 1 724 ? -2.727 4.479 30.180 1.00 42.31 724 HIS A N 1
ATOM 5768 C CA . HIS A 1 724 ? -1.902 3.749 31.160 1.00 42.31 724 HIS A CA 1
ATOM 5769 C C . HIS A 1 724 ? -0.958 4.603 32.033 1.00 42.31 724 HIS A C 1
ATOM 5771 O O . HIS A 1 724 ? -0.119 4.047 32.739 1.00 42.31 724 HIS A O 1
ATOM 5777 N N . ARG A 1 725 ? -1.118 5.939 32.077 1.00 39.81 725 ARG A N 1
ATOM 5778 C CA . ARG A 1 725 ? -0.353 6.816 33.003 1.00 39.81 725 ARG A CA 1
ATOM 5779 C C . ARG A 1 725 ? -1.151 7.521 34.109 1.00 39.81 725 ARG A C 1
ATOM 5781 O O . ARG A 1 725 ? -0.534 8.138 34.971 1.00 39.81 725 ARG A O 1
ATOM 5788 N N . THR A 1 726 ? -2.479 7.397 34.156 1.00 31.27 726 THR A N 1
ATOM 5789 C CA . THR A 1 726 ? -3.307 7.956 35.246 1.00 31.27 726 THR A CA 1
ATOM 5790 C C . THR A 1 726 ? -4.471 7.030 35.600 1.00 31.27 726 THR A C 1
ATOM 5792 O O . THR A 1 726 ? -5.463 6.987 34.877 1.00 31.27 726 THR A O 1
ATOM 5795 N N . GLY A 1 727 ? -4.369 6.337 36.738 1.00 32.06 727 GLY A N 1
ATOM 5796 C CA . GLY A 1 727 ? -5.450 5.522 37.302 1.00 32.06 727 GLY A CA 1
ATOM 5797 C C . GLY A 1 727 ? -5.550 4.101 36.736 1.00 32.06 727 GLY A C 1
ATOM 5798 O O . GLY A 1 727 ? -5.843 3.882 35.564 1.00 32.06 727 GLY A O 1
ATOM 5799 N N . GLN A 1 728 ? -5.384 3.108 37.609 1.00 33.56 728 GLN A N 1
ATOM 5800 C CA . GLN A 1 728 ? -5.910 1.764 37.366 1.00 33.56 728 GLN A CA 1
ATOM 5801 C C . GLN A 1 728 ? -7.449 1.839 37.382 1.00 33.56 728 GLN A C 1
ATOM 5803 O O . GLN A 1 728 ? -7.983 2.478 38.284 1.00 33.56 728 GLN A O 1
ATOM 5808 N N . ASN A 1 729 ? -8.125 1.240 36.384 1.00 35.59 729 ASN A N 1
ATOM 5809 C CA . ASN A 1 729 ? -9.483 0.634 36.429 1.00 35.59 729 ASN A CA 1
ATOM 5810 C C . ASN A 1 729 ? -10.163 0.537 35.044 1.00 35.59 729 ASN A C 1
ATOM 5812 O O . ASN A 1 729 ? -10.995 -0.345 34.847 1.00 35.59 729 ASN A O 1
ATOM 5816 N N . ALA A 1 730 ? -9.806 1.385 34.069 1.00 35.41 730 ALA A N 1
ATOM 5817 C CA . ALA A 1 730 ? -10.532 1.485 32.790 1.00 35.41 730 ALA A CA 1
ATOM 5818 C C . ALA A 1 730 ? -10.634 0.157 32.005 1.00 35.41 730 ALA A C 1
ATOM 5820 O O . ALA A 1 730 ? -11.700 -0.183 31.494 1.00 35.41 730 ALA A O 1
ATOM 5821 N N . ALA A 1 731 ? -9.556 -0.635 31.969 1.00 35.03 731 ALA A N 1
ATOM 5822 C CA . ALA A 1 731 ? -9.509 -1.903 31.232 1.00 35.03 731 ALA A CA 1
ATOM 5823 C C . ALA A 1 731 ? -10.541 -2.951 31.708 1.00 35.03 731 ALA A C 1
ATOM 5825 O O . ALA A 1 731 ? -10.966 -3.786 30.913 1.00 35.03 731 ALA A O 1
ATOM 5826 N N . ALA A 1 732 ? -10.979 -2.900 32.972 1.00 33.66 732 ALA A N 1
ATOM 5827 C CA . ALA A 1 732 ? -11.946 -3.853 33.522 1.00 33.66 732 ALA A CA 1
ATOM 5828 C C . ALA A 1 732 ? -13.396 -3.575 33.074 1.00 33.66 732 ALA A C 1
ATOM 5830 O O . ALA A 1 732 ? -14.213 -4.491 33.021 1.00 33.66 732 ALA A O 1
ATOM 5831 N N . MET A 1 733 ? -13.729 -2.329 32.711 1.00 32.59 733 MET A N 1
ATOM 5832 C CA . MET A 1 733 ? -15.095 -1.960 32.306 1.00 32.59 733 MET A CA 1
ATOM 5833 C C . MET A 1 733 ? -15.479 -2.503 30.921 1.00 32.59 733 MET A C 1
ATOM 5835 O O . MET A 1 733 ? -16.657 -2.742 30.659 1.00 32.59 733 MET A O 1
ATOM 5839 N N . VAL A 1 734 ? -14.490 -2.734 30.051 1.00 37.56 734 VAL A N 1
ATOM 5840 C CA . VAL A 1 734 ? -14.683 -3.161 28.655 1.00 37.56 734 VAL A CA 1
ATOM 5841 C C . VAL A 1 734 ? -15.368 -4.526 28.552 1.00 37.56 734 VAL A C 1
ATOM 5843 O O . VAL A 1 734 ? -16.280 -4.699 27.746 1.00 37.56 734 VAL A O 1
ATOM 5846 N N . HIS A 1 735 ? -14.968 -5.490 29.387 1.00 32.50 735 HIS A N 1
ATOM 5847 C CA . HIS A 1 735 ? -15.526 -6.846 29.359 1.00 32.50 735 HIS A CA 1
ATOM 5848 C C . HIS A 1 735 ? -16.881 -6.986 30.066 1.00 32.50 735 HIS A C 1
ATOM 5850 O O . HIS A 1 735 ? -17.557 -7.993 29.855 1.00 32.50 735 HIS A O 1
ATOM 5856 N N . ALA A 1 736 ? -17.305 -6.012 30.876 1.00 31.55 736 ALA A N 1
ATOM 5857 C CA . ALA A 1 736 ? -18.570 -6.095 31.606 1.00 31.55 736 ALA A CA 1
ATOM 5858 C C . ALA A 1 736 ? -19.787 -5.834 30.697 1.00 31.55 736 ALA A C 1
ATOM 5860 O O . ALA A 1 736 ? -20.741 -6.607 30.679 1.00 31.55 736 ALA A O 1
ATOM 5861 N N . GLN A 1 737 ? -19.743 -4.771 29.886 1.00 32.09 737 GLN A N 1
ATOM 5862 C CA . GLN A 1 737 ? -20.932 -4.262 29.182 1.00 32.09 737 GLN A CA 1
ATOM 5863 C C . GLN A 1 737 ? -21.325 -5.037 27.909 1.00 32.09 737 GLN A C 1
ATOM 5865 O O . GLN A 1 737 ? -22.311 -4.689 27.262 1.00 32.09 737 GLN A O 1
ATOM 5870 N N . ALA A 1 738 ? -20.597 -6.101 27.556 1.00 31.31 738 ALA A N 1
ATOM 5871 C CA . ALA A 1 738 ? -20.958 -6.996 26.454 1.00 31.31 738 ALA A CA 1
ATOM 5872 C C . ALA A 1 738 ? -21.985 -8.081 26.852 1.00 31.31 738 ALA A C 1
ATOM 5874 O O . ALA A 1 738 ? -22.676 -8.604 25.978 1.00 31.31 738 ALA A O 1
ATOM 5875 N N . SER A 1 739 ? -22.107 -8.411 28.145 1.00 32.81 739 SER A N 1
ATOM 5876 C CA . SER A 1 739 ? -22.963 -9.513 28.623 1.00 32.81 739 SER A CA 1
ATOM 5877 C C . SER A 1 739 ? -24.415 -9.100 28.907 1.00 32.81 739 SER A C 1
ATOM 5879 O O . SER A 1 739 ? -25.332 -9.891 28.683 1.00 32.81 739 SER A O 1
ATOM 5881 N N . ASP A 1 740 ? -24.652 -7.852 29.326 1.00 30.95 740 ASP A N 1
ATOM 5882 C CA . ASP A 1 740 ? -25.933 -7.355 29.875 1.00 30.95 740 ASP A CA 1
ATOM 5883 C C . ASP A 1 740 ? -27.072 -7.155 28.841 1.00 30.95 740 ASP A C 1
ATOM 5885 O O . ASP A 1 740 ? -27.983 -6.345 29.033 1.00 30.95 740 ASP A O 1
ATOM 5889 N N . GLN A 1 741 ? -27.052 -7.879 27.717 1.00 33.41 741 GLN A N 1
ATOM 5890 C CA . GLN A 1 741 ? -28.116 -7.870 26.699 1.00 33.41 741 GLN A CA 1
ATOM 5891 C C . GLN A 1 741 ? -28.627 -9.264 26.291 1.00 33.41 741 GLN A C 1
ATOM 5893 O O . GLN A 1 741 ? -29.676 -9.350 25.645 1.00 33.41 741 GLN A O 1
ATOM 5898 N N . ILE A 1 742 ? -27.982 -10.364 26.701 1.00 29.95 742 ILE A N 1
ATOM 5899 C CA . ILE A 1 742 ? -28.485 -11.728 26.444 1.00 29.95 742 ILE A CA 1
ATOM 5900 C C . ILE A 1 742 ? -29.507 -12.099 27.532 1.00 29.95 742 ILE A C 1
ATOM 5902 O O . ILE A 1 742 ? -29.259 -12.929 28.399 1.00 29.95 742 ILE A O 1
ATOM 5906 N N . GLY A 1 743 ? -30.656 -11.410 27.519 1.00 33.59 743 GLY A N 1
ATOM 5907 C CA . GLY A 1 743 ? -31.603 -11.447 28.641 1.00 33.59 743 GLY A CA 1
ATOM 5908 C C . GLY A 1 743 ? -33.091 -11.275 28.321 1.00 33.59 743 GLY A C 1
ATOM 5909 O O . GLY A 1 743 ? -33.873 -11.231 29.265 1.00 33.59 743 GLY A O 1
ATOM 5910 N N . ASN A 1 744 ? -33.518 -11.161 27.049 1.00 30.22 744 ASN A N 1
ATOM 5911 C CA . ASN A 1 744 ? -34.949 -11.271 26.684 1.00 30.22 744 ASN A CA 1
ATOM 5912 C C . ASN A 1 744 ? -35.232 -11.331 25.161 1.00 30.22 744 ASN A C 1
ATOM 5914 O O . ASN A 1 744 ? -35.512 -10.300 24.553 1.00 30.22 744 ASN A O 1
ATOM 5918 N N . LYS A 1 745 ? -35.235 -12.527 24.539 1.00 28.08 745 LYS A N 1
ATOM 5919 C CA . LYS A 1 745 ? -35.900 -12.786 23.232 1.00 28.08 745 LYS A CA 1
ATOM 5920 C C . LYS A 1 745 ? -36.340 -14.251 23.022 1.00 28.08 745 LYS A C 1
ATOM 5922 O O . LYS A 1 745 ? -35.911 -14.895 22.074 1.00 28.08 745 LYS A O 1
ATOM 5927 N N . HIS A 1 746 ? -37.284 -14.745 23.826 1.00 27.03 746 HIS A N 1
ATOM 5928 C CA . HIS A 1 746 ? -38.132 -15.880 23.418 1.00 27.03 746 HIS A CA 1
ATOM 5929 C C . HIS A 1 746 ? -39.586 -15.701 23.882 1.00 27.03 746 HIS A C 1
ATOM 5931 O O . HIS A 1 746 ? -40.008 -16.213 24.912 1.00 27.03 746 HIS A O 1
ATOM 5937 N N . ALA A 1 747 ? -40.366 -14.989 23.068 1.00 26.17 747 ALA A N 1
ATOM 5938 C CA . ALA A 1 747 ? -41.826 -15.022 23.081 1.00 26.17 747 ALA A CA 1
ATOM 5939 C C . ALA A 1 747 ? -42.298 -15.015 21.619 1.00 26.17 747 ALA A C 1
ATOM 5941 O O . ALA A 1 747 ? -41.933 -14.120 20.855 1.00 26.17 747 ALA A O 1
ATOM 5942 N N . ALA A 1 748 ? -43.030 -16.049 21.201 1.00 28.61 748 ALA A N 1
ATOM 5943 C CA . ALA A 1 748 ? -43.418 -16.228 19.804 1.00 28.61 748 ALA A CA 1
ATOM 5944 C C . ALA A 1 748 ? -44.632 -15.363 19.424 1.00 28.61 748 ALA A C 1
ATOM 5946 O O . ALA A 1 748 ? -45.552 -15.179 20.220 1.00 28.61 748 ALA A O 1
ATOM 5947 N N . HIS A 1 749 ? -44.672 -14.889 18.177 1.00 26.08 749 HIS A N 1
ATOM 5948 C CA . HIS A 1 749 ? -45.897 -14.337 17.602 1.00 26.08 749 HIS A CA 1
ATOM 5949 C C . HIS A 1 749 ? -46.888 -15.456 17.263 1.00 26.08 749 HIS A C 1
ATOM 5951 O O . HIS A 1 749 ? -46.536 -16.411 16.575 1.00 26.08 749 HIS A O 1
ATOM 5957 N N . ASN A 1 750 ? -48.154 -15.263 17.634 1.00 23.84 750 ASN A N 1
ATOM 5958 C CA . ASN A 1 750 ? -49.295 -15.817 16.908 1.00 23.84 750 ASN A CA 1
ATOM 5959 C C . ASN A 1 750 ? -50.448 -14.781 16.964 1.00 23.84 750 ASN A C 1
ATOM 5961 O O . ASN A 1 750 ? -50.581 -14.122 17.999 1.00 23.84 750 ASN A O 1
ATOM 5965 N N . PRO A 1 751 ? -51.224 -14.538 15.888 1.00 33.66 751 PRO A N 1
ATOM 5966 C CA . PRO A 1 751 ? -52.064 -13.339 15.798 1.00 33.66 751 PRO A CA 1
ATOM 5967 C C . PRO A 1 751 ? -53.543 -13.579 16.150 1.00 33.66 751 PRO A C 1
ATOM 5969 O O . PRO A 1 751 ? -54.198 -14.417 15.534 1.00 33.66 751 PRO A O 1
ATOM 5972 N N . ALA A 1 752 ? -54.103 -12.767 17.056 1.00 22.59 752 ALA A N 1
ATOM 5973 C CA . ALA A 1 752 ? -55.553 -12.641 17.244 1.00 22.59 752 ALA A CA 1
ATOM 5974 C C . ALA A 1 752 ? -55.966 -11.263 17.816 1.00 22.59 752 ALA A C 1
ATOM 5976 O O . ALA A 1 752 ? -55.651 -10.933 18.950 1.00 22.59 752 ALA A O 1
ATOM 5977 N N . GLU A 1 753 ? -56.679 -10.497 16.985 1.00 23.38 753 GLU A N 1
ATOM 5978 C CA . GLU A 1 753 ? -57.852 -9.649 17.281 1.00 23.38 753 GLU A CA 1
ATOM 5979 C C . GLU A 1 753 ? -57.965 -8.608 18.440 1.00 23.38 753 GLU A C 1
ATOM 5981 O O . GLU A 1 753 ? -57.645 -8.826 19.598 1.00 23.38 753 GLU A O 1
ATOM 5986 N N . LEU A 1 754 ? -58.681 -7.524 18.077 1.00 22.78 754 LEU A N 1
ATOM 5987 C CA . LEU A 1 754 ? -59.624 -6.701 18.871 1.00 22.78 754 LEU A CA 1
ATOM 5988 C C . LEU A 1 754 ? -59.145 -5.621 19.890 1.00 22.78 754 LEU A C 1
ATOM 5990 O O . LEU A 1 754 ? -58.810 -5.888 21.035 1.00 22.78 754 LEU A O 1
ATOM 5994 N N . LYS A 1 755 ? -59.461 -4.367 19.498 1.00 24.53 755 LYS A N 1
ATOM 5995 C CA . LYS A 1 755 ? -60.041 -3.244 20.293 1.00 24.53 755 LYS A CA 1
ATOM 5996 C C . LYS A 1 755 ? -59.157 -2.305 21.157 1.00 24.53 755 LYS A C 1
ATOM 5998 O O . LYS A 1 755 ? -58.703 -2.628 22.244 1.00 24.53 755 LYS A O 1
ATOM 6003 N N . LYS A 1 756 ? -59.138 -1.032 20.714 1.00 22.69 756 LYS A N 1
ATOM 6004 C CA . LYS A 1 756 ? -59.175 0.219 21.529 1.00 22.69 756 LYS A CA 1
ATOM 6005 C C . LYS A 1 756 ? -60.443 0.250 22.426 1.00 22.69 756 LYS A C 1
ATOM 6007 O O . LYS A 1 756 ? -61.383 -0.456 22.051 1.00 22.69 756 LYS A O 1
ATOM 6012 N N . PRO A 1 757 ? -60.593 1.098 23.481 1.00 30.56 757 PRO A N 1
ATOM 6013 C CA . PRO A 1 757 ? -59.938 2.396 23.778 1.00 30.56 757 PRO A CA 1
ATOM 6014 C C . PRO A 1 757 ? -59.189 2.367 25.155 1.00 30.56 757 PRO A C 1
ATOM 6016 O O . PRO A 1 757 ? -58.618 1.322 25.434 1.00 30.56 757 PRO A O 1
ATOM 6019 N N . THR A 1 758 ? -58.997 3.386 26.023 1.00 22.59 758 THR A N 1
ATOM 6020 C CA . THR A 1 758 ? -59.603 4.732 26.225 1.00 22.59 758 THR A CA 1
ATOM 6021 C C . THR A 1 758 ? -58.665 5.699 26.987 1.00 22.59 758 THR A C 1
ATOM 6023 O O . THR A 1 758 ? -57.613 5.310 27.479 1.00 22.59 758 THR A O 1
ATOM 6026 N N . THR A 1 759 ? -59.051 6.976 27.062 1.00 25.22 759 THR A N 1
ATOM 6027 C CA . THR A 1 759 ? -58.388 8.118 27.727 1.00 25.22 759 THR A CA 1
ATOM 6028 C C . THR A 1 759 ? -58.719 8.283 29.220 1.00 25.22 759 THR A C 1
ATOM 6030 O O . THR A 1 759 ? -59.875 8.095 29.591 1.00 25.22 759 THR A O 1
ATOM 6033 N N . ASN A 1 760 ? -57.754 8.758 30.027 1.00 23.56 760 ASN A N 1
ATOM 6034 C CA . ASN A 1 760 ? -57.815 9.892 30.995 1.00 23.56 760 ASN A CA 1
ATOM 6035 C C . ASN A 1 760 ? -56.522 9.874 31.858 1.00 23.56 760 ASN A C 1
ATOM 6037 O O . ASN A 1 760 ? -56.017 8.790 32.117 1.00 23.56 760 ASN A O 1
ATOM 6041 N N . ASN A 1 761 ? -55.824 10.956 32.239 1.00 25.11 761 ASN A N 1
ATOM 6042 C CA . ASN A 1 761 ? -56.127 12.367 32.566 1.00 25.11 761 ASN A CA 1
ATOM 6043 C C . ASN A 1 761 ? -56.508 12.600 34.053 1.00 25.11 761 ASN A C 1
ATOM 6045 O O . ASN A 1 761 ? -57.300 11.830 34.591 1.00 25.11 761 ASN A O 1
ATOM 6049 N N . ASN A 1 762 ? -55.991 13.696 34.649 1.00 24.34 762 ASN A N 1
ATOM 6050 C CA . ASN A 1 762 ? -56.018 14.142 36.071 1.00 24.34 762 ASN A CA 1
ATOM 6051 C C . ASN A 1 762 ? -54.938 13.572 37.033 1.00 24.34 762 ASN A C 1
ATOM 6053 O O . ASN A 1 762 ? -54.563 12.415 36.900 1.00 24.34 762 ASN A O 1
ATOM 6057 N N . ASN A 1 763 ? -54.514 14.266 38.110 1.00 25.77 763 ASN A N 1
ATOM 6058 C CA . ASN A 1 763 ? -54.209 15.706 38.323 1.00 25.77 763 ASN A CA 1
ATOM 6059 C C . ASN A 1 763 ? -53.593 15.940 39.735 1.00 25.77 763 ASN A C 1
ATOM 6061 O O . ASN A 1 763 ? -53.807 15.126 40.625 1.00 25.77 763 ASN A O 1
ATOM 6065 N N . ASN A 1 764 ? -52.992 17.122 39.950 1.00 25.50 764 ASN A N 1
ATOM 6066 C CA . ASN A 1 764 ? -52.814 17.841 41.236 1.00 25.50 764 ASN A CA 1
ATOM 6067 C C . ASN A 1 764 ? -51.928 17.277 42.385 1.00 25.50 764 ASN A C 1
ATOM 6069 O O . ASN A 1 764 ? -52.332 16.364 43.091 1.00 25.50 764 ASN A O 1
ATOM 6073 N N . ASN A 1 765 ? -50.894 18.074 42.717 1.00 25.59 765 ASN A N 1
ATOM 6074 C CA . ASN A 1 765 ? -50.556 18.613 44.060 1.00 25.59 765 ASN A CA 1
ATOM 6075 C C . ASN A 1 765 ? -50.069 17.632 45.174 1.00 25.59 765 ASN A C 1
ATOM 6077 O O . ASN A 1 765 ? -50.441 16.472 45.213 1.00 25.59 765 ASN A O 1
ATOM 6081 N N . ASN A 1 766 ? -49.241 18.032 46.155 1.00 25.22 766 ASN A N 1
ATOM 6082 C CA . ASN A 1 766 ? -48.934 19.386 46.646 1.00 25.22 766 ASN A CA 1
ATOM 6083 C C . ASN A 1 766 ? -47.523 19.504 47.285 1.00 25.22 766 ASN A C 1
ATOM 6085 O O . ASN A 1 766 ? -46.996 18.528 47.805 1.00 25.22 766 ASN A O 1
ATOM 6089 N N . ASN A 1 767 ? -46.986 20.729 47.286 1.00 25.20 767 ASN A N 1
ATOM 6090 C CA . ASN A 1 767 ? -45.939 21.340 48.133 1.00 25.20 767 ASN A CA 1
ATOM 6091 C C . ASN A 1 767 ? -45.135 20.495 49.155 1.00 25.20 767 ASN A C 1
ATOM 6093 O O . ASN A 1 767 ? -45.700 19.945 50.098 1.00 25.20 767 ASN A O 1
ATOM 6097 N N . ASN A 1 768 ? -43.808 20.696 49.166 1.00 26.77 768 ASN A N 1
ATOM 6098 C CA . ASN A 1 768 ? -43.200 21.613 50.152 1.00 26.77 768 ASN A CA 1
ATOM 6099 C C . ASN A 1 768 ? -41.790 22.090 49.750 1.00 26.77 768 ASN A C 1
ATOM 6101 O O . ASN A 1 768 ? -41.000 21.331 49.197 1.00 26.77 768 ASN A O 1
ATOM 6105 N N . ASN A 1 769 ? -41.484 23.356 50.055 1.00 24.12 769 ASN A N 1
ATOM 6106 C CA . ASN A 1 769 ? -40.178 23.975 49.806 1.00 24.12 769 ASN A CA 1
ATOM 6107 C C . ASN A 1 769 ? -39.188 23.688 50.942 1.00 24.12 769 ASN A C 1
ATOM 6109 O O . ASN A 1 769 ? -39.533 23.883 52.106 1.00 24.12 769 ASN A O 1
ATOM 6113 N N . VAL A 1 770 ? -37.921 23.464 50.584 1.00 25.31 770 VAL A N 1
ATOM 6114 C CA . VAL A 1 770 ? -36.822 24.295 51.103 1.00 25.31 770 VAL A CA 1
ATOM 6115 C C . VAL A 1 770 ? -35.937 24.683 49.916 1.00 25.31 770 VAL A C 1
ATOM 6117 O O . VAL A 1 770 ? -35.346 23.822 49.275 1.00 25.31 770 VAL A O 1
ATOM 6120 N N . ASP A 1 771 ? -35.862 25.979 49.635 1.00 24.92 771 ASP A N 1
ATOM 6121 C CA . ASP A 1 771 ? -34.843 26.606 48.787 1.00 24.92 771 ASP A CA 1
ATOM 6122 C C . ASP A 1 771 ? -34.023 27.529 49.695 1.00 24.92 771 ASP A C 1
ATOM 6124 O O . ASP A 1 771 ? -34.606 28.198 50.550 1.00 24.92 771 ASP A O 1
ATOM 6128 N N . ILE A 1 772 ? -32.701 27.544 49.522 1.00 24.25 772 ILE A N 1
ATOM 6129 C CA . ILE A 1 772 ? -31.880 28.762 49.563 1.00 24.25 772 ILE A CA 1
ATOM 6130 C C . ILE A 1 772 ? -30.568 28.476 48.818 1.00 24.25 772 ILE A C 1
ATOM 6132 O O . ILE A 1 772 ? -29.719 27.684 49.221 1.00 24.25 772 ILE A O 1
ATOM 6136 N N . SER A 1 773 ? -30.450 29.137 47.676 1.00 24.19 773 SER A N 1
ATOM 6137 C CA . SER A 1 773 ? -29.295 29.169 46.779 1.00 24.19 773 SER A CA 1
ATOM 6138 C C . SER A 1 773 ? -28.065 29.952 47.300 1.00 24.19 773 SER A C 1
ATOM 6140 O O . SER A 1 773 ? -28.166 30.750 48.228 1.00 24.19 773 SER A O 1
ATOM 6142 N N . ASN A 1 774 ? -26.961 29.826 46.537 1.00 26.11 774 ASN A N 1
ATOM 6143 C CA . ASN A 1 774 ? -25.975 30.866 46.149 1.00 26.11 774 ASN A CA 1
ATOM 6144 C C . ASN A 1 774 ? -24.549 30.951 46.767 1.00 26.11 774 ASN A C 1
ATOM 6146 O O . ASN A 1 774 ? -24.374 31.052 47.973 1.00 26.11 774 ASN A O 1
ATOM 6150 N N . LYS A 1 775 ? -23.591 31.172 45.833 1.00 24.53 775 LYS A N 1
ATOM 6151 C CA . LYS A 1 775 ? -22.218 31.752 45.934 1.00 24.53 775 LYS A CA 1
ATOM 6152 C C . LYS A 1 775 ? -21.144 30.894 46.638 1.00 24.53 775 LYS A C 1
ATOM 6154 O O . LYS A 1 775 ? -21.443 30.230 47.614 1.00 24.53 775 LYS A O 1
ATOM 6159 N N . ILE A 1 776 ? -19.902 30.739 46.147 1.00 25.77 776 ILE A N 1
ATOM 6160 C CA . ILE A 1 776 ? -18.925 31.590 45.403 1.00 25.77 776 ILE A CA 1
ATOM 6161 C C . ILE A 1 776 ? -18.186 32.610 46.291 1.00 25.77 776 ILE A C 1
ATOM 6163 O O . ILE A 1 776 ? -18.755 33.647 46.617 1.00 25.77 776 ILE A O 1
ATOM 6167 N N . ILE A 1 777 ? -16.918 32.282 46.590 1.00 24.67 777 ILE A N 1
ATOM 6168 C CA . ILE A 1 777 ? -15.696 33.060 46.940 1.00 24.67 777 ILE A CA 1
ATOM 6169 C C . ILE A 1 777 ? -14.724 31.966 47.459 1.00 24.67 777 ILE A C 1
ATOM 6171 O O . ILE A 1 777 ? -15.133 31.216 48.338 1.00 24.67 777 ILE A O 1
ATOM 6175 N N . ASP A 1 778 ? -13.572 31.607 46.880 1.00 23.34 778 ASP A N 1
ATOM 6176 C CA . ASP A 1 778 ? -12.412 32.302 46.271 1.00 23.34 778 ASP A CA 1
ATOM 6177 C C . ASP A 1 778 ? -11.188 32.345 47.226 1.00 23.34 778 ASP A C 1
ATOM 6179 O O . ASP A 1 778 ? -11.338 32.516 48.433 1.00 23.34 778 ASP A O 1
ATOM 6183 N N . SER A 1 779 ? -9.986 32.184 46.657 1.00 26.53 779 SER A N 1
ATOM 6184 C CA . SER A 1 779 ? -8.633 32.196 47.254 1.00 26.53 779 SER A CA 1
ATOM 6185 C C . SER A 1 779 ? -8.263 31.156 48.336 1.00 26.53 779 SER A C 1
ATOM 6187 O O . SER A 1 779 ? -8.793 31.172 49.441 1.00 26.53 779 SER A O 1
ATOM 6189 N N . ALA A 1 780 ? -7.250 30.323 48.047 1.00 27.11 780 ALA A N 1
ATOM 6190 C CA . ALA A 1 780 ? -5.911 30.396 48.672 1.00 27.11 780 ALA A CA 1
ATOM 6191 C C . ALA A 1 780 ? -4.986 29.248 48.194 1.00 27.11 780 ALA A C 1
ATOM 6193 O O . ALA A 1 780 ? -5.378 28.084 48.236 1.00 27.11 780 ALA A O 1
ATOM 6194 N N . ASN A 1 781 ? -3.743 29.568 47.806 1.00 36.44 781 ASN A N 1
ATOM 6195 C CA . ASN A 1 781 ? -2.632 28.606 47.873 1.00 36.44 781 ASN A CA 1
ATOM 6196 C C . ASN A 1 781 ? -2.205 28.451 49.342 1.00 36.44 781 ASN A C 1
ATOM 6198 O O . ASN A 1 781 ? -2.235 29.431 50.089 1.00 36.44 781 ASN A O 1
ATOM 6202 N N . ASP A 1 782 ? -1.716 27.270 49.721 1.00 31.38 782 ASP A N 1
ATOM 6203 C CA . ASP A 1 782 ? -0.880 27.103 50.915 1.00 31.38 782 ASP A CA 1
ATOM 6204 C C . ASP A 1 782 ? 0.312 26.204 50.565 1.00 31.38 782 ASP A C 1
ATOM 6206 O O . ASP A 1 782 ? 0.291 24.985 50.747 1.00 31.38 782 ASP A O 1
ATOM 6210 N N . ASP A 1 783 ? 1.358 26.824 50.009 1.00 40.28 783 ASP A N 1
ATOM 6211 C CA . ASP A 1 783 ? 2.543 26.163 49.437 1.00 40.28 783 ASP A CA 1
ATOM 6212 C C . ASP A 1 783 ? 3.444 25.468 50.494 1.00 40.28 783 ASP A C 1
ATOM 6214 O O . ASP A 1 783 ? 4.594 25.127 50.229 1.00 40.28 783 ASP A O 1
ATOM 6218 N N . LYS A 1 784 ? 2.931 25.248 51.714 1.00 38.12 784 LYS A N 1
ATOM 6219 C CA . LYS A 1 784 ? 3.609 24.575 52.834 1.00 38.12 784 LYS A CA 1
ATOM 6220 C C . LYS A 1 784 ? 3.348 23.075 52.927 1.00 38.12 784 LYS A C 1
ATOM 6222 O O . LYS A 1 784 ? 4.133 22.373 53.562 1.00 38.12 784 LYS A O 1
ATOM 6227 N N . ALA A 1 785 ? 2.277 22.569 52.312 1.00 37.94 785 ALA A N 1
ATOM 6228 C CA . ALA A 1 785 ? 1.979 21.135 52.330 1.00 37.94 785 ALA A CA 1
ATOM 6229 C C . ALA A 1 785 ? 3.064 20.306 51.610 1.00 37.94 785 ALA A C 1
ATOM 6231 O O . ALA A 1 785 ? 3.422 19.217 52.065 1.00 37.94 785 ALA A O 1
ATOM 6232 N N . ASP A 1 786 ? 3.634 20.849 50.531 1.00 40.66 786 ASP A N 1
ATOM 6233 C CA . ASP A 1 786 ? 4.603 20.144 49.688 1.00 40.66 786 ASP A CA 1
ATOM 6234 C C . ASP A 1 786 ? 6.045 20.183 50.235 1.00 40.66 786 ASP A C 1
ATOM 6236 O O . ASP A 1 786 ? 6.841 19.287 49.933 1.00 40.66 786 ASP A O 1
ATOM 6240 N N . GLU A 1 787 ? 6.405 21.146 51.094 1.00 38.16 787 GLU A N 1
ATOM 6241 C CA . GLU A 1 787 ? 7.735 21.170 51.727 1.00 38.16 787 GLU A CA 1
ATOM 6242 C C . GLU A 1 787 ? 7.905 20.051 52.772 1.00 38.16 787 GLU A C 1
ATOM 6244 O O . GLU A 1 787 ? 8.948 19.390 52.798 1.00 38.16 787 GLU A O 1
ATOM 6249 N N . GLU A 1 788 ? 6.888 19.761 53.596 1.00 37.75 788 GLU A N 1
ATOM 6250 C CA . GLU A 1 788 ? 6.981 18.693 54.609 1.00 37.75 788 GLU A CA 1
ATOM 6251 C C . GLU A 1 788 ? 7.124 17.286 54.004 1.00 37.75 788 GLU A C 1
ATOM 6253 O O . GLU A 1 788 ? 7.764 16.412 54.599 1.00 37.75 788 GLU A O 1
ATOM 6258 N N . ILE A 1 789 ? 6.536 17.051 52.828 1.00 40.44 789 ILE A N 1
ATOM 6259 C CA . ILE A 1 789 ? 6.637 15.770 52.115 1.00 40.44 789 ILE A CA 1
ATOM 6260 C C . ILE A 1 789 ? 8.063 15.591 51.577 1.00 40.44 789 ILE A C 1
ATOM 6262 O O . ILE A 1 789 ? 8.692 14.553 51.800 1.00 40.44 789 ILE A O 1
ATOM 6266 N N . ASN A 1 790 ? 8.620 16.630 50.948 1.00 41.31 790 ASN A N 1
ATOM 6267 C CA . ASN A 1 790 ? 9.975 16.598 50.397 1.00 41.31 790 ASN A CA 1
ATOM 6268 C C . ASN A 1 790 ? 11.071 16.507 51.477 1.00 41.31 790 ASN A C 1
ATOM 6270 O O . ASN A 1 790 ? 12.122 15.909 51.231 1.00 41.31 790 ASN A O 1
ATOM 6274 N N . GLN A 1 791 ? 10.839 17.021 52.690 1.00 37.91 791 GLN A N 1
ATOM 6275 C CA . GLN A 1 791 ? 11.778 16.839 53.806 1.00 37.91 791 GLN A CA 1
ATOM 6276 C C . GLN A 1 791 ? 11.801 15.397 54.343 1.00 37.91 791 GLN A C 1
ATOM 6278 O O . GLN A 1 791 ? 12.880 14.894 54.656 1.00 37.91 791 GLN A O 1
ATOM 6283 N N . LYS A 1 792 ? 10.657 14.697 54.387 1.00 37.34 792 LYS A N 1
ATOM 6284 C CA . LYS A 1 792 ? 10.590 13.287 54.832 1.00 37.34 792 LYS A CA 1
ATOM 6285 C C . LYS A 1 792 ? 11.299 12.346 53.851 1.00 37.34 792 LYS A C 1
ATOM 6287 O O . LYS A 1 792 ? 12.122 11.537 54.273 1.00 37.34 792 LYS A O 1
ATOM 6292 N N . ILE A 1 793 ? 11.078 12.524 52.545 1.00 36.31 793 ILE A N 1
ATOM 6293 C CA . ILE A 1 793 ? 11.711 11.711 51.486 1.00 36.31 793 ILE A CA 1
ATOM 6294 C C . ILE A 1 793 ? 13.250 11.797 51.534 1.00 36.31 793 ILE A C 1
ATOM 6296 O O . ILE A 1 793 ? 13.937 10.801 51.317 1.00 36.31 793 ILE A O 1
ATOM 6300 N N . ASN A 1 794 ? 13.815 12.960 51.874 1.00 34.81 794 ASN A N 1
ATOM 6301 C CA . ASN A 1 794 ? 15.270 13.135 51.951 1.00 34.81 794 ASN A CA 1
ATOM 6302 C C . ASN A 1 794 ? 15.928 12.509 53.199 1.00 34.81 794 ASN A C 1
ATOM 6304 O O . ASN A 1 794 ? 17.143 12.303 53.190 1.00 34.81 794 ASN A O 1
ATOM 6308 N N . GLN A 1 795 ? 15.173 12.181 54.256 1.00 32.59 795 GLN A N 1
ATOM 6309 C CA . GLN A 1 795 ? 15.738 11.579 55.473 1.00 32.59 795 GLN A CA 1
ATOM 6310 C C . GLN A 1 795 ? 15.927 10.059 55.362 1.00 32.59 795 GLN A C 1
ATOM 6312 O O . GLN A 1 795 ? 16.917 9.531 55.870 1.00 32.59 795 GLN A O 1
ATOM 6317 N N . GLU A 1 796 ? 15.058 9.346 54.640 1.00 31.44 796 GLU A N 1
ATOM 6318 C CA . GLU A 1 796 ? 15.192 7.889 54.474 1.00 31.44 796 GLU A CA 1
ATOM 6319 C C . GLU A 1 796 ? 16.373 7.502 53.559 1.00 31.44 796 GLU A C 1
ATOM 6321 O O . GLU A 1 796 ? 17.019 6.474 53.772 1.00 31.44 796 GLU A O 1
ATOM 6326 N N . VAL A 1 797 ? 16.745 8.373 52.612 1.00 32.12 797 VAL A N 1
ATOM 6327 C CA . VAL A 1 797 ? 17.812 8.136 51.616 1.00 32.12 797 VAL A CA 1
ATOM 6328 C C . VAL A 1 797 ? 19.238 8.239 52.197 1.00 32.12 797 VAL A C 1
ATOM 6330 O O . VAL A 1 797 ? 20.185 7.740 51.587 1.00 32.12 797 VAL A O 1
ATOM 6333 N N . GLN A 1 798 ? 19.430 8.832 53.383 1.00 28.23 798 GLN A N 1
ATOM 6334 C CA . GLN A 1 798 ? 20.767 9.040 53.976 1.00 28.23 798 GLN A CA 1
ATOM 6335 C C . GLN A 1 798 ? 21.192 7.990 55.021 1.00 28.23 798 GLN A C 1
ATOM 6337 O O . GLN A 1 798 ? 22.330 8.015 55.486 1.00 28.23 798 GLN A O 1
ATOM 6342 N N . SER A 1 799 ? 20.325 7.040 55.374 1.00 27.12 799 SER A N 1
ATOM 6343 C CA . SER A 1 799 ? 20.533 6.126 56.513 1.00 27.12 799 SER A CA 1
ATOM 6344 C C . SER A 1 799 ? 21.367 4.859 56.228 1.00 27.12 799 SER A C 1
ATOM 6346 O O . SER A 1 799 ? 21.600 4.072 57.143 1.00 27.12 799 SER A O 1
ATOM 6348 N N . SER A 1 800 ? 21.831 4.634 54.989 1.00 27.94 800 SER A N 1
ATOM 6349 C CA . SER A 1 800 ? 22.367 3.327 54.547 1.00 27.94 800 SER A CA 1
ATOM 6350 C C . SER A 1 800 ? 23.716 3.352 53.799 1.00 27.94 800 SER A C 1
ATOM 6352 O O . SER A 1 800 ? 23.958 2.523 52.919 1.00 27.94 800 SER A O 1
ATOM 6354 N N . LYS A 1 801 ? 24.651 4.253 54.152 1.00 25.44 801 LYS A N 1
ATOM 6355 C CA . LYS A 1 801 ? 26.054 4.174 53.680 1.00 25.44 801 LYS A CA 1
ATOM 6356 C C . LYS A 1 801 ? 27.092 4.455 54.773 1.00 25.44 801 LYS A C 1
ATOM 6358 O O . LYS A 1 801 ? 26.934 5.369 55.566 1.00 25.44 801 LYS A O 1
ATOM 6363 N N . GLN A 1 802 ? 28.203 3.716 54.669 1.00 23.56 802 GLN A N 1
ATOM 6364 C CA . GLN A 1 802 ? 29.374 3.657 55.564 1.00 23.56 802 GLN A CA 1
ATOM 6365 C C . GLN A 1 802 ? 29.131 2.939 56.915 1.00 23.56 802 GLN A C 1
ATOM 6367 O O . GLN A 1 802 ? 28.203 3.257 57.642 1.00 23.56 802 GLN A O 1
ATOM 6372 N N . GLY A 1 803 ? 29.954 1.955 57.301 1.00 22.72 803 GLY A N 1
ATOM 6373 C CA . GLY A 1 803 ? 31.068 1.373 56.542 1.00 22.72 803 GLY A CA 1
ATOM 6374 C C . GLY A 1 803 ? 31.780 0.215 57.250 1.00 22.72 803 GLY A C 1
ATOM 6375 O O . GLY A 1 803 ? 31.432 -0.159 58.363 1.00 22.72 803 GLY A O 1
ATOM 6376 N N . GLY A 1 804 ? 32.794 -0.340 56.582 1.00 22.53 804 GLY A N 1
ATOM 6377 C CA . GLY A 1 804 ? 33.628 -1.431 57.095 1.00 22.53 804 GLY A CA 1
ATOM 6378 C C . GLY A 1 804 ? 34.345 -2.157 55.956 1.00 22.53 804 GLY A C 1
ATOM 6379 O O . GLY A 1 804 ? 33.723 -2.919 55.227 1.00 22.53 804 GLY A O 1
ATOM 6380 N N . SER A 1 805 ? 35.643 -1.902 55.779 1.00 23.05 805 SER A N 1
ATOM 6381 C CA . SER A 1 805 ? 36.476 -2.561 54.762 1.00 23.05 805 SER A CA 1
ATOM 6382 C C . SER A 1 805 ? 37.562 -3.395 55.429 1.00 23.05 805 SER A C 1
ATOM 6384 O O . SER A 1 805 ? 38.292 -2.872 56.271 1.00 23.05 805 SER A O 1
ATOM 6386 N N . THR A 1 806 ? 37.693 -4.670 55.051 1.00 22.16 806 THR A N 1
ATOM 6387 C CA . THR A 1 806 ? 38.949 -5.448 55.093 1.00 22.16 806 THR A CA 1
ATOM 6388 C C . THR A 1 806 ? 38.759 -6.833 54.463 1.00 22.16 806 THR A C 1
ATOM 6390 O O . THR A 1 806 ? 37.680 -7.405 54.538 1.00 22.16 806 THR A O 1
ATOM 6393 N N . GLY A 1 807 ? 39.840 -7.401 53.912 1.00 22.56 807 GLY A N 1
ATOM 6394 C CA . GLY A 1 807 ? 39.947 -8.840 53.629 1.00 22.56 807 GLY A CA 1
ATOM 6395 C C . GLY A 1 807 ? 39.435 -9.302 52.261 1.00 22.56 807 GLY A C 1
ATOM 6396 O O . GLY A 1 807 ? 38.303 -9.752 52.131 1.00 22.56 807 GLY A O 1
ATOM 6397 N N . ALA A 1 808 ? 40.309 -9.295 51.252 1.00 26.45 808 ALA A N 1
ATOM 6398 C CA . ALA A 1 808 ? 40.039 -9.975 49.986 1.00 26.45 808 ALA A CA 1
ATOM 6399 C C . ALA A 1 808 ? 40.280 -11.493 50.099 1.00 26.45 808 ALA A C 1
ATOM 6401 O O . ALA A 1 808 ? 41.335 -11.923 50.573 1.00 26.45 808 ALA A O 1
ATOM 6402 N N . LYS A 1 809 ? 39.349 -12.292 49.571 1.00 23.80 809 LYS A N 1
ATOM 6403 C CA . LYS A 1 809 ? 39.598 -13.643 49.051 1.00 23.80 809 LYS A CA 1
ATOM 6404 C C . LYS A 1 809 ? 38.795 -13.840 47.769 1.00 23.80 809 LYS A C 1
ATOM 6406 O O . LYS A 1 809 ? 37.730 -13.253 47.611 1.00 23.80 809 LYS A O 1
ATOM 6411 N N . ASN A 1 810 ? 39.350 -14.634 46.861 1.00 31.14 810 ASN A N 1
ATOM 6412 C CA . ASN A 1 810 ? 38.723 -14.951 45.585 1.00 31.14 810 ASN A CA 1
ATOM 6413 C C . ASN A 1 810 ? 37.654 -16.024 45.787 1.00 31.14 810 ASN A C 1
ATOM 6415 O O . ASN A 1 810 ? 37.961 -17.042 46.398 1.00 31.14 810 ASN A O 1
ATOM 6419 N N . ASP A 1 811 ? 36.505 -15.849 45.145 1.00 25.17 811 ASP A N 1
ATOM 6420 C CA . ASP A 1 811 ? 35.737 -16.942 44.554 1.00 25.17 811 ASP A CA 1
ATOM 6421 C C . ASP A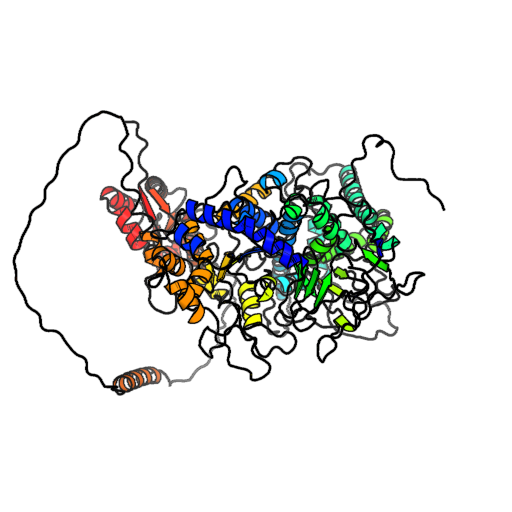 1 811 ? 35.208 -16.447 43.201 1.00 25.17 811 ASP A C 1
ATOM 6423 O O . ASP A 1 811 ? 34.795 -15.292 43.068 1.00 25.17 811 ASP A O 1
ATOM 6427 N N . ASN A 1 812 ? 35.302 -17.284 42.167 1.00 26.70 812 ASN A N 1
ATOM 6428 C CA . ASN A 1 812 ? 34.862 -16.915 40.821 1.00 26.70 812 ASN A CA 1
ATOM 6429 C C . ASN A 1 812 ? 33.338 -17.086 40.705 1.00 26.70 812 ASN A C 1
ATOM 6431 O O . ASN A 1 812 ? 32.829 -18.113 41.162 1.00 26.70 812 ASN A O 1
ATOM 6435 N N . PRO A 1 813 ? 32.611 -16.198 39.999 1.00 28.28 813 PRO A N 1
ATOM 6436 C CA . PRO A 1 813 ? 31.333 -16.596 39.428 1.00 28.28 813 PRO A CA 1
ATOM 6437 C C . PRO A 1 813 ? 31.600 -17.721 38.416 1.00 28.28 813 PRO A C 1
ATOM 6439 O O . PRO A 1 813 ? 32.379 -17.551 37.475 1.00 28.28 813 PRO A O 1
ATOM 6442 N N . ALA A 1 814 ? 31.011 -18.893 38.650 1.00 26.73 814 ALA A N 1
ATOM 6443 C CA . ALA A 1 814 ? 31.098 -20.017 37.724 1.00 26.73 814 ALA A CA 1
ATOM 6444 C C . ALA A 1 814 ? 30.350 -19.706 36.415 1.00 26.73 814 ALA A C 1
ATOM 6446 O O . ALA A 1 814 ? 29.475 -18.840 36.383 1.00 26.73 814 ALA A O 1
ATOM 6447 N N . ALA A 1 815 ? 30.697 -20.411 35.336 1.00 30.95 815 ALA A N 1
ATOM 6448 C CA . ALA A 1 815 ? 30.016 -20.256 34.054 1.00 30.95 815 ALA A CA 1
ATOM 6449 C C . ALA A 1 815 ? 28.548 -20.708 34.150 1.00 30.95 815 ALA A C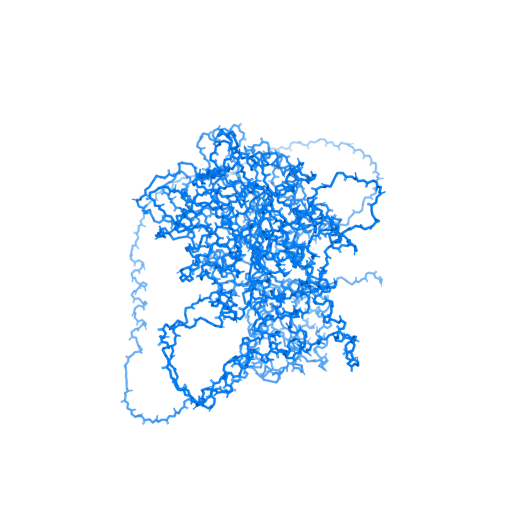 1
ATOM 6451 O O . ALA A 1 815 ? 28.264 -21.797 34.652 1.00 30.95 815 ALA A O 1
ATOM 6452 N N . ASP A 1 816 ? 27.636 -19.878 33.642 1.00 33.84 816 ASP A N 1
ATOM 6453 C CA . ASP A 1 816 ? 26.222 -20.224 33.511 1.00 33.84 816 ASP A CA 1
ATOM 6454 C C . ASP A 1 816 ? 26.015 -21.099 32.267 1.00 33.84 816 ASP A C 1
ATOM 6456 O O . ASP A 1 816 ? 25.985 -20.624 31.129 1.00 33.84 816 ASP A O 1
ATOM 6460 N N . ASN A 1 817 ? 25.926 -22.409 32.495 1.00 35.50 817 ASN A N 1
ATOM 6461 C CA . ASN A 1 817 ? 25.755 -23.422 31.456 1.00 35.50 817 ASN A CA 1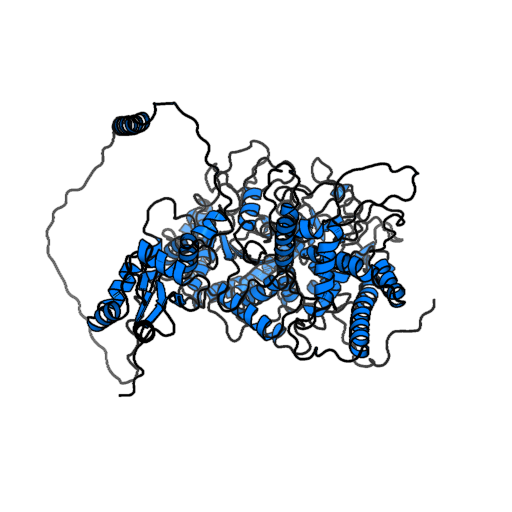
ATOM 6462 C C . ASN A 1 817 ? 24.287 -23.532 31.011 1.00 35.50 817 ASN A C 1
ATOM 6464 O O . ASN A 1 817 ? 23.676 -24.587 31.177 1.00 35.50 817 ASN A O 1
ATOM 6468 N N . GLY A 1 818 ? 23.731 -22.454 30.445 1.00 49.28 818 GLY A N 1
ATOM 6469 C CA . GLY A 1 818 ? 22.438 -22.464 29.747 1.00 49.28 818 GLY A CA 1
ATOM 6470 C C . GLY A 1 818 ? 21.300 -23.098 30.552 1.00 49.28 818 GLY A C 1
ATOM 6471 O O . GLY A 1 818 ? 20.560 -23.924 30.017 1.00 49.28 818 GLY A O 1
ATOM 6472 N N . ALA A 1 819 ? 21.214 -22.778 31.846 1.00 66.75 819 ALA A N 1
ATOM 6473 C CA . ALA A 1 819 ? 20.276 -23.425 32.750 1.00 66.75 819 ALA A CA 1
ATOM 6474 C C . ALA A 1 819 ? 18.812 -23.121 32.382 1.00 66.75 819 ALA A C 1
ATOM 6476 O O . ALA A 1 819 ? 18.469 -22.018 31.955 1.00 66.75 819 ALA A O 1
ATOM 6477 N N . TYR A 1 820 ? 17.935 -24.105 32.587 1.00 85.69 820 TYR A N 1
ATOM 6478 C CA . TYR A 1 820 ? 16.495 -23.902 32.466 1.00 85.69 820 TYR A CA 1
ATOM 6479 C C . TYR A 1 820 ? 15.992 -22.944 33.559 1.00 85.69 820 TYR A C 1
ATOM 6481 O O . TYR A 1 820 ? 16.205 -23.186 34.749 1.00 85.69 820 TYR A O 1
ATOM 6489 N N . ASP A 1 821 ? 15.307 -21.880 33.139 1.00 89.06 821 ASP A N 1
ATOM 6490 C CA . ASP A 1 821 ? 14.728 -20.848 34.001 1.00 89.06 821 ASP A CA 1
ATOM 6491 C C . ASP A 1 821 ? 13.207 -21.067 34.165 1.00 89.06 821 ASP A C 1
ATOM 6493 O O . ASP A 1 821 ? 12.431 -20.698 33.274 1.00 89.06 821 ASP A O 1
ATOM 6497 N N . PRO A 1 822 ? 12.749 -21.648 35.294 1.00 89.19 822 PRO A N 1
ATOM 6498 C CA . PRO A 1 822 ? 11.329 -21.870 35.551 1.00 89.19 822 PRO A CA 1
ATOM 6499 C C . PRO A 1 822 ? 10.552 -20.595 35.913 1.00 89.19 822 PRO A C 1
ATOM 6501 O O . PRO A 1 822 ? 9.322 -20.629 35.896 1.00 89.19 822 PRO A O 1
ATOM 6504 N N . GLU A 1 823 ? 11.221 -19.488 36.257 1.00 88.50 823 GLU A N 1
ATOM 6505 C CA . GLU A 1 823 ? 10.556 -18.205 36.512 1.00 88.50 823 GLU A CA 1
ATOM 6506 C C . GLU A 1 823 ? 10.119 -17.586 35.189 1.00 88.50 823 GLU A C 1
ATOM 6508 O O . GLU A 1 823 ? 8.940 -17.271 35.005 1.00 88.50 823 GLU A O 1
ATOM 6513 N N . LYS A 1 824 ? 11.045 -17.514 34.228 1.00 82.12 824 LYS A N 1
ATOM 6514 C CA . LYS A 1 824 ? 10.752 -17.077 32.864 1.00 82.12 824 LYS A CA 1
ATOM 6515 C C . LYS A 1 824 ? 9.738 -17.988 32.172 1.00 82.12 824 LYS A C 1
ATOM 6517 O O . LYS A 1 824 ? 8.778 -17.473 31.606 1.00 82.12 824 LYS A O 1
ATOM 6522 N N . ASP A 1 825 ? 9.904 -19.308 32.241 1.00 86.81 825 ASP A N 1
ATOM 6523 C CA . ASP A 1 825 ? 8.966 -20.245 31.609 1.00 86.81 825 ASP A CA 1
ATOM 6524 C C . ASP A 1 825 ? 7.545 -20.114 32.188 1.00 86.81 825 ASP A C 1
ATOM 6526 O O . ASP A 1 825 ? 6.567 -20.057 31.442 1.00 86.81 825 ASP A O 1
ATOM 6530 N N . LEU A 1 826 ? 7.408 -19.928 33.510 1.00 87.62 826 LEU A N 1
ATOM 6531 C CA . LEU A 1 826 ? 6.106 -19.661 34.125 1.00 87.62 826 LEU A CA 1
ATOM 6532 C C . LEU A 1 826 ? 5.497 -18.318 33.677 1.00 87.62 826 LEU A C 1
ATOM 6534 O O . LEU A 1 826 ? 4.274 -18.222 33.548 1.00 87.62 826 LEU A O 1
ATOM 6538 N N . ILE A 1 827 ? 6.315 -17.290 33.431 1.00 77.75 827 ILE A N 1
ATOM 6539 C CA . ILE A 1 827 ? 5.864 -16.002 32.878 1.00 77.75 827 ILE A CA 1
ATOM 6540 C C . ILE A 1 827 ? 5.384 -16.181 31.431 1.00 77.75 827 ILE A C 1
ATOM 6542 O O . ILE A 1 827 ? 4.259 -15.783 31.115 1.00 77.75 827 ILE A O 1
ATOM 6546 N N . ASP A 1 828 ? 6.179 -16.831 30.577 1.00 71.38 828 ASP A N 1
ATOM 6547 C CA . ASP A 1 828 ? 5.849 -17.075 29.170 1.00 71.38 828 ASP A CA 1
ATOM 6548 C C . ASP A 1 828 ? 4.564 -17.929 29.053 1.00 71.38 828 ASP A C 1
ATOM 6550 O O . ASP A 1 828 ? 3.620 -17.534 28.364 1.00 71.38 828 ASP A O 1
ATOM 6554 N N . ILE A 1 829 ? 4.433 -19.011 29.833 1.00 81.19 829 ILE A N 1
ATOM 6555 C CA . ILE A 1 829 ? 3.223 -19.855 29.927 1.00 81.19 829 ILE A CA 1
ATOM 6556 C C . ILE A 1 829 ? 1.967 -19.066 30.332 1.00 81.19 829 ILE A C 1
ATOM 6558 O O . ILE A 1 829 ? 0.865 -19.354 29.846 1.00 81.19 829 ILE A O 1
ATOM 6562 N N . ARG A 1 830 ? 2.101 -18.102 31.252 1.00 84.12 830 ARG A N 1
ATOM 6563 C CA . ARG A 1 830 ? 0.981 -17.289 31.761 1.00 84.12 830 ARG A CA 1
ATOM 6564 C C . ARG A 1 830 ? 0.668 -16.062 30.913 1.00 84.12 830 ARG A C 1
ATOM 6566 O O . ARG A 1 830 ? -0.409 -15.494 31.080 1.00 84.12 830 ARG A O 1
ATOM 6573 N N . SER A 1 831 ? 1.540 -15.683 29.981 1.00 74.81 831 SER A N 1
ATOM 6574 C CA . SER A 1 831 ? 1.220 -14.666 28.972 1.00 74.81 831 SER A CA 1
ATOM 6575 C C . SER A 1 831 ? 0.089 -15.121 28.035 1.00 74.81 831 SER A C 1
ATOM 6577 O O . SER A 1 831 ? -0.692 -14.299 27.563 1.00 74.81 831 SER A O 1
ATOM 6579 N N . LEU A 1 832 ? -0.041 -16.439 27.826 1.00 71.31 832 LEU A N 1
ATOM 6580 C CA . LEU A 1 832 ? -0.971 -17.051 26.872 1.00 71.31 832 LEU A CA 1
ATOM 6581 C C . LEU A 1 832 ? -2.448 -16.987 27.297 1.00 71.31 832 LEU A C 1
ATOM 6583 O O . LEU A 1 832 ? -3.325 -17.019 26.437 1.00 71.31 832 LEU A O 1
ATOM 6587 N N . SER A 1 833 ? -2.749 -16.940 28.600 1.00 85.38 833 SER A N 1
ATOM 6588 C CA . SER A 1 833 ? -4.128 -16.838 29.097 1.00 85.38 833 SER A CA 1
ATOM 6589 C C . SER A 1 833 ? -4.191 -16.369 30.561 1.00 85.38 833 SER A C 1
ATOM 6591 O O . SER A 1 833 ? -3.381 -16.813 31.377 1.00 85.38 833 SER A O 1
ATOM 6593 N N . PRO A 1 834 ? -5.182 -15.537 30.952 1.00 87.38 834 PRO A N 1
ATOM 6594 C CA . PRO A 1 834 ? -5.435 -15.163 32.349 1.00 87.38 834 PRO A CA 1
ATOM 6595 C C . PRO A 1 834 ? -5.843 -16.337 33.259 1.00 87.38 834 PRO A C 1
ATOM 6597 O O . PRO A 1 834 ? -5.928 -16.142 34.474 1.00 87.38 834 PRO A O 1
ATOM 6600 N N . MET A 1 835 ? -6.084 -17.530 32.703 1.00 94.50 835 MET A N 1
ATOM 6601 C CA . MET A 1 835 ? -6.288 -18.776 33.440 1.00 94.50 835 MET A CA 1
ATOM 6602 C C . MET A 1 835 ? -5.378 -19.880 32.885 1.00 94.50 835 MET A C 1
ATOM 6604 O O . MET A 1 835 ? -5.444 -20.209 31.700 1.00 94.50 835 MET A O 1
ATOM 6608 N N . THR A 1 836 ? -4.583 -20.501 33.758 1.00 96.06 836 THR A N 1
ATOM 6609 C CA . THR A 1 836 ? -3.692 -21.621 33.414 1.00 96.06 836 THR A CA 1
ATOM 6610 C C . THR A 1 836 ? -3.952 -22.807 34.336 1.00 96.06 836 THR A C 1
ATOM 6612 O O . THR A 1 836 ? -3.921 -22.680 35.561 1.00 96.06 836 THR A O 1
ATOM 6615 N N . VAL A 1 837 ? -4.176 -23.980 33.744 1.00 97.25 837 VAL A N 1
ATOM 6616 C CA . VAL A 1 837 ? -4.371 -25.255 34.441 1.00 97.25 837 VAL A CA 1
ATOM 6617 C C . VAL A 1 837 ? -3.128 -26.121 34.259 1.00 97.25 837 VAL A C 1
ATOM 6619 O O . VAL A 1 837 ? -2.915 -26.718 33.203 1.00 97.25 837 VAL A O 1
ATOM 6622 N N . PHE A 1 838 ? -2.319 -26.235 35.308 1.00 97.81 838 PHE A N 1
ATOM 6623 C CA . PHE A 1 838 ? -1.226 -27.201 35.354 1.00 97.81 838 PHE A CA 1
ATOM 6624 C C . PHE A 1 838 ? -1.790 -28.590 35.658 1.00 97.81 838 PHE A C 1
ATOM 6626 O O . PHE A 1 838 ? -2.519 -28.788 36.631 1.00 97.81 838 PHE A O 1
ATOM 6633 N N . SER A 1 839 ? -1.476 -29.549 34.797 1.00 97.19 839 SER A N 1
ATOM 6634 C CA . SER A 1 839 ? -2.112 -30.861 34.674 1.00 97.19 839 SER A CA 1
ATOM 6635 C C . SER A 1 839 ? -1.045 -31.952 34.502 1.00 97.19 839 SER A C 1
ATOM 6637 O O . SER A 1 839 ? 0.130 -31.642 34.317 1.00 97.19 839 SER A O 1
ATOM 6639 N N . LYS A 1 840 ? -1.433 -33.230 34.582 1.00 95.81 840 LYS A N 1
ATOM 6640 C CA . LYS A 1 840 ? -0.682 -34.343 33.970 1.00 95.81 840 LYS A CA 1
ATOM 6641 C C . LYS A 1 840 ? -1.651 -35.272 33.249 1.00 95.81 840 LYS A C 1
ATOM 6643 O O . LYS A 1 840 ? -2.742 -35.526 33.768 1.00 95.81 840 LYS A O 1
ATOM 6648 N N . THR A 1 841 ? -1.265 -35.815 32.095 1.00 90.69 841 THR A N 1
ATOM 6649 C CA . THR A 1 841 ? -2.195 -36.553 31.222 1.00 90.69 841 THR A CA 1
ATOM 6650 C C . THR A 1 841 ? -2.745 -37.832 31.848 1.00 90.69 841 THR A C 1
ATOM 6652 O O . THR A 1 841 ? -3.891 -38.186 31.588 1.00 90.69 841 THR A O 1
ATOM 6655 N N . PHE A 1 842 ? -1.975 -38.477 32.728 1.00 90.06 842 PHE A N 1
ATOM 6656 C CA . PHE A 1 842 ? -2.387 -39.676 33.465 1.00 90.06 842 PHE A CA 1
ATOM 6657 C C . PHE A 1 842 ? -3.113 -39.394 34.797 1.00 90.06 842 PHE A C 1
ATOM 6659 O O . PHE A 1 842 ? -3.530 -40.334 35.472 1.00 90.06 842 PHE A O 1
ATOM 6666 N N . CYS A 1 843 ? -3.240 -38.134 35.234 1.00 94.38 843 CYS A N 1
ATOM 6667 C CA . CYS A 1 843 ? -3.802 -37.820 36.550 1.00 94.38 843 CYS A CA 1
ATOM 6668 C C . CYS A 1 843 ? -5.346 -37.800 36.517 1.00 94.38 843 CYS A C 1
ATOM 6670 O O . CYS A 1 843 ? -5.921 -36.930 35.856 1.00 94.38 843 CYS A O 1
ATOM 6672 N N . PRO A 1 844 ? -6.051 -38.669 37.276 1.00 89.75 844 PRO A N 1
ATOM 6673 C CA . PRO A 1 844 ? -7.516 -38.726 37.253 1.00 89.75 844 PRO A CA 1
ATOM 6674 C C . PRO A 1 844 ? -8.168 -37.452 37.811 1.00 89.75 844 PRO A C 1
ATOM 6676 O O . PRO A 1 844 ? -9.213 -37.031 37.324 1.00 89.75 844 PRO A O 1
ATOM 6679 N N . PHE A 1 845 ? -7.528 -36.778 38.772 1.00 95.06 845 PHE A N 1
ATOM 6680 C CA . PHE A 1 845 ? -7.978 -35.471 39.262 1.00 95.06 845 PHE A CA 1
ATOM 6681 C C . PHE A 1 845 ? -7.829 -34.384 38.185 1.00 95.06 845 PHE A C 1
ATOM 6683 O O . PHE A 1 845 ? -8.680 -33.507 38.063 1.00 95.06 845 PHE A O 1
ATOM 6690 N N . SER A 1 846 ? -6.775 -34.438 37.364 1.00 95.44 846 SER A N 1
ATOM 6691 C CA . SER A 1 846 ? -6.607 -33.497 36.251 1.00 95.44 846 SER A CA 1
ATOM 6692 C C . SER A 1 846 ? -7.602 -33.765 35.121 1.00 95.44 846 SER A C 1
ATOM 6694 O O . SER A 1 846 ? -8.103 -32.810 34.534 1.00 95.44 846 SER A O 1
ATOM 6696 N N . ALA A 1 847 ? -7.936 -35.031 34.844 1.00 93.06 847 ALA A N 1
ATOM 6697 C CA . ALA A 1 847 ? -9.016 -35.396 33.925 1.00 93.06 847 ALA A CA 1
ATOM 6698 C C . ALA A 1 847 ? -10.373 -34.857 34.415 1.00 93.06 847 ALA A C 1
ATOM 6700 O O . ALA A 1 847 ? -10.985 -34.052 33.719 1.00 93.06 847 ALA A O 1
ATOM 6701 N N . ARG A 1 848 ? -10.765 -35.176 35.657 1.00 95.56 848 ARG A N 1
ATOM 6702 C CA . ARG A 1 848 ? -12.015 -34.711 36.286 1.00 95.56 848 ARG A CA 1
ATOM 6703 C C . ARG A 1 848 ? -12.147 -33.185 36.326 1.00 95.56 848 ARG A C 1
ATOM 6705 O O . ARG A 1 848 ? -13.244 -32.667 36.135 1.00 95.56 848 ARG A O 1
ATOM 6712 N N . LEU A 1 849 ? -11.053 -32.449 36.548 1.00 96.38 849 LEU A N 1
ATOM 6713 C CA . LEU A 1 849 ? -11.076 -30.988 36.431 1.00 96.38 849 LEU A CA 1
ATOM 6714 C C . LEU A 1 849 ? -11.305 -30.536 34.982 1.00 96.38 849 LEU A C 1
ATOM 6716 O O . LEU A 1 849 ? -12.129 -29.657 34.755 1.00 96.38 849 LEU A O 1
ATOM 6720 N N . LYS A 1 850 ? -10.596 -31.112 34.004 1.00 96.06 850 LYS A N 1
ATOM 6721 C CA . LYS A 1 850 ? -10.755 -30.748 32.586 1.00 96.06 850 LYS A CA 1
ATOM 6722 C C . LYS A 1 850 ? -12.174 -31.044 32.083 1.00 96.06 850 LYS A C 1
ATOM 6724 O O . LYS A 1 850 ? -12.749 -30.196 31.411 1.00 96.06 850 LYS A O 1
ATOM 6729 N N . GLU A 1 851 ? -12.763 -32.172 32.474 1.00 94.44 851 GLU A N 1
ATOM 6730 C CA . GLU A 1 851 ? -14.170 -32.516 32.215 1.00 94.44 851 GLU A CA 1
ATOM 6731 C C . GLU A 1 851 ? -15.137 -31.506 32.854 1.00 94.44 851 GLU A C 1
ATOM 6733 O O . GLU A 1 851 ? -16.046 -31.013 32.189 1.00 94.44 851 GLU A O 1
ATOM 6738 N N . LEU A 1 852 ? -14.916 -31.132 34.121 1.00 94.31 852 LEU A N 1
ATOM 6739 C CA . LEU A 1 852 ? -15.724 -30.115 34.796 1.00 94.31 852 LEU A CA 1
ATOM 6740 C C . LEU A 1 852 ? -15.653 -28.767 34.065 1.00 94.31 852 LEU A C 1
ATOM 6742 O O . LEU A 1 852 ? -16.692 -28.180 33.768 1.00 94.31 852 LEU A O 1
ATOM 6746 N N . LEU A 1 853 ? -14.449 -28.297 33.728 1.00 93.75 853 LEU A N 1
ATOM 6747 C CA . LEU A 1 853 ? -14.251 -27.046 32.991 1.00 93.75 853 LEU A CA 1
ATOM 6748 C C . LEU A 1 853 ? -14.863 -27.111 31.581 1.00 93.75 853 LEU A C 1
ATOM 6750 O O . LEU A 1 853 ? -15.408 -26.117 31.117 1.00 93.75 853 LEU A O 1
ATOM 6754 N N . GLN A 1 854 ? -14.892 -28.271 30.917 1.00 91.19 854 GLN A N 1
ATOM 6755 C CA . GLN A 1 854 ? -15.572 -28.430 29.624 1.00 91.19 854 GLN A CA 1
ATOM 6756 C C . GLN A 1 854 ? -17.092 -28.184 29.681 1.00 91.19 854 GLN A C 1
ATOM 6758 O O . GLN A 1 854 ? -17.670 -27.859 28.640 1.00 91.19 854 GLN A O 1
ATOM 6763 N N . THR A 1 855 ? -17.733 -28.256 30.858 1.00 91.62 855 THR A N 1
ATOM 6764 C CA . THR A 1 855 ? -19.148 -27.858 31.053 1.00 91.62 855 THR A CA 1
ATOM 6765 C C . THR A 1 855 ? -19.369 -26.337 31.106 1.00 91.62 855 THR A C 1
ATOM 6767 O O . THR A 1 855 ? -20.509 -25.873 31.129 1.00 91.62 855 THR A O 1
ATOM 6770 N N . TYR A 1 856 ? -18.291 -25.554 31.066 1.00 90.94 856 TYR A N 1
ATOM 6771 C CA . TYR A 1 856 ? -18.295 -24.095 30.990 1.00 90.94 856 TYR A CA 1
ATOM 6772 C C . TYR A 1 856 ? -17.663 -23.623 29.671 1.00 90.94 856 TYR A C 1
ATOM 6774 O O . TYR A 1 856 ? -16.997 -24.381 28.957 1.00 90.94 856 TYR A O 1
ATOM 6782 N N . GLU A 1 857 ? -17.900 -22.368 29.317 1.00 87.44 857 GLU A N 1
ATOM 6783 C CA . GLU A 1 857 ? -17.308 -21.667 28.180 1.00 87.44 857 GLU A CA 1
ATOM 6784 C C . GLU A 1 857 ? -16.505 -20.463 28.684 1.00 87.44 857 GLU A C 1
ATOM 6786 O O . GLU A 1 857 ? -16.925 -19.783 29.621 1.00 87.44 857 GLU A O 1
ATOM 6791 N N . PHE A 1 858 ? -15.331 -20.240 28.087 1.00 88.25 858 PHE A N 1
ATOM 6792 C CA . PHE A 1 858 ? -14.309 -19.312 28.570 1.00 88.25 858 PHE A CA 1
ATOM 6793 C C . PHE A 1 858 ? -13.878 -18.358 27.457 1.00 88.25 858 PHE A C 1
ATOM 6795 O O . PHE A 1 858 ? -13.483 -18.805 26.376 1.00 88.25 858 PHE A O 1
ATOM 6802 N N . THR A 1 859 ? -13.887 -17.060 27.754 1.00 71.19 859 THR A N 1
ATOM 6803 C CA . THR A 1 859 ? -13.391 -16.011 26.855 1.00 71.19 859 THR A CA 1
ATOM 6804 C C . THR A 1 859 ? -12.411 -15.108 27.615 1.00 71.19 859 THR A C 1
ATOM 6806 O O . THR A 1 859 ? -12.841 -14.395 28.526 1.00 71.19 859 THR A O 1
ATOM 6809 N N . PRO A 1 860 ? -11.108 -15.104 27.268 1.00 72.69 860 PRO A N 1
ATOM 6810 C CA . PRO A 1 860 ? -10.430 -16.046 26.367 1.00 72.69 860 PRO A CA 1
ATOM 6811 C C . PRO A 1 860 ? -10.399 -17.476 26.941 1.00 72.69 860 PRO A C 1
ATOM 6813 O O . PRO A 1 860 ? -10.665 -17.692 28.122 1.00 72.69 860 PRO A O 1
ATOM 6816 N N . GLN A 1 861 ? -10.046 -18.459 26.108 1.00 87.31 861 GLN A N 1
ATOM 6817 C CA . GLN A 1 861 ? -9.881 -19.849 26.548 1.00 87.31 861 GLN A CA 1
ATOM 6818 C C . GLN A 1 861 ? -8.708 -19.998 27.533 1.00 87.31 861 GLN A C 1
ATOM 6820 O O . GLN A 1 861 ? -7.717 -19.266 27.461 1.00 87.31 861 GLN A O 1
ATOM 6825 N N . PHE A 1 862 ? -8.813 -20.958 28.455 1.00 87.38 862 PHE A N 1
ATOM 6826 C CA . PHE A 1 862 ? -7.772 -21.235 29.448 1.00 87.38 862 PHE A CA 1
ATOM 6827 C C . PHE A 1 862 ? -6.643 -22.101 28.873 1.00 87.38 862 PHE A C 1
ATOM 6829 O O . PHE A 1 862 ? -6.880 -23.010 28.077 1.00 87.38 862 PHE A O 1
ATOM 6836 N N . ASN A 1 863 ? -5.406 -21.842 29.301 1.00 89.88 863 ASN A N 1
ATOM 6837 C CA . ASN A 1 863 ? -4.244 -22.642 28.910 1.00 89.88 863 ASN A CA 1
ATOM 6838 C C . ASN A 1 863 ? -4.169 -23.938 29.748 1.00 89.88 863 ASN A C 1
ATOM 6840 O O . ASN A 1 863 ? -4.509 -23.935 30.934 1.00 89.88 863 ASN A O 1
ATOM 6844 N N . ILE A 1 864 ? -3.693 -25.040 29.160 1.00 95.25 864 ILE A N 1
ATOM 6845 C CA . ILE A 1 864 ? -3.469 -26.324 29.842 1.00 95.25 864 ILE A CA 1
ATOM 6846 C C . ILE A 1 864 ? -2.015 -26.744 29.635 1.00 95.25 864 ILE A C 1
ATOM 6848 O O . ILE A 1 864 ? -1.608 -27.053 28.517 1.00 95.25 864 ILE A O 1
ATOM 6852 N N . VAL A 1 865 ? -1.252 -26.834 30.725 1.00 95.31 865 VAL A N 1
ATOM 6853 C CA . VAL A 1 865 ? 0.140 -27.307 30.699 1.00 95.31 865 VAL A CA 1
ATOM 6854 C C . VAL A 1 865 ? 0.208 -28.702 31.304 1.00 95.31 865 VAL A C 1
ATOM 6856 O O . VAL A 1 865 ? 0.044 -28.884 32.511 1.00 95.31 865 VAL A O 1
ATOM 6859 N N . GLU A 1 866 ? 0.450 -29.699 30.459 1.00 96.06 866 GLU A N 1
ATOM 6860 C CA . GLU A 1 866 ? 0.646 -31.090 30.871 1.00 96.06 866 GLU A CA 1
ATOM 6861 C C . GLU A 1 866 ? 2.105 -31.287 31.335 1.00 96.06 866 GLU A C 1
ATOM 6863 O O . GLU A 1 866 ? 3.014 -31.495 30.532 1.00 96.06 866 GLU A O 1
ATOM 6868 N N . LEU A 1 867 ? 2.341 -31.214 32.649 1.00 93.25 867 LEU A N 1
ATOM 6869 C CA . LEU A 1 867 ? 3.656 -31.288 33.312 1.00 93.25 867 LEU A CA 1
ATOM 6870 C C . LEU A 1 867 ? 4.340 -32.673 33.227 1.00 93.25 867 LEU A C 1
ATOM 6872 O O . LEU A 1 867 ? 5.385 -32.893 33.835 1.00 93.25 867 LEU A O 1
ATOM 6876 N N . ASP A 1 868 ? 3.729 -33.640 32.546 1.00 89.88 868 ASP A N 1
ATOM 6877 C CA . ASP A 1 868 ? 4.309 -34.927 32.140 1.00 89.88 868 ASP A CA 1
ATOM 6878 C C . ASP A 1 868 ? 4.733 -34.962 30.661 1.00 89.88 868 ASP A C 1
ATOM 6880 O O . ASP A 1 868 ? 5.338 -35.936 30.223 1.00 89.88 868 ASP A O 1
ATOM 6884 N N . LYS A 1 869 ? 4.426 -33.903 29.901 1.00 90.31 869 LYS A N 1
ATOM 6885 C CA . LYS A 1 869 ? 4.847 -33.686 28.508 1.00 90.31 869 LYS A CA 1
ATOM 6886 C C . LYS A 1 869 ? 5.723 -32.444 28.324 1.00 90.31 869 LYS A C 1
ATOM 6888 O O . LYS A 1 869 ? 6.303 -32.282 27.256 1.00 90.31 869 LYS A O 1
ATOM 6893 N N . HIS A 1 870 ? 5.801 -31.577 29.332 1.00 87.81 870 HIS A N 1
ATOM 6894 C CA . HIS A 1 870 ? 6.703 -30.431 29.338 1.00 87.81 870 HIS A CA 1
ATOM 6895 C C . HIS A 1 870 ? 8.162 -30.883 29.493 1.00 87.81 870 HIS A C 1
ATOM 6897 O O . HIS A 1 870 ? 8.443 -31.718 30.354 1.00 87.81 870 HIS A O 1
ATOM 6903 N N . GLU A 1 871 ? 9.076 -30.320 28.698 1.00 90.75 871 GLU A N 1
ATOM 6904 C CA . GLU A 1 871 ? 10.490 -30.738 28.634 1.00 90.75 871 GLU A CA 1
ATOM 6905 C C . GLU A 1 871 ? 11.186 -30.655 30.002 1.00 90.75 871 GLU A C 1
ATOM 6907 O O . GLU A 1 871 ? 11.864 -31.593 30.415 1.00 90.75 871 GLU A O 1
ATOM 6912 N N . HIS A 1 872 ? 10.892 -29.592 30.755 1.00 93.94 872 HIS A N 1
ATOM 6913 C CA . HIS A 1 872 ? 11.355 -29.363 32.129 1.00 93.94 872 HIS A CA 1
ATOM 6914 C C . HIS A 1 872 ? 10.192 -29.417 33.142 1.00 93.94 872 HIS A C 1
ATOM 6916 O O . HIS A 1 872 ? 10.058 -28.596 34.052 1.00 93.94 872 HIS A O 1
ATOM 6922 N N . GLY A 1 873 ? 9.255 -30.348 32.925 1.00 93.06 873 GLY A N 1
ATOM 6923 C CA . GLY A 1 873 ? 8.049 -30.514 33.743 1.00 93.06 873 GLY A CA 1
ATOM 6924 C C . GLY A 1 873 ? 8.291 -30.750 35.246 1.00 93.06 873 GLY A C 1
ATOM 6925 O O . GLY A 1 873 ? 7.561 -30.164 36.052 1.00 93.06 873 GLY A O 1
ATOM 6926 N N . PRO A 1 874 ? 9.275 -31.572 35.670 1.00 94.12 874 PRO A N 1
ATOM 6927 C CA . PRO A 1 874 ? 9.623 -31.745 37.084 1.00 94.12 874 PRO A CA 1
ATOM 6928 C C . PRO A 1 874 ? 10.118 -30.456 37.754 1.00 94.12 874 PRO A C 1
ATOM 6930 O O . PRO A 1 874 ? 9.682 -30.130 38.860 1.00 94.12 874 PRO A O 1
ATOM 6933 N N . GLU A 1 875 ? 10.986 -29.711 37.074 1.00 95.75 875 GLU A N 1
ATOM 6934 C CA . GLU A 1 875 ? 11.590 -28.459 37.530 1.00 95.75 875 GLU A CA 1
ATOM 6935 C C . GLU A 1 875 ? 10.524 -27.362 37.645 1.00 95.75 875 GLU A C 1
ATOM 6937 O O . GLU A 1 875 ? 10.395 -26.723 38.692 1.00 95.75 875 GLU A O 1
ATOM 6942 N N . LEU A 1 876 ? 9.675 -27.221 36.619 1.00 95.31 876 LEU A N 1
ATOM 6943 C CA . LEU A 1 876 ? 8.518 -26.326 36.645 1.00 95.31 876 LEU A CA 1
ATOM 6944 C C . LEU A 1 876 ? 7.544 -26.692 37.776 1.00 95.31 876 LEU A C 1
ATOM 6946 O O . LEU A 1 876 ? 7.049 -25.809 38.471 1.00 95.31 876 LEU A O 1
ATOM 6950 N N . GLN A 1 877 ? 7.292 -27.984 38.024 1.00 96.56 877 GLN A N 1
ATOM 6951 C CA . GLN A 1 877 ? 6.429 -28.419 39.128 1.00 96.56 877 GLN A CA 1
ATOM 6952 C C . GLN A 1 877 ? 7.035 -28.109 40.510 1.00 96.56 877 GLN A C 1
ATOM 6954 O O . GLN A 1 877 ? 6.294 -27.786 41.443 1.00 96.56 877 GLN A O 1
ATOM 6959 N N . ALA A 1 878 ? 8.360 -28.183 40.659 1.00 95.00 878 ALA A N 1
ATOM 6960 C CA . ALA A 1 878 ? 9.049 -27.796 41.889 1.00 95.00 878 ALA A CA 1
ATOM 6961 C C . ALA A 1 878 ? 8.952 -26.280 42.138 1.00 95.00 878 ALA A C 1
ATOM 6963 O O . ALA A 1 878 ? 8.593 -25.862 43.239 1.00 95.00 878 ALA A O 1
ATOM 6964 N N . TYR A 1 879 ? 9.167 -25.469 41.103 1.00 95.88 879 TYR A N 1
ATOM 6965 C CA . TYR A 1 879 ? 9.035 -24.013 41.170 1.00 95.88 879 TYR A CA 1
ATOM 6966 C C . TYR A 1 879 ? 7.576 -23.567 41.408 1.00 95.88 879 TYR A C 1
ATOM 6968 O O . TYR A 1 879 ? 7.306 -22.716 42.256 1.00 95.88 879 TYR A O 1
ATOM 6976 N N . LEU A 1 880 ? 6.596 -24.223 40.773 1.00 94.94 880 LEU A N 1
ATOM 6977 C CA . LEU A 1 880 ? 5.169 -24.036 41.067 1.00 94.94 880 LEU A CA 1
ATOM 6978 C C . LEU A 1 880 ? 4.829 -24.378 42.524 1.00 94.94 880 LEU A C 1
ATOM 6980 O O . LEU A 1 880 ? 4.043 -23.665 43.148 1.00 94.94 880 LEU A O 1
ATOM 6984 N N . LYS A 1 881 ? 5.421 -25.428 43.107 1.00 94.88 881 LYS A N 1
ATOM 6985 C CA . LYS A 1 881 ? 5.244 -25.729 44.536 1.00 94.88 881 LYS A CA 1
ATOM 6986 C C . LYS A 1 881 ? 5.761 -24.586 45.417 1.00 94.88 881 LYS A C 1
ATOM 6988 O O . LYS A 1 881 ? 5.107 -24.267 46.405 1.00 94.88 881 LYS A O 1
ATOM 6993 N N . GLU A 1 882 ? 6.897 -23.987 45.063 1.00 93.69 882 GLU A N 1
ATOM 6994 C CA . GLU A 1 882 ? 7.485 -22.854 45.784 1.00 93.69 882 GLU A CA 1
ATOM 6995 C C . GLU A 1 882 ? 6.602 -21.599 45.694 1.00 93.69 882 GLU A C 1
ATOM 6997 O O . GLU A 1 882 ? 6.174 -21.080 46.722 1.00 93.69 882 GLU A O 1
ATOM 7002 N N . LYS A 1 883 ? 6.283 -21.129 44.479 1.00 92.00 883 LYS A N 1
ATOM 7003 C CA . LYS A 1 883 ? 5.590 -19.842 44.282 1.00 92.00 883 LYS A CA 1
ATOM 7004 C C . LYS A 1 883 ? 4.082 -19.887 44.540 1.00 92.00 883 LYS A C 1
ATOM 7006 O O . LYS A 1 883 ? 3.505 -18.868 44.904 1.00 92.00 883 LYS A O 1
ATOM 7011 N N . THR A 1 884 ? 3.435 -21.040 44.343 1.00 92.69 884 THR A N 1
ATOM 7012 C CA . THR A 1 884 ? 1.964 -21.178 44.442 1.00 92.69 884 THR A CA 1
ATOM 7013 C C . THR A 1 884 ? 1.499 -21.880 45.724 1.00 92.69 884 THR A C 1
ATOM 7015 O O . THR A 1 884 ? 0.298 -21.964 45.983 1.00 92.69 884 THR A O 1
ATOM 7018 N N . GLY A 1 885 ? 2.430 -22.464 46.490 1.00 89.56 885 GLY A N 1
ATOM 7019 C CA . GLY A 1 885 ? 2.164 -23.338 47.640 1.00 89.56 885 GLY A CA 1
ATOM 7020 C C . GLY A 1 885 ? 1.647 -24.744 47.287 1.00 89.56 885 GLY A C 1
ATOM 7021 O O . GLY A 1 885 ? 1.729 -25.654 48.116 1.00 89.56 885 GLY A O 1
ATOM 7022 N N . ARG A 1 886 ? 1.141 -24.973 46.064 1.00 91.19 886 ARG A N 1
ATOM 7023 C CA . ARG A 1 886 ? 0.561 -26.255 45.627 1.00 91.19 886 ARG A CA 1
ATOM 7024 C C . ARG A 1 886 ? 1.512 -27.025 44.707 1.00 91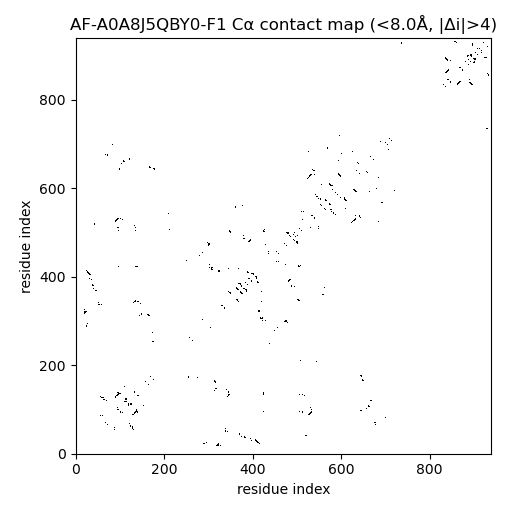.19 886 ARG A C 1
ATOM 7026 O O . ARG A 1 886 ? 1.679 -26.703 43.536 1.00 91.19 886 ARG A O 1
ATOM 7033 N N . GLY A 1 887 ? 2.081 -28.111 45.233 1.00 90.38 887 GLY A N 1
ATOM 7034 C CA . GLY A 1 887 ? 2.913 -29.052 44.465 1.00 90.38 887 GLY A CA 1
ATOM 7035 C C . GLY A 1 887 ? 2.158 -30.202 43.783 1.00 90.38 887 GLY A C 1
ATOM 7036 O O . GLY A 1 887 ? 2.786 -31.030 43.126 1.00 90.38 887 GLY A O 1
ATOM 7037 N N . THR A 1 888 ? 0.838 -30.302 43.952 1.00 94.75 888 THR A N 1
ATOM 7038 C CA . THR A 1 888 ? -0.010 -31.358 43.369 1.00 94.75 888 THR A CA 1
ATOM 7039 C C . THR A 1 888 ? -0.723 -30.883 42.104 1.00 94.75 888 THR A C 1
ATOM 7041 O O . THR A 1 888 ? -1.044 -29.706 41.975 1.00 94.75 888 THR A O 1
ATOM 7044 N N . VAL A 1 889 ? -1.003 -31.808 41.178 1.00 96.19 889 VAL A N 1
ATOM 7045 C CA . VAL A 1 889 ? -1.830 -31.541 39.989 1.00 96.19 889 VAL A CA 1
ATOM 7046 C C . VAL A 1 889 ? -3.257 -32.095 40.167 1.00 96.19 889 VAL A C 1
ATOM 7048 O O . VAL A 1 889 ? -3.415 -33.172 40.743 1.00 96.19 889 VAL A O 1
ATOM 7051 N N . PRO A 1 890 ? -4.293 -31.412 39.648 1.00 97.12 890 PRO A N 1
ATOM 7052 C CA . PRO A 1 890 ? -4.204 -30.137 38.949 1.00 97.12 890 PRO A CA 1
ATOM 7053 C C . PRO A 1 890 ? -3.970 -28.955 39.904 1.00 97.12 890 PRO A C 1
ATOM 7055 O O . PRO A 1 890 ? -4.428 -28.969 41.049 1.00 97.12 890 PRO A O 1
ATOM 7058 N N . ASN A 1 891 ? -3.274 -27.937 39.401 1.00 97.69 891 ASN A N 1
ATOM 7059 C CA . ASN A 1 891 ? -3.060 -26.651 40.061 1.00 97.69 891 ASN A CA 1
ATOM 7060 C C . ASN A 1 891 ? -3.536 -25.544 39.111 1.00 97.69 891 ASN A C 1
ATOM 7062 O O . ASN A 1 891 ? -3.051 -25.452 37.981 1.00 97.69 891 ASN A O 1
ATOM 7066 N N . VAL A 1 892 ? -4.517 -24.753 39.542 1.00 97.12 892 VAL A N 1
ATOM 7067 C CA . VAL A 1 892 ? -5.137 -23.706 38.723 1.00 97.12 892 VAL A CA 1
ATOM 7068 C C . VAL A 1 892 ? -4.666 -22.334 39.183 1.00 97.12 892 VAL A C 1
ATOM 7070 O O . VAL A 1 892 ? -4.884 -21.958 40.336 1.00 97.12 892 VAL A O 1
ATOM 7073 N N . LEU A 1 893 ? -4.077 -21.568 38.266 1.00 96.31 893 LEU A N 1
ATOM 7074 C CA . LEU A 1 893 ? -3.741 -20.159 38.467 1.00 96.31 893 LEU A CA 1
ATOM 7075 C C . LEU A 1 893 ? -4.710 -19.292 37.659 1.00 96.31 893 LEU A C 1
ATOM 7077 O O . LEU A 1 893 ? -4.974 -19.577 36.491 1.00 96.31 893 LEU A O 1
ATOM 7081 N N . VAL A 1 894 ? -5.235 -18.238 38.283 1.00 93.50 894 VAL A N 1
ATOM 7082 C CA . VAL A 1 894 ? -6.180 -17.285 37.679 1.00 93.50 894 VAL A CA 1
ATOM 7083 C C . VAL A 1 894 ? -5.762 -15.873 38.088 1.00 93.50 894 VAL A C 1
ATOM 7085 O O . VAL A 1 894 ? -5.314 -15.679 39.218 1.00 93.50 894 VAL A O 1
ATOM 7088 N N . GLY A 1 895 ? -5.889 -14.898 37.190 1.00 86.50 895 GLY A N 1
ATOM 7089 C CA . GLY A 1 895 ? -5.566 -13.497 37.484 1.00 86.50 895 GLY A CA 1
ATOM 7090 C C . GLY A 1 895 ? -4.088 -13.170 37.282 1.00 86.50 895 GLY A C 1
ATOM 7091 O O . GLY A 1 895 ? -3.415 -13.797 36.459 1.00 86.50 895 GLY A O 1
ATOM 7092 N N . LYS A 1 896 ? -3.574 -12.135 37.963 1.00 80.31 896 LYS A N 1
ATOM 7093 C CA . LYS A 1 896 ? -2.126 -11.819 37.986 1.00 80.31 896 LYS A CA 1
ATOM 7094 C C . LYS A 1 896 ? -1.384 -12.549 39.103 1.00 80.31 896 LYS A C 1
ATOM 7096 O O . LYS A 1 896 ? -0.172 -12.717 39.027 1.00 80.31 896 LYS A O 1
ATOM 7101 N N . THR A 1 897 ? -2.097 -12.995 40.133 1.00 84.12 897 THR A N 1
ATOM 7102 C CA . THR A 1 897 ? -1.517 -13.634 41.317 1.00 84.12 897 THR A CA 1
ATOM 7103 C C . THR A 1 897 ? -0.893 -14.992 40.991 1.00 84.12 897 THR A C 1
ATOM 7105 O O . THR A 1 897 ? -1.421 -15.761 40.187 1.00 84.12 897 THR A O 1
ATOM 7108 N N . LEU A 1 898 ? 0.229 -15.321 41.637 1.00 86.12 898 LEU A N 1
ATOM 7109 C CA . LEU A 1 898 ? 0.832 -16.667 41.632 1.00 86.12 898 LEU A CA 1
ATOM 7110 C C . LEU A 1 898 ? 0.159 -17.625 42.634 1.00 86.12 898 LEU A C 1
ATOM 7112 O O . LEU A 1 898 ? 0.531 -18.788 42.726 1.00 86.12 898 LEU A O 1
ATOM 7116 N N . GLU A 1 899 ? -0.859 -17.165 43.357 1.00 88.69 899 GLU A N 1
ATOM 7117 C CA . GLU A 1 899 ? -1.644 -17.977 44.285 1.00 88.69 899 GLU A CA 1
ATOM 7118 C C . GLU A 1 899 ? -2.382 -19.120 43.567 1.00 88.69 899 GLU A C 1
ATOM 7120 O O . GLU A 1 899 ? -3.122 -18.895 42.606 1.00 88.69 899 GLU A O 1
ATOM 7125 N N . SER A 1 900 ? -2.249 -20.348 44.080 1.00 95.00 900 SER A N 1
ATOM 7126 C CA . SER A 1 900 ? -3.079 -21.481 43.657 1.00 95.00 900 SER A CA 1
ATOM 7127 C C . SER A 1 900 ? -4.548 -21.223 44.007 1.00 95.00 900 SER A C 1
ATOM 7129 O O . SER A 1 900 ? -4.908 -21.212 45.185 1.00 95.00 900 SER A O 1
ATOM 7131 N N . ARG A 1 901 ? -5.428 -21.155 43.003 1.00 95.38 901 ARG A N 1
ATOM 7132 C CA . ARG A 1 901 ? -6.892 -21.108 43.188 1.00 95.38 901 ARG A CA 1
ATOM 7133 C C . ARG A 1 901 ? -7.527 -22.473 43.459 1.00 95.38 901 ARG A C 1
ATOM 7135 O O . ARG A 1 901 ? -8.711 -22.547 43.764 1.00 95.38 901 ARG A O 1
ATOM 7142 N N . GLY A 1 902 ? -6.743 -23.550 43.399 1.00 94.12 902 GLY A N 1
ATOM 7143 C CA . GLY A 1 902 ? -7.165 -24.887 43.808 1.00 94.12 902 GLY A CA 1
ATOM 7144 C C . GLY A 1 902 ? -6.796 -25.979 42.808 1.00 94.12 902 GLY A C 1
ATOM 7145 O O . GLY A 1 902 ? -6.000 -25.783 41.891 1.00 94.12 902 GLY A O 1
ATOM 7146 N N . GLY A 1 903 ? -7.394 -27.148 43.014 1.00 93.69 903 GLY A N 1
ATOM 7147 C CA . GLY A 1 903 ? -7.366 -28.303 42.125 1.00 93.69 903 GLY A CA 1
ATOM 7148 C C . GLY A 1 903 ? -8.756 -28.932 41.996 1.00 93.69 903 GLY A C 1
ATOM 7149 O O . GLY A 1 903 ? -9.770 -28.261 42.171 1.00 93.69 903 GLY A O 1
ATOM 7150 N N . SER A 1 904 ? -8.814 -30.229 41.680 1.00 94.94 904 SER A N 1
ATOM 7151 C CA . SER A 1 904 ? -10.062 -30.880 41.246 1.00 94.94 904 SER A CA 1
ATOM 7152 C C . SER A 1 904 ? -11.193 -30.832 42.272 1.00 94.94 904 SER A C 1
ATOM 7154 O O . SER A 1 904 ? -12.331 -30.595 41.877 1.00 94.94 904 SER A O 1
ATOM 7156 N N . ASP A 1 905 ? -10.917 -31.093 43.550 1.00 93.12 905 ASP A N 1
ATOM 7157 C CA . ASP A 1 905 ? -11.960 -31.133 44.582 1.00 93.12 905 ASP A CA 1
ATOM 7158 C C . ASP A 1 905 ? -12.381 -29.735 45.041 1.00 93.12 905 ASP A C 1
ATOM 7160 O O . ASP A 1 905 ? -13.561 -29.517 45.306 1.00 93.12 905 ASP A O 1
ATOM 7164 N N . ASP A 1 906 ? -11.451 -28.776 45.028 1.00 95.81 906 ASP A N 1
ATOM 7165 C CA . ASP A 1 906 ? -11.734 -27.360 45.276 1.00 95.81 906 ASP A CA 1
ATOM 7166 C C . ASP A 1 906 ? -12.717 -26.830 44.212 1.00 95.81 906 ASP A C 1
ATOM 7168 O O . ASP A 1 906 ? -13.803 -26.348 44.530 1.00 95.81 906 ASP A O 1
ATOM 7172 N N . PHE A 1 907 ? -12.402 -27.039 42.928 1.00 96.25 907 PHE A N 1
ATOM 7173 C CA . PHE A 1 907 ? -13.251 -26.631 41.803 1.00 96.25 907 PHE A CA 1
ATOM 7174 C C . PHE A 1 907 ? -14.570 -27.407 41.730 1.00 96.25 907 PHE A C 1
ATOM 7176 O O . PHE A 1 907 ? -15.608 -26.816 41.432 1.00 96.25 907 PHE A O 1
ATOM 7183 N N . ALA A 1 908 ? -14.571 -28.707 42.044 1.00 93.31 908 ALA A N 1
ATOM 7184 C CA . ALA A 1 908 ? -15.804 -29.486 42.133 1.00 93.31 908 ALA A CA 1
ATOM 7185 C C . ALA A 1 908 ? -16.715 -29.004 43.274 1.00 93.31 908 ALA A C 1
ATOM 7187 O O . ALA A 1 908 ? -17.936 -29.031 43.118 1.00 93.31 908 ALA A O 1
ATOM 7188 N N . LYS A 1 909 ? -16.146 -28.522 44.389 1.00 93.81 909 LYS A N 1
ATOM 7189 C CA . LYS A 1 909 ? -16.905 -27.848 45.445 1.00 93.81 909 LYS A CA 1
ATOM 7190 C C . LYS A 1 909 ? -17.478 -26.524 44.934 1.00 93.81 909 LYS A C 1
ATOM 7192 O O . LYS A 1 909 ? -18.691 -26.362 44.976 1.00 93.81 909 LYS A O 1
ATOM 7197 N N . PHE A 1 910 ? -16.659 -25.625 44.381 1.00 96.38 910 PHE A N 1
ATOM 7198 C CA . PHE A 1 910 ? -17.136 -24.335 43.858 1.00 96.38 910 PHE A CA 1
ATOM 7199 C C . PHE A 1 910 ? -18.246 -24.501 42.800 1.00 96.38 910 PHE A C 1
ATOM 7201 O O . PHE A 1 910 ? -19.189 -23.714 42.757 1.00 96.38 910 PHE A O 1
ATOM 7208 N N . ALA A 1 911 ? -18.167 -25.532 41.949 1.00 91.25 911 ALA A N 1
ATOM 7209 C CA . ALA A 1 911 ? -19.192 -25.829 40.946 1.00 91.25 911 ALA A CA 1
ATOM 7210 C C . ALA A 1 911 ? -20.499 -26.361 41.557 1.00 91.25 911 ALA A C 1
ATOM 7212 O O . ALA A 1 911 ? -21.582 -26.040 41.069 1.00 91.25 911 ALA A O 1
ATOM 7213 N N . LYS A 1 912 ? -20.399 -27.177 42.615 1.00 91.62 912 LYS A N 1
ATOM 7214 C CA . LYS A 1 912 ? -21.542 -27.730 43.354 1.00 91.62 912 LYS A CA 1
ATOM 7215 C C . LYS A 1 912 ? -22.259 -26.659 44.177 1.00 91.62 912 LYS A C 1
ATOM 7217 O O . LYS A 1 912 ? -23.485 -26.636 44.198 1.00 91.62 912 LYS A O 1
ATOM 7222 N N . ASP A 1 913 ? -21.491 -25.798 44.834 1.00 92.12 913 ASP A N 1
ATOM 7223 C CA . ASP A 1 913 ? -21.998 -24.756 45.729 1.00 92.12 913 ASP A CA 1
ATOM 7224 C C . ASP A 1 913 ? -22.474 -23.510 44.937 1.00 92.12 913 ASP A C 1
ATOM 7226 O O . ASP A 1 913 ? -23.086 -22.607 45.496 1.00 92.12 913 ASP A O 1
ATOM 7230 N N . GLY A 1 914 ? -22.255 -23.489 43.613 1.00 89.62 914 GLY A N 1
ATOM 7231 C CA . GLY A 1 914 ? -22.738 -22.466 42.673 1.00 89.62 914 GLY A CA 1
ATOM 7232 C C . GLY A 1 914 ? -21.793 -21.275 42.472 1.00 89.62 914 GLY A C 1
ATOM 7233 O O . GLY A 1 914 ? -21.993 -20.475 41.562 1.00 89.62 914 GLY A O 1
ATOM 7234 N N . GLU A 1 915 ? -20.738 -21.181 43.277 1.00 92.06 915 GLU A N 1
ATOM 7235 C CA . GLU A 1 915 ? -19.839 -20.025 43.364 1.00 92.06 915 GLU A CA 1
ATOM 7236 C C . GLU A 1 915 ? -18.788 -19.953 42.241 1.00 92.06 915 GLU A C 1
ATOM 7238 O O . GLU A 1 915 ? -18.221 -18.886 42.013 1.00 92.06 915 GLU A O 1
ATOM 7243 N N . LEU A 1 916 ? -18.527 -21.050 41.511 1.00 91.44 916 LEU A N 1
ATOM 7244 C CA . LEU A 1 916 ? -17.394 -21.153 40.571 1.00 91.44 916 LEU A CA 1
ATOM 7245 C C . LEU A 1 916 ? -17.331 -20.033 39.518 1.00 91.44 916 LEU A C 1
ATOM 7247 O O . LEU A 1 916 ? -16.237 -19.567 39.212 1.00 91.44 916 LEU A O 1
ATOM 7251 N N . ILE A 1 917 ? -18.468 -19.587 38.972 1.00 90.81 917 ILE A N 1
ATOM 7252 C CA . ILE A 1 917 ? -18.479 -18.486 37.990 1.00 90.81 917 ILE A CA 1
ATOM 7253 C C . ILE A 1 917 ? -18.054 -17.175 38.659 1.00 90.81 917 ILE A C 1
ATOM 7255 O O . ILE A 1 917 ? -17.179 -16.486 38.144 1.00 90.81 917 ILE A O 1
ATOM 7259 N N . ASN A 1 918 ? -18.626 -16.862 39.825 1.00 87.25 918 ASN A N 1
ATOM 7260 C CA . ASN A 1 918 ? -18.331 -15.633 40.563 1.00 87.25 918 ASN A CA 1
ATOM 7261 C C . ASN A 1 918 ? -16.845 -15.573 40.939 1.00 87.25 918 ASN A C 1
ATOM 7263 O O . ASN A 1 918 ? -16.184 -14.578 40.661 1.00 87.25 918 ASN A O 1
ATOM 7267 N N . LEU A 1 919 ? -16.310 -16.673 41.481 1.00 92.19 919 LEU A N 1
ATOM 7268 C CA . LEU A 1 919 ? -14.904 -16.794 41.868 1.00 92.19 919 LEU A CA 1
ATOM 7269 C C . LEU A 1 919 ? -13.957 -16.673 40.663 1.00 92.19 919 LEU A C 1
ATOM 7271 O O . LEU A 1 919 ? -12.939 -15.993 40.748 1.00 92.19 919 LEU A O 1
ATOM 7275 N N . LEU A 1 920 ? -14.289 -17.275 39.515 1.00 91.69 920 LEU A N 1
ATOM 7276 C CA . LEU A 1 920 ? -13.473 -17.154 38.301 1.00 91.69 920 LEU A CA 1
ATOM 7277 C C . LEU A 1 920 ? -13.503 -15.747 37.688 1.00 91.69 920 LEU A C 1
ATOM 7279 O O . LEU A 1 920 ? -12.486 -15.307 37.157 1.00 91.69 920 LEU A O 1
ATOM 7283 N N . VAL A 1 921 ? -14.627 -15.031 37.783 1.00 82.31 921 VAL A N 1
ATOM 7284 C CA . VAL A 1 921 ? -14.739 -13.627 37.350 1.00 82.31 921 VAL A CA 1
ATOM 7285 C C . VAL A 1 921 ? -13.983 -12.693 38.304 1.00 82.31 921 VAL A C 1
ATOM 7287 O O . VAL A 1 921 ? -13.258 -11.810 37.842 1.00 82.31 921 VAL A O 1
ATOM 7290 N N . GLU A 1 922 ? -14.089 -12.921 39.617 1.00 87.62 922 GLU A N 1
ATOM 7291 C CA . GLU A 1 922 ? -13.367 -12.189 40.666 1.00 87.62 922 GLU A CA 1
ATOM 7292 C C . GLU A 1 922 ? -11.849 -12.352 40.507 1.00 87.62 922 GLU A C 1
ATOM 7294 O O . GLU A 1 922 ? -11.134 -11.376 40.273 1.00 87.62 922 GLU A O 1
ATOM 7299 N N . TRP A 1 923 ? -11.350 -13.593 40.539 1.00 92.19 923 TRP A N 1
ATOM 7300 C CA . TRP A 1 923 ? -9.928 -13.888 40.344 1.00 92.19 923 TRP A CA 1
ATOM 7301 C C . TRP A 1 923 ? -9.443 -13.541 38.934 1.00 92.19 923 TRP A C 1
ATOM 7303 O O . TRP A 1 923 ? -8.251 -13.335 38.735 1.00 92.19 923 TRP A O 1
ATOM 7313 N N . GLY A 1 924 ? -10.346 -13.475 37.953 1.00 80.19 924 GLY A N 1
ATOM 7314 C CA . GLY A 1 924 ? -10.053 -13.055 36.588 1.00 80.19 924 GLY A CA 1
ATOM 7315 C C . GLY A 1 924 ? -9.748 -11.562 36.443 1.00 80.19 924 GLY A C 1
ATOM 7316 O O . GLY A 1 924 ? -9.229 -11.169 35.399 1.00 80.19 924 GLY A O 1
ATOM 7317 N N . GLU A 1 925 ? -10.047 -10.724 37.446 1.00 80.94 925 GLU A N 1
ATOM 7318 C CA . GLU A 1 925 ? -9.849 -9.261 37.414 1.00 80.94 925 GLU A CA 1
ATOM 7319 C C . GLU A 1 925 ? -10.519 -8.596 36.186 1.00 80.94 925 GLU A C 1
ATOM 7321 O O . GLU A 1 925 ? -9.982 -7.658 35.594 1.00 80.94 925 GLU A O 1
ATOM 7326 N N . GLY A 1 926 ? -11.658 -9.134 35.731 1.00 66.06 926 GLY A N 1
ATOM 7327 C CA . GLY A 1 926 ? -12.341 -8.691 34.505 1.00 66.06 926 GLY A CA 1
ATOM 7328 C C . GLY A 1 926 ? -11.678 -9.116 33.182 1.00 66.06 926 GLY A C 1
ATOM 7329 O O . GLY A 1 926 ? -12.151 -8.720 32.121 1.00 66.06 926 GLY A O 1
ATOM 7330 N N . ARG A 1 927 ? -10.610 -9.927 33.213 1.00 71.31 927 ARG A N 1
ATOM 7331 C CA . ARG A 1 927 ? -9.919 -10.463 32.018 1.00 71.31 927 ARG A CA 1
ATOM 7332 C C . ARG A 1 927 ? -10.367 -11.871 31.618 1.00 71.31 927 ARG A C 1
ATOM 7334 O O . ARG A 1 927 ? -9.925 -12.361 30.586 1.00 71.31 927 ARG A O 1
ATOM 7341 N N . LEU A 1 928 ? -11.208 -12.521 32.421 1.00 75.38 928 LEU A N 1
ATOM 7342 C CA . LEU A 1 928 ? -11.753 -13.854 32.162 1.00 75.38 928 LEU A CA 1
ATOM 7343 C C . LEU A 1 928 ? -13.282 -13.805 32.270 1.00 75.38 928 LEU A C 1
ATOM 7345 O O . LEU A 1 928 ? -13.823 -13.597 33.355 1.00 75.38 928 LEU A O 1
ATOM 7349 N N . GLN A 1 929 ? -13.977 -14.004 31.153 1.00 80.94 929 GLN A N 1
ATOM 7350 C CA . GLN A 1 929 ? -15.418 -14.253 31.135 1.00 80.94 929 GLN A CA 1
ATOM 7351 C C . GLN A 1 929 ? -15.664 -15.763 31.188 1.00 80.94 929 GLN A C 1
ATOM 7353 O O . GLN A 1 929 ? -15.017 -16.520 30.461 1.00 80.94 929 GLN A O 1
ATOM 7358 N N . VAL A 1 930 ? -16.616 -16.192 32.021 1.00 85.31 930 VAL A N 1
ATOM 7359 C CA . VAL A 1 930 ? -17.004 -17.602 32.163 1.00 85.31 930 VAL A CA 1
ATOM 7360 C C . VAL A 1 930 ? -18.523 -17.718 32.156 1.00 85.31 930 VAL A C 1
ATOM 7362 O O . VAL A 1 930 ? -19.202 -17.064 32.945 1.00 85.31 930 VAL A O 1
ATOM 7365 N N . THR A 1 931 ? -19.062 -18.574 31.294 1.00 86.69 931 THR A N 1
ATOM 7366 C CA . THR A 1 931 ? -20.485 -18.946 31.284 1.00 86.69 931 THR A CA 1
ATOM 7367 C C . THR A 1 931 ? -20.628 -20.456 31.446 1.00 86.69 931 THR A C 1
ATOM 7369 O O . THR A 1 931 ? -19.696 -21.215 31.182 1.00 86.69 931 THR A O 1
ATOM 7372 N N . LYS A 1 932 ? -21.782 -20.923 31.929 1.00 86.81 932 LYS A N 1
ATOM 7373 C CA . LYS A 1 932 ? -22.094 -22.356 31.960 1.00 86.81 932 LYS A CA 1
ATOM 7374 C C . LYS A 1 932 ? -22.753 -22.736 30.639 1.00 86.81 932 LYS A C 1
ATOM 7376 O O . LYS A 1 932 ? -23.652 -22.028 30.200 1.00 86.81 932 LYS A O 1
ATOM 7381 N N . LYS A 1 933 ? -22.343 -23.849 30.031 1.00 83.31 933 LYS A N 1
ATOM 7382 C CA . LYS A 1 933 ? -23.015 -24.363 28.834 1.00 83.31 933 LYS A CA 1
ATOM 7383 C C . LYS A 1 933 ? -24.353 -24.970 29.235 1.00 83.31 933 LYS A C 1
ATOM 7385 O O . LYS A 1 933 ? -24.401 -25.826 30.123 1.00 83.31 933 LYS A O 1
ATOM 7390 N N . ASP A 1 934 ? -25.421 -24.550 28.568 1.00 66.25 934 ASP A N 1
ATOM 7391 C CA . ASP A 1 934 ? -26.723 -25.191 28.714 1.00 66.25 934 ASP A CA 1
ATOM 7392 C C . ASP A 1 934 ? -26.650 -26.646 28.237 1.00 66.25 934 ASP A C 1
ATOM 7394 O O . ASP A 1 934 ? -26.065 -26.963 27.198 1.00 66.25 934 ASP A O 1
ATOM 7398 N N . ALA A 1 935 ? -27.245 -27.552 29.012 1.00 50.12 935 ALA A N 1
ATOM 7399 C CA . ALA A 1 935 ? -27.357 -28.944 28.605 1.00 50.12 935 ALA A CA 1
ATOM 7400 C C . ALA A 1 935 ? -28.315 -29.049 27.400 1.00 50.12 935 ALA A C 1
ATOM 7402 O O . ALA A 1 935 ? -29.374 -28.415 27.416 1.00 50.12 935 ALA A O 1
ATOM 7403 N N . PRO A 1 936 ? -27.998 -29.855 26.367 1.00 41.41 936 PRO A N 1
ATOM 7404 C CA . PRO A 1 936 ? -28.895 -30.033 25.231 1.00 41.41 936 PRO A CA 1
ATOM 7405 C C . PRO A 1 936 ? -30.234 -30.606 25.709 1.00 41.41 936 PRO A C 1
ATOM 7407 O O . PRO A 1 936 ? -30.277 -31.680 26.308 1.00 41.41 936 PRO A O 1
ATOM 7410 N N . SER A 1 937 ? -31.324 -29.881 25.445 1.00 36.50 937 SER A N 1
ATOM 7411 C CA . SER A 1 937 ? -32.673 -30.246 25.890 1.00 36.50 937 SER A CA 1
ATOM 7412 C C . SER A 1 937 ? -33.144 -31.538 25.210 1.00 36.50 937 SER A C 1
ATOM 7414 O O . SER A 1 937 ? -33.577 -31.524 24.061 1.00 36.50 937 SER A O 1
ATOM 7416 N N . ASN A 1 938 ? -32.996 -32.657 25.923 1.00 40.22 938 ASN A N 1
ATOM 7417 C CA . ASN A 1 938 ? -33.477 -33.999 25.579 1.00 40.22 938 ASN A CA 1
ATOM 7418 C C . ASN A 1 938 ? -33.646 -34.830 26.871 1.00 40.22 938 ASN A C 1
ATOM 7420 O O . ASN A 1 938 ? -32.937 -35.814 27.091 1.00 40.22 938 ASN A O 1
ATOM 7424 N N . ALA A 1 939 ? -34.557 -34.388 27.743 1.00 30.38 939 ALA A N 1
ATOM 7425 C CA . ALA A 1 939 ? -35.038 -35.095 28.933 1.00 30.38 939 ALA A CA 1
ATOM 7426 C C . ALA A 1 939 ? -36.467 -34.631 29.255 1.00 30.38 939 ALA A C 1
ATOM 7428 O O . ALA A 1 939 ? -36.687 -33.400 29.172 1.00 30.38 939 ALA A O 1
#

Mean predicted aligned error: 17.44 Å

Radius of gyration: 32.78 Å; Cα contacts (8 Å, |Δi|>4): 1500; chains: 1; bounding box: 114×76×100 Å

Sequence (939 aa):
MDSNKLLYKNFSQQIEPRMWNLSYAPYSVLCPSHSLIRQANETLCKEEQTYISNRNLKTEPFLKSLLYHNKIPKFDIESFFSNKSKPTIIALAFSGGGYRSMLSGAGILSSLDCRNPDSSPLGGILQASTYIGGISGGSWLVMSNFVNDFVPIHGLVNSRNDGWNLQDSLLSGVPNFDPGDVQRHISEKSTISNETGIKRKEQKQQQGGIFGNILRFFSFGKTNSTIPISEQVKDGGIEEEDSTLLYTWVRNLFSKPKGSAAWNATNNSNKEIALKEYLKFYKELLIEVKDKKRAGYHTSLTDYWGRALARRIFTSQARTPGVTITAATESLGSFLNYEQPFPIIGTVEKDPGQSETSSLDSHVFEFTPYEFGSWDSYLNAFVPIKYLGSHLNNGKSIHKTDNENYSYCTSGFDNVGFITGTSSSLFNHIFVYVYKLLNNFQSETTLAIESILKSFGLSSEWKSLKSPQLHPDYALYSPNPFYQFISGDSSSTIAESSDLYLVDGGDDGQNIPFQPFLRSARKVDIIIAFDMSCERDNFPNGTVLQKTSNRYNQLNNTHVGIQYFQVPNTSIIKSIFPRVPTSEEIVRDGLVGRPLFLGCDILRDYETLEPVVTGSLYKEMELPPVVVYYSNYNYSFAANTSTFQLSYNKEEVNGMINNGYNLATFMNSTLYPICLNCIILKREFDRIQYGSYSEKKKMRKKQSDFVIPKTCETCYEVYLFILHRTGQNAAAMVHAQASDQIGNKHAAHNPAELKKPTTNNNNNNNNNNVDISNKIIDSANDDKADEEINQKINQEVQSSKQGGSTGAKNDNPAADNGAYDPEKDLIDIRSLSPMTVFSKTFCPFSARLKELLQTYEFTPQFNIVELDKHEHGPELQAYLKEKTGRGTVPNVLVGKTLESRGGSDDFAKFAKDGELINLLVEWGEGRLQVTKKDAPSNA

Organism: NCBI:txid561895

Solvent-accessible surface area (backbone atoms only — not comparable to full-atom values): 53716 Å² total; per-residue (Å²): 141,86,91,75,89,88,79,88,80,92,86,90,75,87,83,71,87,70,86,53,48,74,54,37,36,45,44,84,42,83,41,75,90,60,63,50,56,45,68,42,78,66,54,68,57,71,65,58,54,50,48,52,58,58,21,46,71,52,14,51,59,31,45,52,50,39,48,66,70,50,49,57,70,95,58,63,64,67,65,47,66,74,67,57,89,69,82,78,30,30,32,38,26,26,8,18,25,32,53,41,13,24,33,28,47,42,9,30,51,38,26,20,25,58,84,35,92,80,45,40,83,48,25,21,50,48,50,22,20,54,29,32,28,7,12,18,13,12,17,50,40,49,50,36,36,56,67,47,52,57,57,56,53,70,56,38,67,67,34,89,86,48,20,54,49,42,64,56,44,56,48,66,84,58,74,64,49,54,73,64,62,51,53,48,56,49,50,58,48,53,55,64,57,51,80,72,65,81,92,78,82,89,73,83,82,73,89,67,53,54,55,50,51,54,47,51,72,73,49,82,83,77,80,92,70,96,74,88,81,70,96,78,85,80,96,73,93,75,88,69,66,85,62,50,58,62,50,51,53,55,55,47,55,80,72,50,86,83,84,61,95,78,70,75,92,69,66,70,65,60,57,54,51,53,50,52,54,31,54,46,54,57,51,48,43,49,61,48,52,45,39,24,50,70,66,72,38,75,80,23,35,19,50,49,47,3,53,36,47,24,71,21,60,30,29,70,73,55,39,39,58,27,32,24,41,50,51,44,62,76,64,28,66,36,57,70,68,33,60,52,39,50,55,35,37,29,24,26,58,53,70,86,91,54,76,90,70,53,58,63,60,57,51,51,31,41,40,41,70,57,32,34,36,26,77,39,58,63,58,27,28,33,32,48,33,56,42,36,55,18,61,29,52,51,25,32,58,74,44,64,44,100,52,81,87,40,26,42,27,26,25,57,57,40,22,51,29,38,53,39,16,23,12,35,27,72,62,37,57,53,58,56,53,52,47,65,60,54,75,73,52,93,50,82,65,37,63,60,51,51,50,53,36,48,70,61,68,70,43,93,57,70,84,68,54,96,57,98,77,74,64,46,71,33,28,61,41,47,35,16,60,48,14,62,40,72,54,84,96,51,80,35,71,65,21,74,30,67,55,38,39,31,31,19,28,31,70,63,39,42,32,49,54,52,72,79,56,71,38,76,55,68,59,28,35,26,38,44,35,42,35,34,33,62,50,60,88,36,21,46,45,43,62,37,57,46,43,49,36,54,39,40,67,45,89,83,47,91,59,39,68,67,65,66,38,64,45,77,99,56,92,50,38,23,29,49,45,38,56,73,70,51,44,66,51,30,63,73,70,60,53,58,65,42,71,36,42,33,31,85,44,80,79,79,28,25,47,77,48,83,83,74,94,72,83,83,78,79,87,81,67,76,76,62,42,30,36,41,38,37,40,48,49,72,73,73,29,85,54,48,53,41,58,48,40,42,51,41,51,73,67,54,50,52,30,30,21,53,16,15,24,31,60,67,40,57,72,70,40,85,61,53,46,32,34,52,54,38,59,65,43,42,54,61,54,46,44,72,73,58,50,52,75,68,56,47,57,61,47,49,77,81,53,84,79,86,70,83,41,65,66,40,56,50,37,45,66,71,30,35,75,80,73,79,82,71,70,93,61,70,78,39,58,65,62,56,76,74,59,87,69,85,77,85,90,89,81,82,90,79,93,78,88,86,81,84,88,87,91,83,86,90,81,82,88,80,89,84,88,86,84,85,86,84,83,92,85,84,90,81,88,69,87,62,69,63,53,61,54,57,56,55,62,60,56,69,76,67,78,82,74,87,86,88,88,81,85,92,79,91,80,78,86,74,85,84,79,80,72,89,55,54,68,60,50,53,50,59,64,47,72,76,20,53,32,37,36,37,28,31,89,87,37,66,47,24,48,54,35,53,57,56,54,65,49,37,47,53,47,65,58,66,42,75,46,42,43,77,74,42,96,60,17,69,59,39,43,52,49,38,23,68,69,28,71,50,68,58,68,22,34,30,35,40,34,91,55,63,52,54,77,35,33,36,68,54,51,52,46,30,57,71,74,64,46,40,55,59,53,46,34,59,44,18,66,46,60,30,48,66,47,74,58,79,77,83,93,80,130

Nearest PDB structures (foldseek):
  5j3r-assembly1_A  TM=9.598E-01  e=1.819E-10  Saccharomyces cerevisiae S288C
  7dik-assembly1_A  TM=8.424E-01  e=1.772E-05  Plasmodium falciparum 3D7
  4i2u-assembly1_A  TM=8.004E-01  e=5.923E-05  Chlorella sorokiniana
  4i2t-assembly1_A  TM=7.979E-01  e=9.146E-05  Chlorella sorokiniana